Protein AF-0000000087423785 (afdb_homodimer)

InterPro domains:
  IPR005614 NrfD-like [PF03916] (61-352)
  IPR052049 Membrane-bound electron transfer protein [PTHR34856] (65-393)
  IPR054823 Sulfate reduction electron transfer complex DsrMKJOP subunit DsrP-like [NF045798] (25-405)

Sequence (840 aa):
MSAKQIEKPSHWIGYPKFLWRSLVLATDGSLAFYAWMTFLTAVTLVGLNAWSHQVASGMAVTGMSDHVSWGLYIANFTFMVGLAAGAVMMVIPAYVYDDDKMHDVVIIGELLAIASIVMCLAFVVADLGRPDRFWHMMPGLGRFNWPISMLTWDVIVLNGYLLINLHICGYLLYKKFLGEKPDKRWYIPFVFLSIVWAISIHTVTAFLYQGLGGRPFWNSAILAPRFIVSAFVTGPAFIILTLQVVRRFTDFKIGDGPIRTLTGILRVTILANLFLFGAEIFTEFYTGGSHTAVAYYMFFGLHGHDALVPWTWSALALNVTAALMLLHPYSKTKLWFLDVACVLTFIGVWIEKGMGLIVPGFIPSTLHEIVEYSPSLVEWKVTAGIWALGLLVYTVALKIAIPVFTGKVTIKDGTLEKVDMSAKQIEKPSHWIGYPKFLWRSLVLATDGSLAFYAWMTFLTAVTLVGLNAWSHQVASGMAVTGMSDHVSWGLYIANFTFMVGLAAGAVMMVIPAYVYDDDKMHDVVIIGELLAIASIVMCLAFVVADLGRPDRFWHMMPGLGRFNWPISMLTWDVIVLNGYLLINLHICGYLLYKKFLGEKPDKRWYIPFVFLSIVWAISIHTVTAFLYQGLGGRPFWNSAILAPRFIVSAFVTGPAFIILTLQVVRRFTDFKIGDGPIRTLTGILRVTILANLFLFGAEIFTEFYTGGSHTAVAYYMFFGLHGHDALVPWTWSALALNVTAALMLLHPYSKTKLWFLDVACVLTFIGVWIEKGMGLIVPGFIPSTLHEIVEYSPSLVEWKVTAGIWALGLLVYTVALKIAIPVFTGKVTIKDGTLEKVD

Secondary structure (DSSP, 8-state):
----------HHHHHHHHHHHHHHHTT---HHHHHHHHHHHHHHHHHHHHHHHHHHH-GGGSS--SS----HHHHHHHHHHHHHHTTHHHHIIIIIS--HHHHTTHHHHHHHHHHHHHHHHHHHHHHSS-GGGGGGGSTTTS---TTT-HHHHHHHHHHHHHHHHHHHHHHHHHHHHHTPPPPHHHHHHHHHHHHHHHHHHHHHHHHHHHT-TT-GGG--TTHHHHHHHHHHHHHHHHHHHHHHHHHHHS-----HHHHHHHHHHHHHHHHHHHHHHHHHHHHHHHS--TTHHHHHHHHH-BTTB-TTHHHHHHHHHHHHHHHHHHHSTHHHH-HHHHHHHHHHHHHHHHHHHIIIIIGGGTSS-TT---------HHHHHHHHHHHHHHHHHHHHHHHHHHHHHHTSEEEETTEEEE--/----------HHHHHHHHHHHHHHHTT---HHHHHHHHHHHHHHHHHHHHHHHHHHH-GGGSS--SS----HHHHHHHHHHHHHHTTHHHHIIIIIS--HHHHTTHHHHHHHHHHHHHHHHHHHHHHSS-GGGGGGGSTTTS---TTT-HHHHHHHHHHHHHHHHHHHHHHHHHHHHHTPPPPHHHHHHHHHHHHHHHHHHHHHHHHHHHT-TT-GGG--TTHHHHHHHHHHHHHHHHHHHHHHHHHHHS-----HHHHHHHHHHHHHHHHHHHHHHHHHHHHHHHS--TTHHHHHHHHH-BTTB-TTHHHHHHHHHHHHHHHHHHHSTHHHH-HHHHHHHHHHHHHHHHHHHIIIIIGGGTSS-TT---------HHHHHHHHHHHHHHHHHHHHHHHHHHHHHHTSEEEETTEEEE--

Organism: Persicimonas caeni (NCBI:txid2292766)

pLDDT: mean 81.98, std 15.39, range [24.77, 98.12]

Structure (mmCIF, N/CA/C/O backbone):
data_AF-0000000087423785-model_v1
#
loop_
_entity.id
_entity.type
_entity.pdbx_description
1 polymer 'Polysulfide reductase'
#
loop_
_atom_site.group_PDB
_atom_site.id
_atom_site.type_symbol
_atom_site.label_atom_id
_atom_site.label_alt_id
_atom_site.label_comp_id
_atom_site.label_asym_id
_atom_site.label_entity_id
_atom_site.label_seq_id
_atom_site.pdbx_PDB_ins_code
_atom_site.Cartn_x
_atom_site.Cartn_y
_atom_site.Cartn_z
_atom_site.occupancy
_atom_site.B_iso_or_equiv
_atom_site.auth_seq_id
_atom_site.auth_comp_id
_atom_site.auth_asym_id
_atom_site.auth_atom_id
_atom_site.pdbx_PDB_model_num
ATOM 1 N N . MET A 1 1 ? -38.781 -44.25 25.938 1 26.09 1 MET A N 1
ATOM 2 C CA . MET A 1 1 ? -38.031 -44.562 24.734 1 26.09 1 MET A CA 1
ATOM 3 C C . MET A 1 1 ? -36.688 -43.781 24.734 1 26.09 1 MET A C 1
ATOM 5 O O . MET A 1 1 ? -36.688 -42.562 24.844 1 26.09 1 MET A O 1
ATOM 9 N N . SER A 1 2 ? -35.562 -44.469 25.125 1 29.38 2 SER A N 1
ATOM 10 C CA . SER A 1 2 ? -34.219 -44 25.453 1 29.38 2 SER A CA 1
ATOM 11 C C . SER A 1 2 ? -33.562 -43.344 24.25 1 29.38 2 SER A C 1
ATOM 13 O O . SER A 1 2 ? -33.75 -43.75 23.109 1 29.38 2 SER A O 1
ATOM 15 N N . ALA A 1 3 ? -33.312 -42 24.266 1 31.89 3 ALA A N 1
ATOM 16 C CA . ALA A 1 3 ? -32.5 -41.219 23.328 1 31.89 3 ALA A CA 1
ATOM 17 C C . ALA A 1 3 ? -31.234 -42 22.922 1 31.89 3 ALA A C 1
ATOM 19 O O . ALA A 1 3 ? -30.359 -42.281 23.75 1 31.89 3 ALA A O 1
ATOM 20 N N . LYS A 1 4 ? -31.344 -43.031 22.125 1 31.98 4 LYS A N 1
ATOM 21 C CA . LYS A 1 4 ? -30.203 -43.781 21.594 1 31.98 4 LYS A CA 1
ATOM 22 C C . LYS A 1 4 ? -29.031 -42.844 21.297 1 31.98 4 LYS A C 1
ATOM 24 O O . LYS A 1 4 ? -29.172 -41.875 20.562 1 31.98 4 LYS A O 1
ATOM 29 N N . GLN A 1 5 ? -28.125 -42.719 22.219 1 32.72 5 GLN A N 1
ATOM 30 C CA . GLN A 1 5 ? -26.812 -42.094 22.078 1 32.72 5 GLN A CA 1
ATOM 31 C C . GLN A 1 5 ? -26.188 -42.375 20.719 1 32.72 5 GLN A C 1
ATOM 33 O O . GLN A 1 5 ? -25.906 -43.531 20.406 1 32.72 5 GLN A O 1
ATOM 38 N N . ILE A 1 6 ? -26.734 -41.844 19.609 1 37.5 6 ILE A N 1
ATOM 39 C CA . ILE A 1 6 ? -26.031 -41.875 18.328 1 37.5 6 ILE A CA 1
ATOM 40 C C . ILE A 1 6 ? -24.531 -41.844 18.578 1 37.5 6 ILE A C 1
ATOM 42 O O . ILE A 1 6 ? -24.016 -40.875 19.141 1 37.5 6 ILE A O 1
ATOM 46 N N . GLU A 1 7 ? -23.922 -42.938 18.875 1 38 7 GLU A N 1
ATOM 47 C CA . GLU A 1 7 ? -22.469 -43.031 19.031 1 38 7 GLU A CA 1
ATOM 48 C C . GLU A 1 7 ? -21.75 -42.25 17.953 1 38 7 GLU A C 1
ATOM 50 O O . GLU A 1 7 ? -21.984 -42.438 16.766 1 38 7 GLU A O 1
ATOM 55 N N . LYS A 1 8 ? -21.438 -41 18.188 1 47.31 8 LYS A N 1
ATOM 56 C CA . LYS A 1 8 ? -20.562 -40.188 17.375 1 47.31 8 LYS A CA 1
ATOM 57 C C . LYS A 1 8 ? -19.375 -41 16.859 1 47.31 8 LYS A C 1
ATOM 59 O O . LYS A 1 8 ? -18.609 -41.562 17.656 1 47.31 8 LYS A O 1
ATOM 64 N N . PRO A 1 9 ? -19.438 -41.625 15.711 1 47.72 9 PRO A N 1
ATOM 65 C CA . PRO A 1 9 ? -18.266 -42.344 15.227 1 47.72 9 PRO A CA 1
ATOM 66 C C . PRO A 1 9 ? -16.953 -41.625 15.523 1 47.72 9 PRO A C 1
ATOM 68 O O . PRO A 1 9 ? -16.938 -40.406 15.602 1 47.72 9 PRO A O 1
ATOM 71 N N . SER A 1 10 ? -15.836 -42.312 15.961 1 50.56 10 SER A N 1
ATOM 72 C CA . SER A 1 10 ? -14.523 -41.781 16.312 1 50.56 10 SER A CA 1
ATOM 73 C C . SER A 1 10 ? -13.883 -41.062 15.117 1 50.56 10 SER A C 1
ATOM 75 O O . SER A 1 10 ? -14.086 -41.469 13.969 1 50.56 10 SER A O 1
ATOM 77 N N . HIS A 1 11 ? -13.5 -39.75 15.211 1 58.34 11 HIS A N 1
ATOM 78 C CA . HIS A 1 11 ? -12.844 -38.906 14.234 1 58.34 11 HIS A CA 1
ATOM 79 C C . HIS A 1 11 ? -11.82 -39.688 13.414 1 58.34 11 HIS A C 1
ATOM 81 O O . HIS A 1 11 ? -11.586 -39.344 12.25 1 58.34 11 HIS A O 1
ATOM 87 N N . TRP A 1 12 ? -11.289 -40.75 14 1 53.84 12 TRP A N 1
ATOM 88 C CA . TRP A 1 12 ? -10.25 -41.5 13.328 1 53.84 12 TRP A CA 1
ATOM 89 C C . TRP A 1 12 ? -10.828 -42.344 12.188 1 53.84 12 TRP A C 1
ATOM 91 O O . TRP A 1 12 ? -10.164 -42.562 11.18 1 53.84 12 TRP A O 1
ATOM 101 N N . ILE A 1 13 ? -11.922 -42.75 12.352 1 52.28 13 ILE A N 1
ATOM 102 C CA . ILE A 1 13 ? -12.539 -43.531 11.305 1 52.28 13 ILE A CA 1
ATOM 103 C C . ILE A 1 13 ? -13.289 -42.625 10.328 1 52.28 13 ILE A C 1
ATOM 105 O O . ILE A 1 13 ? -13.336 -42.906 9.125 1 52.28 13 ILE A O 1
ATOM 109 N N . GLY A 1 14 ? -13.625 -41.562 10.758 1 57.69 14 GLY A N 1
ATOM 110 C CA . GLY A 1 14 ? -14.477 -40.656 9.984 1 57.69 14 GLY A CA 1
ATOM 111 C C . GLY A 1 14 ? -13.711 -39.875 8.945 1 57.69 14 GLY A C 1
ATOM 112 O O . GLY A 1 14 ? -14.188 -39.688 7.82 1 57.69 14 GLY A O 1
ATOM 113 N N . TYR A 1 15 ? -12.578 -39.625 9.227 1 64.75 15 TYR A N 1
ATOM 114 C CA . TYR A 1 15 ? -11.82 -38.75 8.336 1 64.75 15 TYR A CA 1
ATOM 115 C C . TYR A 1 15 ? -11.367 -39.5 7.09 1 64.75 15 TYR A C 1
ATOM 117 O O . TYR A 1 15 ? -11.523 -39 5.973 1 64.75 15 TYR A O 1
ATOM 125 N N . PRO A 1 16 ? -10.766 -40.719 7.324 1 64.81 16 PRO A N 1
ATOM 126 C CA . PRO A 1 16 ? -10.398 -41.469 6.105 1 64.81 16 PRO A CA 1
ATOM 127 C C . PRO A 1 16 ? -11.602 -41.75 5.207 1 64.81 16 PRO A C 1
ATOM 129 O O . PRO A 1 16 ? -11.477 -41.719 3.979 1 64.81 16 PRO A O 1
ATOM 132 N N . LYS A 1 17 ? -12.656 -42.094 5.77 1 61.88 17 LYS A N 1
ATOM 133 C CA . LYS A 1 17 ? -13.859 -42.312 4.973 1 61.88 17 LYS A CA 1
ATOM 134 C C . LYS A 1 17 ? -14.273 -41.031 4.234 1 61.88 17 LYS A C 1
ATOM 136 O O . LYS A 1 17 ? -14.703 -41.094 3.078 1 61.88 17 LYS A O 1
ATOM 141 N N . PHE A 1 18 ? -14.133 -40.062 4.891 1 66.81 18 PHE A N 1
ATOM 142 C CA . PHE A 1 18 ? -14.414 -38.75 4.277 1 66.81 18 PHE A CA 1
ATOM 143 C C . PHE A 1 18 ? -13.492 -38.531 3.088 1 66.81 18 PHE A C 1
ATOM 145 O O . PHE A 1 18 ? -13.953 -38.125 2.016 1 66.81 18 PHE A O 1
ATOM 152 N N . LEU A 1 19 ? -12.266 -38.781 3.244 1 67.44 19 LEU A N 1
ATOM 153 C CA . LEU A 1 19 ? -11.297 -38.562 2.176 1 67.44 19 LEU A CA 1
ATOM 154 C C . LEU A 1 19 ? -11.602 -39.469 0.976 1 67.44 19 LEU A C 1
ATOM 156 O O . LEU A 1 19 ? -11.531 -39 -0.17 1 67.44 19 LEU A O 1
ATOM 160 N N . TRP A 1 20 ? -11.891 -40.688 1.317 1 65.25 20 TRP A N 1
ATOM 161 C CA . TRP A 1 20 ? -12.188 -41.625 0.251 1 65.25 20 TRP A CA 1
ATOM 162 C C . TRP A 1 20 ? -13.43 -41.219 -0.524 1 65.25 20 TRP A C 1
ATOM 164 O O . TRP A 1 20 ? -13.445 -41.25 -1.757 1 65.25 20 TRP A O 1
ATOM 174 N N . ARG A 1 21 ? -14.398 -40.906 0.08 1 62.72 21 ARG A N 1
ATOM 175 C CA . ARG A 1 21 ? -15.648 -40.5 -0.565 1 62.72 21 ARG A CA 1
ATOM 176 C C . ARG A 1 21 ? -15.469 -39.219 -1.359 1 62.72 21 ARG A C 1
ATOM 178 O O . ARG A 1 21 ? -16.094 -39.031 -2.41 1 62.72 21 ARG A O 1
ATOM 185 N N . SER A 1 22 ? -14.719 -38.438 -0.798 1 65.69 22 SER A N 1
ATOM 186 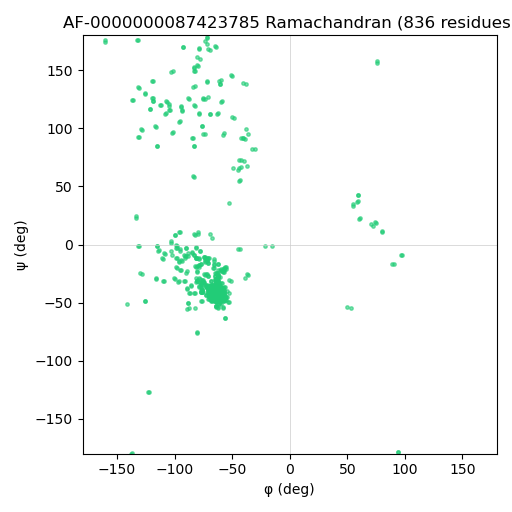C CA . SER A 1 22 ? -14.414 -37.219 -1.501 1 65.69 22 SER A CA 1
ATOM 187 C C . SER A 1 22 ? -13.711 -37.469 -2.826 1 65.69 22 SER A C 1
ATOM 189 O O . SER A 1 22 ? -13.977 -36.812 -3.826 1 65.69 22 SER A O 1
ATOM 191 N N . LEU A 1 23 ? -12.898 -38.438 -2.793 1 67.44 23 LEU A N 1
ATOM 192 C CA . LEU A 1 23 ? -12.18 -38.812 -4.004 1 67.44 23 LEU A CA 1
ATOM 193 C C . LEU A 1 23 ? -13.125 -39.406 -5.047 1 67.44 23 LEU A C 1
ATOM 195 O O . LEU A 1 23 ? -12.977 -39.125 -6.242 1 67.44 23 LEU A O 1
ATOM 199 N N . VAL A 1 24 ? -14.094 -40.125 -4.551 1 65.75 24 VAL A N 1
ATOM 200 C CA . VAL A 1 24 ? -15.078 -40.719 -5.453 1 65.75 24 VAL A CA 1
ATOM 201 C C . VAL A 1 24 ? -15.945 -39.594 -6.062 1 65.75 24 VAL A C 1
ATOM 203 O O . VAL A 1 24 ? -16.266 -39.656 -7.254 1 65.75 24 VAL A O 1
ATOM 206 N N . LEU A 1 25 ? -16.312 -38.719 -5.305 1 66.12 25 LEU A N 1
ATOM 207 C CA . LEU A 1 25 ? -17.109 -37.594 -5.773 1 66.12 25 LEU A CA 1
ATOM 208 C C . LEU A 1 25 ? -16.359 -36.781 -6.832 1 66.12 25 LEU A C 1
ATOM 210 O O . LEU A 1 25 ? -16.969 -36.219 -7.738 1 66.12 25 LEU A O 1
ATOM 214 N N . ALA A 1 26 ? -15.125 -36.844 -6.715 1 69.19 26 ALA A N 1
ATOM 215 C CA . ALA A 1 26 ? -14.281 -36.062 -7.617 1 69.19 26 ALA A CA 1
ATOM 216 C C . ALA A 1 26 ? -14.266 -36.688 -9.016 1 69.19 26 ALA A C 1
ATOM 218 O O . ALA A 1 26 ? -13.898 -36.031 -9.984 1 69.19 26 ALA A O 1
ATOM 219 N N . THR A 1 27 ? -14.766 -37.906 -9.125 1 70.62 27 THR A N 1
ATOM 220 C CA . THR A 1 27 ? -14.664 -38.562 -10.422 1 70.62 27 THR A CA 1
ATOM 221 C C . THR A 1 27 ? -16 -38.531 -11.164 1 70.62 27 THR A C 1
ATOM 223 O O . THR A 1 27 ? -16.062 -38.844 -12.344 1 70.62 27 THR A O 1
ATOM 226 N N . ASP A 1 28 ? -17.047 -38.031 -10.469 1 71.25 28 ASP A N 1
ATOM 227 C CA . ASP A 1 28 ? -18.344 -37.969 -11.148 1 71.25 28 ASP A CA 1
ATOM 228 C C . ASP A 1 28 ? -18.562 -36.625 -11.797 1 71.25 28 ASP A C 1
ATOM 230 O O . ASP A 1 28 ? -18.375 -35.562 -11.164 1 71.25 28 ASP A O 1
ATOM 234 N N . GLY A 1 29 ? -18.641 -36.656 -13.18 1 72 29 GLY A N 1
ATOM 235 C CA . GLY A 1 29 ? -18.828 -35.344 -13.781 1 72 29 GLY A CA 1
ATOM 236 C C . GLY A 1 29 ? -19.375 -35.438 -15.195 1 72 29 GLY A C 1
ATOM 237 O O . GLY A 1 29 ? -19.703 -36.5 -15.688 1 72 29 GLY A O 1
ATOM 238 N N . SER A 1 30 ? -19.672 -34.344 -15.758 1 81.69 30 SER A N 1
ATOM 239 C CA . SER A 1 30 ? -20.156 -34.188 -17.125 1 81.69 30 SER A CA 1
ATOM 240 C C . SER A 1 30 ? -19.047 -34.469 -18.141 1 81.69 30 SER A C 1
ATOM 242 O O . SER A 1 30 ? -17.906 -34.719 -17.766 1 81.69 30 SER A O 1
ATOM 244 N N . LEU A 1 31 ? -19.406 -34.594 -19.344 1 83.19 31 LEU A N 1
ATOM 245 C CA . LEU A 1 31 ? -18.453 -34.812 -20.422 1 83.19 31 LEU A CA 1
ATOM 246 C C . LEU A 1 31 ? -17.406 -33.688 -20.453 1 83.19 31 LEU A C 1
ATOM 248 O O . LEU A 1 31 ? -16.234 -33.938 -20.734 1 83.19 31 LEU A O 1
ATOM 252 N N . ALA A 1 32 ? -17.859 -32.562 -20.172 1 85.06 32 ALA A N 1
ATOM 253 C CA . ALA A 1 32 ? -16.953 -31.406 -20.141 1 85.06 32 ALA A CA 1
ATOM 254 C C . ALA A 1 32 ? -15.93 -31.547 -19.016 1 85.06 32 ALA A C 1
ATOM 256 O O . ALA A 1 32 ? -14.758 -31.188 -19.188 1 85.06 32 ALA A O 1
ATOM 257 N N . PHE A 1 33 ? -16.391 -32.062 -17.953 1 88.12 33 PHE A N 1
ATOM 258 C CA . PHE A 1 33 ? -15.5 -32.312 -16.828 1 88.12 33 PHE A CA 1
ATOM 259 C C . PHE A 1 33 ? -14.445 -33.344 -17.156 1 88.12 33 PHE A C 1
ATOM 261 O O . PHE A 1 33 ? -13.258 -33.156 -16.906 1 88.12 33 PHE A O 1
ATOM 268 N N . TYR A 1 34 ? -14.844 -34.406 -17.781 1 89.38 34 TYR A N 1
ATOM 269 C CA . TYR A 1 34 ? -13.914 -35.469 -18.156 1 89.38 34 TYR A CA 1
ATOM 270 C C . TYR A 1 34 ? -12.922 -35 -19.203 1 89.38 34 TYR A C 1
ATOM 272 O O . TYR A 1 34 ? -11.742 -35.344 -19.156 1 89.38 34 TYR A O 1
ATOM 280 N N . ALA A 1 35 ? -13.438 -34.219 -20.109 1 92.06 35 ALA A N 1
ATOM 281 C CA . ALA A 1 35 ? -12.547 -33.656 -21.125 1 92.06 35 ALA A CA 1
ATOM 282 C C . ALA A 1 35 ? -11.5 -32.75 -20.5 1 92.06 35 ALA A C 1
ATOM 284 O O . ALA A 1 35 ? -10.32 -32.812 -20.875 1 92.06 35 ALA A O 1
ATOM 285 N N . TRP A 1 36 ? -11.938 -31.953 -19.578 1 93.5 36 TRP A N 1
ATOM 286 C CA . TRP A 1 36 ? -11.047 -31.031 -18.875 1 93.5 36 TRP A CA 1
ATOM 287 C C . TRP A 1 36 ? -10.008 -31.781 -18.062 1 93.5 36 TRP A C 1
ATOM 289 O O . TRP A 1 36 ? -8.812 -31.516 -18.156 1 93.5 36 TRP A O 1
ATOM 299 N N . MET A 1 37 ? -10.43 -32.812 -17.391 1 93.12 37 MET A N 1
ATOM 300 C CA . MET A 1 37 ? -9.531 -33.594 -16.547 1 93.12 37 MET A CA 1
ATOM 301 C C . MET A 1 37 ? -8.539 -34.375 -17.391 1 93.12 37 MET A C 1
ATOM 303 O O . MET A 1 37 ? -7.371 -34.5 -17.031 1 93.12 37 MET A O 1
ATOM 307 N N . THR A 1 38 ? -9.055 -34.906 -18.469 1 94 38 THR A N 1
ATOM 308 C CA . THR A 1 38 ? -8.18 -35.656 -19.375 1 94 38 THR A CA 1
ATOM 309 C C . THR A 1 38 ? -7.129 -34.75 -20 1 94 38 THR A C 1
ATOM 311 O O . THR A 1 38 ? -5.957 -35.125 -20.094 1 94 38 THR A O 1
ATOM 314 N N . PHE A 1 39 ? -7.598 -33.656 -20.391 1 96.44 39 PHE A N 1
ATOM 315 C CA . PHE A 1 39 ? -6.688 -32.688 -20.984 1 96.44 39 PHE A CA 1
ATOM 316 C C . PHE A 1 39 ? -5.602 -32.281 -19.984 1 96.44 39 PHE A C 1
ATOM 318 O O . PHE A 1 39 ? -4.41 -32.312 -20.312 1 96.44 39 PHE A O 1
ATOM 325 N N . LEU A 1 40 ? -5.988 -31.922 -18.781 1 97.12 40 LEU A N 1
ATOM 326 C CA . LEU A 1 40 ? -5.031 -31.516 -17.75 1 97.12 40 LEU A CA 1
ATOM 327 C C . LEU A 1 40 ? -4.086 -32.656 -17.406 1 97.12 40 LEU A C 1
ATOM 329 O O . LEU A 1 40 ? -2.891 -32.438 -17.203 1 97.12 40 LEU A O 1
ATOM 333 N N . THR A 1 41 ? -4.621 -33.844 -17.375 1 96.44 41 THR A N 1
ATOM 334 C CA . THR A 1 41 ? -3.789 -35 -17.078 1 96.44 41 THR A CA 1
ATOM 335 C C . THR A 1 41 ? -2.77 -35.219 -18.188 1 96.44 41 THR A C 1
ATOM 337 O O . THR A 1 41 ? -1.605 -35.531 -17.922 1 96.44 41 THR A O 1
ATOM 340 N N . ALA A 1 42 ? -3.23 -35.094 -19.375 1 97.19 42 ALA A N 1
ATOM 341 C CA . ALA A 1 42 ? -2.334 -35.281 -20.516 1 97.19 42 ALA A CA 1
ATOM 342 C C . ALA A 1 42 ? -1.195 -34.25 -20.484 1 97.19 42 ALA A C 1
ATOM 344 O O . ALA A 1 42 ? -0.033 -34.625 -20.688 1 97.19 42 ALA A O 1
ATOM 345 N N . VAL A 1 43 ? -1.52 -33.062 -20.219 1 97.94 43 VAL A N 1
ATOM 346 C CA . VAL A 1 43 ? -0.512 -32 -20.172 1 97.94 43 VAL A CA 1
ATOM 347 C C . VAL A 1 43 ? 0.438 -32.25 -19 1 97.94 43 VAL A C 1
ATOM 349 O O . VAL A 1 43 ? 1.646 -32 -19.125 1 97.94 43 VAL A O 1
ATOM 352 N N . THR A 1 44 ? -0.131 -32.656 -17.938 1 97.75 44 THR A N 1
ATOM 353 C CA . THR A 1 44 ? 0.693 -32.969 -16.766 1 97.75 44 THR A CA 1
ATOM 354 C C . THR A 1 44 ? 1.678 -34.094 -17.094 1 97.75 44 THR A C 1
ATOM 356 O O . THR A 1 44 ? 2.85 -34.031 -16.719 1 97.75 44 THR A O 1
ATOM 359 N N . LEU A 1 45 ? 1.251 -35.062 -17.781 1 97.19 45 LEU A N 1
ATOM 360 C CA . LEU A 1 45 ? 2.1 -36.219 -18.125 1 97.19 45 LEU A CA 1
ATOM 361 C C . LEU A 1 45 ? 3.189 -35.781 -19.109 1 97.19 45 LEU A C 1
ATOM 363 O O . LEU A 1 45 ? 4.32 -36.281 -19.031 1 97.19 45 LEU A O 1
ATOM 367 N N . VAL A 1 46 ? 2.822 -34.969 -20.031 1 96.94 46 VAL A N 1
ATOM 368 C CA . VAL A 1 46 ? 3.824 -34.438 -20.953 1 96.94 46 VAL A CA 1
ATOM 369 C C . VAL A 1 46 ? 4.891 -33.656 -20.156 1 96.94 46 VAL A C 1
ATOM 371 O O . VAL A 1 46 ? 6.086 -33.812 -20.438 1 96.94 46 VAL A O 1
ATOM 374 N N . GLY A 1 47 ? 4.457 -32.875 -19.234 1 97.12 47 GLY A N 1
ATOM 375 C CA . GLY A 1 47 ? 5.398 -32.156 -18.391 1 97.12 47 GLY A CA 1
ATOM 376 C C . GLY A 1 47 ? 6.27 -33.062 -17.562 1 97.12 47 GLY A C 1
ATOM 377 O O . GLY A 1 47 ? 7.473 -32.844 -17.422 1 97.12 47 GLY A O 1
ATOM 378 N N . LEU A 1 48 ? 5.695 -34.125 -17.031 1 95.62 48 LEU A N 1
ATOM 379 C CA . LEU A 1 48 ? 6.441 -35.094 -16.25 1 95.62 48 LEU A CA 1
ATOM 380 C C . LEU A 1 48 ? 7.48 -35.812 -17.094 1 95.62 48 LEU A C 1
ATOM 382 O O . LEU A 1 48 ? 8.578 -36.125 -16.625 1 95.62 48 LEU A O 1
ATOM 386 N N . ASN A 1 49 ? 7.098 -36.094 -18.266 1 95.38 49 ASN A N 1
ATOM 387 C CA . ASN A 1 49 ? 8.039 -36.719 -19.188 1 95.38 49 ASN A CA 1
ATOM 388 C C . ASN A 1 49 ? 9.219 -35.812 -19.484 1 95.38 49 ASN A C 1
ATOM 390 O O . ASN A 1 49 ? 10.367 -36.25 -19.531 1 95.38 49 ASN A O 1
ATOM 394 N N . ALA A 1 50 ? 8.922 -34.625 -19.75 1 95.25 50 ALA A N 1
ATOM 395 C CA . ALA A 1 50 ? 9.977 -33.656 -20.016 1 95.25 50 ALA A CA 1
ATOM 396 C C . ALA A 1 50 ? 10.891 -33.469 -18.797 1 95.25 50 ALA A C 1
ATOM 398 O O . ALA A 1 50 ? 12.102 -33.344 -18.938 1 95.25 50 ALA A O 1
ATOM 399 N N . TRP A 1 51 ? 10.281 -33.469 -17.703 1 94.25 51 TRP A N 1
ATOM 400 C CA . TRP A 1 51 ? 11.062 -33.344 -16.469 1 94.25 51 TRP A CA 1
ATOM 401 C C . TRP A 1 51 ? 11.953 -34.562 -16.266 1 94.25 51 TRP A C 1
ATOM 403 O O . TRP A 1 51 ? 13.102 -34.406 -15.828 1 94.25 51 TRP A O 1
ATOM 413 N N . SER A 1 52 ? 11.492 -35.688 -16.547 1 92.19 52 SER A N 1
ATOM 414 C CA . SER A 1 52 ? 12.289 -36.875 -16.422 1 92.19 52 SER A CA 1
ATOM 415 C C . SER A 1 52 ? 13.5 -36.844 -17.344 1 92.19 52 SER A C 1
ATOM 417 O O . SER A 1 52 ? 14.586 -37.312 -16.984 1 92.19 52 SER A O 1
ATOM 419 N N . HIS A 1 53 ? 13.227 -36.375 -18.5 1 91.31 53 HIS A N 1
ATOM 420 C CA . HIS A 1 53 ? 14.336 -36.188 -19.438 1 91.31 53 HIS A CA 1
ATOM 421 C C . HIS A 1 53 ? 15.359 -35.219 -18.891 1 91.31 53 HIS A C 1
ATOM 423 O O . HIS A 1 53 ? 16.562 -35.406 -19.062 1 91.31 53 HIS A O 1
ATOM 429 N N . GLN A 1 54 ? 14.891 -34.188 -18.312 1 92.06 54 GLN A N 1
ATOM 430 C CA . GLN A 1 54 ? 15.766 -33.188 -17.703 1 92.06 54 GLN A CA 1
ATOM 431 C C . GLN A 1 54 ? 16.609 -33.812 -16.594 1 92.06 54 GLN A C 1
ATOM 433 O O . GLN A 1 54 ? 17.797 -33.531 -16.469 1 92.06 54 GLN A O 1
ATOM 438 N N . VAL A 1 55 ? 16.016 -34.625 -15.805 1 88.81 55 VAL A N 1
ATOM 439 C CA . VAL A 1 55 ? 16.719 -35.281 -14.688 1 88.81 55 VAL A CA 1
ATOM 440 C C . VAL A 1 55 ? 17.781 -36.219 -15.219 1 88.81 55 VAL A C 1
ATOM 442 O O . VAL A 1 55 ? 18.875 -36.312 -14.664 1 88.81 55 VAL A O 1
ATOM 445 N N . ALA A 1 56 ? 17.516 -36.844 -16.266 1 86.69 56 ALA A N 1
ATOM 446 C CA . ALA A 1 56 ? 18.422 -37.844 -16.844 1 86.69 56 ALA A CA 1
ATOM 447 C C . ALA A 1 56 ? 19.578 -37.156 -17.578 1 86.69 56 ALA A C 1
ATOM 449 O O . ALA A 1 56 ? 20.719 -37.594 -17.484 1 86.69 56 ALA A O 1
ATOM 450 N N . SER A 1 57 ? 19.281 -36.125 -18.281 1 86.69 57 SER A N 1
ATOM 451 C CA . SER A 1 57 ? 20.281 -35.5 -19.125 1 86.69 57 SER A CA 1
ATOM 452 C C . SER A 1 57 ? 20.969 -34.344 -18.406 1 86.69 57 SER A C 1
ATOM 454 O O . SER A 1 57 ? 22.016 -33.844 -18.844 1 86.69 57 SER A O 1
ATOM 456 N N . GLY A 1 58 ? 20.359 -33.938 -17.281 1 82.19 58 GLY A N 1
ATOM 457 C CA . GLY A 1 58 ? 20.938 -32.781 -16.578 1 82.19 58 GLY A CA 1
ATOM 458 C C . GLY A 1 58 ? 20.297 -31.469 -16.969 1 82.19 58 GLY A C 1
ATOM 459 O O . GLY A 1 58 ? 19.484 -31.406 -17.891 1 82.19 58 GLY A O 1
ATOM 460 N N . MET A 1 59 ? 20.781 -30.406 -16.406 1 84.69 59 MET A N 1
ATOM 461 C CA . MET A 1 59 ? 20.203 -29.078 -16.609 1 84.69 59 MET A CA 1
ATOM 462 C C . MET A 1 59 ? 20.688 -28.484 -17.922 1 84.69 59 MET A C 1
ATOM 464 O O . MET A 1 59 ? 20.234 -27.406 -18.312 1 84.69 59 MET A O 1
ATOM 468 N N . ALA A 1 60 ? 21.5 -29.156 -18.562 1 82.94 60 ALA A N 1
ATOM 469 C CA . ALA A 1 60 ? 22.031 -28.672 -19.828 1 82.94 60 ALA A CA 1
ATOM 470 C C . ALA A 1 60 ? 20.922 -28.578 -20.891 1 82.94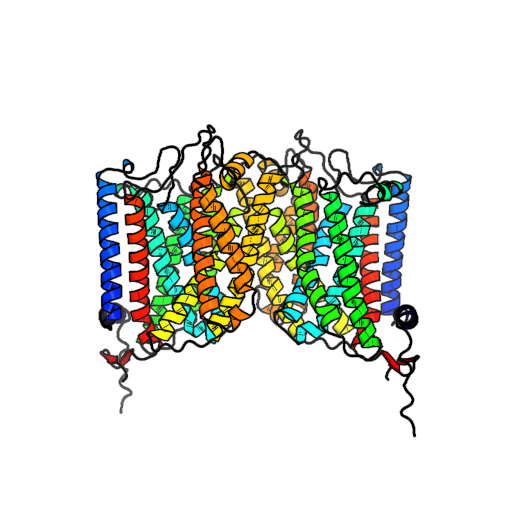 60 ALA A C 1
ATOM 472 O O . ALA A 1 60 ? 21.062 -27.844 -21.859 1 82.94 60 ALA A O 1
ATOM 473 N N . VAL A 1 61 ? 19.828 -29.234 -20.656 1 85.19 61 VAL A N 1
ATOM 474 C CA . VAL A 1 61 ? 18.719 -29.219 -21.625 1 85.19 61 VAL A CA 1
ATOM 475 C C . VAL A 1 61 ? 17.875 -27.969 -21.438 1 85.19 61 VAL A C 1
ATOM 477 O O . VAL A 1 61 ? 17.016 -27.672 -22.266 1 85.19 61 VAL A O 1
ATOM 480 N N . THR A 1 62 ? 18.125 -27.25 -20.422 1 85.94 62 THR A N 1
ATOM 481 C CA . THR A 1 62 ? 17.406 -26 -20.188 1 85.94 62 THR A CA 1
ATOM 482 C C . THR A 1 62 ? 18.172 -24.828 -20.797 1 85.94 62 THR A C 1
ATOM 484 O O . THR A 1 62 ? 19.266 -25 -21.328 1 85.94 62 THR A O 1
ATOM 487 N N . GLY A 1 63 ? 17.516 -23.688 -20.828 1 83.69 63 GLY A N 1
ATOM 488 C CA . GLY A 1 63 ? 18.156 -22.469 -21.297 1 83.69 63 GLY A CA 1
ATOM 489 C C . GLY A 1 63 ? 19 -21.797 -20.234 1 83.69 63 GLY A C 1
ATOM 490 O O . GLY A 1 63 ? 19.516 -20.703 -20.469 1 83.69 63 GLY A O 1
ATOM 491 N N . MET A 1 64 ? 19.188 -22.438 -19.141 1 83.31 64 MET A N 1
ATOM 492 C CA . MET A 1 64 ? 19.953 -21.859 -18.047 1 83.31 64 MET A CA 1
ATOM 493 C C . MET A 1 64 ? 21.453 -22.062 -18.25 1 83.31 64 MET A C 1
ATOM 495 O O . MET A 1 64 ? 21.859 -22.953 -18.984 1 83.31 64 MET A O 1
ATOM 499 N N . SER A 1 65 ? 22.156 -21.141 -17.688 1 77.44 65 SER A N 1
ATOM 500 C CA . SER A 1 65 ? 23.625 -21.188 -17.734 1 77.44 65 SER A CA 1
ATOM 501 C C . SER A 1 65 ? 24.234 -20.828 -16.375 1 77.44 65 SER A C 1
ATOM 503 O O . SER A 1 65 ? 23.5 -20.609 -15.406 1 77.44 65 SER A O 1
ATOM 505 N N . ASP A 1 66 ? 25.484 -20.828 -16.344 1 73.88 66 ASP A N 1
ATOM 506 C CA . ASP A 1 66 ? 26.188 -20.438 -15.117 1 73.88 66 ASP A CA 1
ATOM 507 C C . ASP A 1 66 ? 25.938 -18.969 -14.789 1 73.88 66 ASP A C 1
ATOM 509 O O . ASP A 1 66 ? 25.953 -18.578 -13.617 1 73.88 66 ASP A O 1
ATOM 513 N N . HIS A 1 67 ? 25.625 -18.297 -15.82 1 73.94 67 HIS A N 1
ATOM 514 C CA . HIS A 1 67 ? 25.391 -16.875 -15.617 1 73.94 67 HIS A CA 1
ATOM 515 C C . HIS A 1 67 ? 23.953 -16.609 -15.195 1 73.94 67 HIS A C 1
ATOM 517 O O . HIS A 1 67 ? 23.688 -15.695 -14.406 1 73.94 67 HIS A O 1
ATOM 523 N N . VAL A 1 68 ? 23.125 -17.422 -15.773 1 77.25 68 VAL A N 1
ATOM 524 C CA . VAL A 1 68 ? 21.719 -17.328 -15.438 1 77.25 68 VAL A CA 1
ATOM 525 C C . VAL A 1 68 ? 21.25 -18.625 -14.773 1 77.25 68 VAL A C 1
ATOM 527 O O . VAL A 1 68 ? 20.906 -19.594 -15.453 1 77.25 68 VAL A O 1
ATOM 530 N N . SER A 1 69 ? 21.141 -18.594 -13.523 1 79.81 69 SER A N 1
ATOM 531 C CA . SER A 1 69 ? 20.906 -19.812 -12.758 1 79.81 69 SER A CA 1
ATOM 532 C C . SER A 1 69 ? 19.406 -20.016 -12.508 1 79.81 69 SER A C 1
ATOM 534 O O . SER A 1 69 ? 18.984 -21.125 -12.188 1 79.81 69 SER A O 1
ATOM 536 N N . TRP A 1 70 ? 18.688 -18.938 -12.594 1 84.94 70 TRP A N 1
ATOM 537 C CA . TRP A 1 70 ? 17.234 -19.031 -12.422 1 84.94 70 TRP A CA 1
ATOM 538 C C . TRP A 1 70 ? 16.5 -18.562 -13.68 1 84.94 70 TRP A C 1
ATOM 540 O O . TRP A 1 70 ? 16.719 -17.453 -14.141 1 84.94 70 TRP A O 1
ATOM 550 N N . GLY A 1 71 ? 15.656 -19.453 -14.133 1 88.12 71 GLY A N 1
ATOM 551 C CA . GLY A 1 71 ? 14.938 -19.156 -15.359 1 88.12 71 GLY A CA 1
ATOM 552 C C . GLY A 1 71 ? 13.438 -19.188 -15.195 1 88.12 71 GLY A C 1
ATOM 553 O O . GLY A 1 71 ? 12.891 -18.562 -14.281 1 88.12 71 GLY A O 1
ATOM 554 N N . LEU A 1 72 ? 12.859 -19.969 -16.062 1 90.69 72 LEU A N 1
ATOM 555 C CA . LEU A 1 72 ? 11.406 -20 -16.156 1 90.69 72 LEU A CA 1
ATOM 556 C C . LEU A 1 72 ? 10.797 -20.641 -14.914 1 90.69 72 LEU A C 1
ATOM 558 O O . LEU A 1 72 ? 9.734 -20.234 -14.453 1 90.69 72 LEU A O 1
ATOM 562 N N . TYR A 1 73 ? 11.469 -21.625 -14.383 1 92.5 73 TYR A N 1
ATOM 563 C CA . TYR A 1 73 ? 10.945 -22.328 -13.219 1 92.5 73 TYR A CA 1
ATOM 564 C C . TYR A 1 73 ? 10.812 -21.391 -12.023 1 92.5 73 TYR A C 1
ATOM 566 O O . TYR A 1 73 ? 9.734 -21.266 -11.438 1 92.5 73 TYR A O 1
ATOM 574 N N . ILE A 1 74 ? 11.789 -20.656 -11.727 1 90.69 74 ILE A N 1
ATOM 575 C CA . ILE A 1 74 ? 11.789 -19.766 -10.57 1 90.69 74 ILE A CA 1
ATOM 576 C C . ILE A 1 74 ? 10.922 -18.547 -10.859 1 90.69 74 ILE A C 1
ATOM 578 O O . ILE A 1 74 ? 10.297 -17.984 -9.953 1 90.69 74 ILE A O 1
ATOM 582 N N . ALA A 1 75 ? 10.906 -18.219 -12.086 1 92.44 75 ALA A N 1
ATOM 583 C CA . ALA A 1 75 ? 9.984 -17.141 -12.469 1 92.44 75 ALA A CA 1
ATOM 584 C C . ALA A 1 75 ? 8.547 -17.516 -12.117 1 92.44 75 ALA A C 1
ATOM 586 O O . ALA A 1 75 ? 7.812 -16.719 -11.539 1 92.44 75 ALA A O 1
ATOM 587 N N . ASN A 1 76 ? 8.148 -18.688 -12.453 1 95.38 76 ASN A N 1
ATOM 588 C CA . ASN A 1 76 ? 6.797 -19.141 -12.148 1 95.38 76 ASN A CA 1
ATOM 589 C C . ASN A 1 76 ? 6.609 -19.359 -10.648 1 95.38 76 ASN A C 1
ATOM 591 O O . ASN A 1 76 ? 5.531 -19.094 -10.109 1 95.38 76 ASN A O 1
ATOM 595 N N . PHE A 1 77 ? 7.668 -19.875 -10.062 1 93.94 77 PHE A N 1
ATOM 596 C CA . PHE A 1 77 ? 7.625 -20 -8.609 1 93.94 77 PHE A CA 1
ATOM 597 C C . PHE A 1 77 ? 7.277 -18.672 -7.961 1 93.94 77 PHE A C 1
ATOM 599 O O . PHE A 1 77 ? 6.375 -18.594 -7.121 1 93.94 77 PHE A O 1
ATOM 606 N N . THR A 1 78 ? 7.973 -17.688 -8.375 1 92.94 78 THR A N 1
ATOM 607 C CA . THR A 1 78 ? 7.793 -16.359 -7.82 1 92.94 78 THR A CA 1
ATOM 608 C C . THR A 1 78 ? 6.371 -15.859 -8.062 1 92.94 78 THR A C 1
ATOM 610 O O . THR A 1 78 ? 5.758 -15.266 -7.176 1 92.94 78 THR A O 1
ATOM 613 N N . PHE A 1 79 ? 5.891 -16.094 -9.219 1 95.25 79 PHE A N 1
ATOM 614 C CA . PHE A 1 79 ? 4.527 -15.688 -9.547 1 95.25 79 PHE A CA 1
ATOM 615 C C . PHE A 1 79 ? 3.518 -16.469 -8.719 1 95.25 79 PHE A C 1
ATOM 617 O O . PHE A 1 79 ? 2.555 -15.906 -8.203 1 95.25 79 PHE A O 1
ATOM 624 N N . MET A 1 80 ? 3.719 -17.688 -8.57 1 94.94 80 MET A N 1
ATOM 625 C CA . MET A 1 80 ? 2.768 -18.578 -7.906 1 94.94 80 MET A CA 1
ATOM 626 C C . MET A 1 80 ? 2.709 -18.281 -6.41 1 94.94 80 MET A C 1
ATOM 628 O O . MET A 1 80 ? 1.655 -18.422 -5.789 1 94.94 80 MET A O 1
ATOM 632 N N . VAL A 1 81 ? 3.793 -17.969 -5.863 1 92.62 81 VAL A N 1
ATOM 633 C CA . VAL A 1 81 ? 3.791 -17.531 -4.469 1 92.62 81 VAL A CA 1
ATOM 634 C C . VAL A 1 81 ? 2.793 -16.406 -4.273 1 92.62 81 VAL A C 1
ATOM 636 O O . VAL A 1 81 ? 2.066 -16.359 -3.279 1 92.62 81 VAL A O 1
ATOM 639 N N . GLY A 1 82 ? 2.795 -15.547 -5.207 1 91.69 82 GLY A N 1
ATOM 640 C CA . GLY A 1 82 ? 1.833 -14.453 -5.18 1 91.69 82 GLY A CA 1
ATOM 641 C C . GLY A 1 82 ? 0.394 -14.922 -5.285 1 91.69 82 GLY A C 1
ATOM 642 O O . GLY A 1 82 ? -0.476 -14.445 -4.555 1 91.69 82 GLY A O 1
ATOM 643 N N . LEU A 1 83 ? 0.205 -15.773 -6.141 1 93.62 83 LEU A N 1
ATOM 644 C CA . LEU A 1 83 ? -1.144 -16.297 -6.316 1 93.62 83 LEU A CA 1
ATOM 645 C C . LEU A 1 83 ? -1.62 -17 -5.051 1 93.62 83 LEU A C 1
ATOM 647 O O . LEU A 1 83 ? -2.795 -16.906 -4.688 1 93.62 83 LEU A O 1
ATOM 651 N N . ALA A 1 84 ? -0.733 -17.688 -4.438 1 93.81 84 ALA A N 1
ATOM 652 C CA . ALA A 1 84 ? -1.061 -18.406 -3.201 1 93.81 84 ALA A CA 1
ATOM 653 C C . ALA A 1 84 ? -1.536 -17.438 -2.125 1 93.81 84 ALA A C 1
ATOM 655 O O . ALA A 1 84 ? -2.459 -17.734 -1.366 1 93.81 84 ALA A O 1
ATOM 656 N N . ALA A 1 85 ? -0.93 -16.344 -2.115 1 87.25 85 ALA A N 1
ATOM 657 C CA . ALA A 1 85 ? -1.264 -15.359 -1.093 1 87.25 85 ALA A CA 1
ATOM 658 C C . ALA A 1 85 ? -2.518 -14.578 -1.475 1 87.25 85 ALA A C 1
ATOM 660 O O . ALA A 1 85 ? -3.082 -13.859 -0.649 1 87.25 85 ALA A O 1
ATOM 661 N N . GLY A 1 86 ? -2.959 -14.695 -2.67 1 84.38 86 GLY A N 1
ATOM 662 C CA . GLY A 1 86 ? -4.145 -14 -3.145 1 84.38 86 GLY A CA 1
ATOM 663 C C . GLY A 1 86 ? -5.391 -14.336 -2.346 1 84.38 86 GLY A C 1
ATOM 664 O O . GLY A 1 86 ? -6.328 -13.539 -2.277 1 84.38 86 GLY A O 1
ATOM 665 N N . ALA A 1 87 ? -5.379 -15.469 -1.691 1 85.81 87 ALA A N 1
ATOM 666 C CA . ALA A 1 87 ? -6.508 -15.906 -0.874 1 85.81 87 ALA A CA 1
ATOM 667 C C . ALA A 1 87 ? -6.762 -14.938 0.275 1 85.81 87 ALA A C 1
ATOM 669 O O . ALA A 1 87 ? -7.898 -14.797 0.736 1 85.81 87 ALA A O 1
ATOM 670 N N . VAL A 1 88 ? -5.762 -14.289 0.64 1 86.06 88 VAL A N 1
ATOM 671 C CA . VAL A 1 88 ? -5.871 -13.391 1.782 1 86.06 88 VAL A CA 1
ATOM 672 C C . VAL A 1 88 ? -6.832 -12.25 1.45 1 86.06 88 VAL A C 1
ATOM 674 O O . VAL A 1 88 ? -7.523 -11.734 2.332 1 86.06 88 VAL A O 1
ATOM 677 N N . MET A 1 89 ? -6.926 -11.953 0.231 1 88.19 89 MET A N 1
ATOM 678 C CA . MET A 1 89 ? -7.797 -10.859 -0.193 1 88.19 89 MET A CA 1
ATOM 679 C C . MET A 1 89 ? -9.266 -11.25 -0.062 1 88.19 89 MET A C 1
ATOM 681 O O . MET A 1 89 ? -10.148 -10.383 -0.086 1 88.19 89 MET A O 1
ATOM 685 N N . MET A 1 90 ? -9.5 -12.523 0.113 1 89.94 90 MET A N 1
ATOM 686 C CA . MET A 1 90 ? -10.852 -12.984 0.407 1 89.94 90 MET A CA 1
ATOM 687 C C . MET A 1 90 ? -11.047 -13.172 1.907 1 89.94 90 MET A C 1
ATOM 689 O O . MET A 1 90 ? -12.148 -12.961 2.428 1 89.94 90 MET A O 1
ATOM 693 N N . VAL A 1 91 ? -10.07 -13.516 2.51 1 88 91 VAL A N 1
ATOM 694 C CA . VAL A 1 91 ? -10.125 -13.875 3.924 1 88 91 VAL A CA 1
ATOM 695 C C . VAL A 1 91 ? -10.352 -12.625 4.77 1 88 91 VAL A C 1
ATOM 697 O O . VAL A 1 91 ? -11.141 -12.641 5.715 1 88 91 VAL A O 1
ATOM 700 N N . ILE A 1 92 ? -9.711 -11.562 4.418 1 82.56 92 ILE A N 1
ATOM 701 C CA . ILE A 1 92 ? -9.773 -10.336 5.207 1 82.56 92 ILE A CA 1
ATOM 702 C C . ILE A 1 92 ? -11.203 -9.797 5.215 1 82.56 92 ILE A C 1
ATOM 704 O O . ILE A 1 92 ? -11.805 -9.633 6.277 1 82.56 92 ILE A O 1
ATOM 708 N N . PRO A 1 93 ? -11.789 -9.617 4.117 1 82 93 PRO A N 1
ATOM 709 C CA . PRO A 1 93 ? -13.172 -9.133 4.156 1 82 93 PRO A CA 1
ATOM 710 C C . PRO A 1 93 ? -14.125 -10.133 4.816 1 82 93 PRO A C 1
ATOM 712 O O . PRO A 1 93 ? -15.086 -9.734 5.477 1 82 93 PRO A O 1
ATOM 715 N N . ALA A 1 94 ? -13.875 -11.367 4.664 1 86.38 94 ALA A N 1
ATOM 716 C CA . ALA A 1 94 ? -14.766 -12.391 5.203 1 86.38 94 ALA A CA 1
ATOM 717 C C . ALA A 1 94 ? -14.688 -12.43 6.727 1 86.38 94 ALA A C 1
ATOM 719 O O . ALA A 1 94 ? -15.719 -12.461 7.406 1 86.38 94 ALA A O 1
ATOM 720 N N . TYR A 1 95 ? -13.523 -12.367 7.215 1 81.81 95 TYR A N 1
ATOM 721 C CA . TYR A 1 95 ? -13.359 -12.695 8.633 1 81.81 95 TYR A CA 1
ATOM 722 C C . TYR A 1 95 ? -13.039 -11.445 9.438 1 81.81 95 TYR A C 1
ATOM 724 O O . TYR A 1 95 ? -13.359 -11.367 10.625 1 81.81 95 TYR A O 1
ATOM 732 N N . VAL A 1 96 ? -12.352 -10.5 8.828 1 74.12 96 VAL A N 1
ATOM 733 C CA . VAL A 1 96 ? -11.977 -9.297 9.555 1 74.12 96 VAL A CA 1
ATOM 734 C C . VAL A 1 96 ? -13.094 -8.258 9.453 1 74.12 96 VAL A C 1
ATOM 736 O O . VAL A 1 96 ? -13.469 -7.641 10.453 1 74.12 96 VAL A O 1
ATOM 739 N N . TYR A 1 97 ? -13.68 -8.094 8.32 1 72.62 97 TYR A N 1
ATOM 740 C CA . TYR A 1 97 ? -14.734 -7.102 8.125 1 72.62 97 TYR A CA 1
ATOM 741 C C . TYR A 1 97 ? -16.109 -7.75 8.227 1 72.62 97 TYR A C 1
ATOM 743 O O . TYR A 1 97 ? -17.141 -7.07 8.102 1 72.62 97 TYR A O 1
ATOM 751 N N . ASP A 1 98 ? -16.172 -9.062 8.398 1 79.81 98 ASP A N 1
ATOM 752 C CA . ASP A 1 98 ? -17.375 -9.836 8.633 1 79.81 98 ASP A CA 1
ATOM 753 C C . ASP A 1 98 ? -18.375 -9.672 7.484 1 79.81 98 ASP A C 1
ATOM 755 O O . ASP A 1 98 ? -19.547 -9.367 7.707 1 79.81 98 ASP A O 1
ATOM 759 N N . ASP A 1 99 ? -17.844 -9.711 6.344 1 81.94 99 ASP A N 1
ATOM 760 C CA . ASP A 1 99 ? -18.688 -9.695 5.156 1 81.94 99 ASP A CA 1
ATOM 761 C C . ASP A 1 99 ? -19.297 -11.078 4.887 1 81.94 99 ASP A C 1
ATOM 763 O O . ASP A 1 99 ? -18.594 -11.977 4.422 1 81.94 99 ASP A O 1
ATOM 767 N N . ASP A 1 100 ? -20.516 -11.234 5.02 1 85.5 100 ASP A N 1
ATOM 768 C CA . ASP A 1 100 ? -21.219 -12.523 4.922 1 85.5 100 ASP A CA 1
ATOM 769 C C . ASP A 1 100 ? -21.125 -13.078 3.502 1 85.5 100 ASP A C 1
ATOM 771 O O . ASP A 1 100 ? -20.984 -14.289 3.314 1 85.5 100 ASP A O 1
ATOM 775 N N . LYS A 1 101 ? -21.25 -12.203 2.596 1 86.81 101 LYS A N 1
ATOM 776 C CA . LYS A 1 101 ? -21.203 -12.648 1.208 1 86.81 101 LYS A CA 1
ATOM 777 C C . LYS A 1 101 ? -19.844 -13.234 0.866 1 86.81 101 LYS A C 1
ATOM 779 O O . LYS A 1 101 ? -19.734 -14.18 0.086 1 86.81 101 LYS A O 1
ATOM 784 N N . MET A 1 102 ? -18.859 -12.695 1.459 1 89 102 MET A N 1
ATOM 785 C CA . MET A 1 102 ? -17.5 -13.18 1.216 1 89 102 MET A CA 1
ATOM 786 C C . MET A 1 102 ? -17.234 -14.477 1.981 1 89 102 MET A C 1
ATOM 788 O O . MET A 1 102 ? -16.469 -15.328 1.526 1 89 102 MET A O 1
ATOM 792 N N . HIS A 1 103 ? -17.859 -14.625 3.045 1 86.81 103 HIS A N 1
ATOM 793 C CA . HIS A 1 103 ? -17.672 -15.812 3.871 1 86.81 103 HIS A CA 1
ATOM 794 C C . HIS A 1 103 ? -18.109 -17.078 3.127 1 86.81 103 HIS A C 1
ATOM 796 O O . HIS A 1 103 ? -17.5 -18.141 3.289 1 86.81 103 HIS A O 1
ATOM 802 N N . ASP A 1 104 ? -19.047 -16.891 2.354 1 83.75 104 ASP A N 1
ATOM 803 C CA . ASP A 1 104 ? -19.609 -18.047 1.646 1 83.75 104 ASP A CA 1
ATOM 804 C C . ASP A 1 104 ? -18.656 -18.547 0.559 1 83.75 104 ASP A C 1
ATOM 806 O O . ASP A 1 104 ? -18.688 -19.719 0.179 1 83.75 104 ASP A O 1
ATOM 810 N N . VAL A 1 105 ? -17.844 -17.656 0.107 1 90 105 VAL A N 1
ATOM 811 C CA . VAL A 1 105 ? -17.078 -18.031 -1.075 1 90 105 VAL A CA 1
ATOM 812 C C . VAL A 1 105 ? -15.594 -18.094 -0.73 1 90 105 VAL A C 1
ATOM 814 O O . VAL A 1 105 ? -14.766 -18.453 -1.571 1 90 105 VAL A O 1
ATOM 817 N N . VAL A 1 106 ? -15.211 -17.797 0.468 1 90.75 106 VAL A N 1
ATOM 818 C CA . VAL A 1 106 ? -13.812 -17.672 0.887 1 90.75 106 VAL A CA 1
ATOM 819 C C . VAL A 1 106 ? -13.102 -19.016 0.704 1 90.75 106 VAL A C 1
ATOM 821 O O . VAL A 1 106 ? -11.898 -19.047 0.427 1 90.75 106 VAL A O 1
ATOM 824 N N . ILE A 1 107 ? -13.812 -20.125 0.772 1 90.44 107 ILE A N 1
ATOM 825 C CA . ILE A 1 107 ? -13.242 -21.469 0.646 1 90.44 107 ILE A CA 1
ATOM 826 C C . ILE A 1 107 ? -12.602 -21.625 -0.733 1 90.44 107 ILE A C 1
ATOM 828 O O . ILE A 1 107 ? -11.594 -22.312 -0.881 1 90.44 107 ILE A O 1
ATOM 832 N N . ILE A 1 108 ? -13.133 -21 -1.733 1 92.75 108 ILE A N 1
ATOM 833 C CA . ILE A 1 108 ? -12.633 -21.078 -3.102 1 92.75 108 ILE A CA 1
ATOM 834 C C . ILE A 1 108 ? -11.227 -20.5 -3.168 1 92.75 108 ILE A C 1
ATOM 836 O O . ILE A 1 108 ? -10.352 -21.031 -3.859 1 92.75 108 ILE A O 1
ATOM 840 N N . GLY A 1 109 ? -11.023 -19.406 -2.451 1 93.44 109 GLY A N 1
ATOM 841 C CA . GLY A 1 109 ? -9.703 -18.797 -2.373 1 93.44 109 GLY A CA 1
ATOM 842 C C . GLY A 1 109 ? -8.703 -19.625 -1.596 1 93.44 109 GLY A C 1
ATOM 843 O O . GLY A 1 109 ? -7.543 -19.734 -1.984 1 93.44 109 GLY A O 1
ATOM 844 N N . GLU A 1 110 ? -9.164 -20.234 -0.556 1 92.94 110 GLU A N 1
ATOM 845 C CA . GLU A 1 110 ? -8.289 -21.047 0.271 1 92.94 110 GLU A CA 1
ATOM 846 C C . GLU A 1 110 ? -7.828 -22.297 -0.483 1 92.94 110 GLU A C 1
ATOM 848 O O . GLU A 1 110 ? -6.684 -22.734 -0.338 1 92.94 110 GLU A O 1
ATOM 853 N N . LEU A 1 111 ? -8.727 -22.844 -1.211 1 95.12 111 LEU A N 1
ATOM 854 C CA . LEU A 1 111 ? -8.367 -24 -2.023 1 95.12 111 LEU A CA 1
ATOM 855 C C . LEU A 1 111 ? -7.367 -23.625 -3.109 1 95.12 111 LEU A C 1
ATOM 857 O O . LEU A 1 111 ? -6.488 -24.406 -3.461 1 95.12 111 LEU A O 1
ATOM 861 N N . LEU A 1 112 ? -7.531 -22.406 -3.65 1 96.12 112 LEU A N 1
ATOM 862 C CA . LEU A 1 112 ? -6.57 -21.906 -4.621 1 96.12 112 LEU A CA 1
ATOM 863 C C . LEU A 1 112 ? -5.18 -21.797 -4.004 1 96.12 112 LEU A C 1
ATOM 865 O O . LEU A 1 112 ? -4.176 -22.062 -4.668 1 96.12 112 LEU A O 1
ATOM 869 N N . ALA A 1 113 ? -5.16 -21.344 -2.766 1 96.12 113 ALA A N 1
ATOM 870 C CA . ALA A 1 113 ? -3.885 -21.234 -2.062 1 96.12 113 ALA A CA 1
ATOM 871 C C . ALA A 1 113 ? -3.178 -22.594 -2.012 1 96.12 113 ALA A C 1
ATOM 873 O O . ALA A 1 113 ? -1.973 -22.672 -2.262 1 96.12 113 ALA A O 1
ATOM 874 N N . ILE A 1 114 ? -3.9 -23.625 -1.765 1 95.81 114 ILE A N 1
ATOM 875 C CA . ILE A 1 114 ? -3.342 -24.969 -1.683 1 95.81 114 ILE A CA 1
ATOM 876 C C . ILE A 1 114 ? -2.768 -25.375 -3.039 1 95.81 114 ILE A C 1
ATOM 878 O O . ILE A 1 114 ? -1.614 -25.797 -3.131 1 95.81 114 ILE A O 1
ATOM 882 N N . ALA A 1 115 ? -3.58 -25.25 -4.02 1 97.25 115 ALA A N 1
ATOM 883 C CA . ALA A 1 115 ? -3.146 -25.609 -5.363 1 97.25 115 ALA A CA 1
ATOM 884 C C . ALA A 1 115 ? -1.91 -24.812 -5.773 1 97.25 115 ALA A C 1
ATOM 886 O O . ALA A 1 115 ? -0.993 -25.359 -6.395 1 97.25 115 ALA A O 1
ATOM 887 N N . SER A 1 116 ? -1.894 -23.531 -5.461 1 97.25 116 SER A N 1
ATOM 888 C CA . SER A 1 116 ? -0.781 -22.656 -5.816 1 97.25 116 SER A CA 1
ATOM 889 C C . SER A 1 116 ? 0.5 -23.078 -5.102 1 97.25 116 SER A C 1
ATOM 891 O O . SER A 1 116 ? 1.581 -23.062 -5.695 1 97.25 116 SER A O 1
ATOM 893 N N . ILE A 1 117 ? 0.371 -23.469 -3.865 1 96.25 117 ILE A N 1
ATOM 894 C CA . ILE A 1 117 ? 1.558 -23.859 -3.115 1 96.25 117 ILE A CA 1
ATOM 895 C C . ILE A 1 117 ? 2.105 -25.172 -3.67 1 96.25 117 ILE A C 1
ATOM 897 O O . ILE A 1 117 ? 3.32 -25.375 -3.734 1 96.25 117 ILE A O 1
ATOM 901 N N . VAL A 1 118 ? 1.243 -26.047 -4.031 1 95.75 118 VAL A N 1
ATOM 902 C CA . VAL A 1 118 ? 1.674 -27.297 -4.66 1 95.75 118 VAL A CA 1
ATOM 903 C C . VAL A 1 118 ? 2.486 -26.984 -5.914 1 95.75 118 VAL A C 1
ATOM 905 O O . VAL A 1 118 ? 3.531 -27.594 -6.152 1 95.75 118 VAL A O 1
ATOM 908 N N . MET A 1 119 ? 2.016 -26.062 -6.668 1 97.12 119 MET A N 1
ATOM 909 C CA . MET A 1 119 ? 2.746 -25.672 -7.867 1 97.12 119 MET A CA 1
ATOM 910 C C . MET A 1 119 ? 4.082 -25.016 -7.504 1 97.12 119 MET A C 1
ATOM 912 O O . MET A 1 119 ? 5.09 -25.266 -8.172 1 97.12 119 MET A O 1
ATOM 916 N N . CYS A 1 120 ? 4.055 -24.188 -6.457 1 95.31 120 CYS A N 1
ATOM 917 C CA . CYS A 1 120 ? 5.297 -23.562 -5.992 1 95.31 120 CYS A CA 1
ATOM 918 C C . CYS A 1 120 ? 6.344 -24.625 -5.676 1 95.31 120 CYS A C 1
ATOM 920 O O . CYS A 1 120 ? 7.48 -24.547 -6.141 1 95.31 120 CYS A O 1
ATOM 922 N N . LEU A 1 121 ? 5.938 -25.609 -4.961 1 92.75 121 LEU A N 1
ATOM 923 C CA . LEU A 1 121 ? 6.852 -26.672 -4.555 1 92.75 121 LEU A CA 1
ATOM 924 C C . LEU A 1 121 ? 7.324 -27.469 -5.762 1 92.75 121 LEU A C 1
ATOM 926 O O . LEU A 1 121 ? 8.5 -27.844 -5.848 1 92.75 121 LEU A O 1
ATOM 930 N N . ALA A 1 122 ? 6.449 -27.703 -6.656 1 94.88 122 ALA A N 1
ATOM 931 C CA . ALA A 1 122 ? 6.805 -28.438 -7.867 1 94.88 122 ALA A CA 1
ATOM 932 C C . ALA A 1 122 ? 7.836 -27.672 -8.688 1 94.88 122 ALA A C 1
ATOM 934 O O . ALA A 1 122 ? 8.766 -28.266 -9.234 1 94.88 122 ALA A O 1
ATOM 935 N N . PHE A 1 123 ? 7.691 -26.391 -8.805 1 94.62 123 PHE A N 1
ATOM 936 C CA . PHE A 1 123 ? 8.633 -25.578 -9.562 1 94.62 123 PHE A CA 1
ATOM 937 C C . PHE A 1 123 ? 10 -25.578 -8.906 1 94.62 123 PHE A C 1
ATOM 939 O O . PHE A 1 123 ? 11.031 -25.594 -9.594 1 94.62 123 PHE A O 1
ATOM 946 N N . VAL A 1 124 ? 10.016 -25.5 -7.602 1 89.31 124 VAL A N 1
ATOM 947 C CA . VAL A 1 124 ? 11.281 -25.516 -6.879 1 89.31 124 VAL A CA 1
ATOM 948 C C . VAL A 1 124 ? 11.992 -26.859 -7.113 1 89.31 124 VAL A C 1
ATOM 950 O O . VAL A 1 124 ? 13.195 -26.891 -7.355 1 89.31 124 VAL A O 1
ATOM 953 N N . VAL A 1 125 ? 11.281 -27.906 -7.07 1 88.62 125 VAL A N 1
ATOM 954 C CA . VAL A 1 125 ? 11.844 -29.234 -7.293 1 88.62 125 VAL A CA 1
ATOM 955 C C . VAL A 1 125 ? 12.383 -29.328 -8.719 1 88.62 125 VAL A C 1
ATOM 957 O O . VAL A 1 125 ? 13.453 -29.891 -8.953 1 88.62 125 VAL A O 1
ATOM 960 N N . ALA A 1 126 ? 11.625 -28.812 -9.648 1 91.06 126 ALA A N 1
ATOM 961 C CA . ALA A 1 126 ? 12.031 -28.859 -11.055 1 91.06 126 ALA A CA 1
ATOM 962 C C . ALA A 1 126 ? 13.328 -28.094 -11.266 1 91.06 126 ALA A C 1
ATOM 964 O O . ALA A 1 126 ? 14.133 -28.438 -12.141 1 91.06 126 ALA A O 1
ATOM 965 N N . ASP A 1 127 ? 13.5 -27.109 -10.484 1 88.75 127 ASP A N 1
ATOM 966 C CA . ASP A 1 127 ? 14.672 -26.25 -10.648 1 88.75 127 ASP A CA 1
ATOM 967 C C . ASP A 1 127 ? 15.906 -26.891 -10.016 1 88.75 127 ASP A C 1
ATOM 969 O O . ASP A 1 127 ? 17.031 -26.578 -10.391 1 88.75 127 ASP A O 1
ATOM 973 N N . LEU A 1 128 ? 15.922 -27.719 -8.953 1 79.88 128 LEU A N 1
ATOM 974 C CA . LEU A 1 128 ? 17.031 -28.328 -8.242 1 79.88 128 LEU A CA 1
ATOM 975 C C . LEU A 1 128 ? 17.75 -29.359 -9.109 1 79.88 128 LEU A C 1
ATOM 977 O O . LEU A 1 128 ? 18.922 -29.656 -8.906 1 79.88 128 LEU A O 1
ATOM 981 N N . GLY A 1 129 ? 17.547 -29.625 -10.328 1 68.5 129 GLY A N 1
ATOM 982 C CA . GLY A 1 129 ? 18.188 -30.547 -11.258 1 68.5 129 GLY A CA 1
ATOM 983 C C . GLY A 1 129 ? 18.25 -31.969 -10.734 1 68.5 129 GLY A C 1
ATOM 984 O O . GLY A 1 129 ? 17.938 -32.906 -11.461 1 68.5 129 GLY A O 1
ATOM 985 N N . ARG A 1 130 ? 18.891 -32 -9.43 1 64.38 130 ARG A N 1
ATOM 986 C CA . ARG A 1 130 ? 19.031 -33.344 -8.852 1 64.38 130 ARG A CA 1
ATOM 987 C C . ARG A 1 130 ? 18.203 -33.469 -7.578 1 64.38 130 ARG A C 1
ATOM 989 O O . ARG A 1 130 ? 18.688 -33.219 -6.48 1 64.38 130 ARG A O 1
ATOM 996 N N . PRO A 1 131 ? 16.969 -33.781 -7.883 1 63.09 131 PRO A N 1
ATOM 997 C CA . PRO A 1 131 ? 16.062 -33.844 -6.738 1 63.09 131 PRO A CA 1
ATOM 998 C C . PRO A 1 131 ? 16.484 -34.906 -5.711 1 63.09 131 PRO A C 1
ATOM 1000 O O . PRO A 1 131 ? 16.047 -34.844 -4.559 1 63.09 131 PRO A O 1
ATOM 1003 N N . ASP A 1 132 ? 17.266 -35.875 -6.18 1 56.72 132 ASP A N 1
ATOM 1004 C CA . ASP A 1 132 ? 17.75 -36.906 -5.25 1 56.72 132 ASP A CA 1
ATOM 1005 C C . ASP A 1 132 ? 18.516 -36.25 -4.094 1 56.72 132 ASP A C 1
ATOM 1007 O O . ASP A 1 132 ? 18.609 -36.844 -3.008 1 56.72 132 ASP A O 1
ATOM 1011 N N . ARG A 1 133 ? 19 -35.031 -4.348 1 50.22 133 ARG A N 1
ATOM 1012 C CA . ARG A 1 133 ? 19.766 -34.375 -3.297 1 50.22 133 ARG A CA 1
ATOM 1013 C C . ARG A 1 133 ? 18.906 -33.375 -2.521 1 50.22 133 ARG A C 1
ATOM 1015 O O . ARG A 1 133 ? 19.391 -32.688 -1.64 1 50.22 133 ARG A O 1
ATOM 1022 N N . PHE A 1 134 ? 17.688 -33.281 -2.92 1 54.56 134 PHE A N 1
ATOM 1023 C CA . PHE A 1 134 ? 16.766 -32.312 -2.336 1 54.56 134 PHE A CA 1
ATOM 1024 C C . PHE A 1 134 ? 16.594 -32.562 -0.844 1 54.56 134 PHE A C 1
ATOM 1026 O O . PHE A 1 134 ? 16.453 -31.641 -0.059 1 54.56 134 PHE A O 1
ATOM 1033 N N . TRP A 1 135 ? 16.516 -33.844 -0.52 1 49.78 135 TRP A N 1
ATOM 1034 C CA . TRP A 1 135 ? 16.328 -34.188 0.883 1 49.78 135 TRP A CA 1
ATOM 1035 C C . TRP A 1 135 ? 17.406 -33.562 1.758 1 49.78 135 TRP A C 1
ATOM 1037 O O . TRP A 1 135 ? 17.188 -33.312 2.949 1 49.78 135 TRP A O 1
ATOM 1047 N N . HIS A 1 136 ? 18.469 -33.188 1.153 1 46.66 136 HIS A N 1
ATOM 1048 C CA . HIS A 1 136 ? 19.531 -32.625 1.945 1 46.66 136 HIS A CA 1
ATOM 1049 C C . HIS A 1 136 ? 19.25 -31.141 2.256 1 46.66 136 HIS A C 1
ATOM 1051 O O . HIS A 1 136 ? 19.781 -30.594 3.215 1 46.66 136 HIS A O 1
ATOM 1057 N N . MET A 1 137 ? 18.391 -30.578 1.508 1 45.72 137 MET A N 1
ATOM 1058 C CA . MET A 1 137 ? 18.109 -29.172 1.71 1 45.72 137 MET A CA 1
ATOM 1059 C C . MET A 1 137 ? 16.953 -28.969 2.691 1 45.72 137 MET A C 1
ATOM 1061 O O . MET A 1 137 ? 16.688 -27.859 3.145 1 45.72 137 MET A O 1
ATOM 1065 N N . MET A 1 138 ? 16.219 -30 3.045 1 47.59 138 MET A N 1
ATOM 1066 C CA . MET A 1 138 ? 15.109 -29.906 3.994 1 47.59 138 MET A CA 1
ATOM 1067 C C . MET A 1 138 ? 15.625 -29.672 5.41 1 47.59 138 MET A C 1
ATOM 1069 O O . MET A 1 138 ? 16.609 -30.297 5.824 1 47.59 138 MET A O 1
ATOM 1073 N N . PRO A 1 139 ? 15.164 -28.625 6.164 1 48.34 139 PRO A N 1
ATOM 1074 C CA . PRO A 1 139 ? 15.609 -28.156 7.48 1 48.34 139 PRO A CA 1
ATOM 1075 C C . PRO A 1 139 ? 15.633 -29.266 8.523 1 48.34 139 PRO A C 1
ATOM 1077 O O . PRO A 1 139 ? 16.266 -29.125 9.57 1 48.34 139 PRO A O 1
ATOM 1080 N N . GLY A 1 140 ? 15.969 -30.641 8.336 1 43.06 140 GLY A N 1
ATOM 1081 C CA . GLY A 1 140 ? 16.188 -31.797 9.203 1 43.06 140 GLY A CA 1
ATOM 1082 C C . GLY A 1 140 ? 17.328 -32.688 8.719 1 43.06 140 GLY A C 1
ATOM 1083 O O . GLY A 1 140 ? 18.062 -33.25 9.531 1 43.06 140 GLY A O 1
ATOM 1084 N N . LEU A 1 141 ? 17.344 -33.094 7.488 1 43.19 141 LEU A N 1
ATOM 1085 C CA . LEU A 1 141 ? 18.344 -34.094 7.109 1 43.19 141 LEU A CA 1
ATOM 1086 C C . LEU A 1 141 ? 19.625 -33.406 6.66 1 43.19 141 LEU A C 1
ATOM 1088 O O . LEU A 1 141 ? 20.719 -33.938 6.914 1 43.19 141 LEU A O 1
ATOM 1092 N N . GLY A 1 142 ? 19.609 -32.531 5.703 1 44.09 142 GLY A N 1
ATOM 1093 C CA . GLY A 1 142 ? 20.891 -32.031 5.238 1 44.09 142 GLY A CA 1
ATOM 1094 C C . GLY A 1 142 ? 21.5 -31 6.156 1 44.09 142 GLY A C 1
ATOM 1095 O O . GLY A 1 142 ? 20.891 -30.625 7.168 1 44.09 142 GLY A O 1
ATOM 1096 N N . ARG A 1 143 ? 22.891 -30.703 6.141 1 39.81 143 ARG A N 1
ATOM 1097 C CA . ARG A 1 143 ? 23.562 -29.656 6.91 1 39.81 143 ARG A CA 1
ATOM 1098 C C . ARG A 1 143 ? 22.781 -28.344 6.855 1 39.81 143 ARG A C 1
ATOM 1100 O O . ARG A 1 143 ? 22.812 -27.641 5.84 1 39.81 143 ARG A O 1
ATOM 1107 N N . PHE A 1 144 ? 21.734 -28.297 7.32 1 42.5 144 PHE A N 1
ATOM 1108 C CA . PHE A 1 144 ? 20.922 -27.094 7.461 1 42.5 144 PHE A CA 1
ATOM 1109 C C . PHE A 1 144 ? 21.75 -25.938 7.965 1 42.5 144 PHE A C 1
ATOM 1111 O O . PHE A 1 144 ? 22.234 -25.953 9.102 1 42.5 144 PHE A O 1
ATOM 1118 N N . ASN A 1 145 ? 22.719 -25.391 7.305 1 40.94 145 ASN A N 1
ATOM 1119 C CA . ASN A 1 145 ? 23.312 -24.156 7.781 1 40.94 145 ASN A CA 1
ATOM 1120 C C . ASN A 1 145 ? 22.25 -23.156 8.25 1 40.94 145 ASN A C 1
ATOM 1122 O O . ASN A 1 145 ? 21.828 -22.297 7.488 1 40.94 145 ASN A O 1
ATOM 1126 N N . TRP A 1 146 ? 21.406 -23.469 9.133 1 42.75 146 TRP A N 1
ATOM 1127 C CA . TRP A 1 146 ? 20.484 -22.688 9.953 1 42.75 146 TRP A CA 1
ATOM 1128 C C . TRP A 1 146 ? 21.203 -21.531 10.641 1 42.75 146 TRP A C 1
ATOM 1130 O O . TRP A 1 146 ? 22.359 -21.672 11.047 1 42.75 146 TRP A O 1
ATOM 1140 N N . PRO A 1 147 ? 20.281 -20.5 10.68 1 49 147 PRO A N 1
ATOM 1141 C CA . PRO A 1 147 ? 19.391 -19.359 10.406 1 49 147 PRO A CA 1
ATOM 1142 C C . PRO A 1 147 ? 19.859 -18.516 9.219 1 49 147 PRO A C 1
ATOM 1144 O O . PRO A 1 147 ? 19.156 -17.594 8.805 1 49 147 PRO A O 1
ATOM 1147 N N . ILE A 1 148 ? 20.891 -18.875 8.688 1 53.59 148 ILE A N 1
ATOM 1148 C CA . ILE A 1 148 ? 21.484 -17.828 7.852 1 53.59 148 ILE A CA 1
ATOM 1149 C C . ILE A 1 148 ? 21.047 -18.031 6.402 1 53.59 148 ILE A C 1
ATOM 1151 O O . ILE A 1 148 ? 20.984 -17.062 5.629 1 53.59 148 ILE A O 1
ATOM 1155 N N . SER A 1 149 ? 20.266 -19.172 6.102 1 66.62 149 SER A N 1
ATOM 1156 C CA . SER A 1 149 ? 19.969 -19.297 4.68 1 66.62 149 SER A CA 1
ATOM 1157 C C . SER A 1 149 ? 18.531 -18.891 4.375 1 66.62 149 SER A C 1
ATOM 1159 O O . SER A 1 149 ? 17.594 -19.438 4.945 1 66.62 149 SER A O 1
ATOM 1161 N N . MET A 1 150 ? 18.281 -17.906 3.66 1 74.19 150 MET A N 1
ATOM 1162 C CA . MET A 1 150 ? 16.969 -17.422 3.246 1 74.19 150 MET A CA 1
ATOM 1163 C C . MET A 1 150 ? 16.203 -18.516 2.518 1 74.19 150 MET A C 1
ATOM 1165 O O . MET A 1 150 ? 14.969 -18.547 2.561 1 74.19 150 MET A O 1
ATOM 1169 N N . LEU A 1 151 ? 16.875 -19.484 2.027 1 74.12 151 LEU A N 1
ATOM 1170 C CA . LEU A 1 151 ? 16.219 -20.594 1.343 1 74.12 151 LEU A CA 1
ATOM 1171 C C . LEU A 1 151 ? 15.469 -21.484 2.334 1 74.12 151 LEU A C 1
ATOM 1173 O O . LEU A 1 151 ? 14.367 -21.953 2.045 1 74.12 151 LEU A O 1
ATOM 1177 N N . THR A 1 152 ? 16.031 -21.641 3.41 1 77.38 152 THR A N 1
ATOM 1178 C CA . THR A 1 152 ? 15.406 -22.438 4.457 1 77.38 152 THR A CA 1
ATOM 1179 C C . THR A 1 152 ? 14.109 -21.781 4.93 1 77.38 152 THR A C 1
ATOM 1181 O O . THR A 1 152 ? 13.094 -22.453 5.102 1 77.38 152 THR A O 1
ATOM 1184 N N . TRP A 1 153 ? 14.148 -20.562 5.078 1 83.44 153 TRP A N 1
ATOM 1185 C CA . TRP A 1 153 ? 12.961 -19.828 5.5 1 83.44 153 TRP A CA 1
ATOM 1186 C C . TRP A 1 153 ? 11.859 -19.938 4.449 1 83.44 153 TRP A C 1
ATOM 1188 O O . TRP A 1 153 ? 10.672 -20.016 4.789 1 83.44 153 TRP A O 1
ATOM 1198 N N . ASP A 1 154 ? 12.258 -19.938 3.297 1 86.44 154 ASP A N 1
ATOM 1199 C CA . ASP A 1 154 ? 11.281 -20.031 2.221 1 86.44 154 ASP A CA 1
ATOM 1200 C C . ASP A 1 154 ? 10.555 -21.375 2.26 1 86.44 154 ASP A C 1
ATOM 1202 O O . ASP A 1 154 ? 9.336 -21.438 2.086 1 86.44 154 ASP A O 1
ATOM 1206 N N . VAL A 1 155 ? 11.305 -22.406 2.535 1 84.38 155 VAL A N 1
ATOM 1207 C CA . VAL A 1 155 ? 10.727 -23.734 2.623 1 84.38 155 VAL A CA 1
ATOM 1208 C C . VAL A 1 155 ? 9.766 -23.812 3.812 1 84.38 155 VAL A C 1
ATOM 1210 O O . VAL A 1 155 ? 8.672 -24.359 3.705 1 84.38 155 VAL A O 1
ATOM 1213 N N . ILE A 1 156 ? 10.117 -23.188 4.801 1 87.88 156 ILE A N 1
ATOM 1214 C CA . ILE A 1 156 ? 9.312 -23.219 6.02 1 87.88 156 ILE A CA 1
ATOM 1215 C C . ILE A 1 156 ? 8.008 -22.453 5.789 1 87.88 156 ILE A C 1
ATOM 1217 O O . ILE A 1 156 ? 6.926 -22.953 6.129 1 87.88 156 ILE A O 1
ATOM 1221 N N . VAL A 1 157 ? 8.141 -21.375 5.215 1 91.56 157 VAL A N 1
ATOM 1222 C CA . VAL A 1 157 ? 6.953 -20.547 5.082 1 91.56 157 VAL A CA 1
ATOM 1223 C C . VAL A 1 157 ? 6.008 -21.156 4.051 1 91.56 157 VAL A C 1
ATOM 1225 O O . VAL A 1 157 ? 4.785 -21.094 4.203 1 91.56 157 VAL A O 1
ATOM 1228 N N . LEU A 1 158 ? 6.535 -21.734 3.068 1 92.25 158 LEU A N 1
ATOM 1229 C CA . LEU A 1 158 ? 5.688 -22.359 2.055 1 92.25 158 LEU A CA 1
ATOM 1230 C C . LEU A 1 158 ? 4.965 -23.578 2.619 1 92.25 158 LEU A C 1
ATOM 1232 O O . LEU A 1 158 ? 3.744 -23.688 2.482 1 92.25 158 LEU A O 1
ATOM 1236 N N . ASN A 1 159 ? 5.684 -24.375 3.25 1 93.5 159 ASN A N 1
ATOM 1237 C CA . ASN A 1 159 ? 5.078 -25.578 3.82 1 93.5 159 ASN A CA 1
ATOM 1238 C C . ASN A 1 159 ? 4.145 -25.234 4.977 1 93.5 159 ASN A C 1
ATOM 1240 O O . ASN A 1 159 ? 3.117 -25.891 5.164 1 93.5 159 ASN A O 1
ATOM 1244 N N . GLY A 1 160 ? 4.57 -24.344 5.766 1 94.12 160 GLY A N 1
ATOM 1245 C CA . GLY A 1 160 ? 3.684 -23.891 6.82 1 94.12 160 GLY A CA 1
ATOM 1246 C C . GLY A 1 160 ? 2.352 -23.375 6.301 1 94.12 160 GLY A C 1
ATOM 1247 O O . GLY A 1 160 ? 1.297 -23.719 6.84 1 94.12 160 GLY A O 1
ATOM 1248 N N . TYR A 1 161 ? 2.422 -22.578 5.281 1 94.19 161 TYR A N 1
ATOM 1249 C CA . TYR A 1 161 ? 1.194 -22.047 4.699 1 94.19 161 TYR A CA 1
ATOM 1250 C C . TYR A 1 161 ? 0.334 -23.172 4.133 1 94.19 161 TYR A C 1
ATOM 1252 O O . TYR A 1 161 ? -0.895 -23.125 4.23 1 94.19 161 TYR A O 1
ATOM 1260 N N . LEU A 1 162 ? 0.931 -24.125 3.498 1 94.75 162 LEU A N 1
ATOM 1261 C CA . LEU A 1 162 ? 0.213 -25.281 2.98 1 94.75 162 LEU A CA 1
ATOM 1262 C C . LEU A 1 162 ? -0.523 -26 4.102 1 94.75 162 LEU A C 1
ATOM 1264 O O . LEU A 1 162 ? -1.709 -26.312 3.969 1 94.75 162 LEU A O 1
ATOM 1268 N N . LEU A 1 163 ? 0.167 -26.234 5.18 1 95.75 163 LEU A N 1
ATOM 1269 C CA . LEU A 1 163 ? -0.411 -26.969 6.301 1 95.75 163 LEU A CA 1
ATOM 1270 C C . LEU A 1 163 ? -1.565 -26.188 6.918 1 95.75 163 LEU A C 1
ATOM 1272 O O . LEU A 1 163 ? -2.592 -26.766 7.277 1 95.75 163 LEU A O 1
ATOM 1276 N N . ILE A 1 164 ? -1.358 -24.969 7.035 1 95.12 164 ILE A N 1
ATOM 1277 C CA . ILE A 1 164 ? -2.391 -24.125 7.621 1 95.12 164 ILE A CA 1
ATOM 1278 C C . ILE A 1 164 ? -3.645 -24.156 6.754 1 95.12 164 ILE A C 1
ATOM 1280 O O . ILE A 1 164 ? -4.754 -24.344 7.258 1 95.12 164 ILE A O 1
ATOM 1284 N N . ASN A 1 165 ? -3.482 -23.984 5.496 1 94.62 165 ASN A N 1
ATOM 1285 C CA . ASN A 1 165 ? -4.633 -23.984 4.594 1 94.62 165 ASN A CA 1
ATOM 1286 C C . ASN A 1 165 ? -5.289 -25.359 4.504 1 94.62 165 ASN A C 1
ATOM 1288 O O . ASN A 1 165 ? -6.512 -25.453 4.391 1 94.62 165 ASN A O 1
ATOM 1292 N N . LEU A 1 166 ? -4.516 -26.391 4.527 1 94.56 166 LEU A N 1
ATOM 1293 C CA . LEU A 1 166 ? -5.074 -27.734 4.543 1 94.56 166 LEU A CA 1
ATOM 1294 C C . LEU A 1 166 ? -5.914 -27.969 5.793 1 94.56 166 LEU A C 1
ATOM 1296 O O . LEU A 1 166 ? -6.98 -28.578 5.73 1 94.56 166 LEU A O 1
ATOM 1300 N N . HIS A 1 167 ? -5.418 -27.484 6.844 1 94.25 167 HIS A N 1
ATOM 1301 C CA . HIS A 1 167 ? -6.148 -27.625 8.102 1 94.25 167 HIS A CA 1
ATOM 1302 C C . HIS A 1 167 ? -7.469 -26.859 8.055 1 94.25 167 HIS A C 1
ATOM 1304 O O . HIS A 1 167 ? -8.516 -27.406 8.414 1 94.25 167 HIS A O 1
ATOM 1310 N N . ILE A 1 168 ? -7.395 -25.672 7.633 1 92.88 168 ILE A N 1
ATOM 1311 C CA . ILE A 1 168 ? -8.594 -24.844 7.609 1 92.88 168 ILE A CA 1
ATOM 1312 C C . ILE A 1 168 ? -9.633 -25.453 6.672 1 92.88 168 ILE A C 1
ATOM 1314 O O . ILE A 1 168 ? -10.766 -25.703 7.074 1 92.88 168 ILE A O 1
ATOM 1318 N N . CYS A 1 169 ? -9.258 -25.703 5.465 1 91.12 169 CYS A N 1
ATOM 1319 C CA . CYS A 1 169 ? -10.18 -26.25 4.477 1 91.12 169 CYS A CA 1
ATOM 1320 C C . CYS A 1 169 ? -10.641 -27.641 4.879 1 91.12 169 CYS A C 1
ATOM 1322 O O . CYS A 1 169 ? -11.82 -27.969 4.754 1 91.12 169 CYS A O 1
ATOM 1324 N N . GLY A 1 170 ? -9.734 -28.438 5.355 1 89.88 170 GLY A N 1
ATOM 1325 C CA . GLY A 1 170 ? -10.086 -29.797 5.781 1 89.88 170 GLY A CA 1
ATOM 1326 C C . GLY A 1 170 ? -11.062 -29.812 6.941 1 89.88 170 GLY A C 1
ATOM 1327 O O . GLY A 1 170 ? -12.023 -30.594 6.938 1 89.88 170 GLY A O 1
ATOM 1328 N N . TYR A 1 171 ? -10.828 -28.984 7.902 1 90.25 171 TYR A N 1
ATOM 1329 C CA . TYR A 1 171 ? -11.688 -28.922 9.078 1 90.25 171 TYR A CA 1
ATOM 1330 C C . TYR A 1 171 ? -13.086 -28.453 8.695 1 90.25 171 TYR A C 1
ATOM 1332 O O . TYR A 1 171 ? -14.086 -29.031 9.125 1 90.25 171 TYR A O 1
ATOM 1340 N N . LEU A 1 172 ? -13.133 -27.438 7.945 1 87.56 172 LEU A N 1
ATOM 1341 C CA . LEU A 1 172 ? -14.422 -26.891 7.559 1 87.56 172 LEU A CA 1
ATOM 1342 C C . LEU A 1 172 ? -15.211 -27.891 6.719 1 87.56 172 LEU A C 1
ATOM 1344 O O . LEU A 1 172 ? -16.422 -28.062 6.918 1 87.56 172 LEU A O 1
ATOM 1348 N N . LEU A 1 173 ? -14.555 -28.5 5.824 1 85.31 173 LEU A N 1
ATOM 1349 C CA . LEU A 1 173 ? -15.195 -29.5 4.973 1 85.31 173 LEU A CA 1
ATOM 1350 C C . LEU A 1 173 ? -15.648 -30.703 5.789 1 85.31 173 LEU A C 1
ATOM 1352 O O . LEU A 1 173 ? -16.734 -31.234 5.566 1 85.31 173 LEU A O 1
ATOM 1356 N N . TYR A 1 174 ? -14.852 -31.062 6.719 1 84.19 174 TYR A N 1
ATOM 1357 C CA . TYR A 1 174 ? -15.164 -32.219 7.559 1 84.19 174 TYR A CA 1
ATOM 1358 C C . TYR A 1 174 ? -16.391 -31.938 8.43 1 84.19 174 TYR A C 1
ATOM 1360 O O . TYR A 1 174 ? -17.281 -32.781 8.523 1 84.19 174 TYR A O 1
ATOM 1368 N N . LYS A 1 175 ? -16.406 -30.859 9.039 1 85.81 175 LYS A N 1
ATOM 1369 C CA . LYS A 1 175 ? -17.531 -30.516 9.898 1 85.81 175 LYS A CA 1
ATOM 1370 C C . LYS A 1 175 ? -18.812 -30.359 9.086 1 85.81 175 LYS A C 1
ATOM 1372 O O . LYS A 1 175 ? -19.891 -30.781 9.516 1 85.81 175 LYS A O 1
ATOM 1377 N N . LYS A 1 176 ? -18.672 -29.734 8 1 81.88 176 LYS A N 1
ATOM 1378 C CA . LYS A 1 176 ? -19.844 -29.594 7.137 1 81.88 176 LYS A CA 1
ATOM 1379 C C . LYS A 1 176 ? -20.328 -30.953 6.637 1 81.88 176 LYS A C 1
ATOM 1381 O O . LYS A 1 176 ? -21.531 -31.188 6.496 1 81.88 176 LYS A O 1
ATOM 1386 N N . PHE A 1 177 ? -19.375 -31.766 6.379 1 77.69 177 PHE A N 1
ATOM 1387 C CA . PHE A 1 177 ? -19.672 -33.125 5.938 1 77.69 177 PHE A CA 1
ATOM 1388 C C . PHE A 1 177 ? -20.438 -33.875 7.012 1 77.69 177 PHE A C 1
ATOM 1390 O O . PHE A 1 177 ? -21.359 -34.656 6.703 1 77.69 177 PHE A O 1
ATOM 1397 N N . LEU A 1 178 ? -20.141 -33.594 8.234 1 79.62 178 LEU A N 1
ATOM 1398 C CA . LEU A 1 178 ? -20.781 -34.25 9.359 1 79.62 178 LEU A CA 1
ATOM 1399 C C . LEU A 1 178 ? -22.094 -33.562 9.711 1 79.62 178 LEU A C 1
ATOM 1401 O O . LEU A 1 178 ? -22.891 -34.062 10.508 1 79.62 178 LEU A O 1
ATOM 1405 N N . GLY A 1 179 ? -22.328 -32.438 9.055 1 78.06 179 GLY A N 1
ATOM 1406 C CA . GLY A 1 179 ? -23.531 -31.672 9.352 1 78.06 179 GLY A CA 1
ATOM 1407 C C . GLY A 1 179 ? -23.438 -30.922 10.672 1 78.06 179 GLY A C 1
ATOM 1408 O O . GLY A 1 179 ? -24.469 -30.641 11.297 1 78.06 179 GLY A O 1
ATOM 1409 N N . GLU A 1 180 ? -22.281 -30.797 11.062 1 83.75 180 GLU A N 1
ATOM 1410 C CA . GLU A 1 180 ? -22.047 -30.078 12.312 1 83.75 180 GLU A CA 1
ATOM 1411 C C . GLU A 1 180 ? -21.578 -28.656 12.062 1 83.75 180 GLU A C 1
ATOM 1413 O O . GLU A 1 180 ? -20.984 -28.359 11.023 1 83.75 180 GLU A O 1
ATOM 1418 N N . LYS A 1 181 ? -21.938 -27.844 12.961 1 83.81 181 LYS A N 1
ATOM 1419 C CA . LYS A 1 181 ? -21.438 -26.469 12.891 1 83.81 181 LYS A CA 1
ATOM 1420 C C . LYS A 1 181 ? -19.984 -26.391 13.328 1 83.81 181 LYS A C 1
ATOM 1422 O O . LYS A 1 181 ? -19.609 -26.938 14.367 1 83.81 181 LYS A O 1
ATOM 1427 N N . PRO A 1 182 ? -19.234 -25.844 12.477 1 86.81 182 PRO A N 1
ATOM 1428 C CA . PRO A 1 182 ? -17.828 -25.734 12.867 1 86.81 182 PRO A CA 1
ATOM 1429 C C . PRO A 1 182 ? -17.625 -24.891 14.125 1 86.81 182 PRO A C 1
ATOM 1431 O O . PRO A 1 182 ? -18.344 -23.906 14.344 1 86.81 182 PRO A O 1
ATOM 1434 N N . ASP A 1 183 ? -16.703 -25.391 14.898 1 89.94 183 ASP A N 1
ATOM 1435 C CA . ASP A 1 183 ? -16.312 -24.641 16.094 1 89.94 183 ASP A CA 1
ATOM 1436 C C . ASP A 1 183 ? -15.312 -23.547 15.773 1 89.94 183 ASP A C 1
ATOM 1438 O O . ASP A 1 183 ? -14.203 -23.828 15.312 1 89.94 183 ASP A O 1
ATOM 1442 N N . LYS A 1 184 ? -15.695 -22.344 16.047 1 87.31 184 LYS A N 1
ATOM 1443 C CA . LYS A 1 184 ? -14.906 -21.156 15.719 1 87.31 184 LYS A CA 1
ATOM 1444 C C . LYS A 1 184 ? -13.516 -21.219 16.344 1 87.31 184 LYS A C 1
ATOM 1446 O O . LYS A 1 184 ? -12.562 -20.656 15.812 1 87.31 184 LYS A O 1
ATOM 1451 N N . ARG A 1 185 ? -13.367 -22 17.438 1 86.38 185 ARG A N 1
ATOM 1452 C CA . ARG A 1 185 ? -12.109 -22.047 18.172 1 86.38 185 ARG A CA 1
ATOM 1453 C C . ARG A 1 185 ? -11.055 -22.828 17.406 1 86.38 185 ARG A C 1
ATOM 1455 O O . ARG A 1 185 ? -9.852 -22.656 17.625 1 86.38 185 ARG A O 1
ATOM 1462 N N . TRP A 1 186 ? -11.492 -23.547 16.438 1 87.56 186 TRP A N 1
ATOM 1463 C CA . TRP A 1 186 ? -10.562 -24.438 15.766 1 87.56 186 TRP A CA 1
ATOM 1464 C C . TRP A 1 186 ? -10.227 -23.922 14.367 1 87.56 186 TRP A C 1
ATOM 1466 O O . TRP A 1 186 ? -9.344 -24.469 13.695 1 87.56 186 TRP A O 1
ATOM 1476 N N . TYR A 1 187 ? -10.875 -22.938 13.93 1 88.75 187 TYR A N 1
ATOM 1477 C CA . TYR A 1 187 ? -10.508 -22.5 12.586 1 88.75 187 TYR A CA 1
ATOM 1478 C C . TYR A 1 187 ? -10.227 -21 12.562 1 88.75 187 TYR A C 1
ATOM 1480 O O . TYR A 1 187 ? -9.406 -20.531 11.766 1 88.75 187 TYR A O 1
ATOM 1488 N N . ILE A 1 188 ? -10.789 -20.234 13.453 1 87.19 188 ILE A N 1
ATOM 1489 C CA . ILE A 1 188 ? -10.648 -18.781 13.406 1 87.19 188 ILE A CA 1
ATOM 1490 C C . ILE A 1 188 ? -9.203 -18.391 13.688 1 87.19 188 ILE A C 1
ATOM 1492 O O . ILE A 1 188 ? -8.609 -17.609 12.945 1 87.19 188 ILE A O 1
ATOM 1496 N N . PRO A 1 189 ? -8.547 -18.922 14.742 1 89.62 189 PRO A N 1
ATOM 1497 C CA . PRO A 1 189 ? -7.145 -18.562 14.969 1 89.62 189 PRO A CA 1
ATOM 1498 C C . PRO A 1 189 ? -6.242 -18.922 13.797 1 89.62 189 PRO A C 1
ATOM 1500 O O . PRO A 1 189 ? -5.277 -18.203 13.508 1 89.62 189 PRO A O 1
ATOM 1503 N N . PHE A 1 190 ? -6.562 -19.953 13.164 1 91.5 190 PHE A N 1
ATOM 1504 C CA . PHE A 1 190 ? -5.746 -20.406 12.039 1 91.5 190 PHE A CA 1
ATOM 1505 C C . PHE A 1 190 ? -5.98 -19.531 10.82 1 91.5 190 PHE A C 1
ATOM 1507 O O . PHE A 1 190 ? -5.074 -19.328 10.008 1 91.5 190 PHE A O 1
ATOM 1514 N N . VAL A 1 191 ? -7.184 -19.062 10.742 1 89.25 191 VAL A N 1
ATOM 1515 C CA . VAL A 1 191 ? -7.48 -18.125 9.664 1 89.25 191 VAL A CA 1
ATOM 1516 C C . VAL A 1 191 ? -6.645 -16.859 9.836 1 89.25 191 VAL A C 1
ATOM 1518 O O . VAL A 1 191 ? -6.035 -16.391 8.875 1 89.25 191 VAL A O 1
ATOM 1521 N N . PHE A 1 192 ? -6.504 -16.359 10.984 1 86 192 PHE A N 1
ATOM 1522 C CA . PHE A 1 192 ? -5.715 -15.156 11.25 1 86 192 PHE A CA 1
ATOM 1523 C C . PHE A 1 192 ? -4.227 -15.445 11.086 1 86 192 PHE A C 1
ATOM 1525 O O . PHE A 1 192 ? -3.477 -14.602 10.586 1 86 192 PHE A O 1
ATOM 1532 N N . LEU A 1 193 ? -3.852 -16.594 11.516 1 90.62 193 LEU A N 1
ATOM 1533 C CA . LEU A 1 193 ? -2.469 -17.016 11.305 1 90.62 193 LEU A CA 1
ATOM 1534 C C . LEU A 1 193 ? -2.143 -17.078 9.82 1 90.62 193 LEU A C 1
ATOM 1536 O O . LEU A 1 193 ? -1.03 -16.75 9.406 1 90.62 193 LEU A O 1
ATOM 1540 N N . SER A 1 194 ? -3.129 -17.531 9.078 1 91.31 194 SER A N 1
ATOM 1541 C CA . SER A 1 194 ? -2.924 -17.672 7.645 1 91.31 194 SER A CA 1
ATOM 1542 C C . SER A 1 194 ? -2.707 -16.312 6.98 1 91.31 194 SER A C 1
ATOM 1544 O O . SER A 1 194 ? -1.971 -16.203 5.996 1 91.31 194 SER A O 1
ATOM 1546 N N . ILE A 1 195 ? -3.279 -15.281 7.508 1 88.5 195 ILE A N 1
ATOM 1547 C CA . ILE A 1 195 ? -3.1 -13.938 6.973 1 88.5 195 ILE A CA 1
ATOM 1548 C C . ILE A 1 195 ? -1.647 -13.5 7.148 1 88.5 195 ILE A C 1
ATOM 1550 O O . ILE A 1 195 ? -1.008 -13.055 6.191 1 88.5 195 ILE A O 1
ATOM 1554 N N . VAL A 1 196 ? -1.1 -13.734 8.258 1 87.88 196 VAL A N 1
ATOM 1555 C CA . VAL A 1 196 ? 0.279 -13.359 8.562 1 87.88 196 VAL A CA 1
ATOM 1556 C C . VAL A 1 196 ? 1.236 -14.211 7.73 1 87.88 196 VAL A C 1
ATOM 1558 O O . VAL A 1 196 ? 2.23 -13.703 7.207 1 87.88 196 VAL A O 1
ATOM 1561 N N . TRP A 1 197 ? 0.881 -15.383 7.648 1 91.62 197 TRP A N 1
ATOM 1562 C CA . TRP A 1 197 ? 1.732 -16.312 6.914 1 91.62 197 TRP A CA 1
ATOM 1563 C C . TRP A 1 197 ? 1.732 -15.984 5.422 1 91.62 197 TRP A C 1
ATOM 1565 O O . TRP A 1 197 ? 2.744 -16.172 4.742 1 91.62 197 TRP A O 1
ATOM 1575 N N . ALA A 1 198 ? 0.556 -15.586 4.945 1 91.19 198 ALA A N 1
ATOM 1576 C CA . ALA A 1 198 ? 0.47 -15.195 3.539 1 91.19 198 ALA A CA 1
ATOM 1577 C C . ALA A 1 198 ? 1.404 -14.031 3.238 1 91.19 198 ALA A C 1
ATOM 1579 O O . ALA A 1 198 ? 2.088 -14.023 2.211 1 91.19 198 ALA A O 1
ATOM 1580 N N . ILE A 1 199 ? 1.475 -13.125 4.07 1 88.62 199 ILE A N 1
ATOM 1581 C CA . ILE A 1 199 ? 2.371 -11.984 3.916 1 88.62 199 ILE A CA 1
ATOM 1582 C C . ILE A 1 199 ? 3.822 -12.453 4.027 1 88.62 199 ILE A C 1
ATOM 1584 O O . ILE A 1 199 ? 4.688 -11.992 3.277 1 88.62 199 ILE A O 1
ATOM 1588 N N . SER A 1 200 ? 4.035 -13.391 4.887 1 89.75 200 SER A N 1
ATOM 1589 C CA . SER A 1 200 ? 5.387 -13.883 5.148 1 89.75 200 SER A CA 1
ATOM 1590 C C . SER A 1 200 ? 5.961 -14.594 3.928 1 89.75 200 SER A C 1
ATOM 1592 O O . SER A 1 200 ? 7.148 -14.469 3.629 1 89.75 200 SER A O 1
ATOM 1594 N N . ILE A 1 201 ? 5.141 -15.359 3.24 1 90.94 201 ILE A N 1
ATOM 1595 C CA . ILE A 1 201 ? 5.684 -16.109 2.113 1 90.94 201 ILE A CA 1
ATOM 1596 C C . ILE A 1 201 ? 6.176 -15.141 1.039 1 90.94 201 ILE A C 1
ATOM 1598 O O . ILE A 1 201 ? 7.219 -15.375 0.42 1 90.94 201 ILE A O 1
ATOM 1602 N N . HIS A 1 202 ? 5.496 -14.07 0.845 1 89.75 202 HIS A N 1
ATOM 1603 C CA . HIS A 1 202 ? 5.926 -13.07 -0.125 1 89.75 202 HIS A CA 1
ATOM 1604 C C . HIS A 1 202 ? 7.184 -12.352 0.347 1 89.75 202 HIS A C 1
ATOM 1606 O O . HIS A 1 202 ? 8.102 -12.117 -0.441 1 89.75 202 HIS A O 1
ATOM 1612 N N . THR A 1 203 ? 7.145 -12.055 1.565 1 88.75 203 THR A N 1
ATOM 1613 C CA . THR A 1 203 ? 8.25 -11.289 2.131 1 88.75 203 THR A CA 1
ATOM 1614 C C . THR A 1 203 ? 9.539 -12.102 2.109 1 88.75 203 THR A C 1
ATOM 1616 O O . THR A 1 203 ? 10.586 -11.602 1.7 1 88.75 203 THR A O 1
ATOM 1619 N N . VAL A 1 204 ? 9.43 -13.328 2.482 1 88.25 204 VAL A N 1
ATOM 1620 C CA . VAL A 1 204 ? 10.609 -14.188 2.549 1 88.25 204 VAL A CA 1
ATOM 1621 C C . VAL A 1 204 ? 11.148 -14.43 1.143 1 88.25 204 VAL A C 1
ATOM 1623 O O . VAL A 1 204 ? 12.367 -14.422 0.93 1 88.25 204 VAL A O 1
ATOM 1626 N N . THR A 1 205 ? 10.273 -14.633 0.269 1 87.69 205 THR A N 1
ATOM 1627 C CA . THR A 1 205 ? 10.719 -14.828 -1.106 1 87.69 205 THR A CA 1
ATOM 1628 C C . THR A 1 205 ? 11.391 -13.57 -1.639 1 87.69 205 THR A C 1
ATOM 1630 O O . THR A 1 205 ? 12.414 -13.648 -2.324 1 87.69 205 THR A O 1
ATOM 1633 N N . ALA A 1 206 ? 10.852 -12.477 -1.364 1 87.5 206 ALA A N 1
ATOM 1634 C CA . ALA A 1 206 ? 11.477 -11.219 -1.772 1 87.5 206 ALA A CA 1
ATOM 1635 C C . ALA A 1 206 ? 12.852 -11.055 -1.126 1 87.5 206 ALA A C 1
ATOM 1637 O O . ALA A 1 206 ? 13.805 -10.625 -1.78 1 87.5 206 ALA A O 1
ATOM 1638 N N . PHE A 1 207 ? 12.914 -11.414 0.087 1 84.69 207 PHE A N 1
ATOM 1639 C CA . PHE A 1 207 ? 14.164 -11.281 0.826 1 84.69 207 PHE A CA 1
ATOM 1640 C C . PHE A 1 207 ? 15.219 -12.25 0.3 1 84.69 207 PHE A C 1
ATOM 1642 O O . PHE A 1 207 ? 16.406 -11.953 0.342 1 84.69 207 PHE A O 1
ATOM 1649 N N . LEU A 1 208 ? 14.75 -13.344 -0.16 1 82.62 208 LEU A N 1
ATOM 1650 C CA . LEU A 1 208 ? 15.656 -14.297 -0.787 1 82.62 208 LEU A CA 1
ATOM 1651 C C . LEU A 1 208 ? 16.391 -13.656 -1.962 1 82.62 208 LEU A C 1
ATOM 1653 O O . LEU A 1 208 ? 17.609 -13.82 -2.104 1 82.62 208 LEU A O 1
ATOM 1657 N N . TYR A 1 209 ? 15.703 -12.961 -2.738 1 83.31 209 TYR A N 1
ATOM 1658 C CA . TYR A 1 209 ? 16.297 -12.297 -3.891 1 83.31 209 TYR A CA 1
ATOM 1659 C C . TYR A 1 209 ? 17.141 -11.102 -3.457 1 83.31 209 TYR A C 1
ATOM 1661 O O . TYR A 1 209 ? 18.266 -10.922 -3.936 1 83.31 209 TYR A O 1
ATOM 1669 N N . GLN A 1 210 ? 16.625 -10.375 -2.566 1 78.81 210 GLN A N 1
ATOM 1670 C CA . GLN A 1 210 ? 17.297 -9.172 -2.074 1 78.81 210 GLN A CA 1
ATOM 1671 C C . GLN A 1 210 ? 18.625 -9.523 -1.392 1 78.81 210 GLN A C 1
ATOM 1673 O O . GLN A 1 210 ? 19.562 -8.727 -1.41 1 78.81 210 GLN A O 1
ATOM 1678 N N . GLY A 1 211 ? 18.672 -10.641 -0.839 1 72.81 211 GLY A N 1
ATOM 1679 C CA . GLY A 1 211 ? 19.828 -11.055 -0.055 1 72.81 211 GLY A CA 1
ATOM 1680 C C . GLY A 1 211 ? 21 -11.5 -0.908 1 72.81 211 GLY A C 1
ATOM 1681 O O . GLY A 1 211 ? 22.109 -11.711 -0.397 1 72.81 211 GLY A O 1
ATOM 1682 N N . LEU A 1 212 ? 20.672 -11.523 -2.145 1 72.94 212 LEU A N 1
ATOM 1683 C CA . LEU A 1 212 ? 21.781 -11.867 -3.031 1 72.94 212 LEU A CA 1
ATOM 1684 C C . LEU A 1 212 ? 22.641 -10.648 -3.344 1 72.94 212 LEU A C 1
ATOM 1686 O O . LEU A 1 212 ? 22.328 -9.891 -4.266 1 72.94 212 LEU A O 1
ATOM 1690 N N . GLY A 1 213 ? 23.531 -10.344 -2.561 1 64.69 213 GLY A N 1
ATOM 1691 C CA . GLY A 1 213 ? 24.359 -9.148 -2.588 1 64.69 213 GLY A CA 1
ATOM 1692 C C . GLY A 1 213 ? 25.031 -8.93 -3.928 1 64.69 213 GLY A C 1
ATOM 1693 O O . GLY A 1 213 ? 25.312 -7.785 -4.305 1 64.69 213 GLY A O 1
ATOM 1694 N N . GLY A 1 214 ? 25.328 -10 -4.633 1 64.94 214 GLY A N 1
ATOM 1695 C CA . GLY A 1 214 ? 26.031 -9.852 -5.891 1 64.94 214 GLY A CA 1
ATOM 1696 C C . GLY A 1 214 ? 25.141 -9.438 -7.039 1 64.94 214 GLY A C 1
ATOM 1697 O O . GLY A 1 214 ? 25.594 -9.312 -8.18 1 64.94 214 GLY A O 1
ATOM 1698 N N . ARG A 1 215 ? 23.875 -9.078 -6.66 1 73.88 215 ARG A N 1
ATOM 1699 C CA . ARG A 1 215 ? 22.922 -8.703 -7.695 1 73.88 215 ARG A CA 1
ATOM 1700 C C . ARG A 1 215 ? 22.234 -7.383 -7.352 1 73.88 215 ARG A C 1
ATOM 1702 O O . ARG A 1 215 ? 21.172 -7.375 -6.73 1 73.88 215 ARG A O 1
ATOM 1709 N N . PRO A 1 216 ? 22.75 -6.348 -7.805 1 69.69 216 PRO A N 1
ATOM 1710 C CA . PRO A 1 216 ? 22.281 -5.023 -7.398 1 69.69 216 PRO A CA 1
ATOM 1711 C C . PRO A 1 216 ? 20.828 -4.766 -7.789 1 69.69 216 PRO A C 1
ATOM 1713 O O . PRO A 1 216 ? 20.125 -4.031 -7.102 1 69.69 216 PRO A O 1
ATOM 1716 N N . PHE A 1 217 ? 20.453 -5.402 -8.812 1 70.56 217 PHE A N 1
ATOM 1717 C CA . PHE A 1 217 ? 19.094 -5.211 -9.289 1 70.56 217 PHE A CA 1
ATOM 1718 C C . PHE A 1 217 ? 18.078 -5.637 -8.234 1 70.56 217 PHE A C 1
ATOM 1720 O O . PHE A 1 217 ? 17.031 -5.008 -8.086 1 70.56 217 PHE A O 1
ATOM 1727 N N . TRP A 1 218 ? 18.438 -6.637 -7.496 1 76 218 TRP A N 1
ATOM 1728 C CA . TRP A 1 218 ? 17.516 -7.191 -6.504 1 76 218 TRP A CA 1
ATOM 1729 C C . TRP A 1 218 ? 17.719 -6.527 -5.145 1 76 218 TRP A C 1
ATOM 1731 O O . TRP A 1 218 ? 16.922 -6.719 -4.227 1 76 218 TRP A O 1
ATOM 1741 N N . ASN A 1 219 ? 18.734 -5.75 -5.012 1 75.12 219 ASN A N 1
ATOM 1742 C CA . ASN A 1 219 ? 19.047 -5.141 -3.721 1 75.12 219 ASN A CA 1
ATOM 1743 C C . ASN A 1 219 ? 18.234 -3.861 -3.496 1 75.12 219 ASN A C 1
ATOM 1745 O O . ASN A 1 219 ? 18.812 -2.773 -3.406 1 75.12 219 ASN A O 1
ATOM 1749 N N . SER A 1 220 ? 17.031 -4 -3.523 1 77.12 220 SER A N 1
ATOM 1750 C CA . SER A 1 220 ? 16.125 -2.875 -3.348 1 77.12 220 SER A CA 1
ATOM 1751 C C . SER A 1 220 ? 15.031 -3.195 -2.326 1 77.12 220 SER A C 1
ATOM 1753 O O . SER A 1 220 ? 14.43 -4.27 -2.369 1 77.12 220 SER A O 1
ATOM 1755 N N . ALA A 1 221 ? 14.828 -2.25 -1.511 1 76.38 221 ALA A N 1
ATOM 1756 C CA . ALA A 1 221 ? 13.852 -2.432 -0.438 1 76.38 221 ALA A CA 1
ATOM 1757 C C . ALA A 1 221 ? 12.43 -2.453 -0.99 1 76.38 221 ALA A C 1
ATOM 1759 O O . ALA A 1 221 ? 11.5 -2.867 -0.298 1 76.38 221 ALA A O 1
ATOM 1760 N N . ILE A 1 222 ? 12.273 -2.104 -2.154 1 83.81 222 ILE A N 1
ATOM 1761 C CA . ILE A 1 222 ? 10.945 -1.983 -2.736 1 83.81 222 ILE A CA 1
ATOM 1762 C C . ILE A 1 222 ? 10.445 -3.359 -3.166 1 83.81 222 ILE A C 1
ATOM 1764 O O . ILE A 1 222 ? 9.258 -3.531 -3.465 1 83.81 222 ILE A O 1
ATOM 1768 N N . LEU A 1 223 ? 11.281 -4.344 -3.193 1 84.38 223 LEU A N 1
ATOM 1769 C CA . LEU A 1 223 ? 10.93 -5.652 -3.74 1 84.38 223 LEU A CA 1
ATOM 1770 C C . LEU A 1 223 ? 9.828 -6.309 -2.922 1 84.38 223 LEU A C 1
ATOM 1772 O O . LEU A 1 223 ? 8.852 -6.809 -3.482 1 84.38 223 LEU A O 1
ATOM 1776 N N . ALA A 1 224 ? 10.008 -6.25 -1.677 1 87 224 ALA A N 1
ATOM 1777 C CA . ALA A 1 224 ? 9.023 -6.91 -0.82 1 87 224 ALA A CA 1
ATOM 1778 C C . ALA A 1 224 ? 7.641 -6.293 -1 1 87 224 ALA A C 1
ATOM 1780 O O . ALA A 1 224 ? 6.668 -7.004 -1.269 1 87 224 ALA A O 1
ATOM 1781 N N . PRO A 1 225 ? 7.535 -5.012 -0.91 1 89.94 225 PRO A N 1
ATOM 1782 C CA . PRO A 1 225 ? 6.215 -4.418 -1.146 1 89.94 225 PRO A CA 1
ATOM 1783 C C . PRO A 1 225 ? 5.684 -4.703 -2.551 1 89.94 225 PRO A C 1
ATOM 1785 O O . PRO A 1 225 ? 4.477 -4.883 -2.732 1 89.94 225 PRO A O 1
ATOM 1788 N N . ARG A 1 226 ? 6.469 -4.699 -3.475 1 90.56 226 ARG A N 1
ATOM 1789 C CA . ARG A 1 226 ? 6.051 -4.992 -4.84 1 90.56 226 ARG A CA 1
ATOM 1790 C C . ARG A 1 226 ? 5.492 -6.406 -4.953 1 90.56 226 ARG A C 1
ATOM 1792 O O . ARG A 1 226 ? 4.535 -6.645 -5.688 1 90.56 226 ARG A O 1
ATOM 1799 N N . PHE A 1 227 ? 6.137 -7.312 -4.27 1 91.5 227 PHE A N 1
ATOM 1800 C CA . PHE A 1 227 ? 5.676 -8.695 -4.285 1 91.5 227 PHE A CA 1
ATOM 1801 C C . PHE A 1 227 ? 4.281 -8.812 -3.686 1 91.5 227 PHE A C 1
ATOM 1803 O O . PHE A 1 227 ? 3.41 -9.477 -4.246 1 91.5 227 PHE A O 1
ATOM 1810 N N . ILE A 1 228 ? 4.094 -8.141 -2.688 1 90.5 228 ILE A N 1
ATOM 1811 C CA . ILE A 1 228 ? 2.818 -8.219 -1.983 1 90.5 228 ILE A CA 1
ATOM 1812 C C . ILE A 1 228 ? 1.722 -7.566 -2.82 1 90.5 228 ILE A C 1
ATOM 1814 O O . ILE A 1 228 ? 0.65 -8.141 -3.016 1 90.5 228 ILE A O 1
ATOM 1818 N N . VAL A 1 229 ? 1.986 -6.414 -3.324 1 92.19 229 VAL A N 1
ATOM 1819 C CA . VAL A 1 229 ? 0.979 -5.672 -4.078 1 92.19 229 VAL A CA 1
ATOM 1820 C C . VAL A 1 229 ? 0.61 -6.441 -5.344 1 92.19 229 VAL A C 1
ATOM 1822 O O . VAL A 1 229 ? -0.566 -6.531 -5.703 1 92.19 229 VAL A O 1
ATOM 1825 N N . SER A 1 230 ? 1.543 -6.949 -6.016 1 93.44 230 SER A N 1
ATOM 1826 C CA . SER A 1 230 ? 1.254 -7.707 -7.227 1 93.44 230 SER A CA 1
ATOM 1827 C C . SER A 1 230 ? 0.436 -8.953 -6.918 1 93.44 230 SER A C 1
ATOM 1829 O O . SER A 1 230 ? -0.392 -9.383 -7.727 1 93.44 230 SER A O 1
ATOM 1831 N N . ALA A 1 231 ? 0.741 -9.508 -5.746 1 92.94 231 ALA A N 1
ATOM 1832 C CA . ALA A 1 231 ? -0.065 -10.641 -5.305 1 92.94 231 ALA A CA 1
ATOM 1833 C C . ALA A 1 231 ? -1.53 -10.242 -5.145 1 92.94 231 ALA A C 1
ATOM 1835 O O . ALA A 1 231 ? -2.43 -11.023 -5.48 1 92.94 231 ALA A O 1
ATOM 1836 N N . PHE A 1 232 ? -1.726 -9.07 -4.664 1 93 232 PHE A N 1
ATOM 1837 C CA . PHE A 1 232 ? -3.078 -8.57 -4.441 1 93 232 PHE A CA 1
ATOM 1838 C C . PHE A 1 232 ? -3.746 -8.203 -5.758 1 93 232 PHE A C 1
ATOM 1840 O O . PHE A 1 232 ? -4.961 -7.992 -5.809 1 93 232 PHE A O 1
ATOM 1847 N N . VAL A 1 233 ? -3.004 -8.172 -6.797 1 94.94 233 VAL A N 1
ATOM 1848 C CA . VAL A 1 233 ? -3.564 -7.945 -8.125 1 94.94 233 VAL A CA 1
ATOM 1849 C C . VAL A 1 233 ? -3.969 -9.281 -8.75 1 94.94 233 VAL A C 1
ATOM 1851 O O . VAL A 1 233 ? -5.125 -9.469 -9.133 1 94.94 233 VAL A O 1
ATOM 1854 N N . THR A 1 234 ? -3.145 -10.195 -8.758 1 95.69 234 THR A N 1
ATOM 1855 C CA . THR A 1 234 ? -3.359 -11.438 -9.492 1 95.69 234 THR A CA 1
ATOM 1856 C C . THR A 1 234 ? -4.336 -12.344 -8.75 1 95.69 234 THR A C 1
ATOM 1858 O O . THR A 1 234 ? -5.133 -13.055 -9.375 1 95.69 234 THR A O 1
ATOM 1861 N N . GLY A 1 235 ? -4.262 -12.305 -7.465 1 94.62 235 GLY A N 1
ATOM 1862 C CA . GLY A 1 235 ? -5.176 -13.125 -6.688 1 94.62 235 GLY A CA 1
ATOM 1863 C C . GLY A 1 235 ? -6.637 -12.852 -7.004 1 94.62 235 GLY A C 1
ATOM 1864 O O . GLY A 1 235 ? -7.336 -13.719 -7.527 1 94.62 235 GLY A O 1
ATOM 1865 N N . PRO A 1 236 ? -7.039 -11.656 -6.73 1 95.31 236 PRO A N 1
ATOM 1866 C CA . PRO A 1 236 ? -8.43 -11.312 -7.031 1 95.31 236 PRO A CA 1
ATOM 1867 C C . PRO A 1 236 ? -8.789 -11.516 -8.5 1 95.31 236 PRO A C 1
ATOM 1869 O O . PRO A 1 236 ? -9.898 -11.961 -8.812 1 95.31 236 PRO A O 1
ATOM 1872 N N . ALA A 1 237 ? -7.879 -11.18 -9.383 1 96.94 237 ALA A N 1
ATOM 1873 C CA . ALA A 1 237 ? -8.148 -11.375 -10.805 1 96.94 237 ALA A CA 1
ATOM 1874 C C . ALA A 1 237 ? -8.477 -12.828 -11.109 1 96.94 237 ALA A C 1
ATOM 1876 O O . ALA A 1 237 ? -9.461 -13.125 -11.789 1 96.94 237 ALA A O 1
ATOM 1877 N N . PHE A 1 238 ? -7.719 -13.719 -10.594 1 97.19 238 PHE A N 1
ATOM 1878 C CA . PHE A 1 238 ? -7.926 -15.141 -10.836 1 97.19 238 PHE A CA 1
ATOM 1879 C C . PHE A 1 238 ? -9.203 -15.633 -10.156 1 97.19 238 PHE A C 1
ATOM 1881 O O . PHE A 1 238 ? -9.945 -16.422 -10.727 1 97.19 238 PHE A O 1
ATOM 1888 N N . ILE A 1 239 ? -9.477 -15.195 -9 1 96.12 239 ILE A N 1
ATOM 1889 C CA . ILE A 1 239 ? -10.633 -15.664 -8.242 1 96.12 239 ILE A CA 1
ATOM 1890 C C . ILE A 1 239 ? -11.922 -15.164 -8.891 1 96.12 239 ILE A C 1
ATOM 1892 O O . ILE A 1 239 ? -12.922 -15.875 -8.93 1 96.12 239 ILE A O 1
ATOM 1896 N N . ILE A 1 240 ? -11.883 -13.93 -9.344 1 96.19 240 ILE A N 1
ATOM 1897 C CA . ILE A 1 240 ? -13.047 -13.406 -10.047 1 96.19 240 ILE A CA 1
ATOM 1898 C C . ILE A 1 240 ? -13.406 -14.328 -11.211 1 96.19 240 ILE A C 1
ATOM 1900 O O . ILE A 1 240 ? -14.57 -14.695 -11.383 1 96.19 240 ILE A O 1
ATOM 1904 N N . LEU A 1 241 ? -12.438 -14.734 -11.953 1 96.44 241 LEU A N 1
ATOM 1905 C CA . LEU A 1 241 ? -12.656 -15.641 -13.078 1 96.44 241 LEU A CA 1
ATOM 1906 C C . LEU A 1 241 ? -13.148 -17 -12.594 1 96.44 241 LEU A C 1
ATOM 1908 O O . LEU A 1 241 ? -14.07 -17.578 -13.18 1 96.44 241 LEU A O 1
ATOM 1912 N N . THR A 1 242 ? -12.609 -17.469 -11.555 1 95.62 242 THR A N 1
ATOM 1913 C CA . THR A 1 242 ? -12.984 -18.766 -11 1 95.62 242 THR A CA 1
ATOM 1914 C C . THR A 1 242 ? -14.43 -18.734 -10.5 1 95.62 242 THR A C 1
ATOM 1916 O O . THR A 1 242 ? -15.18 -19.688 -10.727 1 95.62 242 THR A O 1
ATOM 1919 N N . LEU A 1 243 ? -14.789 -17.672 -9.805 1 95.06 243 LEU A N 1
ATOM 1920 C CA . LEU A 1 243 ? -16.156 -17.562 -9.305 1 95.06 243 LEU A CA 1
ATOM 1921 C C . LEU A 1 243 ? -17.156 -17.625 -10.445 1 95.06 243 LEU A C 1
ATOM 1923 O O . LEU A 1 243 ? -18.219 -18.234 -10.312 1 95.06 243 LEU A O 1
ATOM 1927 N N . GLN A 1 244 ? -16.781 -17.031 -11.516 1 94.5 244 GLN A N 1
ATOM 1928 C CA . GLN A 1 244 ? -17.688 -17.047 -12.664 1 94.5 244 GLN A CA 1
ATOM 1929 C C . GLN A 1 244 ? -17.781 -18.438 -13.281 1 94.5 244 GLN A C 1
ATOM 1931 O O . GLN A 1 244 ? -18.859 -18.844 -13.727 1 94.5 244 GLN A O 1
ATOM 1936 N N . VAL A 1 245 ? -16.703 -19.141 -13.312 1 93.25 245 VAL A N 1
ATOM 1937 C CA . VAL A 1 245 ? -16.703 -20.5 -13.828 1 93.25 245 VAL A CA 1
ATOM 1938 C C . VAL A 1 245 ? -17.531 -21.406 -12.914 1 93.25 245 VAL A C 1
ATOM 1940 O O . VAL A 1 245 ? -18.328 -22.219 -13.391 1 93.25 245 VAL A O 1
ATOM 1943 N N . VAL A 1 246 ? -17.375 -21.266 -11.648 1 91.94 246 VAL A N 1
ATOM 1944 C CA . VAL A 1 246 ? -18.109 -22.047 -10.672 1 91.94 246 VAL A CA 1
ATOM 1945 C C . VAL A 1 246 ? -19.594 -21.734 -10.773 1 91.94 246 VAL A C 1
ATOM 1947 O O . VAL A 1 246 ? -20.438 -22.641 -10.734 1 91.94 246 VAL A O 1
ATOM 1950 N N . ARG A 1 247 ? -19.891 -20.453 -10.922 1 89.69 247 ARG A N 1
ATOM 1951 C CA . ARG A 1 247 ? -21.281 -20.031 -11.078 1 89.69 247 ARG A CA 1
ATOM 1952 C C . ARG A 1 247 ? -21.906 -20.672 -12.312 1 89.69 247 ARG A C 1
ATOM 1954 O O . ARG A 1 247 ? -23.094 -21.016 -12.305 1 89.69 247 ARG A O 1
ATOM 1961 N N . ARG A 1 248 ? -21.172 -20.812 -13.289 1 88.5 248 ARG A N 1
ATOM 1962 C CA . ARG A 1 248 ? -21.688 -21.281 -14.57 1 88.5 248 ARG A CA 1
ATOM 1963 C C . ARG A 1 248 ? -21.828 -22.797 -14.578 1 88.5 248 ARG A C 1
ATOM 1965 O O . ARG A 1 248 ? -22.75 -23.344 -15.18 1 88.5 248 ARG A O 1
ATOM 1972 N N . PHE A 1 249 ? -20.953 -23.516 -13.852 1 87.5 249 PHE A N 1
ATOM 1973 C CA . PHE A 1 249 ? -20.875 -24.969 -14.055 1 87.5 249 PHE A CA 1
ATOM 1974 C C . PHE A 1 249 ? -21.344 -25.719 -12.812 1 87.5 249 PHE A C 1
ATOM 1976 O O . PHE A 1 249 ? -21.438 -26.938 -12.828 1 87.5 249 PHE A O 1
ATOM 1983 N N . THR A 1 250 ? -21.625 -24.938 -11.766 1 85.31 250 THR A N 1
ATOM 1984 C CA . THR A 1 250 ? -22.094 -25.594 -10.547 1 85.31 250 THR A CA 1
ATOM 1985 C C . THR A 1 250 ? -23.328 -24.891 -10 1 85.31 250 THR A C 1
ATOM 1987 O O . THR A 1 250 ? -23.766 -23.859 -10.531 1 85.31 250 THR A O 1
ATOM 1990 N N . ASP A 1 251 ? -23.891 -25.453 -8.945 1 80.88 251 ASP A N 1
ATOM 1991 C CA . ASP A 1 251 ? -25.094 -24.906 -8.312 1 80.88 251 ASP A CA 1
ATOM 1992 C C . ASP A 1 251 ? -24.719 -24.016 -7.117 1 80.88 251 ASP A C 1
ATOM 1994 O O . ASP A 1 251 ? -25.578 -23.672 -6.305 1 80.88 251 ASP A O 1
ATOM 1998 N N . PHE A 1 252 ? -23.453 -23.766 -7.062 1 85.12 252 PHE A N 1
ATOM 1999 C CA . PHE A 1 252 ? -23 -22.891 -5.984 1 85.12 252 PHE A CA 1
ATOM 2000 C C . PHE A 1 252 ? -23.484 -21.469 -6.199 1 85.12 252 PHE A C 1
ATOM 2002 O O . PHE A 1 252 ? -23.109 -20.812 -7.184 1 85.12 252 PHE A O 1
ATOM 2009 N N . LYS A 1 253 ? -24.359 -20.984 -5.379 1 83.69 253 LYS A N 1
ATOM 2010 C CA . LYS A 1 253 ? -24.938 -19.656 -5.531 1 83.69 253 LYS A CA 1
ATOM 2011 C C . LYS A 1 253 ? -23.953 -18.578 -5.09 1 83.69 253 LYS A C 1
ATOM 2013 O O . LYS A 1 253 ? -23.719 -18.391 -3.893 1 83.69 253 LYS A O 1
ATOM 2018 N N . ILE A 1 254 ? -23.391 -18.016 -6.066 1 87.88 254 ILE A N 1
ATOM 2019 C CA . ILE A 1 254 ? -22.469 -16.922 -5.812 1 87.88 254 ILE A CA 1
ATOM 2020 C C . ILE A 1 254 ? -23.109 -15.594 -6.238 1 87.88 254 ILE A C 1
ATOM 2022 O O . ILE A 1 254 ? -23.422 -15.398 -7.414 1 87.88 254 ILE A O 1
ATOM 2026 N N . GLY A 1 255 ? -23.391 -14.75 -5.301 1 84.31 255 GLY A N 1
ATOM 2027 C CA . GLY A 1 255 ? -23.938 -13.445 -5.617 1 84.31 255 GLY A CA 1
ATOM 2028 C C . GLY A 1 255 ? -22.922 -12.508 -6.254 1 84.31 255 GLY A C 1
ATOM 2029 O O . GLY A 1 255 ? -21.766 -12.891 -6.457 1 84.31 255 GLY A O 1
ATOM 2030 N N . ASP A 1 256 ? -23.359 -11.32 -6.609 1 89.5 256 ASP A N 1
ATOM 2031 C CA . ASP A 1 256 ? -22.484 -10.344 -7.254 1 89.5 256 ASP A CA 1
ATOM 2032 C C . ASP A 1 256 ? -21.594 -9.648 -6.23 1 89.5 256 ASP A C 1
ATOM 2034 O O . ASP A 1 256 ? -20.609 -8.992 -6.594 1 89.5 256 ASP A O 1
ATOM 2038 N N . GLY A 1 257 ? -21.906 -9.844 -5.027 1 89.44 257 GLY A N 1
ATOM 2039 C CA . GLY A 1 257 ? -21.203 -9.164 -3.949 1 89.44 257 GLY A CA 1
ATOM 2040 C C . GLY A 1 257 ? -19.719 -9.438 -3.938 1 89.44 257 GLY A C 1
ATOM 2041 O O . GLY A 1 257 ? -18.906 -8.516 -3.992 1 89.44 257 GLY A O 1
ATOM 2042 N N . PRO A 1 258 ? -19.406 -10.742 -3.922 1 92.38 258 PRO A N 1
ATOM 2043 C CA . PRO A 1 258 ? -17.969 -11.086 -3.891 1 92.38 258 PRO A CA 1
ATOM 2044 C C . PRO A 1 258 ? -17.219 -10.555 -5.105 1 92.38 258 PRO A C 1
ATOM 2046 O O . PRO A 1 258 ? -16.094 -10.07 -4.969 1 92.38 258 PRO A O 1
ATOM 2049 N N . ILE A 1 259 ? -17.812 -10.586 -6.25 1 94 259 ILE A N 1
ATOM 2050 C CA . ILE A 1 259 ? -17.156 -10.117 -7.469 1 94 259 ILE A CA 1
ATOM 2051 C C . ILE A 1 259 ? -16.969 -8.602 -7.395 1 94 259 ILE A C 1
ATOM 2053 O O . ILE A 1 259 ? -15.906 -8.094 -7.773 1 94 259 ILE A O 1
ATOM 2057 N N . ARG A 1 260 ? -17.906 -7.938 -6.887 1 90.31 260 ARG A N 1
ATOM 2058 C CA . ARG A 1 260 ? -17.812 -6.488 -6.742 1 90.31 260 ARG A CA 1
ATOM 2059 C C . ARG A 1 260 ? -16.719 -6.105 -5.766 1 90.31 260 ARG A C 1
ATOM 2061 O O . ARG A 1 260 ? -15.938 -5.18 -6.027 1 90.31 260 ARG A O 1
ATOM 2068 N N . THR A 1 261 ? -16.688 -6.805 -4.727 1 88.75 261 THR A N 1
ATOM 2069 C CA . THR A 1 261 ? -15.68 -6.535 -3.709 1 88.75 261 THR A CA 1
ATOM 2070 C C . THR A 1 261 ? -14.281 -6.789 -4.258 1 88.75 261 THR A C 1
ATOM 2072 O O . THR A 1 261 ? -13.375 -5.965 -4.082 1 88.75 261 THR A O 1
ATOM 2075 N N . LEU A 1 262 ? -14.117 -7.863 -4.902 1 93.69 262 LEU A N 1
ATOM 2076 C CA . LEU A 1 262 ? -12.812 -8.219 -5.457 1 93.69 262 LEU A CA 1
ATOM 2077 C C . LEU A 1 262 ? -12.414 -7.258 -6.57 1 93.69 262 LEU A C 1
ATOM 2079 O O . LEU A 1 262 ? -11.227 -6.949 -6.734 1 93.69 262 LEU A O 1
ATOM 2083 N N . THR A 1 263 ? -13.398 -6.84 -7.32 1 93.88 263 THR A N 1
ATOM 2084 C CA . THR A 1 263 ? -13.125 -5.855 -8.367 1 93.88 263 THR A CA 1
ATOM 2085 C C . THR A 1 263 ? -12.633 -4.547 -7.758 1 93.88 263 THR A C 1
ATOM 2087 O O . THR A 1 263 ? -11.703 -3.922 -8.281 1 93.88 263 THR A O 1
ATOM 2090 N N . GLY A 1 264 ? -13.25 -4.168 -6.699 1 88.38 264 GLY A N 1
ATOM 2091 C CA . GLY A 1 264 ? -12.797 -2.982 -5.992 1 88.38 264 GLY A CA 1
ATOM 2092 C C . GLY A 1 264 ? -11.359 -3.094 -5.508 1 88.38 264 GLY A C 1
ATOM 2093 O O . GLY A 1 264 ? -10.578 -2.152 -5.652 1 88.38 264 GLY A O 1
ATOM 2094 N N . ILE A 1 265 ? -11 -4.195 -5.004 1 89.38 265 ILE A N 1
ATOM 2095 C CA . ILE A 1 265 ? -9.641 -4.457 -4.539 1 89.38 265 ILE A CA 1
ATOM 2096 C C . ILE A 1 265 ? -8.68 -4.41 -5.719 1 89.38 265 ILE A C 1
ATOM 2098 O O . ILE A 1 265 ? -7.609 -3.795 -5.633 1 89.38 265 ILE A O 1
ATOM 2102 N N . LEU A 1 266 ? -9.102 -4.988 -6.781 1 93.62 266 LEU A N 1
ATOM 2103 C CA . LEU A 1 266 ? -8.273 -5.062 -7.98 1 93.62 266 LEU A CA 1
ATOM 2104 C C . LEU A 1 266 ? -7.996 -3.672 -8.539 1 93.62 266 LEU A C 1
ATOM 2106 O O . LEU A 1 266 ? -6.891 -3.396 -9.008 1 93.62 266 LEU A O 1
ATOM 2110 N N . ARG A 1 267 ? -8.906 -2.811 -8.469 1 90.88 267 ARG A N 1
ATOM 2111 C CA . ARG A 1 267 ? -8.758 -1.447 -8.969 1 90.88 267 ARG A CA 1
ATOM 2112 C C . ARG A 1 267 ? -7.676 -0.698 -8.195 1 90.88 267 ARG A C 1
ATOM 2114 O O . ARG A 1 267 ? -6.805 -0.067 -8.797 1 90.88 267 ARG A O 1
ATOM 2121 N N . VAL A 1 268 ? -7.691 -0.858 -6.98 1 86.81 268 VAL A N 1
ATOM 2122 C CA . VAL A 1 268 ? -6.758 -0.123 -6.137 1 86.81 268 VAL A CA 1
ATOM 2123 C C . VAL A 1 268 ? -5.367 -0.75 -6.238 1 86.81 268 VAL A C 1
ATOM 2125 O O . VAL A 1 268 ? -4.363 -0.04 -6.332 1 86.81 268 VAL A O 1
ATOM 2128 N N . THR A 1 269 ? -5.352 -1.994 -6.289 1 92.94 269 THR A N 1
ATOM 2129 C CA . THR A 1 269 ? -4.062 -2.678 -6.215 1 92.94 269 THR A CA 1
ATOM 2130 C C . THR A 1 269 ? -3.322 -2.584 -7.547 1 92.94 269 THR A C 1
ATOM 2132 O O . THR A 1 269 ? -2.092 -2.523 -7.574 1 92.94 269 THR A O 1
ATOM 2135 N N . ILE A 1 270 ? -4.082 -2.582 -8.641 1 94.88 270 ILE A N 1
ATOM 2136 C CA . ILE A 1 270 ? -3.395 -2.469 -9.922 1 94.88 270 ILE A CA 1
ATOM 2137 C C . ILE A 1 270 ? -2.746 -1.092 -10.039 1 94.88 270 ILE A C 1
ATOM 2139 O O . ILE A 1 270 ? -1.663 -0.957 -10.617 1 94.88 270 ILE A O 1
ATOM 2143 N N . LEU A 1 271 ? -3.346 -0.087 -9.508 1 91.19 271 LEU A N 1
ATOM 2144 C CA . LEU A 1 271 ? -2.77 1.254 -9.5 1 91.19 271 LEU A CA 1
ATOM 2145 C C . LEU A 1 271 ? -1.554 1.321 -8.586 1 91.19 271 LEU A C 1
ATOM 2147 O O . LEU A 1 271 ? -0.548 1.948 -8.93 1 91.19 271 LEU A O 1
ATOM 2151 N N . ALA A 1 272 ? -1.72 0.724 -7.469 1 91 272 ALA A N 1
ATOM 2152 C CA . ALA A 1 272 ? -0.587 0.662 -6.551 1 91 272 ALA A CA 1
ATOM 2153 C C . ALA A 1 272 ? 0.603 -0.048 -7.191 1 91 272 ALA A C 1
ATOM 2155 O O . ALA A 1 272 ? 1.749 0.373 -7.02 1 91 272 ALA A O 1
ATOM 2156 N N . ASN A 1 273 ? 0.304 -1.098 -7.902 1 94.25 273 ASN A N 1
ATOM 2157 C CA . ASN A 1 273 ? 1.359 -1.838 -8.586 1 94.25 273 ASN A CA 1
ATOM 2158 C C . ASN A 1 273 ? 2.064 -0.975 -9.625 1 94.25 273 ASN A C 1
ATOM 2160 O O . ASN A 1 273 ? 3.293 -0.991 -9.727 1 94.25 273 ASN A O 1
ATOM 2164 N N . LEU A 1 274 ? 1.321 -0.29 -10.391 1 92.12 274 LEU A N 1
ATOM 2165 C CA . LEU A 1 274 ? 1.893 0.592 -11.406 1 92.12 274 LEU A CA 1
ATOM 2166 C C . LEU A 1 274 ? 2.693 1.717 -10.758 1 92.12 274 LEU A C 1
ATOM 2168 O O . LEU A 1 274 ? 3.73 2.129 -11.281 1 92.12 274 LEU A O 1
ATOM 2172 N N . PHE A 1 275 ? 2.229 2.182 -9.672 1 90.75 275 PHE A N 1
ATOM 2173 C CA . PHE A 1 275 ? 2.932 3.229 -8.938 1 90.75 275 PHE A CA 1
ATOM 2174 C C . PHE A 1 275 ? 4.285 2.729 -8.445 1 90.75 275 PHE A C 1
ATOM 2176 O O . PHE A 1 275 ? 5.293 3.422 -8.578 1 90.75 275 PHE A O 1
ATOM 2183 N N . LEU A 1 276 ? 4.293 1.591 -7.844 1 90.62 276 LEU A N 1
ATOM 2184 C CA . LEU A 1 276 ? 5.543 1.022 -7.344 1 90.62 276 LEU A CA 1
ATOM 2185 C C . LEU A 1 276 ? 6.52 0.773 -8.484 1 90.62 276 LEU A C 1
ATOM 2187 O O . LEU A 1 276 ? 7.727 0.99 -8.336 1 90.62 276 LEU A O 1
ATOM 2191 N N . PHE A 1 277 ? 5.945 0.333 -9.562 1 88.25 277 PHE A N 1
ATOM 2192 C CA . PHE A 1 277 ? 6.773 0.137 -10.75 1 88.25 277 PHE A CA 1
ATOM 2193 C C . PHE A 1 277 ? 7.371 1.459 -11.219 1 88.25 277 PHE A C 1
ATOM 2195 O O . PHE A 1 277 ? 8.547 1.521 -11.586 1 88.25 277 PHE A O 1
ATOM 2202 N N . GLY A 1 278 ? 6.613 2.492 -11.227 1 86 278 GLY A N 1
ATOM 2203 C CA . GLY A 1 278 ? 7.094 3.816 -11.586 1 86 278 GLY A CA 1
ATOM 2204 C C . GLY A 1 278 ? 8.18 4.332 -10.664 1 86 278 GLY A C 1
ATOM 2205 O O . GLY A 1 278 ? 9.148 4.941 -11.109 1 86 278 GLY A O 1
ATOM 2206 N N . ALA A 1 279 ? 8.008 4.074 -9.398 1 83.19 279 ALA A N 1
ATOM 2207 C CA . ALA A 1 279 ? 9.008 4.484 -8.414 1 83.19 279 ALA A CA 1
ATOM 2208 C C . ALA A 1 279 ? 10.344 3.783 -8.672 1 83.19 279 ALA A C 1
ATOM 2210 O O . ALA A 1 279 ? 11.406 4.391 -8.523 1 83.19 279 ALA A O 1
ATOM 2211 N N . GLU A 1 280 ? 10.25 2.596 -8.992 1 82.44 280 GLU A N 1
ATOM 2212 C CA . GLU A 1 280 ? 11.469 1.849 -9.305 1 82.44 280 GLU A CA 1
ATOM 2213 C C . GLU A 1 280 ? 12.156 2.406 -10.547 1 82.44 280 GLU A C 1
ATOM 2215 O O . GLU A 1 280 ? 13.383 2.553 -10.57 1 82.44 280 GLU A O 1
ATOM 2220 N N . ILE A 1 281 ? 11.367 2.701 -11.539 1 79.06 281 ILE A N 1
ATOM 2221 C CA . ILE A 1 281 ? 11.906 3.232 -12.789 1 79.06 281 ILE A CA 1
ATOM 2222 C C . ILE A 1 281 ? 12.578 4.578 -12.531 1 79.06 281 ILE A C 1
ATOM 2224 O O . ILE A 1 281 ? 13.648 4.863 -13.078 1 79.06 281 ILE A O 1
ATOM 2228 N N . PHE A 1 282 ? 12.016 5.352 -11.734 1 77.44 282 PHE A N 1
ATOM 2229 C CA . PHE A 1 282 ? 12.57 6.664 -11.414 1 77.44 282 PHE A CA 1
ATOM 2230 C C . PHE A 1 282 ? 13.922 6.527 -10.727 1 77.44 282 PHE A C 1
ATOM 2232 O O . PHE A 1 282 ? 14.875 7.246 -11.055 1 77.44 282 PHE A O 1
ATOM 2239 N N . THR A 1 283 ? 13.977 5.684 -9.836 1 74.12 283 THR A N 1
ATOM 2240 C CA . THR A 1 283 ? 15.219 5.492 -9.094 1 74.12 283 THR A CA 1
ATOM 2241 C C . THR A 1 283 ? 16.328 4.996 -10.016 1 74.12 283 THR A C 1
ATOM 2243 O O . THR A 1 283 ? 17.484 5.434 -9.906 1 74.12 283 THR A O 1
ATOM 2246 N N . GLU A 1 284 ? 15.977 4.219 -10.867 1 71.56 284 GLU A N 1
ATOM 2247 C CA . GLU A 1 284 ? 16.984 3.619 -11.742 1 71.56 284 GLU A CA 1
ATOM 2248 C C . GLU A 1 284 ? 17.453 4.605 -12.805 1 71.56 284 GLU A C 1
ATOM 2250 O O . GLU A 1 284 ? 18.641 4.668 -13.125 1 71.56 284 GLU A O 1
ATOM 2255 N N . PHE A 1 285 ? 16.547 5.344 -13.32 1 70.88 285 PHE A N 1
ATOM 2256 C CA . PHE A 1 285 ? 16.906 6.191 -14.453 1 70.88 285 PHE A CA 1
ATOM 2257 C C . PHE A 1 285 ? 17.359 7.566 -13.984 1 70.88 285 PHE A C 1
ATOM 2259 O O . PHE A 1 285 ? 18.188 8.211 -14.633 1 70.88 285 PHE A O 1
ATOM 2266 N N . TYR A 1 286 ? 16.891 8.062 -12.969 1 67.31 286 TYR A N 1
ATOM 2267 C CA . TYR A 1 286 ? 17.234 9.422 -12.555 1 67.31 286 TYR A CA 1
ATOM 2268 C C . TYR A 1 286 ? 18.469 9.43 -11.672 1 67.31 286 TYR A C 1
ATOM 2270 O O . TYR A 1 286 ? 19.297 10.344 -11.766 1 67.31 286 TYR A O 1
ATOM 2278 N N . THR A 1 287 ? 18.656 8.508 -10.828 1 63.16 287 THR A N 1
ATOM 2279 C CA . THR A 1 287 ? 19.766 8.578 -9.883 1 63.16 287 THR A CA 1
ATOM 2280 C C . THR A 1 287 ? 21.031 7.957 -10.469 1 63.16 287 THR A C 1
ATOM 2282 O O . THR A 1 287 ? 22.141 8.273 -10.039 1 63.16 287 THR A O 1
ATOM 2285 N N . GLY A 1 288 ? 20.906 7.324 -11.641 1 56.69 288 GLY A N 1
ATOM 2286 C CA . GLY A 1 288 ? 22.062 6.816 -12.359 1 56.69 288 GLY A CA 1
ATOM 2287 C C . GLY A 1 288 ? 22.844 5.785 -11.562 1 56.69 288 GLY A C 1
ATOM 2288 O O . GLY A 1 288 ? 24.062 5.66 -11.734 1 56.69 288 GLY A O 1
ATOM 2289 N N . GLY A 1 289 ? 22.312 5.16 -10.648 1 54.5 289 GLY A N 1
ATOM 2290 C CA . GLY A 1 289 ? 23.125 4.273 -9.844 1 54.5 289 GLY A CA 1
ATOM 2291 C C . GLY A 1 289 ? 23.547 3.014 -10.586 1 54.5 289 GLY A C 1
ATOM 2292 O O . GLY A 1 289 ? 23.391 2.928 -11.805 1 54.5 289 GLY A O 1
ATOM 2293 N N . SER A 1 290 ? 24.422 2.199 -10.008 1 53.59 290 SER A N 1
ATOM 2294 C CA . SER A 1 290 ? 24.969 0.946 -10.508 1 53.59 290 SER A CA 1
ATOM 2295 C C . SER A 1 290 ? 23.891 0.077 -11.133 1 53.59 290 SER A C 1
ATOM 2297 O O . SER A 1 290 ? 24.188 -0.803 -11.945 1 53.59 290 SER A O 1
ATOM 2299 N N . HIS A 1 291 ? 22.625 0.603 -11.023 1 61.53 291 HIS A N 1
ATOM 2300 C CA . HIS A 1 291 ? 21.5 -0.213 -11.461 1 61.53 291 HIS A CA 1
ATOM 2301 C C . HIS A 1 291 ? 20.969 0.246 -12.82 1 61.53 291 HIS A C 1
ATOM 2303 O O . HIS A 1 291 ? 20.078 -0.374 -13.391 1 61.53 291 HIS A O 1
ATOM 2309 N N . THR A 1 292 ? 21.641 1.184 -13.289 1 63.88 292 THR A N 1
ATOM 2310 C CA . THR A 1 292 ? 21.109 1.818 -14.492 1 63.88 292 THR A CA 1
ATOM 2311 C C . THR A 1 292 ? 21.312 0.92 -15.711 1 63.88 292 THR A C 1
ATOM 2313 O O . THR A 1 292 ? 20.484 0.897 -16.625 1 63.88 292 THR A O 1
ATOM 2316 N N . ALA A 1 293 ? 22.297 0.079 -15.617 1 66.62 293 ALA A N 1
ATOM 2317 C CA . ALA A 1 293 ? 22.594 -0.769 -16.766 1 66.62 293 ALA A CA 1
ATOM 2318 C C . ALA A 1 293 ? 21.5 -1.812 -16.969 1 66.62 293 ALA A C 1
ATOM 2320 O O . ALA A 1 293 ? 21.094 -2.08 -18.109 1 66.62 293 ALA A O 1
ATOM 2321 N N . VAL A 1 294 ? 21.031 -2.303 -15.898 1 68.19 294 VAL A N 1
ATOM 2322 C CA . VAL A 1 294 ? 19.984 -3.328 -15.977 1 68.19 294 VAL A CA 1
ATOM 2323 C C . VAL A 1 294 ? 18.688 -2.711 -16.484 1 68.19 294 VAL A C 1
ATOM 2325 O O . VAL A 1 294 ? 18.016 -3.295 -17.328 1 68.19 294 VAL A O 1
ATOM 2328 N N . ALA A 1 295 ? 18.484 -1.546 -16.016 1 71.69 295 ALA A N 1
ATOM 2329 C CA . ALA A 1 295 ? 17.266 -0.872 -16.453 1 71.69 295 ALA A CA 1
ATOM 2330 C C . ALA A 1 295 ? 17.328 -0.534 -17.938 1 71.69 295 ALA A C 1
ATOM 2332 O O . ALA A 1 295 ? 16.344 -0.704 -18.656 1 71.69 295 ALA A O 1
ATOM 2333 N N . TYR A 1 296 ? 18.406 -0.154 -18.359 1 73.75 296 TYR A N 1
ATOM 2334 C CA . TYR A 1 296 ? 18.578 0.168 -19.781 1 73.75 296 TYR A CA 1
ATOM 2335 C C . TYR A 1 296 ? 18.438 -1.081 -20.641 1 73.75 296 TYR A C 1
ATOM 2337 O O . TYR A 1 296 ? 17.844 -1.041 -21.719 1 73.75 296 TYR A O 1
ATOM 2345 N N . TYR A 1 297 ? 18.984 -2.1 -20.156 1 74.19 297 TYR A N 1
ATOM 2346 C CA . TYR A 1 297 ? 18.891 -3.367 -20.875 1 74.19 297 TYR A CA 1
ATOM 2347 C C . TYR A 1 297 ? 17.438 -3.818 -20.984 1 74.19 297 TYR A C 1
ATOM 2349 O O . TYR A 1 297 ? 17.016 -4.293 -22.047 1 74.19 297 TYR A O 1
ATOM 2357 N N . MET A 1 298 ? 16.75 -3.596 -19.984 1 76.12 298 MET A N 1
ATOM 2358 C CA . MET A 1 298 ? 15.359 -4.059 -19.953 1 76.12 298 MET A CA 1
ATOM 2359 C C . MET A 1 298 ? 14.484 -3.227 -20.875 1 76.12 298 MET A C 1
ATOM 2361 O O . MET A 1 298 ? 13.656 -3.771 -21.609 1 76.12 298 MET A O 1
ATOM 2365 N N . PHE A 1 299 ? 14.734 -1.967 -20.969 1 76.44 299 PHE A N 1
ATOM 2366 C CA . PHE A 1 299 ? 13.805 -1.099 -21.672 1 76.44 299 PHE A CA 1
ATOM 2367 C C . PHE A 1 299 ? 14.312 -0.812 -23.094 1 76.44 299 PHE A C 1
ATOM 2369 O O . PHE A 1 299 ? 13.516 -0.617 -24.016 1 76.44 299 PHE A O 1
ATOM 2376 N N . PHE A 1 300 ? 15.641 -0.834 -23.219 1 78.25 300 PHE A N 1
ATOM 2377 C CA . PHE A 1 300 ? 16.156 -0.357 -24.5 1 78.25 300 PHE A CA 1
ATOM 2378 C C . PHE A 1 300 ? 17.188 -1.334 -25.062 1 78.25 300 PHE A C 1
ATOM 2380 O O . PHE A 1 300 ? 17.609 -1.194 -26.219 1 78.25 300 PHE A O 1
ATOM 2387 N N . GLY A 1 301 ? 17.453 -2.33 -24.391 1 75.62 301 GLY A N 1
ATOM 2388 C CA . GLY A 1 301 ? 18.5 -3.236 -24.812 1 75.62 301 GLY A CA 1
ATOM 2389 C C . GLY A 1 301 ? 19.891 -2.691 -24.562 1 75.62 301 GLY A C 1
ATOM 2390 O O . GLY A 1 301 ? 20.062 -1.494 -24.328 1 75.62 301 GLY A O 1
ATOM 2391 N N . LEU A 1 302 ? 20.844 -3.559 -24.484 1 73.44 302 LEU A N 1
ATOM 2392 C CA . LEU A 1 302 ? 22.234 -3.164 -24.234 1 73.44 302 LEU A CA 1
ATOM 2393 C C . LEU A 1 302 ? 23.188 -3.938 -25.141 1 73.44 302 LEU A C 1
ATOM 2395 O O . LEU A 1 302 ? 23.141 -5.168 -25.172 1 73.44 302 LEU A O 1
ATOM 2399 N N . HIS A 1 303 ? 23.969 -3.148 -25.875 1 74 303 HIS A N 1
ATOM 2400 C CA . HIS A 1 303 ? 25.031 -3.699 -26.719 1 74 303 HIS A CA 1
ATOM 2401 C C . HIS A 1 303 ? 24.469 -4.746 -27.672 1 74 303 HIS A C 1
ATOM 2403 O O . HIS A 1 303 ? 25.047 -5.836 -27.812 1 74 303 HIS A O 1
ATOM 2409 N N . GLY A 1 304 ? 23.281 -4.559 -28.125 1 70.44 304 GLY A N 1
ATOM 2410 C CA . GLY A 1 304 ? 22.734 -5.438 -29.141 1 70.44 304 GLY A CA 1
ATOM 2411 C C . GLY A 1 304 ? 21.859 -6.535 -28.562 1 70.44 304 GLY A C 1
ATOM 2412 O O . GLY A 1 304 ? 21.266 -7.32 -29.297 1 70.44 304 GLY A O 1
ATOM 2413 N N . HIS A 1 305 ? 21.859 -6.66 -27.344 1 75.25 305 HIS A N 1
ATOM 2414 C CA . HIS A 1 305 ? 21.016 -7.66 -26.688 1 75.25 305 HIS A CA 1
ATOM 2415 C C . HIS A 1 305 ? 19.688 -7.062 -26.25 1 75.25 305 HIS A C 1
ATOM 2417 O O . HIS A 1 305 ? 19.656 -6.113 -25.469 1 75.25 305 HIS A O 1
ATOM 2423 N N . ASP A 1 306 ? 18.609 -7.574 -26.797 1 77.56 306 ASP A N 1
ATOM 2424 C CA . ASP A 1 306 ? 17.312 -6.949 -26.547 1 77.56 306 ASP A CA 1
ATOM 2425 C C . ASP A 1 306 ? 16.25 -7.996 -26.188 1 77.56 306 ASP A C 1
ATOM 2427 O O . ASP A 1 306 ? 15.055 -7.77 -26.391 1 77.56 306 ASP A O 1
ATOM 2431 N N . ALA A 1 307 ? 16.594 -9.062 -25.719 1 77.44 307 ALA A N 1
ATOM 2432 C CA . ALA A 1 307 ? 15.68 -10.18 -25.484 1 77.44 307 ALA A CA 1
ATOM 2433 C C . ALA A 1 307 ? 14.602 -9.805 -24.469 1 77.44 307 ALA A C 1
ATOM 2435 O O . ALA A 1 307 ? 13.469 -10.281 -24.562 1 77.44 307 ALA A O 1
ATOM 2436 N N . LEU A 1 308 ? 14.898 -8.859 -23.641 1 81.56 308 LEU A N 1
ATOM 2437 C CA . LEU A 1 308 ? 13.969 -8.555 -22.547 1 81.56 308 LEU A CA 1
ATOM 2438 C C . LEU A 1 308 ? 13.094 -7.355 -22.906 1 81.56 308 LEU A C 1
ATOM 2440 O O . LEU A 1 308 ? 12.078 -7.109 -22.25 1 81.56 308 LEU A O 1
ATOM 2444 N N . VAL A 1 309 ? 13.383 -6.637 -23.922 1 84.31 309 VAL A N 1
ATOM 2445 C CA . VAL A 1 309 ? 12.703 -5.395 -24.266 1 84.31 309 VAL A CA 1
ATOM 2446 C C . VAL A 1 309 ? 11.234 -5.68 -24.578 1 84.31 309 VAL A C 1
ATOM 2448 O O . VAL A 1 309 ? 10.336 -5.059 -24 1 84.31 309 VAL A O 1
ATOM 2451 N N . PRO A 1 310 ? 11 -6.672 -25.422 1 86 310 PRO A N 1
ATOM 2452 C CA . PRO A 1 310 ? 9.586 -6.93 -25.719 1 86 310 PRO A CA 1
ATOM 2453 C C . PRO A 1 310 ? 8.805 -7.391 -24.484 1 86 310 PRO A C 1
ATOM 2455 O O . PRO A 1 310 ? 7.625 -7.062 -24.344 1 86 310 PRO A O 1
ATOM 2458 N N . TRP A 1 311 ? 9.32 -8.094 -23.688 1 87.75 311 TRP A N 1
ATOM 2459 C CA . TRP A 1 311 ? 8.656 -8.57 -22.469 1 87.75 311 TRP A CA 1
ATOM 2460 C C . TRP A 1 311 ? 8.305 -7.406 -21.547 1 87.75 311 TRP A C 1
ATOM 2462 O O . TRP A 1 311 ? 7.195 -7.336 -21.031 1 87.75 311 TRP A O 1
ATOM 2472 N N . THR A 1 312 ? 9.219 -6.516 -21.422 1 87.56 312 THR A N 1
ATOM 2473 C CA . THR A 1 312 ? 9.031 -5.391 -20.516 1 87.56 312 THR A CA 1
ATOM 2474 C C . THR A 1 312 ? 7.918 -4.473 -21 1 87.56 312 THR A C 1
ATOM 2476 O O . THR A 1 312 ? 7.012 -4.121 -20.25 1 87.56 312 THR A O 1
ATOM 2479 N N . TRP A 1 313 ? 7.988 -4.211 -22.203 1 90.56 313 TRP A N 1
ATOM 2480 C CA . TRP A 1 313 ? 6.996 -3.293 -22.75 1 90.56 313 TRP A CA 1
ATOM 2481 C C . TRP A 1 313 ? 5.629 -3.961 -22.844 1 90.56 313 TRP A C 1
ATOM 2483 O O . TRP A 1 313 ? 4.598 -3.305 -22.656 1 90.56 313 TRP A O 1
ATOM 2493 N N . SER A 1 314 ? 5.629 -5.188 -23.141 1 92.69 314 SER A N 1
ATOM 2494 C CA . SER A 1 314 ? 4.355 -5.902 -23.172 1 92.69 314 SER A CA 1
ATOM 2495 C C . SER A 1 314 ? 3.725 -5.957 -21.781 1 92.69 314 SER A C 1
ATOM 2497 O O . SER A 1 314 ? 2.514 -5.773 -21.641 1 92.69 314 SER A O 1
ATOM 2499 N N . ALA A 1 315 ? 4.527 -6.227 -20.844 1 93.12 315 ALA A N 1
ATOM 2500 C CA . ALA A 1 315 ? 4.008 -6.258 -19.469 1 93.12 315 ALA A CA 1
ATOM 2501 C C . ALA A 1 315 ? 3.424 -4.906 -19.078 1 93.12 315 ALA A C 1
ATOM 2503 O O . ALA A 1 315 ? 2.334 -4.84 -18.5 1 93.12 315 ALA A O 1
ATOM 2504 N N . LEU A 1 316 ? 4.145 -3.883 -19.406 1 92.81 316 LEU A N 1
ATOM 2505 C CA . LEU A 1 316 ? 3.689 -2.535 -19.078 1 92.81 316 LEU A CA 1
ATOM 2506 C C . LEU A 1 316 ? 2.396 -2.205 -19.812 1 92.81 316 LEU A C 1
ATOM 2508 O O . LEU A 1 316 ? 1.455 -1.674 -19.219 1 92.81 316 LEU A O 1
ATOM 2512 N N . ALA A 1 317 ? 2.381 -2.531 -21.031 1 95.19 317 ALA A N 1
ATOM 2513 C CA . ALA A 1 317 ? 1.196 -2.262 -21.844 1 95.19 317 ALA A CA 1
ATOM 2514 C C . ALA A 1 317 ? -0.016 -3.023 -21.312 1 95.19 317 ALA A C 1
ATOM 2516 O O . ALA A 1 317 ? -1.118 -2.475 -21.25 1 95.19 317 ALA A O 1
ATOM 2517 N N . LEU A 1 318 ? 0.187 -4.238 -21 1 96.94 318 LEU A N 1
ATOM 2518 C CA . LEU A 1 318 ? -0.904 -5.066 -20.484 1 96.94 318 LEU A CA 1
ATOM 2519 C C . LEU A 1 318 ? -1.418 -4.527 -19.156 1 96.94 318 LEU A C 1
ATOM 2521 O O . LEU A 1 318 ? -2.629 -4.398 -18.953 1 96.94 318 LEU A O 1
ATOM 2525 N N . ASN A 1 319 ? -0.527 -4.176 -18.312 1 96.19 319 ASN A N 1
ATOM 2526 C CA . ASN A 1 319 ? -0.926 -3.689 -16.984 1 96.19 319 ASN A CA 1
ATOM 2527 C C . ASN A 1 319 ? -1.581 -2.314 -17.078 1 96.19 319 ASN A C 1
ATOM 2529 O O . ASN A 1 319 ? -2.561 -2.043 -16.375 1 96.19 319 ASN A O 1
ATOM 2533 N N . VAL A 1 320 ? -1.079 -1.473 -17.891 1 96.12 320 VAL A N 1
ATOM 2534 C CA . VAL A 1 320 ? -1.653 -0.141 -18.062 1 96.12 320 VAL A CA 1
ATOM 2535 C C . VAL A 1 320 ? -3.037 -0.251 -18.703 1 96.12 320 VAL A C 1
ATOM 2537 O O . VAL A 1 320 ? -3.984 0.406 -18.266 1 96.12 320 VAL A O 1
ATOM 2540 N N . THR A 1 321 ? -3.121 -1.037 -19.719 1 97.25 321 THR A N 1
ATOM 2541 C CA . THR A 1 321 ? -4.41 -1.24 -20.375 1 97.25 321 THR A CA 1
ATOM 2542 C C . THR A 1 321 ? -5.43 -1.815 -19.391 1 97.25 321 THR A C 1
ATOM 2544 O O . THR A 1 321 ? -6.578 -1.369 -19.344 1 97.25 321 THR A O 1
ATOM 2547 N N . ALA A 1 322 ? -5.012 -2.791 -18.656 1 97.31 322 ALA A N 1
ATOM 2548 C CA . ALA A 1 322 ? -5.898 -3.387 -17.656 1 97.31 322 ALA A CA 1
ATOM 2549 C C . ALA A 1 322 ? -6.344 -2.352 -16.625 1 97.31 322 ALA A C 1
ATOM 2551 O O . ALA A 1 322 ? -7.512 -2.322 -16.234 1 97.31 322 ALA A O 1
ATOM 2552 N N . ALA A 1 323 ? -5.434 -1.546 -16.203 1 95.44 323 ALA A N 1
ATOM 2553 C CA . ALA A 1 323 ? -5.754 -0.502 -15.227 1 95.44 323 ALA A CA 1
ATOM 2554 C C . ALA A 1 323 ? -6.805 0.457 -15.781 1 95.44 323 ALA A C 1
ATOM 2556 O O . ALA A 1 323 ? -7.766 0.803 -15.094 1 95.44 323 ALA A O 1
ATOM 2557 N N . LEU A 1 324 ? -6.648 0.862 -17 1 94.56 324 LEU A N 1
ATOM 2558 C CA . LEU A 1 324 ? -7.605 1.761 -17.641 1 94.56 324 LEU A CA 1
ATOM 2559 C C . LEU A 1 324 ? -8.969 1.097 -17.766 1 94.56 324 LEU A C 1
ATOM 2561 O O . LEU A 1 324 ? -10 1.741 -17.562 1 94.56 324 LEU A O 1
ATOM 2565 N N . MET A 1 325 ? -8.938 -0.129 -18.094 1 95.44 325 MET A N 1
ATOM 2566 C CA . MET A 1 325 ? -10.195 -0.865 -18.219 1 95.44 325 MET A CA 1
ATOM 2567 C C . MET A 1 325 ? -10.883 -0.992 -16.875 1 95.44 325 MET A C 1
ATOM 2569 O O . MET A 1 325 ? -12.102 -0.857 -16.781 1 95.44 325 MET A O 1
ATOM 2573 N N . LEU A 1 326 ? -10.164 -1.228 -15.875 1 94.31 326 LEU A N 1
ATOM 2574 C CA . LEU A 1 326 ? -10.734 -1.419 -14.547 1 94.31 326 LEU A CA 1
ATOM 2575 C C . LEU A 1 326 ? -11.266 -0.104 -13.984 1 94.31 326 LEU A C 1
ATOM 2577 O O . LEU A 1 326 ? -12.188 -0.101 -13.164 1 94.31 326 LEU A O 1
ATOM 2581 N N . LEU A 1 327 ? -10.664 0.993 -14.461 1 87.62 327 LEU A N 1
ATOM 2582 C CA . LEU A 1 327 ? -11.125 2.301 -14.008 1 87.62 327 LEU A CA 1
ATOM 2583 C C . LEU A 1 327 ? -12.359 2.736 -14.789 1 87.62 327 LEU A C 1
ATOM 2585 O O . LEU A 1 327 ? -13.109 3.611 -14.352 1 87.62 327 LEU A O 1
ATOM 2589 N N . HIS A 1 328 ? -12.539 2.123 -15.906 1 88.38 328 HIS A N 1
ATOM 2590 C CA . HIS A 1 328 ? -13.711 2.422 -16.719 1 88.38 328 HIS A CA 1
ATOM 2591 C C . HIS A 1 328 ? -14.977 1.862 -16.094 1 88.38 328 HIS A C 1
ATOM 2593 O O . HIS A 1 328 ? -14.969 0.762 -15.531 1 88.38 328 HIS A O 1
ATOM 2599 N N . PRO A 1 329 ? -16.094 2.551 -16.125 1 85.31 329 PRO A N 1
ATOM 2600 C CA . PRO A 1 329 ? -17.344 2.133 -15.477 1 85.31 329 PRO A CA 1
ATOM 2601 C C . PRO A 1 329 ? -17.891 0.826 -16.047 1 85.31 329 PRO A C 1
ATOM 2603 O O . PRO A 1 329 ? -18.672 0.139 -15.383 1 85.31 329 PRO A O 1
ATOM 2606 N N . TYR A 1 330 ? -17.438 0.437 -17.156 1 89 330 TYR A N 1
ATOM 2607 C CA . TYR A 1 330 ? -17.875 -0.823 -17.75 1 89 330 TYR A CA 1
ATOM 2608 C C . TYR A 1 330 ? -17.406 -2.008 -16.906 1 89 330 TYR A C 1
ATOM 2610 O O . TYR A 1 330 ? -17.984 -3.098 -16.984 1 89 330 TYR A O 1
ATOM 2618 N N . SER A 1 331 ? -16.438 -1.857 -16.094 1 90.69 331 SER A N 1
ATOM 2619 C CA . SER A 1 331 ? -15.906 -2.949 -15.289 1 90.69 331 SER A CA 1
ATOM 2620 C C . SER A 1 331 ? -16.875 -3.332 -14.172 1 90.69 331 SER A C 1
ATOM 2622 O O . SER A 1 331 ? -16.797 -4.434 -13.625 1 90.69 331 SER A O 1
ATOM 2624 N N . LYS A 1 332 ? -17.859 -2.443 -14 1 85.56 332 LYS A N 1
ATOM 2625 C CA . LYS A 1 332 ? -18.844 -2.715 -12.953 1 85.56 332 LYS A CA 1
ATOM 2626 C C . LYS A 1 332 ? -20.109 -3.336 -13.539 1 85.56 332 LYS A C 1
ATOM 2628 O O . LYS A 1 332 ? -20.875 -3.977 -12.82 1 85.56 332 LYS A O 1
ATOM 2633 N N . THR A 1 333 ? -20.312 -3.178 -14.828 1 88 333 THR A N 1
ATOM 2634 C CA . THR A 1 333 ? -21.609 -3.539 -15.375 1 88 333 THR A CA 1
ATOM 2635 C C . THR A 1 333 ? -21.484 -4.691 -16.375 1 88 333 THR A C 1
ATOM 2637 O O . THR A 1 333 ? -22.406 -5.5 -16.516 1 88 333 THR A O 1
ATOM 2640 N N . LYS A 1 334 ? -20.312 -4.75 -17.016 1 93.75 334 LYS A N 1
ATOM 2641 C CA . LYS A 1 334 ? -20.141 -5.766 -18.047 1 93.75 334 LYS A CA 1
ATOM 2642 C C . LYS A 1 334 ? -19.109 -6.809 -17.625 1 93.75 334 LYS A C 1
ATOM 2644 O O . LYS A 1 334 ? -17.906 -6.527 -17.594 1 93.75 334 LYS A O 1
ATOM 2649 N N . LEU A 1 335 ? -19.594 -8.055 -17.562 1 93.5 335 LEU A N 1
ATOM 2650 C CA . LEU A 1 335 ? -18.734 -9.125 -17.062 1 93.5 335 LEU A CA 1
ATOM 2651 C C . LEU A 1 335 ? -17.625 -9.438 -18.062 1 93.5 335 LEU A C 1
ATOM 2653 O O . LEU A 1 335 ? -16.5 -9.758 -17.656 1 93.5 335 LEU A O 1
ATOM 2657 N N . TRP A 1 336 ? -17.938 -9.398 -19.297 1 94.44 336 TRP A N 1
ATOM 2658 C CA . TRP A 1 336 ? -16.906 -9.719 -20.281 1 94.44 336 TRP A CA 1
ATOM 2659 C C . TRP A 1 336 ? -15.766 -8.711 -20.234 1 94.44 336 TRP A C 1
ATOM 2661 O O . TRP A 1 336 ? -14.609 -9.062 -20.453 1 94.44 336 TRP A O 1
ATOM 2671 N N . PHE A 1 337 ? -16.125 -7.441 -20.031 1 96.44 337 PHE A N 1
ATOM 2672 C CA . PHE A 1 337 ? -15.133 -6.375 -19.922 1 96.44 337 PHE A CA 1
ATOM 2673 C C . PHE A 1 337 ? -14.25 -6.594 -18.688 1 96.44 337 PHE A C 1
ATOM 2675 O O . PHE A 1 337 ? -13.023 -6.438 -18.766 1 96.44 337 PHE A O 1
ATOM 2682 N N . LEU A 1 338 ? -14.867 -7.031 -17.672 1 96.81 338 LEU A N 1
ATOM 2683 C CA . LEU A 1 338 ? -14.141 -7.336 -16.438 1 96.81 338 LEU A CA 1
ATOM 2684 C C . LEU A 1 338 ? -13.234 -8.555 -16.641 1 96.81 338 LEU A C 1
ATOM 2686 O O . LEU A 1 338 ? -12.094 -8.562 -16.172 1 96.81 338 LEU A O 1
ATOM 2690 N N . ASP A 1 339 ? -13.695 -9.547 -17.359 1 97.81 339 ASP A N 1
ATOM 2691 C CA . ASP A 1 339 ? -12.93 -10.766 -17.578 1 97.81 339 ASP A CA 1
ATOM 2692 C C . ASP A 1 339 ? -11.672 -10.484 -18.406 1 97.81 339 ASP A C 1
ATOM 2694 O O . ASP A 1 339 ? -10.594 -11.008 -18.109 1 97.81 339 ASP A O 1
ATOM 2698 N N . VAL A 1 340 ? -11.828 -9.672 -19.359 1 98 340 VAL A N 1
ATOM 2699 C CA . VAL A 1 340 ? -10.672 -9.32 -20.188 1 98 340 VAL A CA 1
ATOM 2700 C C . VAL A 1 340 ? -9.641 -8.578 -19.344 1 98 340 VAL A C 1
ATOM 2702 O O . VAL A 1 340 ? -8.438 -8.852 -19.438 1 98 340 VAL A O 1
ATOM 2705 N N . ALA A 1 341 ? -10.086 -7.668 -18.516 1 98 341 ALA A N 1
ATOM 2706 C CA . ALA A 1 341 ? -9.18 -6.93 -17.641 1 98 341 ALA A CA 1
ATOM 2707 C C . ALA A 1 341 ? -8.445 -7.867 -16.688 1 98 341 ALA A C 1
ATOM 2709 O O . ALA A 1 341 ? -7.25 -7.699 -16.438 1 98 341 ALA A O 1
ATOM 2710 N N . CYS A 1 342 ? -9.164 -8.82 -16.188 1 98.06 342 CYS A N 1
ATOM 2711 C CA . CYS A 1 342 ? -8.57 -9.773 -15.266 1 98.06 342 CYS A CA 1
ATOM 2712 C C . CYS A 1 342 ? -7.496 -10.602 -15.961 1 98.06 342 CYS A C 1
ATOM 2714 O O . CYS A 1 342 ? -6.422 -10.828 -15.398 1 98.06 342 CYS A O 1
ATOM 2716 N N . VAL A 1 343 ? -7.754 -10.992 -17.156 1 98 343 VAL A N 1
ATOM 2717 C CA . VAL A 1 343 ? -6.801 -11.805 -17.906 1 98 343 VAL A CA 1
ATOM 2718 C C . VAL A 1 343 ? -5.566 -10.969 -18.234 1 98 343 VAL A C 1
ATOM 2720 O O . VAL A 1 343 ? -4.438 -11.445 -18.109 1 98 343 VAL A O 1
ATOM 2723 N N . LEU A 1 344 ? -5.789 -9.758 -18.625 1 97.81 344 LEU A N 1
ATOM 2724 C CA . LEU A 1 344 ? -4.676 -8.883 -18.969 1 97.81 344 LEU A CA 1
ATOM 2725 C C . LEU A 1 344 ? -3.783 -8.633 -17.75 1 97.81 344 LEU A C 1
ATOM 2727 O O . LEU A 1 344 ? -2.557 -8.664 -17.859 1 97.81 344 LEU A O 1
ATOM 2731 N N . THR A 1 345 ? -4.438 -8.375 -16.656 1 96.25 345 THR A N 1
ATOM 2732 C CA . THR A 1 345 ? -3.658 -8.117 -15.453 1 96.25 345 THR A CA 1
ATOM 2733 C C . THR A 1 345 ? -2.879 -9.359 -15.039 1 96.25 345 THR A C 1
ATOM 2735 O O . THR A 1 345 ? -1.729 -9.266 -14.602 1 96.25 345 THR A O 1
ATOM 2738 N N . PHE A 1 346 ? -3.512 -10.492 -15.164 1 96.25 346 PHE A N 1
ATOM 2739 C CA . PHE A 1 346 ? -2.891 -11.75 -14.773 1 96.25 346 PHE A CA 1
ATOM 2740 C C . PHE A 1 346 ? -1.652 -12.023 -15.617 1 96.25 346 PHE A C 1
ATOM 2742 O O . PHE A 1 346 ? -0.582 -12.32 -15.086 1 96.25 346 PHE A O 1
ATOM 2749 N N . ILE A 1 347 ? -1.742 -11.852 -16.906 1 96.31 347 ILE A N 1
ATOM 2750 C CA . ILE A 1 347 ? -0.64 -12.094 -17.828 1 96.31 347 ILE A CA 1
ATOM 2751 C C . ILE A 1 347 ? 0.426 -11.016 -17.656 1 96.31 347 ILE A C 1
ATOM 2753 O O . ILE A 1 347 ? 1.624 -11.305 -17.672 1 96.31 347 ILE A O 1
ATOM 2757 N N . GLY A 1 348 ? -0.016 -9.812 -17.516 1 96.25 348 GLY A N 1
ATOM 2758 C CA . GLY A 1 348 ? 0.92 -8.711 -17.328 1 96.25 348 GLY A CA 1
ATOM 2759 C C . GLY A 1 348 ? 1.81 -8.891 -16.109 1 96.25 348 GLY A C 1
ATOM 2760 O O . GLY A 1 348 ? 3.027 -8.719 -16.203 1 96.25 348 GLY A O 1
ATOM 2761 N N . VAL A 1 349 ? 1.187 -9.242 -15.016 1 95.69 349 VAL A N 1
ATOM 2762 C CA . VAL A 1 349 ? 1.949 -9.406 -13.781 1 95.69 349 VAL A CA 1
ATOM 2763 C C . VAL A 1 349 ? 2.826 -10.648 -13.875 1 95.69 349 VAL A C 1
ATOM 2765 O O . VAL A 1 349 ? 3.943 -10.672 -13.359 1 95.69 349 VAL A O 1
ATOM 2768 N N . TRP A 1 350 ? 2.32 -11.656 -14.516 1 95.62 350 TRP A N 1
ATOM 2769 C CA . TRP A 1 350 ? 3.111 -12.859 -14.734 1 95.62 350 TRP A CA 1
ATOM 2770 C C . TRP A 1 350 ? 4.395 -12.547 -15.492 1 95.62 350 TRP A C 1
ATOM 2772 O O . TRP A 1 350 ? 5.477 -13.008 -15.125 1 95.62 350 TRP A O 1
ATOM 2782 N N . ILE A 1 351 ? 4.352 -11.734 -16.516 1 93.81 351 ILE A N 1
ATOM 2783 C CA . ILE A 1 351 ? 5.52 -11.344 -17.297 1 93.81 351 ILE A CA 1
ATOM 2784 C C . ILE A 1 351 ? 6.434 -10.461 -16.453 1 93.81 351 ILE A C 1
ATOM 2786 O O . ILE A 1 351 ? 7.656 -10.633 -16.469 1 93.81 351 ILE A O 1
ATOM 2790 N N . GLU A 1 352 ? 5.832 -9.609 -15.773 1 91.25 352 GLU A N 1
ATOM 2791 C CA . GLU A 1 352 ? 6.59 -8.664 -14.953 1 91.25 352 GLU A CA 1
ATOM 2792 C C . GLU A 1 352 ? 7.426 -9.391 -13.906 1 91.25 352 GLU A C 1
ATOM 2794 O O . GLU A 1 352 ? 8.586 -9.039 -13.672 1 91.25 352 GLU A O 1
ATOM 2799 N N . LYS A 1 353 ? 6.926 -10.359 -13.328 1 88.69 353 LYS A N 1
ATOM 2800 C CA . LYS A 1 353 ? 7.641 -11.078 -12.281 1 88.69 353 LYS A CA 1
ATOM 2801 C C . LYS A 1 353 ? 8.672 -12.039 -12.875 1 88.69 353 LYS A C 1
ATOM 2803 O O . LYS A 1 353 ? 9.742 -12.242 -12.297 1 88.69 353 LYS A O 1
ATOM 2808 N N . GLY A 1 354 ? 8.344 -12.578 -13.898 1 86.56 354 GLY A N 1
ATOM 2809 C CA . GLY A 1 354 ? 9.227 -13.57 -14.492 1 86.56 354 GLY A CA 1
ATOM 2810 C C . GLY A 1 354 ? 10.367 -12.961 -15.289 1 86.56 354 GLY A C 1
ATOM 2811 O O . GLY A 1 354 ? 11.469 -12.773 -14.773 1 86.56 354 GLY A O 1
ATOM 2812 N N . MET A 1 355 ? 10 -12.508 -16.422 1 77.94 355 MET A N 1
ATOM 2813 C CA . MET A 1 355 ? 11 -11.984 -17.344 1 77.94 355 MET A CA 1
ATOM 2814 C C . MET A 1 355 ? 11.422 -10.578 -16.938 1 77.94 355 MET A C 1
ATOM 2816 O O . MET A 1 355 ? 12.508 -10.125 -17.297 1 77.94 355 MET A O 1
ATOM 2820 N N . GLY A 1 356 ? 10.609 -10.031 -16.141 1 78.12 356 GLY A N 1
ATOM 2821 C CA . GLY A 1 356 ? 10.914 -8.656 -15.781 1 78.12 356 GLY A CA 1
ATOM 2822 C C . GLY A 1 356 ? 11.664 -8.531 -14.469 1 78.12 356 GLY A C 1
ATOM 2823 O O . GLY A 1 356 ? 12.25 -7.488 -14.18 1 78.12 356 GLY A O 1
ATOM 2824 N N . LEU A 1 357 ? 11.641 -9.555 -13.789 1 81.69 357 LEU A N 1
ATOM 2825 C CA . LEU A 1 357 ? 12.258 -9.43 -12.477 1 81.69 357 LEU A CA 1
ATOM 2826 C C . LEU A 1 357 ? 13.328 -10.508 -12.273 1 81.69 357 LEU A C 1
ATOM 2828 O O . LEU A 1 357 ? 14.469 -10.195 -11.938 1 81.69 357 LEU A O 1
ATOM 2832 N N . ILE A 1 358 ? 13.086 -11.68 -12.531 1 79.81 358 ILE A N 1
ATOM 2833 C CA . ILE A 1 358 ? 13.984 -12.781 -12.195 1 79.81 358 ILE A CA 1
ATOM 2834 C C . ILE A 1 358 ? 15.141 -12.828 -13.188 1 79.81 358 ILE A C 1
ATOM 2836 O O . ILE A 1 358 ? 16.312 -12.891 -12.789 1 79.81 358 ILE A O 1
ATOM 2840 N N . VAL A 1 359 ? 14.859 -12.625 -14.406 1 74 359 VAL A N 1
ATOM 2841 C CA . VAL A 1 359 ? 15.875 -12.805 -15.445 1 74 359 VAL A CA 1
ATOM 2842 C C . VAL A 1 359 ? 16.828 -11.617 -15.438 1 74 359 VAL A C 1
ATOM 2844 O O . VAL A 1 359 ? 18.047 -11.789 -15.492 1 74 359 VAL A O 1
ATOM 2847 N N . PRO A 1 360 ? 16.266 -10.469 -15.211 1 74 360 PRO A N 1
ATOM 2848 C CA . PRO A 1 360 ? 17.172 -9.312 -15.219 1 74 360 PRO A CA 1
ATOM 2849 C C . PRO A 1 360 ? 18.109 -9.281 -14.008 1 74 360 PRO A C 1
ATOM 2851 O O . PRO A 1 360 ? 19.109 -8.57 -14.016 1 74 360 PRO A O 1
ATOM 2854 N N . GLY A 1 361 ? 17.781 -10.008 -13.109 1 74.25 361 GLY A N 1
ATOM 2855 C CA . GLY A 1 361 ? 18.672 -10.047 -11.961 1 74.25 361 GLY A CA 1
ATOM 2856 C C . GLY A 1 361 ? 20.031 -10.648 -12.273 1 74.25 361 GLY A C 1
ATOM 2857 O O . GLY A 1 361 ? 21 -10.453 -11.523 1 74.25 361 GLY A O 1
ATOM 2858 N N . PHE A 1 362 ? 20.109 -11.273 -13.43 1 70.12 362 PHE A N 1
ATOM 2859 C CA . PHE A 1 362 ? 21.344 -11.961 -13.773 1 70.12 362 PHE A CA 1
ATOM 2860 C C . PHE A 1 362 ? 22.062 -11.242 -14.906 1 70.12 362 PHE A C 1
ATOM 2862 O O . PHE A 1 362 ? 23.25 -11.5 -15.156 1 70.12 362 PHE A O 1
ATOM 2869 N N . ILE A 1 363 ? 21.344 -10.305 -15.531 1 68.5 363 ILE A N 1
ATOM 2870 C CA . ILE A 1 363 ? 21.906 -9.695 -16.734 1 68.5 363 ILE A CA 1
ATOM 2871 C C . ILE A 1 363 ? 22.016 -8.18 -16.531 1 68.5 363 ILE A C 1
ATOM 2873 O O . ILE A 1 363 ? 21 -7.496 -16.344 1 68.5 363 ILE A O 1
ATOM 2877 N N . PRO A 1 364 ? 23.141 -7.59 -16.531 1 63.78 364 PRO A N 1
ATOM 2878 C CA . PRO A 1 364 ? 24.484 -8.133 -16.781 1 63.78 364 PRO A CA 1
ATOM 2879 C C . PRO A 1 364 ? 25.062 -8.836 -15.562 1 63.78 364 PRO A C 1
ATOM 2881 O O . PRO A 1 364 ? 24.609 -8.617 -14.438 1 63.78 364 PRO A O 1
ATOM 2884 N N . SER A 1 365 ? 25.922 -9.727 -15.914 1 63.12 365 SER A N 1
ATOM 2885 C CA . SER A 1 365 ? 26.562 -10.461 -14.836 1 63.12 365 SER A CA 1
ATOM 2886 C C . SER A 1 365 ? 27.422 -9.539 -13.977 1 63.12 365 SER A C 1
ATOM 2888 O O . SER A 1 365 ? 27.594 -8.359 -14.297 1 63.12 365 SER A O 1
ATOM 2890 N N . THR A 1 366 ? 27.875 -10.023 -12.922 1 62.25 366 THR A N 1
ATOM 2891 C CA . THR A 1 366 ? 28.75 -9.273 -12.039 1 62.25 366 THR A CA 1
ATOM 2892 C C . THR A 1 366 ? 30.016 -8.844 -12.773 1 62.25 366 THR A C 1
ATOM 2894 O O . THR A 1 366 ? 30.656 -7.848 -12.406 1 62.25 366 THR A O 1
ATOM 2897 N N . LEU A 1 367 ? 30.25 -9.594 -13.844 1 59.16 367 LEU A N 1
ATOM 2898 C CA . LEU A 1 367 ? 31.406 -9.273 -14.664 1 59.16 367 LEU A CA 1
ATOM 2899 C C . LEU A 1 367 ? 31.016 -8.469 -15.891 1 59.16 367 LEU A C 1
ATOM 2901 O O . LEU A 1 367 ? 31.797 -8.328 -16.828 1 59.16 367 LEU A O 1
ATOM 2905 N N . HIS A 1 368 ? 29.656 -8.047 -15.883 1 64.75 368 HIS A N 1
ATOM 2906 C CA . HIS A 1 368 ? 29.125 -7.16 -16.906 1 64.75 368 HIS A CA 1
ATOM 2907 C C . HIS A 1 368 ? 28.969 -7.887 -18.25 1 64.75 368 HIS A C 1
ATOM 2909 O O . HIS A 1 368 ? 29.031 -7.266 -19.312 1 64.75 368 HIS A O 1
ATOM 2915 N N . GLU A 1 369 ? 29.016 -9.25 -18.141 1 68.94 369 GLU A N 1
ATOM 2916 C CA . GLU A 1 369 ? 28.734 -10.031 -19.359 1 68.94 369 GLU A CA 1
ATOM 2917 C C . GLU A 1 369 ? 27.234 -10.188 -19.578 1 68.94 369 GLU A C 1
ATOM 2919 O O . GLU A 1 369 ? 26.469 -10.336 -18.625 1 68.94 369 GLU A O 1
ATOM 2924 N N . ILE A 1 370 ? 26.922 -9.992 -20.812 1 70.12 370 ILE A N 1
ATOM 2925 C CA . ILE A 1 370 ? 25.5 -10.094 -21.156 1 70.12 370 ILE A CA 1
ATOM 2926 C C . ILE A 1 370 ? 25.234 -11.438 -21.828 1 70.12 370 ILE A C 1
ATOM 2928 O O . ILE A 1 370 ? 25.703 -11.695 -22.938 1 70.12 370 ILE A O 1
ATOM 2932 N N . VAL A 1 371 ? 24.797 -12.414 -21.062 1 71 371 VAL A N 1
ATOM 2933 C CA . VAL A 1 371 ? 24.328 -13.688 -21.594 1 71 371 VAL A CA 1
ATOM 2934 C C . VAL A 1 371 ? 22.812 -13.742 -21.531 1 71 371 VAL A C 1
ATOM 2936 O O . VAL A 1 371 ? 22.219 -13.594 -20.453 1 71 371 VAL A O 1
ATOM 2939 N N . GLU A 1 372 ? 22.297 -13.906 -22.688 1 79.06 372 GLU A N 1
ATOM 2940 C CA . GLU A 1 372 ? 20.844 -13.875 -22.766 1 79.06 372 GLU A CA 1
ATOM 2941 C C . GLU A 1 372 ? 20.25 -15.227 -22.406 1 79.06 372 GLU A C 1
ATOM 2943 O O . GLU A 1 372 ? 20.875 -16.266 -22.594 1 79.06 372 GLU A O 1
ATOM 2948 N N . TYR A 1 373 ? 19.078 -15.258 -21.844 1 80.94 373 TYR A N 1
ATOM 2949 C CA . TYR A 1 373 ? 18.312 -16.438 -21.469 1 80.94 373 TYR A CA 1
ATOM 2950 C C . TYR A 1 373 ? 16.984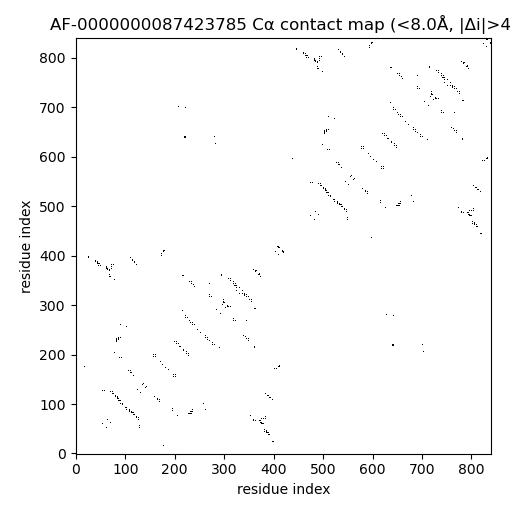 -16.484 -22.203 1 80.94 373 TYR A C 1
ATOM 2952 O O . TYR A 1 373 ? 16.266 -15.477 -22.266 1 80.94 373 TYR A O 1
ATOM 2960 N N . SER A 1 374 ? 16.797 -17.594 -22.906 1 82.19 374 SER A N 1
ATOM 2961 C CA . SER A 1 374 ? 15.484 -17.938 -23.438 1 82.19 374 SER A CA 1
ATOM 2962 C C . SER A 1 374 ? 15.055 -19.328 -23.016 1 82.19 374 SER A C 1
ATOM 2964 O O . SER A 1 374 ? 15.844 -20.281 -23.109 1 82.19 374 SER A O 1
ATOM 2966 N N . PRO A 1 375 ? 13.875 -19.453 -22.5 1 88.56 375 PRO A N 1
ATOM 2967 C CA . PRO A 1 375 ? 13.445 -20.766 -22.031 1 88.56 375 PRO A CA 1
ATOM 2968 C C . PRO A 1 375 ? 13.422 -21.812 -23.141 1 88.56 375 PRO A C 1
ATOM 2970 O O . PRO A 1 375 ? 12.992 -21.531 -24.266 1 88.56 375 PRO A O 1
ATOM 2973 N N . SER A 1 376 ? 13.867 -22.953 -22.844 1 91.94 376 SER A N 1
ATOM 2974 C CA . SER A 1 376 ? 13.867 -24.062 -23.781 1 91.94 376 SER A CA 1
ATOM 2975 C C . SER A 1 376 ? 12.484 -24.703 -23.875 1 91.94 376 SER A C 1
ATOM 2977 O O . SER A 1 376 ? 11.594 -24.391 -23.094 1 91.94 376 SER A O 1
ATOM 2979 N N . LEU A 1 377 ? 12.375 -25.531 -24.828 1 92.94 377 LEU A N 1
ATOM 2980 C CA . LEU A 1 377 ? 11.117 -26.25 -25 1 92.94 377 LEU A CA 1
ATOM 2981 C C . LEU A 1 377 ? 10.859 -27.172 -23.812 1 92.94 377 LEU A C 1
ATOM 2983 O O . LEU A 1 377 ? 9.703 -27.359 -23.406 1 92.94 377 LEU A O 1
ATOM 2987 N N . VAL A 1 378 ? 11.891 -27.734 -23.297 1 93.38 378 VAL A N 1
ATOM 2988 C CA . VAL A 1 378 ? 11.758 -28.594 -22.125 1 93.38 378 VAL A CA 1
ATOM 2989 C C . VAL A 1 378 ? 11.219 -27.781 -20.938 1 93.38 378 VAL A C 1
ATOM 2991 O O . VAL A 1 378 ? 10.32 -28.234 -20.234 1 93.38 378 VAL A O 1
ATOM 2994 N N . GLU A 1 379 ? 11.727 -26.625 -20.781 1 94.25 379 GLU A N 1
ATOM 2995 C CA . GLU A 1 379 ? 11.266 -25.75 -19.703 1 94.25 379 GLU A CA 1
ATOM 2996 C C . GLU A 1 379 ? 9.789 -25.406 -19.859 1 94.25 379 GLU A C 1
ATOM 2998 O O . GLU A 1 379 ? 9.031 -25.375 -18.891 1 94.25 379 GLU A O 1
ATOM 3003 N N . TRP A 1 380 ? 9.438 -25.156 -21.062 1 95.75 380 TRP A N 1
ATOM 3004 C CA . TRP A 1 380 ? 8.039 -24.812 -21.328 1 95.75 380 TRP A CA 1
ATOM 3005 C C . TRP A 1 380 ? 7.129 -26 -21.047 1 95.75 380 TRP A C 1
ATOM 3007 O O . TRP A 1 380 ? 6.039 -25.844 -20.484 1 95.75 380 TRP A O 1
ATOM 3017 N N . LYS A 1 381 ? 7.555 -27.156 -21.453 1 96.62 381 LYS A N 1
ATOM 3018 C CA . LYS A 1 381 ? 6.758 -28.359 -21.219 1 96.62 381 LYS A CA 1
ATOM 3019 C C . LYS A 1 381 ? 6.605 -28.641 -19.734 1 96.62 381 LYS A C 1
ATOM 3021 O O . LYS A 1 381 ? 5.512 -28.953 -19.266 1 96.62 381 LYS A O 1
ATOM 3026 N N . VAL A 1 382 ? 7.652 -28.531 -19.062 1 96.06 382 VAL A N 1
ATOM 3027 C CA . VAL A 1 382 ? 7.617 -28.766 -17.625 1 96.06 382 VAL A CA 1
ATOM 3028 C C . VAL A 1 382 ? 6.715 -27.734 -16.953 1 96.06 382 VAL A C 1
ATOM 3030 O O . VAL A 1 382 ? 5.906 -28.078 -16.078 1 96.06 382 VAL A O 1
ATOM 3033 N N . THR A 1 383 ? 6.871 -26.5 -17.344 1 97.06 383 THR A N 1
ATOM 3034 C CA . THR A 1 383 ? 6.066 -25.422 -16.781 1 97.06 383 THR A CA 1
ATOM 3035 C C . THR A 1 383 ? 4.582 -25.641 -17.047 1 97.06 383 THR A C 1
ATOM 3037 O O . THR A 1 383 ? 3.756 -25.547 -16.141 1 97.06 383 THR A O 1
ATOM 3040 N N . ALA A 1 384 ? 4.305 -25.969 -18.25 1 97.81 384 ALA A N 1
ATOM 3041 C CA . ALA A 1 384 ? 2.918 -26.266 -18.594 1 97.81 384 ALA A CA 1
ATOM 3042 C C . ALA A 1 384 ? 2.383 -27.438 -17.781 1 97.81 384 ALA A C 1
ATOM 3044 O O . ALA A 1 384 ? 1.218 -27.438 -17.375 1 97.81 384 ALA A O 1
ATOM 3045 N N . GLY A 1 385 ? 3.191 -28.406 -17.641 1 98.12 385 GLY A N 1
ATOM 3046 C CA . GLY A 1 385 ? 2.801 -29.562 -16.844 1 98.12 385 GLY A CA 1
ATOM 3047 C C . GLY A 1 385 ? 2.49 -29.219 -15.398 1 98.12 385 GLY A C 1
ATOM 3048 O O . GLY A 1 385 ? 1.516 -29.703 -14.828 1 98.12 385 GLY A O 1
ATOM 3049 N N . ILE A 1 386 ? 3.293 -28.375 -14.828 1 97.88 386 ILE A N 1
ATOM 3050 C CA . ILE A 1 386 ? 3.1 -27.984 -13.43 1 97.88 386 ILE A CA 1
ATOM 3051 C C . ILE A 1 386 ? 1.845 -27.125 -13.305 1 97.88 386 ILE A C 1
ATOM 3053 O O . ILE A 1 386 ? 1.076 -27.281 -12.352 1 97.88 386 ILE A O 1
ATOM 3057 N N . TRP A 1 387 ? 1.637 -26.203 -14.203 1 98.06 387 TRP A N 1
ATOM 3058 C CA . TRP A 1 387 ? 0.401 -25.422 -14.211 1 98.06 387 TRP A CA 1
ATOM 3059 C C . TRP A 1 387 ? -0.816 -26.344 -14.305 1 98.06 387 TRP A C 1
ATOM 3061 O O . TRP A 1 387 ? -1.804 -26.141 -13.594 1 98.06 387 TRP A O 1
ATOM 3071 N N . ALA A 1 388 ? -0.719 -27.344 -15.188 1 98.06 388 ALA A N 1
ATOM 3072 C CA . ALA A 1 388 ? -1.809 -28.312 -15.344 1 98.06 388 ALA A CA 1
ATOM 3073 C C . ALA A 1 388 ? -2.035 -29.094 -14.055 1 98.06 388 ALA A C 1
ATOM 3075 O O . ALA A 1 388 ? -3.178 -29.359 -13.68 1 98.06 388 ALA A O 1
ATOM 3076 N N . LEU A 1 389 ? -1.01 -29.484 -13.477 1 97.38 389 LEU A N 1
ATOM 3077 C CA . LEU A 1 389 ? -1.108 -30.172 -12.203 1 97.38 389 LEU A CA 1
ATOM 3078 C C . LEU A 1 389 ? -1.84 -29.328 -11.172 1 97.38 389 LEU A C 1
ATOM 3080 O O . LEU A 1 389 ? -2.707 -29.828 -10.445 1 97.38 389 LEU A O 1
ATOM 3084 N N . GLY A 1 390 ? -1.426 -28.062 -11.07 1 97.5 390 GLY A N 1
ATOM 3085 C CA . GLY A 1 390 ? -2.092 -27.172 -10.141 1 97.5 390 GLY A CA 1
ATOM 3086 C C . GLY A 1 390 ? -3.576 -27.016 -10.414 1 97.5 390 GLY A C 1
ATOM 3087 O O . GLY A 1 390 ? -4.387 -27.031 -9.484 1 97.5 390 GLY A O 1
ATOM 3088 N N . LEU A 1 391 ? -3.896 -26.891 -11.633 1 97.06 391 LEU A N 1
ATOM 3089 C CA . LEU A 1 391 ? -5.301 -26.75 -12.008 1 97.06 391 LEU A CA 1
ATOM 3090 C C . LEU A 1 391 ? -6.059 -28.047 -11.734 1 97.06 391 LEU A C 1
ATOM 3092 O O . LEU A 1 391 ? -7.242 -28.016 -11.391 1 97.06 391 LEU A O 1
ATOM 3096 N N . LEU A 1 392 ? -5.383 -29.188 -11.914 1 95.88 392 LEU A N 1
ATOM 3097 C CA . LEU A 1 392 ? -5.984 -30.469 -11.57 1 95.88 392 LEU A CA 1
ATOM 3098 C C . LEU A 1 392 ? -6.32 -30.531 -10.086 1 95.88 392 LEU A C 1
ATOM 3100 O O . LEU A 1 392 ? -7.438 -30.906 -9.711 1 95.88 392 LEU A O 1
ATOM 3104 N N . VAL A 1 393 ? -5.363 -30.172 -9.32 1 95.44 393 VAL A N 1
ATOM 3105 C CA . VAL A 1 393 ? -5.551 -30.188 -7.871 1 95.44 393 VAL A CA 1
ATOM 3106 C C . VAL A 1 393 ? -6.684 -29.234 -7.492 1 95.44 393 VAL A C 1
ATOM 3108 O O . VAL A 1 393 ? -7.543 -29.578 -6.676 1 95.44 393 VAL A O 1
ATOM 3111 N N . TYR A 1 394 ? -6.703 -28.078 -8.086 1 96.06 394 TYR A N 1
ATOM 3112 C CA . TYR A 1 394 ? -7.715 -27.078 -7.793 1 96.06 394 TYR A CA 1
ATOM 3113 C C . TYR A 1 394 ? -9.102 -27.547 -8.219 1 96.06 394 TYR A C 1
ATOM 3115 O O . TYR A 1 394 ? -10.07 -27.391 -7.473 1 96.06 394 TYR A O 1
ATOM 3123 N N . THR A 1 395 ? -9.164 -28.172 -9.344 1 94.19 395 THR A N 1
ATOM 3124 C CA . THR A 1 395 ? -10.438 -28.656 -9.852 1 94.19 395 THR A CA 1
ATOM 3125 C C . THR A 1 395 ? -10.992 -29.75 -8.953 1 94.19 395 THR A C 1
ATOM 3127 O O . THR A 1 395 ? -12.18 -29.75 -8.625 1 94.19 395 THR A O 1
ATOM 3130 N N . VAL A 1 396 ? -10.156 -30.656 -8.594 1 91.44 396 VAL A N 1
ATOM 3131 C CA . VAL A 1 396 ? -10.578 -31.75 -7.727 1 91.44 396 VAL A CA 1
ATOM 3132 C C . VAL A 1 396 ? -11.016 -31.203 -6.371 1 91.44 396 VAL A C 1
ATOM 3134 O O . VAL A 1 396 ? -12.031 -31.625 -5.816 1 91.44 396 VAL A O 1
ATOM 3137 N N . ALA A 1 397 ? -10.281 -30.297 -5.887 1 92.75 397 ALA A N 1
ATOM 3138 C CA . ALA A 1 397 ? -10.625 -29.688 -4.598 1 92.75 397 ALA A CA 1
ATOM 3139 C C . ALA A 1 397 ? -11.984 -29 -4.656 1 92.75 397 ALA A C 1
ATOM 3141 O O . ALA A 1 397 ? -12.789 -29.125 -3.736 1 92.75 397 ALA A O 1
ATOM 3142 N N . LEU A 1 398 ? -12.195 -28.297 -5.707 1 91.94 398 LEU A N 1
ATOM 3143 C CA . LEU A 1 398 ? -13.477 -27.609 -5.867 1 91.94 398 LEU A CA 1
ATOM 3144 C C . LEU A 1 398 ? -14.617 -28.609 -6.008 1 91.94 398 LEU A C 1
ATOM 3146 O O . LEU A 1 398 ? -15.703 -28.391 -5.469 1 91.94 398 LEU A O 1
ATOM 3150 N N . LYS A 1 399 ? -14.344 -29.609 -6.707 1 88.38 399 LYS A N 1
ATOM 3151 C CA . LYS A 1 399 ? -15.359 -30.625 -6.938 1 88.38 399 LYS A CA 1
ATOM 3152 C C . LYS A 1 399 ? -15.758 -31.312 -5.633 1 88.38 399 LYS A C 1
ATOM 3154 O O . LYS A 1 399 ? -16.906 -31.734 -5.469 1 88.38 399 LYS A O 1
ATOM 3159 N N . ILE A 1 400 ? -14.891 -31.375 -4.777 1 86.06 400 ILE A N 1
ATOM 3160 C CA . ILE A 1 400 ? -15.156 -31.984 -3.477 1 86.06 400 ILE A CA 1
ATOM 3161 C C . ILE A 1 400 ? -15.836 -30.969 -2.562 1 86.06 400 ILE A C 1
ATOM 3163 O O . ILE A 1 400 ? -16.812 -31.297 -1.875 1 86.06 400 ILE A O 1
ATOM 3167 N N . ALA A 1 401 ? -15.406 -29.797 -2.576 1 88.5 401 ALA A N 1
ATOM 3168 C CA . ALA A 1 401 ? -15.836 -28.781 -1.614 1 88.5 401 ALA A CA 1
ATOM 3169 C C . ALA A 1 401 ? -17.234 -28.266 -1.952 1 88.5 401 ALA A C 1
ATOM 3171 O O . ALA A 1 401 ? -18.062 -28.047 -1.059 1 88.5 401 ALA A O 1
ATOM 3172 N N . ILE A 1 402 ? -17.516 -28.062 -3.141 1 87.31 402 ILE A N 1
ATOM 3173 C CA . ILE A 1 402 ? -18.734 -27.375 -3.559 1 87.31 402 ILE A CA 1
ATOM 3174 C C . ILE A 1 402 ? -19.953 -28.203 -3.178 1 87.31 402 ILE A C 1
ATOM 3176 O O . ILE A 1 402 ? -20.891 -27.688 -2.561 1 87.31 402 ILE A O 1
ATOM 3180 N N . PRO A 1 403 ? -20.016 -29.469 -3.443 1 83.56 403 PRO A N 1
ATOM 3181 C CA . PRO A 1 403 ? -21.188 -30.25 -3.035 1 83.56 403 PRO A CA 1
ATOM 3182 C C . PRO A 1 403 ? -21.359 -30.312 -1.519 1 83.56 403 PRO A C 1
ATOM 3184 O O . PRO A 1 403 ? -22.484 -30.391 -1.021 1 83.56 403 PRO A O 1
ATOM 3187 N N . VAL A 1 404 ? -20.328 -30.281 -0.861 1 80.75 404 VAL A N 1
ATOM 3188 C CA . VAL A 1 404 ? -20.375 -30.328 0.596 1 80.75 404 VAL A CA 1
ATOM 3189 C C . VAL A 1 404 ? -20.953 -29.016 1.132 1 80.75 404 VAL A C 1
ATOM 3191 O O . VAL A 1 404 ? -21.781 -29.031 2.037 1 80.75 404 VAL A O 1
ATOM 3194 N N . PHE A 1 405 ? -20.594 -27.953 0.546 1 80.31 405 PHE A N 1
ATOM 3195 C CA . PHE A 1 405 ? -21 -26.641 1.033 1 80.31 405 PHE A CA 1
ATOM 3196 C C . PHE A 1 405 ? -22.422 -26.328 0.571 1 80.31 405 PHE A C 1
ATOM 3198 O O . PHE A 1 405 ? -23.125 -25.531 1.206 1 80.31 405 PHE A O 1
ATOM 3205 N N . THR A 1 406 ? -22.828 -26.938 -0.46 1 79.38 406 THR A N 1
ATOM 3206 C CA . THR A 1 406 ? -24.188 -26.719 -0.941 1 79.38 406 THR A CA 1
ATOM 3207 C C . THR A 1 406 ? -25.156 -27.719 -0.297 1 79.38 406 THR A C 1
ATOM 3209 O O . THR A 1 406 ? -26.375 -27.594 -0.463 1 79.38 406 THR A O 1
ATOM 3212 N N . GLY A 1 407 ? -24.688 -28.594 0.465 1 72.69 407 GLY A N 1
ATOM 3213 C CA . GLY A 1 407 ? -25.531 -29.547 1.173 1 72.69 407 GLY A CA 1
ATOM 3214 C C . GLY A 1 407 ? -25.984 -30.703 0.31 1 72.69 407 GLY A C 1
ATOM 3215 O O . GLY A 1 407 ? -26.891 -31.453 0.677 1 72.69 407 GLY A O 1
ATOM 3216 N N . LYS A 1 408 ? -25.453 -30.828 -0.744 1 71.75 408 LYS A N 1
ATOM 3217 C CA . LYS A 1 408 ? -25.859 -31.906 -1.625 1 71.75 408 LYS A CA 1
ATOM 3218 C C . LYS A 1 408 ? -25.281 -33.25 -1.168 1 71.75 408 LYS A C 1
ATOM 3220 O O . LYS A 1 408 ? -25.781 -34.312 -1.534 1 71.75 408 LYS A O 1
ATOM 3225 N N . VAL A 1 409 ? -24.297 -33.031 -0.338 1 67.12 409 VAL A N 1
ATOM 3226 C CA . VAL A 1 409 ? -23.688 -34.281 0.172 1 67.12 409 VAL A CA 1
ATOM 3227 C C . VAL A 1 409 ? -23.609 -34.219 1.696 1 67.12 409 VAL A C 1
ATOM 3229 O O . VAL A 1 409 ? -23.172 -33.219 2.266 1 67.12 409 VAL A O 1
ATOM 3232 N N . THR A 1 410 ? -24.5 -34.812 2.402 1 64.31 410 THR A N 1
ATOM 3233 C CA . THR A 1 410 ? -24.406 -34.938 3.854 1 64.31 410 THR A CA 1
ATOM 3234 C C . THR A 1 410 ? -24.375 -36.406 4.273 1 64.31 410 THR A C 1
ATOM 3236 O O . THR A 1 410 ? -24.766 -37.281 3.514 1 64.31 410 THR A O 1
ATOM 3239 N N . ILE A 1 411 ? -23.547 -36.625 5.246 1 57.56 411 ILE A N 1
ATOM 3240 C CA . ILE A 1 411 ? -23.516 -38 5.781 1 57.56 411 ILE A CA 1
ATOM 3241 C C . ILE A 1 411 ? -24.609 -38.156 6.832 1 57.56 411 ILE A C 1
ATOM 3243 O O . ILE A 1 411 ? -24.609 -37.438 7.844 1 57.56 411 ILE A O 1
ATOM 3247 N N . LYS A 1 412 ? -25.781 -38.594 6.445 1 53.84 412 LYS A N 1
ATOM 3248 C CA . LYS A 1 412 ? -26.734 -39.094 7.438 1 53.84 412 LYS A CA 1
ATOM 3249 C C . LYS A 1 412 ? -26.531 -40.562 7.715 1 53.84 412 LYS A C 1
ATOM 3251 O O . LYS A 1 412 ? -26.578 -41.406 6.797 1 53.84 412 LYS A O 1
ATOM 3256 N N . ASP A 1 413 ? -26.328 -40.969 9 1 48.97 413 ASP A N 1
ATOM 3257 C CA . ASP A 1 413 ? -26.203 -42.312 9.539 1 48.97 413 ASP A CA 1
ATOM 3258 C C . ASP A 1 413 ? -25.031 -43.062 8.898 1 48.97 413 ASP A C 1
ATOM 3260 O O . ASP A 1 413 ? -25.156 -44.219 8.57 1 48.97 413 ASP A O 1
ATOM 3264 N N . GLY A 1 414 ? -23.875 -42.375 8.594 1 49.25 414 GLY A N 1
ATOM 3265 C CA . GLY A 1 414 ? -22.672 -43.031 8.078 1 49.25 414 GLY A CA 1
ATOM 3266 C C . GLY A 1 414 ? -22.656 -43.125 6.562 1 49.25 414 GLY A C 1
ATOM 3267 O O . GLY A 1 414 ? -21.703 -43.656 5.984 1 49.25 414 GLY A O 1
ATOM 3268 N N . THR A 1 415 ? -23.719 -42.969 5.836 1 49.12 415 THR A N 1
ATOM 3269 C CA . THR A 1 415 ? -23.828 -43.094 4.387 1 49.12 415 THR A CA 1
ATOM 3270 C C . THR A 1 415 ? -23.969 -41.719 3.73 1 49.12 415 THR A C 1
ATOM 3272 O O . THR A 1 415 ? -24.688 -40.844 4.23 1 49.12 415 THR A O 1
ATOM 3275 N N . LEU A 1 416 ? -23 -41.438 2.791 1 53.19 416 LEU A N 1
ATOM 3276 C CA . LEU A 1 416 ? -23.078 -40.219 1.986 1 53.19 416 LEU A CA 1
ATOM 3277 C C . LEU A 1 416 ? -24.391 -40.156 1.22 1 53.19 416 LEU A C 1
ATOM 3279 O O . LEU A 1 416 ? -24.734 -41.062 0.473 1 53.19 416 LEU A O 1
ATOM 3283 N N . GLU A 1 417 ? -25.391 -39.5 1.707 1 53 417 GLU A N 1
ATOM 3284 C CA . GLU A 1 417 ? -26.641 -39.406 0.956 1 53 417 GLU A CA 1
ATOM 3285 C C . GLU A 1 417 ? -26.719 -38.125 0.169 1 53 417 GLU A C 1
ATOM 3287 O O . GLU A 1 417 ? -26.422 -37.031 0.705 1 53 417 GLU A O 1
ATOM 3292 N N . LYS A 1 418 ? -26.531 -38.281 -1.176 1 51.16 418 LYS A N 1
ATOM 3293 C CA . LYS A 1 418 ? -26.906 -37.156 -2.039 1 51.16 418 LYS A CA 1
ATOM 3294 C C . LYS A 1 418 ? -28.312 -36.656 -1.724 1 51.16 418 LYS A C 1
ATOM 3296 O O . LYS A 1 418 ? -29.25 -37.438 -1.625 1 51.16 418 LYS A O 1
ATOM 3301 N N . VAL A 1 419 ? -28.484 -35.469 -1.13 1 43.97 419 VAL A N 1
ATOM 3302 C CA . VAL A 1 419 ? -29.828 -34.969 -0.899 1 43.97 419 VAL A CA 1
ATOM 3303 C C . VAL A 1 419 ? -30.438 -34.469 -2.217 1 43.97 419 VAL A C 1
ATOM 3305 O O . VAL A 1 419 ? -29.828 -33.656 -2.928 1 43.97 419 VAL A O 1
ATOM 3308 N N . ASP A 1 420 ? -31.234 -35.312 -2.938 1 40.41 420 ASP A N 1
ATOM 3309 C CA . ASP A 1 420 ? -32.031 -34.875 -4.098 1 40.41 420 ASP A CA 1
ATOM 3310 C C . ASP A 1 420 ? -32.688 -33.531 -3.848 1 40.41 420 ASP A C 1
ATOM 3312 O O . ASP A 1 420 ? -33.188 -33.281 -2.746 1 40.41 420 ASP A O 1
ATOM 3316 N N . MET B 1 1 ? -49.125 40.312 -10.953 1 24.77 1 MET B N 1
ATOM 3317 C CA . MET B 1 1 ? -47.969 40.656 -10.102 1 24.77 1 MET B CA 1
ATOM 3318 C C . MET B 1 1 ? -46.688 39.969 -10.578 1 24.77 1 MET B C 1
ATOM 3320 O O . MET B 1 1 ? -46.656 38.75 -10.695 1 24.77 1 MET B O 1
ATOM 3324 N N . SER B 1 2 ? -45.812 40.625 -11.344 1 27.64 2 SER B N 1
ATOM 3325 C CA . SER B 1 2 ? -44.656 40.219 -12.117 1 27.64 2 SER B CA 1
ATOM 3326 C C . SER B 1 2 ? -43.562 39.625 -11.219 1 27.64 2 SER B C 1
ATOM 3328 O O . SER B 1 2 ? -43.344 40.094 -10.094 1 27.64 2 SER B O 1
ATOM 3330 N N . ALA B 1 3 ? -43.281 38.344 -11.352 1 34.12 3 ALA B N 1
ATOM 3331 C CA . ALA B 1 3 ? -42.156 37.656 -10.711 1 34.12 3 ALA B CA 1
ATOM 3332 C C . ALA B 1 3 ? -40.906 38.5 -10.781 1 34.12 3 ALA B C 1
ATOM 3334 O O . ALA B 1 3 ? -40.312 38.688 -11.852 1 34.12 3 ALA B O 1
ATOM 3335 N N . LYS B 1 4 ? -40.844 39.531 -10.016 1 34.34 4 LYS B N 1
ATOM 3336 C CA . LYS B 1 4 ? -39.656 40.375 -9.898 1 34.34 4 LYS B CA 1
ATOM 3337 C C . LYS B 1 4 ? -38.406 39.531 -9.945 1 34.34 4 LYS B C 1
ATOM 3339 O O . LYS B 1 4 ? -38.25 38.562 -9.172 1 34.34 4 LYS B O 1
ATOM 3344 N N . GLN B 1 5 ? -37.719 39.406 -11.039 1 32.97 5 GLN B N 1
ATOM 3345 C CA . GLN B 1 5 ? -36.406 38.812 -11.352 1 32.97 5 GLN B CA 1
ATOM 3346 C C . GLN B 1 5 ? -35.375 39.219 -10.305 1 32.97 5 GLN B C 1
ATOM 3348 O O . GLN B 1 5 ? -35.062 40.375 -10.141 1 32.97 5 GLN B O 1
ATOM 3353 N N . ILE B 1 6 ? -35.438 38.688 -9.125 1 36.78 6 ILE B N 1
ATOM 3354 C CA . ILE B 1 6 ? -34.344 38.812 -8.164 1 36.78 6 ILE B CA 1
ATOM 3355 C C . ILE B 1 6 ? -33 38.844 -8.906 1 36.78 6 ILE B C 1
ATOM 3357 O O . ILE B 1 6 ? -32.656 37.906 -9.617 1 36.78 6 ILE B O 1
ATOM 3361 N N . GLU B 1 7 ? -32.625 39.969 -9.398 1 38.09 7 GLU B N 1
ATOM 3362 C CA . GLU B 1 7 ? -31.328 40.188 -10.055 1 38.09 7 GLU B CA 1
ATOM 3363 C C . GLU B 1 7 ? -30.203 39.469 -9.312 1 38.09 7 GLU B C 1
ATOM 3365 O O . GLU B 1 7 ? -30.016 39.688 -8.109 1 38.09 7 GLU B O 1
ATOM 3370 N N . LYS B 1 8 ? -29.891 38.281 -9.672 1 48.88 8 LYS B N 1
ATOM 3371 C CA . LYS B 1 8 ? -28.719 37.531 -9.211 1 48.88 8 LYS B CA 1
ATOM 3372 C C . LYS B 1 8 ? -27.484 38.438 -9.125 1 48.88 8 LYS B C 1
ATOM 3374 O O . LYS B 1 8 ? -27.078 39.062 -10.117 1 48.88 8 LYS B O 1
ATOM 3379 N N . PRO B 1 9 ? -27.188 39.062 -8.008 1 47.75 9 PRO B N 1
ATOM 3380 C CA . PRO B 1 9 ? -25.984 39.906 -7.949 1 47.75 9 PRO B CA 1
ATOM 3381 C C . PRO B 1 9 ? -24.797 39.281 -8.68 1 47.75 9 PRO B C 1
ATOM 3383 O O . PRO B 1 9 ? -24.703 38.062 -8.773 1 47.75 9 PRO B O 1
ATOM 3386 N N . SER B 1 10 ? -23.938 40 -9.461 1 50.97 10 SER B N 1
ATOM 3387 C CA . SER B 1 10 ? -22.781 39.594 -10.234 1 50.97 10 SER B CA 1
ATOM 3388 C C . SER B 1 10 ? -21.719 38.938 -9.336 1 50.97 10 SER B C 1
ATOM 3390 O O . SER B 1 10 ? -21.562 39.344 -8.18 1 50.97 10 SER B O 1
ATOM 3392 N N . HIS B 1 11 ? -21.266 37.688 -9.578 1 58.88 11 HIS B N 1
ATOM 3393 C CA . HIS B 1 11 ? -20.25 36.906 -8.891 1 58.88 11 HIS B CA 1
ATOM 3394 C C . HIS B 1 11 ? -19.094 37.781 -8.445 1 58.88 11 HIS B C 1
ATOM 3396 O O . HIS B 1 11 ? -18.453 37.5 -7.426 1 58.88 11 HIS B O 1
ATOM 3402 N N . TRP B 1 12 ? -18.906 38.875 -9.125 1 54.19 12 TRP B N 1
ATOM 3403 C CA . TRP B 1 12 ? -17.781 39.75 -8.82 1 54.19 12 TRP B CA 1
ATOM 3404 C C . TRP B 1 12 ? -18.031 40.531 -7.539 1 54.19 12 TRP B C 1
ATOM 3406 O O . TRP B 1 12 ? -17.094 40.875 -6.801 1 54.19 12 TRP B O 1
ATOM 3416 N N . ILE B 1 13 ? -19.156 40.812 -7.332 1 52.19 13 ILE B N 1
ATOM 3417 C CA . ILE B 1 13 ? -19.469 41.562 -6.125 1 52.19 13 ILE B CA 1
ATOM 3418 C C . ILE B 1 13 ? -19.766 40.625 -4.977 1 52.19 13 ILE B C 1
ATOM 3420 O O . ILE B 1 13 ? -19.438 40.875 -3.824 1 52.19 13 ILE B O 1
ATOM 3424 N N . GLY B 1 14 ? -20.156 39.5 -5.285 1 56.94 14 GLY B N 1
ATOM 3425 C CA . GLY B 1 14 ? -20.609 38.531 -4.297 1 56.94 14 GLY B CA 1
ATOM 3426 C C . GLY B 1 14 ? -19.469 37.844 -3.58 1 56.94 14 GLY B C 1
ATOM 3427 O O . GLY B 1 14 ? -19.531 37.625 -2.365 1 56.94 14 GLY B O 1
ATOM 3428 N N . TYR B 1 15 ? -18.484 37.688 -4.234 1 64.44 15 TYR B N 1
ATOM 3429 C CA . TYR B 1 15 ? -17.406 36.906 -3.66 1 64.44 15 TYR B CA 1
ATOM 3430 C C . TYR B 1 15 ? -16.641 37.719 -2.613 1 64.44 15 TYR B C 1
ATOM 3432 O O . TYR B 1 15 ? -16.375 37.219 -1.518 1 64.44 15 TYR B O 1
ATOM 3440 N N . PRO B 1 16 ? -16.266 39 -3.004 1 63.84 16 PRO B N 1
ATOM 3441 C CA . PRO B 1 16 ? -15.602 39.781 -1.961 1 63.84 16 PRO B CA 1
ATOM 3442 C C . PRO B 1 16 ? -16.469 39.969 -0.714 1 63.84 16 PRO B C 1
ATOM 3444 O O . PRO B 1 16 ? -15.945 39.938 0.406 1 63.84 16 PRO B O 1
ATOM 3447 N N . LYS B 1 17 ? -17.672 40.188 -0.902 1 61.31 17 LYS B N 1
ATOM 3448 C CA . LYS B 1 17 ? -18.578 40.281 0.246 1 61.31 17 LYS B CA 1
ATOM 3449 C C . LYS B 1 17 ? -18.594 39 1.062 1 61.31 17 LYS B C 1
ATOM 3451 O O . LYS B 1 17 ? -18.625 39.031 2.293 1 61.31 17 LYS B O 1
ATOM 3456 N N . PHE B 1 18 ? -18.578 38.031 0.389 1 66.25 18 PHE B N 1
ATOM 3457 C CA . PHE B 1 18 ? -18.516 36.719 1.035 1 66.25 18 PHE B CA 1
ATOM 3458 C C . PHE B 1 18 ? -17.234 36.594 1.855 1 66.25 18 PHE B C 1
ATOM 3460 O O . PHE B 1 18 ? -17.281 36.156 3.014 1 66.25 18 PHE B O 1
ATOM 3467 N N . LEU B 1 19 ? -16.172 36.969 1.304 1 66.81 19 LEU B N 1
ATOM 3468 C CA . LEU B 1 19 ? -14.883 36.875 1.993 1 66.81 19 LEU B CA 1
ATOM 3469 C C . LEU B 1 19 ? -14.867 37.75 3.238 1 66.81 19 LEU B C 1
ATOM 3471 O O . LEU B 1 19 ? -14.383 37.344 4.293 1 66.81 19 LEU B O 1
ATOM 3475 N N . TRP B 1 20 ? -15.367 38.938 3.029 1 64.62 20 TRP B N 1
ATOM 3476 C CA . TRP B 1 20 ? -15.383 39.875 4.148 1 64.62 20 TRP B CA 1
ATOM 3477 C C . TRP B 1 20 ? -16.266 39.344 5.281 1 64.62 20 TRP B C 1
ATOM 3479 O O . TRP B 1 20 ? -15.875 39.406 6.453 1 64.62 20 TRP B O 1
ATOM 3489 N N . ARG B 1 21 ? -17.328 38.906 5.016 1 62.22 21 ARG B N 1
ATOM 3490 C CA . ARG B 1 21 ? -18.25 38.406 6.027 1 62.22 21 ARG B CA 1
ATOM 3491 C C . ARG B 1 21 ? -17.703 37.156 6.703 1 62.22 21 ARG B C 1
ATOM 3493 O O . ARG B 1 21 ? -17.922 36.938 7.895 1 62.22 21 ARG B O 1
ATOM 3500 N N . SER B 1 22 ? -17.094 36.469 5.922 1 65.06 22 SER B N 1
ATOM 3501 C CA . SER B 1 22 ? -16.453 35.281 6.461 1 65.06 22 SER B CA 1
ATOM 3502 C C . SER B 1 22 ? -15.383 35.625 7.488 1 65.06 22 SER B C 1
ATOM 3504 O O . SER B 1 22 ? -15.242 34.969 8.508 1 65.06 22 SER B O 1
ATOM 3506 N N . LEU B 1 23 ? -14.734 36.656 7.199 1 67.12 23 LEU B N 1
ATOM 3507 C CA . LEU B 1 23 ? -13.695 37.125 8.117 1 67.12 23 LEU B CA 1
ATOM 3508 C C . LEU B 1 23 ? -14.305 37.625 9.422 1 67.12 23 LEU B C 1
ATOM 3510 O O . LEU B 1 23 ? -13.742 37.406 10.492 1 67.12 23 LEU B O 1
ATOM 3514 N N . VAL B 1 24 ? -15.453 38.25 9.281 1 65 24 VAL B N 1
ATOM 3515 C CA . VAL B 1 24 ? -16.141 38.75 10.469 1 65 24 VAL B CA 1
ATOM 3516 C C . VAL B 1 24 ? -16.641 37.562 11.312 1 65 24 VAL B C 1
ATOM 3518 O O . VAL B 1 24 ? -16.547 37.594 12.539 1 65 24 VAL B O 1
ATOM 3521 N N . LEU B 1 25 ? -17.125 36.625 10.703 1 66.06 25 LEU B N 1
ATOM 3522 C CA . LEU B 1 25 ? -17.609 35.438 11.391 1 66.06 25 LEU B CA 1
ATOM 3523 C C . LEU B 1 25 ? -16.484 34.75 12.125 1 66.06 25 LEU B C 1
ATOM 3525 O O . LEU B 1 25 ? -16.703 34.125 13.18 1 66.06 25 LEU B O 1
ATOM 3529 N N . ALA B 1 26 ? -15.375 34.938 11.594 1 68.94 26 ALA B N 1
ATOM 3530 C CA . ALA B 1 26 ? -14.211 34.25 12.156 1 68.94 26 ALA B CA 1
ATOM 3531 C C . ALA B 1 26 ? -13.789 34.906 13.477 1 68.94 26 ALA B C 1
ATOM 3533 O O . ALA B 1 26 ? -13.055 34.281 14.258 1 68.94 26 ALA B O 1
ATOM 3534 N N . THR B 1 27 ? -14.336 36.031 13.773 1 70.38 27 THR B N 1
ATOM 3535 C CA . THR B 1 27 ? -13.883 36.75 14.969 1 70.38 27 THR B CA 1
ATOM 3536 C C . THR B 1 27 ? -14.883 36.562 16.109 1 70.38 27 THR B C 1
ATOM 3538 O O . THR B 1 27 ? -14.586 36.906 17.25 1 70.38 27 THR B O 1
ATOM 3541 N N . ASP B 1 28 ? -16.047 35.969 15.781 1 71.19 28 ASP B N 1
ATOM 3542 C CA . ASP B 1 28 ? -17.031 35.812 16.844 1 71.19 28 ASP B CA 1
ATOM 3543 C C . ASP B 1 28 ? -16.891 34.438 17.516 1 71.19 28 ASP B C 1
ATOM 3545 O O . ASP B 1 28 ? -16.828 33.406 16.828 1 71.19 28 ASP B O 1
ATOM 3549 N N . GLY B 1 29 ? -16.516 34.5 18.844 1 71.81 29 GLY B N 1
ATOM 3550 C CA . GLY B 1 29 ? -16.391 33.188 19.469 1 71.81 29 GLY B CA 1
ATOM 3551 C C . GLY B 1 29 ? -16.438 33.219 20.984 1 71.81 29 GLY B C 1
ATOM 3552 O O . GLY B 1 29 ? -16.672 34.281 21.562 1 71.81 29 GLY B O 1
ATOM 3553 N N . SER B 1 30 ? -16.422 32.156 21.578 1 81.56 30 SER B N 1
ATOM 3554 C CA . SER B 1 30 ? -16.391 31.953 23.031 1 81.56 30 SER B CA 1
ATOM 3555 C C . SER B 1 30 ? -15.055 32.375 23.625 1 81.56 30 SER B C 1
ATOM 3557 O O . SER B 1 30 ? -14.125 32.719 22.891 1 81.56 30 SER B O 1
ATOM 3559 N N . LEU B 1 31 ? -15 32.469 24.875 1 83.06 31 LEU B N 1
ATOM 3560 C CA . LEU B 1 31 ? -13.758 32.781 25.578 1 83.06 31 LEU B CA 1
ATOM 3561 C C . LEU B 1 31 ? -12.672 31.766 25.25 1 83.06 31 LEU B C 1
ATOM 3563 O O . LEU B 1 31 ? -11.5 32.125 25.125 1 83.06 31 LEU B O 1
ATOM 3567 N N . ALA B 1 32 ? -13.086 30.594 25.109 1 85.06 32 ALA B N 1
ATOM 3568 C CA . ALA B 1 32 ? -12.141 29.531 24.766 1 85.06 32 ALA B CA 1
ATOM 3569 C C . ALA B 1 32 ? -11.57 29.75 23.359 1 85.06 32 ALA B C 1
ATOM 3571 O O . ALA B 1 32 ? -10.383 29.5 23.125 1 85.06 32 ALA B O 1
ATOM 3572 N N . PHE B 1 33 ? -12.406 30.219 22.516 1 88 33 PHE B N 1
ATOM 3573 C CA . PHE B 1 33 ? -11.961 30.516 21.156 1 88 33 PHE B CA 1
ATOM 3574 C C . PHE B 1 33 ? -10.961 31.656 21.156 1 88 33 PHE B C 1
ATOM 3576 O O . PHE B 1 33 ? -9.906 31.562 20.5 1 88 33 PHE B O 1
ATOM 3583 N N . TYR B 1 34 ? -11.211 32.688 21.891 1 89.25 34 TYR B N 1
ATOM 3584 C CA . TYR B 1 34 ? -10.312 33.844 21.938 1 89.25 34 TYR B CA 1
ATOM 3585 C C . TYR B 1 34 ? -8.992 33.469 22.594 1 89.25 34 TYR B C 1
ATOM 3587 O O . TYR B 1 34 ? -7.93 33.938 22.172 1 89.25 34 TYR B O 1
ATOM 3595 N N . ALA B 1 35 ? -9.109 32.656 23.609 1 91.94 35 ALA B N 1
ATOM 3596 C CA . ALA B 1 35 ? -7.879 32.219 24.266 1 91.94 35 ALA B CA 1
ATOM 3597 C C . ALA B 1 35 ? -7.02 31.391 23.312 1 91.94 35 ALA B C 1
ATOM 3599 O O . ALA B 1 35 ? -5.797 31.547 23.281 1 91.94 35 ALA B O 1
ATOM 3600 N N . TRP B 1 36 ? -7.66 30.531 22.562 1 93.44 36 TRP B N 1
ATOM 3601 C CA . TRP B 1 36 ? -6.977 29.688 21.594 1 93.44 36 TRP B CA 1
ATOM 3602 C C . TRP B 1 36 ? -6.344 30.531 20.484 1 93.44 36 TRP B C 1
ATOM 3604 O O . TRP B 1 36 ? -5.16 30.359 20.172 1 93.44 36 TRP B O 1
ATOM 3614 N N . MET B 1 37 ? -7.051 31.5 20.016 1 92.94 37 MET B N 1
ATOM 3615 C CA . MET B 1 37 ? -6.562 32.344 18.922 1 92.94 37 MET B CA 1
ATOM 3616 C C . MET B 1 37 ? -5.422 33.25 19.406 1 92.94 37 MET B C 1
ATOM 3618 O O . MET B 1 37 ? -4.457 33.469 18.688 1 92.94 37 MET B O 1
ATOM 3622 N N . THR B 1 38 ? -5.594 33.75 20.609 1 93.75 38 THR B N 1
ATOM 3623 C CA . THR B 1 38 ? -4.547 34.594 21.172 1 93.75 38 THR B CA 1
ATOM 3624 C C . THR B 1 38 ? -3.27 33.781 21.406 1 93.75 38 THR B C 1
ATOM 3626 O O . THR B 1 38 ? -2.17 34.25 21.109 1 93.75 38 THR B O 1
ATOM 3629 N N . PHE B 1 39 ? -3.471 32.656 21.906 1 96.38 39 PHE B N 1
ATOM 3630 C CA . PHE B 1 39 ? -2.33 31.766 22.156 1 96.38 39 PHE B CA 1
ATOM 3631 C C . PHE B 1 39 ? -1.602 31.469 20.844 1 96.38 39 PHE B C 1
ATOM 3633 O O . PHE B 1 39 ? -0.381 31.609 20.766 1 96.38 39 PHE B O 1
ATOM 3640 N N . LEU B 1 40 ? -2.342 31.047 19.828 1 97.12 40 LEU B N 1
ATOM 3641 C CA . LEU B 1 40 ? -1.742 30.703 18.547 1 97.12 40 LEU B CA 1
ATOM 3642 C C . LEU B 1 40 ? -1.075 31.922 17.922 1 97.12 40 LEU B C 1
ATOM 3644 O O . LEU B 1 40 ? -0.004 31.812 17.312 1 97.12 40 LEU B O 1
ATOM 3648 N N . THR B 1 41 ? -1.693 33.062 18.094 1 96.31 41 THR B N 1
ATOM 3649 C CA . THR B 1 41 ? -1.117 34.281 17.547 1 96.31 41 THR B CA 1
ATOM 3650 C C . THR B 1 41 ? 0.189 34.625 18.266 1 96.31 41 THR B C 1
ATOM 3652 O O . THR B 1 41 ? 1.163 35.031 17.625 1 96.31 41 THR B O 1
ATOM 3655 N N . ALA B 1 42 ? 0.166 34.469 19.531 1 97.06 42 ALA B N 1
ATOM 3656 C CA . ALA B 1 42 ? 1.369 34.75 20.312 1 97.06 42 ALA B CA 1
ATOM 3657 C C . ALA B 1 42 ? 2.521 33.844 19.891 1 97.06 42 ALA B C 1
ATOM 3659 O O . ALA B 1 42 ? 3.648 34.312 19.703 1 97.06 42 ALA B O 1
ATOM 3660 N N . VAL B 1 43 ? 2.238 32.594 19.719 1 97.88 43 VAL B N 1
ATOM 3661 C CA . VAL B 1 43 ? 3.266 31.641 19.328 1 97.88 43 VAL B CA 1
ATOM 3662 C C . VAL B 1 43 ? 3.744 31.953 17.906 1 97.88 43 VAL B C 1
ATOM 3664 O O . VAL B 1 43 ? 4.938 31.844 17.609 1 97.88 43 VAL B O 1
ATOM 3667 N N . THR B 1 44 ? 2.816 32.312 17.094 1 97.75 44 THR B N 1
ATOM 3668 C CA . THR B 1 44 ? 3.174 32.688 15.734 1 97.75 44 THR B CA 1
ATOM 3669 C C . THR B 1 44 ? 4.102 33.906 15.727 1 97.75 44 THR B C 1
ATOM 3671 O O . THR B 1 44 ? 5.082 33.938 14.977 1 97.75 44 THR B O 1
ATOM 3674 N N . LEU B 1 45 ? 3.84 34.844 16.531 1 97.12 45 LEU B N 1
ATOM 3675 C CA . LEU B 1 45 ? 4.648 36.031 16.594 1 97.12 45 LEU B CA 1
ATOM 3676 C C . LEU B 1 45 ? 6.035 35.75 17.156 1 97.12 45 LEU B C 1
ATOM 3678 O O . LEU B 1 45 ? 7.027 36.344 16.719 1 97.12 45 LEU B O 1
ATOM 3682 N N . VAL B 1 46 ? 6.082 34.906 18.125 1 96.88 46 VAL B N 1
ATOM 3683 C CA . VAL B 1 46 ? 7.375 34.469 18.641 1 96.88 46 VAL B CA 1
ATOM 3684 C C . VAL B 1 46 ? 8.188 33.812 17.547 1 96.88 46 VAL B C 1
ATOM 3686 O O . VAL B 1 46 ? 9.391 34.031 17.406 1 96.88 46 VAL B O 1
ATOM 3689 N N . GLY B 1 47 ? 7.539 32.969 16.797 1 97.12 47 GLY B N 1
ATOM 3690 C CA . GLY B 1 47 ? 8.211 32.312 15.68 1 97.12 47 GLY B CA 1
ATOM 3691 C C . GLY B 1 47 ? 8.664 33.281 14.617 1 97.12 47 GLY B C 1
ATOM 3692 O O . GLY B 1 47 ? 9.766 33.156 14.078 1 97.12 47 GLY B O 1
ATOM 3693 N N . LEU B 1 48 ? 7.852 34.281 14.336 1 95.56 48 LEU B N 1
ATOM 3694 C CA . LEU B 1 48 ? 8.195 35.281 13.352 1 95.56 48 LEU B CA 1
ATOM 3695 C C . LEU B 1 48 ? 9.391 36.125 13.812 1 95.56 48 LEU B C 1
ATOM 3697 O O . LEU B 1 48 ? 10.234 36.5 13.008 1 95.56 48 LEU B O 1
ATOM 3701 N N . ASN B 1 49 ? 9.398 36.406 15.047 1 95.19 49 ASN B N 1
ATOM 3702 C CA . ASN B 1 49 ? 10.531 37.125 15.617 1 95.19 49 ASN B CA 1
ATOM 3703 C C . ASN B 1 49 ? 11.82 36.312 15.5 1 95.19 49 ASN B C 1
ATOM 3705 O O . ASN B 1 49 ? 12.875 36.875 15.156 1 95.19 49 ASN B O 1
ATOM 3709 N N . ALA B 1 50 ? 11.734 35.094 15.812 1 95.12 50 ALA B N 1
ATOM 3710 C CA . ALA B 1 50 ? 12.906 34.25 15.703 1 95.12 50 ALA B CA 1
ATOM 3711 C C . ALA B 1 50 ? 13.375 34.125 14.25 1 95.12 50 ALA B C 1
ATOM 3713 O O . ALA B 1 50 ? 14.578 34.125 13.984 1 95.12 50 ALA B O 1
ATOM 3714 N N . TRP B 1 51 ? 12.438 34.062 13.422 1 94.19 51 TRP B N 1
ATOM 3715 C CA . TRP B 1 51 ? 12.781 33.969 12.008 1 94.19 51 TRP B CA 1
ATOM 3716 C C . TRP B 1 51 ? 13.438 35.25 11.531 1 94.19 51 TRP B C 1
ATOM 3718 O O . TRP B 1 51 ? 14.383 35.219 10.734 1 94.19 51 TRP B O 1
ATOM 3728 N N . SER B 1 52 ? 12.992 36.344 11.977 1 92.06 52 SER B N 1
ATOM 3729 C CA . SER B 1 52 ? 13.594 37.625 11.609 1 92.06 52 SER B CA 1
ATOM 3730 C C . SER B 1 52 ? 15.039 37.688 12.086 1 92.06 52 SER B C 1
ATOM 3732 O O . SER B 1 52 ? 15.898 38.25 11.391 1 92.06 52 SER B O 1
ATOM 3734 N N . HIS B 1 53 ? 15.211 37.219 13.234 1 91.06 53 HIS B N 1
ATOM 3735 C CA . HIS B 1 53 ? 16.578 37.156 13.742 1 91.06 53 HIS B CA 1
ATOM 3736 C C . HIS B 1 53 ? 17.453 36.25 12.875 1 91.06 53 HIS B C 1
ATOM 3738 O O . HIS B 1 53 ? 18.625 36.562 12.641 1 91.06 53 HIS B O 1
ATOM 3744 N N . GLN B 1 54 ? 16.891 35.188 12.477 1 91.94 54 GLN B N 1
ATOM 3745 C CA . GLN B 1 54 ? 17.609 34.281 11.594 1 91.94 54 GLN B CA 1
ATOM 3746 C C . GLN B 1 54 ? 17.969 34.938 10.273 1 91.94 54 GLN B C 1
ATOM 3748 O O . GLN B 1 54 ? 19.062 34.75 9.75 1 91.94 54 GLN B O 1
ATOM 3753 N N . VAL B 1 55 ? 17.094 35.719 9.742 1 88.5 55 VAL B N 1
ATOM 3754 C CA . VAL B 1 55 ? 17.312 36.375 8.469 1 88.5 55 VAL B CA 1
ATOM 3755 C C . VAL B 1 55 ? 18.406 37.438 8.633 1 88.5 55 VAL B C 1
ATOM 3757 O O . VAL B 1 55 ? 19.234 37.625 7.746 1 88.5 55 VAL B O 1
ATOM 3760 N N . ALA B 1 56 ? 18.438 38.062 9.727 1 86.25 56 ALA B N 1
ATOM 3761 C CA . ALA B 1 56 ? 19.406 39.125 9.977 1 86.25 56 ALA B CA 1
ATOM 3762 C C . ALA B 1 56 ? 20.781 38.562 10.266 1 86.25 56 ALA B C 1
ATOM 3764 O O . ALA B 1 56 ? 21.797 39.125 9.812 1 86.25 56 ALA B O 1
ATOM 3765 N N . SER B 1 57 ? 20.828 37.531 11 1 86.19 57 SER B N 1
ATOM 3766 C CA . SER B 1 57 ? 22.109 37 11.461 1 86.19 57 SER B CA 1
ATOM 3767 C C . SER B 1 57 ? 22.625 35.906 10.523 1 86.19 57 SER B C 1
ATOM 3769 O O . SER B 1 57 ? 23.797 35.531 10.578 1 86.19 57 SER B O 1
ATOM 3771 N N . GLY B 1 58 ? 21.719 35.438 9.68 1 81.62 58 GLY B N 1
ATOM 3772 C CA . GLY B 1 58 ? 22.125 34.344 8.812 1 81.62 58 GLY B CA 1
ATOM 3773 C C . GLY B 1 58 ? 21.781 32.969 9.375 1 81.62 58 GLY B C 1
ATOM 3774 O O . GLY B 1 58 ? 21.344 32.844 10.516 1 81.62 58 GLY B O 1
ATOM 3775 N N . MET B 1 59 ? 22.156 31.938 8.656 1 84.31 59 MET B N 1
ATOM 3776 C CA . MET B 1 59 ? 21.797 30.562 9.031 1 84.31 59 MET B CA 1
ATOM 3777 C C . MET B 1 59 ? 22.734 30.031 10.102 1 84.31 59 MET B C 1
ATOM 3779 O O . MET B 1 59 ? 22.547 28.922 10.602 1 84.31 59 MET B O 1
ATOM 3783 N N . ALA B 1 60 ? 23.641 30.797 10.438 1 82.5 60 ALA B N 1
ATOM 3784 C CA . ALA B 1 60 ? 24.609 30.391 11.453 1 82.5 60 ALA B CA 1
ATOM 3785 C C . ALA B 1 60 ? 23.938 30.219 12.812 1 82.5 60 ALA B C 1
ATOM 3787 O O . ALA B 1 60 ? 24.453 29.5 13.68 1 82.5 60 ALA B O 1
ATOM 3788 N N . VAL B 1 61 ? 22.766 30.75 12.977 1 84.75 61 VAL B N 1
ATOM 3789 C CA . VAL B 1 61 ? 22.047 30.656 14.25 1 84.75 61 VAL B CA 1
ATOM 3790 C C . VAL B 1 61 ? 21.312 29.328 14.344 1 84.75 61 VAL B C 1
ATOM 3792 O O . VAL B 1 61 ? 20.812 28.969 15.406 1 84.75 61 VAL B O 1
ATOM 3795 N N . THR B 1 62 ? 21.281 28.609 13.297 1 85.44 62 THR B N 1
ATOM 3796 C CA . THR B 1 62 ? 20.641 27.297 13.289 1 85.44 62 THR B CA 1
ATOM 3797 C C . THR B 1 62 ? 21.656 26.203 13.594 1 85.44 62 THR B C 1
ATOM 3799 O O . THR B 1 62 ? 22.859 26.484 13.742 1 85.44 62 THR B O 1
ATOM 3802 N N . GLY B 1 63 ? 21.172 25.016 13.82 1 83.19 63 GLY B N 1
ATOM 3803 C CA . GLY B 1 63 ? 22.047 23.875 14.039 1 83.19 63 GLY B CA 1
ATOM 3804 C C . GLY B 1 63 ? 22.547 23.25 12.742 1 83.19 63 GLY B C 1
ATOM 3805 O O . GLY B 1 63 ? 23.203 22.219 12.766 1 83.19 63 GLY B O 1
ATOM 3806 N N . MET B 1 64 ? 22.297 23.891 11.664 1 82.81 64 MET B N 1
ATOM 3807 C CA . MET B 1 64 ? 22.703 23.359 10.367 1 82.81 64 MET B CA 1
ATOM 3808 C C . MET B 1 64 ? 24.156 23.688 10.062 1 82.81 64 MET B C 1
ATOM 3810 O O . MET B 1 64 ? 24.719 24.625 10.641 1 82.81 64 MET B O 1
ATOM 3814 N N . SER B 1 65 ? 24.719 22.844 9.281 1 76.88 65 SER B N 1
ATOM 3815 C CA . SER B 1 65 ? 26.094 23.016 8.844 1 76.88 65 SER B CA 1
ATOM 3816 C C . SER B 1 65 ? 26.25 22.688 7.363 1 76.88 65 SER B C 1
ATOM 3818 O O . SER B 1 65 ? 25.281 22.391 6.68 1 76.88 65 SER B O 1
ATOM 3820 N N . ASP B 1 66 ? 27.422 22.812 6.906 1 73 66 ASP B N 1
ATOM 3821 C CA . ASP B 1 66 ? 27.719 22.453 5.52 1 73 66 ASP B CA 1
ATOM 3822 C C . ASP B 1 66 ? 27.5 20.969 5.27 1 73 66 ASP B C 1
ATOM 3824 O O . ASP B 1 66 ? 27.172 20.562 4.152 1 73 66 ASP B O 1
ATOM 3828 N N . HIS B 1 67 ? 27.609 20.281 6.336 1 73.44 67 HIS B N 1
ATOM 3829 C CA . HIS B 1 67 ? 27.438 18.844 6.207 1 73.44 67 HIS B CA 1
ATOM 3830 C C . HIS B 1 67 ? 25.969 18.453 6.289 1 73.44 67 HIS B C 1
ATOM 3832 O O . HIS B 1 67 ? 25.531 17.5 5.625 1 73.44 67 HIS B O 1
ATOM 3838 N N . VAL B 1 68 ? 25.328 19.203 7.105 1 76.88 68 VAL B N 1
ATOM 3839 C CA . VAL B 1 68 ? 23.891 18.984 7.266 1 76.88 68 VAL B CA 1
ATOM 3840 C C . VAL B 1 68 ? 23.125 20.219 6.805 1 76.88 68 VAL B C 1
ATOM 3842 O O . VAL B 1 68 ? 22.922 21.156 7.582 1 76.88 68 VAL B O 1
ATOM 3845 N N . SER B 1 69 ? 22.594 20.156 5.668 1 79.5 69 SER B N 1
ATOM 3846 C CA . SER B 1 69 ? 22 21.328 5.043 1 79.5 69 SER B CA 1
ATOM 3847 C C . SER B 1 69 ? 20.5 21.391 5.309 1 79.5 69 SER B C 1
ATOM 3849 O O . SER B 1 69 ? 19.891 22.453 5.16 1 79.5 69 SER B O 1
ATOM 3851 N N . TRP B 1 70 ? 19.953 20.25 5.621 1 84.44 70 TRP B N 1
ATOM 3852 C CA . TRP B 1 70 ? 18.531 20.203 5.941 1 84.44 70 TRP B CA 1
ATOM 3853 C C . TRP B 1 70 ? 18.312 19.703 7.363 1 84.44 70 TRP B C 1
ATOM 3855 O O . TRP B 1 70 ? 18.766 18.609 7.719 1 84.44 70 TRP B O 1
ATOM 3865 N N . GLY B 1 71 ? 17.578 20.516 8.07 1 87.88 71 GLY B N 1
ATOM 3866 C CA . GLY B 1 71 ? 17.344 20.188 9.469 1 87.88 71 GLY B CA 1
ATOM 3867 C C . GLY B 1 71 ? 15.875 20.078 9.812 1 87.88 71 GLY B C 1
ATOM 3868 O O . GLY B 1 71 ? 15.117 19.391 9.125 1 87.88 71 GLY B O 1
ATOM 3869 N N . LEU B 1 72 ? 15.562 20.828 10.836 1 90.5 72 LEU B N 1
ATOM 3870 C CA . LEU B 1 72 ? 14.219 20.719 11.406 1 90.5 72 LEU B CA 1
ATOM 3871 C C . LEU B 1 72 ? 13.172 21.281 10.445 1 90.5 72 LEU B C 1
ATOM 3873 O O . LEU B 1 72 ? 12.062 20.766 10.367 1 90.5 72 LEU B O 1
ATOM 3877 N N . TYR B 1 73 ? 13.531 22.297 9.742 1 92.31 73 TYR B N 1
ATOM 3878 C CA . TYR B 1 73 ? 12.586 22.938 8.828 1 92.31 73 TYR B CA 1
ATOM 3879 C C . TYR B 1 73 ? 12.156 21.969 7.734 1 92.31 73 TYR B C 1
ATOM 3881 O O . TYR B 1 73 ? 10.953 21.75 7.539 1 92.31 73 TYR B O 1
ATOM 3889 N N . ILE B 1 74 ? 13.031 21.312 7.117 1 90.44 74 ILE B N 1
ATOM 3890 C CA . ILE B 1 74 ? 12.727 20.422 6.016 1 90.44 74 ILE B CA 1
ATOM 3891 C C . ILE B 1 74 ? 12.125 19.125 6.559 1 90.44 74 ILE B C 1
ATOM 3893 O O . ILE B 1 74 ? 11.289 18.484 5.906 1 90.44 74 ILE B O 1
ATOM 3897 N N . ALA B 1 75 ? 12.555 18.812 7.711 1 92.25 75 ALA B N 1
ATOM 3898 C CA . ALA B 1 75 ? 11.914 17.688 8.367 1 92.25 75 ALA B CA 1
ATOM 3899 C C . ALA B 1 75 ? 10.414 17.906 8.516 1 92.25 75 ALA B C 1
ATOM 3901 O O . ALA B 1 75 ? 9.609 17.031 8.203 1 92.25 75 ALA B O 1
ATOM 3902 N N . ASN B 1 76 ? 10.039 19.047 8.984 1 95.19 76 ASN B N 1
ATOM 3903 C CA . ASN B 1 76 ? 8.633 19.375 9.148 1 95.19 76 ASN B CA 1
ATOM 3904 C C . ASN B 1 76 ? 7.934 19.547 7.801 1 95.19 76 ASN B C 1
ATOM 3906 O O . ASN B 1 76 ? 6.77 19.172 7.648 1 95.19 76 ASN B O 1
ATOM 3910 N N . PHE B 1 77 ? 8.688 20.141 6.906 1 93.81 77 PHE B N 1
ATOM 3911 C CA . PHE B 1 77 ? 8.156 20.234 5.555 1 93.81 77 PHE B CA 1
ATOM 3912 C C . PHE B 1 77 ? 7.73 18.859 5.035 1 93.81 77 PHE B C 1
ATOM 3914 O O . PHE B 1 77 ? 6.617 18.703 4.539 1 93.81 77 PHE B O 1
ATOM 3921 N N . THR B 1 78 ? 8.617 17.969 5.184 1 92.81 78 THR B N 1
ATOM 3922 C CA . THR B 1 78 ? 8.391 16.609 4.703 1 92.81 78 THR B CA 1
ATOM 3923 C C . THR B 1 78 ? 7.18 15.984 5.395 1 92.81 78 THR B C 1
ATOM 3925 O O . THR B 1 78 ? 6.363 15.328 4.754 1 92.81 78 THR B O 1
ATOM 3928 N N . PHE B 1 79 ? 7.09 16.188 6.645 1 95.06 79 PHE B N 1
ATOM 3929 C CA . PHE B 1 79 ? 5.957 15.68 7.402 1 95.06 79 PHE B CA 1
ATOM 3930 C C . PHE B 1 79 ? 4.664 16.359 6.969 1 95.06 79 PHE B C 1
ATOM 3932 O O . PHE B 1 79 ? 3.637 15.695 6.793 1 95.06 79 PHE B O 1
ATOM 3939 N N . MET B 1 80 ? 4.691 17.578 6.789 1 94.81 80 MET B N 1
ATOM 3940 C CA . MET B 1 80 ? 3.496 18.359 6.488 1 94.81 80 MET B CA 1
ATOM 3941 C C . MET B 1 80 ? 2.971 18.031 5.094 1 94.81 80 MET B C 1
ATOM 3943 O O . MET B 1 80 ? 1.762 18.078 4.859 1 94.81 80 MET B O 1
ATOM 3947 N N . VAL B 1 81 ? 3.836 17.797 4.207 1 92.56 81 VAL B N 1
ATOM 3948 C CA . VAL B 1 81 ? 3.41 17.359 2.885 1 92.56 81 VAL B CA 1
ATOM 3949 C C . VAL B 1 81 ? 2.51 16.125 3.018 1 92.56 81 VAL B C 1
ATOM 3951 O O . VAL B 1 81 ? 1.502 16.016 2.316 1 92.56 81 VAL B O 1
ATOM 3954 N N . GLY B 1 82 ? 2.895 15.305 3.889 1 91.62 82 GLY B N 1
ATOM 3955 C CA . GLY B 1 82 ? 2.08 14.133 4.164 1 91.62 82 GLY B CA 1
ATOM 3956 C C . GLY B 1 82 ? 0.722 14.477 4.746 1 91.62 82 GLY B C 1
ATOM 3957 O O . GLY B 1 82 ? -0.295 13.906 4.34 1 91.62 82 GLY B O 1
ATOM 3958 N N . LEU B 1 83 ? 0.752 15.312 5.629 1 93.5 83 LEU B N 1
ATOM 3959 C CA . LEU B 1 83 ? -0.504 15.719 6.25 1 93.5 83 LEU B CA 1
ATOM 3960 C C . LEU B 1 83 ? -1.435 16.359 5.223 1 93.5 83 LEU B C 1
ATOM 3962 O O . LEU B 1 83 ? -2.648 16.156 5.27 1 93.5 83 LEU B O 1
ATOM 3966 N N . ALA B 1 84 ? -0.865 17.109 4.363 1 93.69 84 ALA B N 1
ATOM 3967 C CA . ALA B 1 84 ? -1.645 17.766 3.314 1 93.69 84 ALA B CA 1
ATOM 3968 C C . ALA B 1 84 ? -2.361 16.734 2.441 1 93.69 84 ALA B C 1
ATOM 3970 O O . ALA B 1 84 ? -3.506 16.953 2.035 1 93.69 84 ALA B O 1
ATOM 3971 N N . ALA B 1 85 ? -1.694 15.719 2.215 1 87 85 ALA B N 1
ATOM 3972 C CA . ALA B 1 85 ? -2.258 14.688 1.348 1 87 85 ALA B CA 1
ATOM 3973 C C . ALA B 1 85 ? -3.238 13.797 2.113 1 87 85 ALA B C 1
ATOM 3975 O O . ALA B 1 85 ? -3.98 13.016 1.511 1 87 85 ALA B O 1
ATOM 3976 N N . GLY B 1 86 ? -3.271 13.891 3.389 1 84.06 86 GLY B N 1
ATOM 3977 C CA . GLY B 1 86 ? -4.168 13.109 4.219 1 84.06 86 GLY B CA 1
ATOM 3978 C C . GLY B 1 86 ? -5.633 13.32 3.883 1 84.06 86 GLY B C 1
ATOM 3979 O O . GLY B 1 86 ? -6.461 12.438 4.121 1 84.06 86 GLY B O 1
ATOM 3980 N N . ALA B 1 87 ? -5.941 14.438 3.279 1 85.44 87 ALA B N 1
ATOM 3981 C CA . ALA B 1 87 ? -7.312 14.758 2.887 1 85.44 87 ALA B CA 1
ATOM 3982 C C . ALA B 1 87 ? -7.844 13.75 1.875 1 85.44 87 ALA B C 1
ATOM 3984 O O . ALA B 1 87 ? -9.047 13.5 1.814 1 85.44 87 ALA B O 1
ATOM 3985 N N . VAL B 1 88 ? -6.961 13.195 1.183 1 85.81 88 VAL B N 1
ATOM 3986 C CA . VAL B 1 88 ? -7.359 12.266 0.128 1 85.81 88 VAL B CA 1
ATOM 3987 C C . VAL B 1 88 ? -8.047 11.047 0.743 1 85.81 88 VAL B C 1
ATOM 3989 O O . VAL B 1 88 ? -8.938 10.453 0.132 1 85.81 88 VAL B O 1
ATOM 3992 N N . MET B 1 89 ? -7.703 10.766 1.925 1 87.94 89 MET B N 1
ATOM 3993 C CA . MET B 1 89 ? -8.273 9.602 2.596 1 87.94 89 MET B CA 1
ATOM 3994 C C . MET B 1 89 ? -9.734 9.852 2.963 1 87.94 89 MET B C 1
ATOM 3996 O O . MET B 1 89 ? -10.469 8.914 3.26 1 87.94 89 MET B O 1
ATOM 4000 N N . MET B 1 90 ? -10.133 11.094 2.906 1 90 90 MET B N 1
ATOM 4001 C CA . MET B 1 90 ? -11.547 11.414 3.084 1 90 90 MET B CA 1
ATOM 4002 C C . MET B 1 90 ? -12.25 11.562 1.736 1 90 90 MET B C 1
ATOM 4004 O O . MET B 1 90 ? -13.43 11.234 1.604 1 90 90 MET B O 1
ATOM 4008 N N . VAL B 1 91 ? -11.562 11.984 0.847 1 87.94 91 VAL B N 1
ATOM 4009 C CA . VAL B 1 91 ? -12.117 12.312 -0.46 1 87.94 91 VAL B CA 1
ATOM 4010 C C . VAL B 1 91 ? -12.492 11.031 -1.2 1 87.94 91 VAL B C 1
ATOM 4012 O O . VAL B 1 91 ? -13.547 10.961 -1.832 1 87.94 91 VAL B O 1
ATOM 4015 N N . ILE B 1 92 ? -11.68 10.031 -1.097 1 82.44 92 IL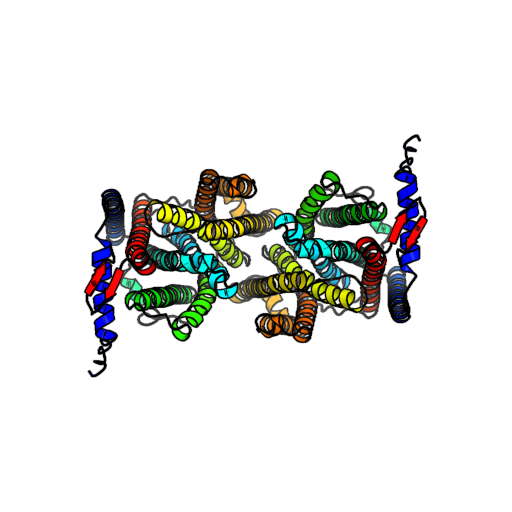E B N 1
ATOM 4016 C CA . ILE B 1 92 ? -11.891 8.797 -1.838 1 82.44 92 ILE B CA 1
ATOM 4017 C C . ILE B 1 92 ? -13.188 8.125 -1.376 1 82.44 92 ILE B C 1
ATOM 4019 O O . ILE B 1 92 ? -14.086 7.887 -2.18 1 82.44 92 ILE B O 1
ATOM 4023 N N . PRO B 1 93 ? -13.352 7.914 -0.146 1 82 93 PRO B N 1
ATOM 4024 C CA . PRO B 1 93 ? -14.617 7.312 0.274 1 82 93 PRO B CA 1
ATOM 4025 C C . PRO B 1 93 ? -15.82 8.203 -0.022 1 82 93 PRO B C 1
ATOM 4027 O O . PRO B 1 93 ? -16.906 7.703 -0.333 1 82 93 PRO B O 1
ATOM 4030 N N . ALA B 1 94 ? -15.648 9.461 0.048 1 86.38 94 ALA B N 1
ATOM 4031 C CA . ALA B 1 94 ? -16.766 10.383 -0.152 1 86.38 94 ALA B CA 1
ATOM 4032 C C . ALA B 1 94 ? -17.203 10.406 -1.613 1 86.38 94 ALA B C 1
ATOM 4034 O O . ALA B 1 94 ? -18.391 10.336 -1.911 1 86.38 94 ALA B O 1
ATOM 4035 N N . TYR B 1 95 ? -16.25 10.438 -2.465 1 81.75 95 TYR B N 1
ATOM 4036 C CA . TYR B 1 95 ? -16.609 10.742 -3.846 1 81.75 95 TYR B CA 1
ATOM 4037 C C . TYR B 1 95 ? -16.453 9.516 -4.734 1 81.75 95 TYR B C 1
ATOM 4039 O O . TYR B 1 95 ? -17.141 9.391 -5.75 1 81.75 95 TYR B O 1
ATOM 4047 N N . VAL B 1 96 ? -15.516 8.656 -4.406 1 74.12 96 VAL B N 1
ATOM 4048 C CA . VAL B 1 96 ? -15.297 7.473 -5.23 1 74.12 96 VAL B CA 1
ATOM 4049 C C . VAL B 1 96 ? -16.219 6.348 -4.773 1 74.12 96 VAL B C 1
ATOM 4051 O O . VAL B 1 96 ? -16.844 5.676 -5.602 1 74.12 96 VAL B O 1
ATOM 4054 N N . TYR B 1 97 ? -16.391 6.148 -3.516 1 72.81 97 TYR B N 1
ATOM 4055 C CA . TYR B 1 97 ? -17.219 5.07 -2.994 1 72.81 97 TYR B CA 1
ATOM 4056 C C . TYR B 1 97 ? -18.609 5.59 -2.619 1 72.81 97 TYR B C 1
ATOM 4058 O O . TYR B 1 97 ? -19.453 4.824 -2.158 1 72.81 97 TYR B O 1
ATOM 4066 N N . ASP B 1 98 ? -18.828 6.887 -2.748 1 79.81 98 ASP B N 1
ATOM 4067 C CA . ASP B 1 98 ? -20.125 7.547 -2.559 1 79.81 98 ASP B CA 1
ATOM 4068 C C . ASP B 1 98 ? -20.656 7.312 -1.146 1 79.81 98 ASP B C 1
ATOM 4070 O O . ASP B 1 98 ? -21.797 6.898 -0.972 1 79.81 98 ASP B O 1
ATOM 4074 N N . ASP B 1 99 ? -19.781 7.418 -0.247 1 81.81 99 ASP B N 1
ATOM 4075 C CA . ASP B 1 99 ? -20.188 7.344 1.155 1 81.81 99 ASP B CA 1
ATOM 4076 C C . ASP B 1 99 ? -20.781 8.664 1.629 1 81.81 99 ASP B C 1
ATOM 4078 O O . ASP B 1 99 ? -20.062 9.641 1.851 1 81.81 99 ASP B O 1
ATOM 4082 N N . ASP B 1 100 ? -21.984 8.719 1.926 1 85.38 100 ASP B N 1
ATOM 4083 C CA . ASP B 1 100 ? -22.719 9.938 2.268 1 85.38 100 ASP B CA 1
ATOM 4084 C C . ASP B 1 100 ? -22.234 10.516 3.59 1 85.38 100 ASP B C 1
ATOM 4086 O O . ASP B 1 100 ? -22.156 11.742 3.742 1 85.38 100 ASP B O 1
ATOM 4090 N N . LYS B 1 101 ? -21.969 9.648 4.461 1 86.62 101 LYS B N 1
ATOM 4091 C CA . LYS B 1 101 ? -21.5 10.117 5.766 1 86.62 101 LYS B CA 1
ATOM 4092 C C . LYS B 1 101 ? -20.156 10.836 5.648 1 86.62 101 LYS B C 1
ATOM 4094 O O . LYS B 1 101 ? -19.906 11.805 6.371 1 86.62 101 LYS B O 1
ATOM 4099 N N . MET B 1 102 ? -19.391 10.383 4.746 1 88.75 102 MET B N 1
ATOM 4100 C CA . MET B 1 102 ? -18.078 10.992 4.535 1 88.75 102 MET B CA 1
ATOM 4101 C C . MET B 1 102 ? -18.203 12.289 3.746 1 88.75 102 MET B C 1
ATOM 4103 O O . MET B 1 102 ? -17.422 13.219 3.936 1 88.75 102 MET B O 1
ATOM 4107 N N . HIS B 1 103 ? -19.156 12.359 2.963 1 86.75 103 HIS B N 1
ATOM 4108 C CA . HIS B 1 103 ? -19.359 13.547 2.141 1 86.75 103 HIS B CA 1
ATOM 4109 C C . HIS B 1 103 ? -19.641 14.773 3 1 86.75 103 HIS B C 1
ATOM 4111 O O . HIS B 1 103 ? -19.219 15.883 2.66 1 86.75 103 HIS B O 1
ATOM 4117 N N . ASP B 1 104 ? -20.234 14.531 4.027 1 83.5 104 ASP B N 1
ATOM 4118 C CA . ASP B 1 104 ? -20.641 15.633 4.898 1 83.5 104 ASP B CA 1
ATOM 4119 C C . ASP B 1 104 ? -19.422 16.234 5.617 1 83.5 104 ASP B C 1
ATOM 4121 O O . ASP B 1 104 ? -19.453 17.406 6.008 1 83.5 104 ASP B O 1
ATOM 4125 N N . VAL B 1 105 ? -18.438 15.438 5.766 1 89.94 105 VAL B N 1
ATOM 4126 C CA . VAL B 1 105 ? -17.359 15.906 6.629 1 89.94 105 VAL B CA 1
ATOM 4127 C C . VAL B 1 105 ? -16.078 16.094 5.812 1 89.94 105 VAL B C 1
ATOM 4129 O O . VAL B 1 105 ? -15.062 16.547 6.332 1 89.94 105 VAL B O 1
ATOM 4132 N N . VAL B 1 106 ? -16.094 15.812 4.547 1 90.62 106 VAL B N 1
ATOM 4133 C CA . VAL B 1 106 ? -14.914 15.805 3.688 1 90.62 106 VAL B CA 1
ATOM 4134 C C . VAL B 1 106 ? -14.312 17.203 3.641 1 90.62 106 VAL B C 1
ATOM 4136 O O . VAL B 1 106 ? -13.094 17.359 3.5 1 90.62 106 VAL B O 1
ATOM 4139 N N . ILE B 1 107 ? -15.102 18.25 3.834 1 90.38 107 ILE B N 1
ATOM 4140 C CA . ILE B 1 107 ? -14.641 19.641 3.777 1 90.38 107 ILE B CA 1
ATOM 4141 C C . ILE B 1 107 ? -13.602 19.875 4.867 1 90.38 107 ILE B C 1
ATOM 4143 O O . ILE B 1 107 ? -12.664 20.672 4.68 1 90.38 107 ILE B O 1
ATOM 4147 N N . ILE B 1 108 ? -13.711 19.234 5.977 1 92.69 108 ILE B N 1
ATOM 4148 C CA . ILE B 1 108 ? -12.797 19.375 7.102 1 92.69 108 ILE B CA 1
ATOM 4149 C C . ILE B 1 108 ? -11.398 18.922 6.684 1 92.69 108 ILE B C 1
ATOM 4151 O O . ILE B 1 108 ? -10.398 19.547 7.059 1 92.69 108 ILE B O 1
ATOM 4155 N N . GLY B 1 109 ? -11.359 17.844 5.93 1 93.38 109 GLY B N 1
ATOM 4156 C CA . GLY B 1 109 ? -10.086 17.359 5.41 1 93.38 109 GLY B CA 1
ATOM 4157 C C . GLY B 1 109 ? -9.484 18.266 4.355 1 93.38 109 GLY B C 1
ATOM 4158 O O . GLY B 1 109 ? -8.273 18.484 4.336 1 93.38 109 GLY B O 1
ATOM 4159 N N . GLU B 1 110 ? -10.312 18.797 3.537 1 92.81 110 GLU B N 1
ATOM 4160 C CA . GLU B 1 110 ? -9.836 19.688 2.479 1 92.81 110 GLU B CA 1
ATOM 4161 C C . GLU B 1 110 ? -9.273 20.984 3.057 1 92.81 110 GLU B C 1
ATOM 4163 O O . GLU B 1 110 ? -8.281 21.516 2.543 1 92.81 110 GLU B O 1
ATOM 4168 N N . LEU B 1 111 ? -9.922 21.469 4.047 1 95.06 111 LEU B N 1
ATOM 4169 C CA . LEU B 1 111 ? -9.422 22.672 4.711 1 95.06 111 LEU B CA 1
ATOM 4170 C C . LEU B 1 111 ? -8.086 22.391 5.398 1 95.06 111 LEU B C 1
ATOM 4172 O O . LEU B 1 111 ? -7.215 23.266 5.449 1 95.06 111 LEU B O 1
ATOM 4176 N N . LEU B 1 112 ? -7.953 21.172 5.945 1 96.06 112 LEU B N 1
ATOM 4177 C CA . LEU B 1 112 ? -6.68 20.781 6.535 1 96.06 112 LEU B CA 1
ATOM 4178 C C . LEU B 1 112 ? -5.57 20.781 5.484 1 96.06 112 LEU B C 1
ATOM 4180 O O . LEU B 1 112 ? -4.43 21.156 5.785 1 96.06 112 LEU B O 1
ATOM 4184 N N . ALA B 1 113 ? -5.918 20.312 4.305 1 96.06 113 ALA B N 1
ATOM 4185 C CA . ALA B 1 113 ? -4.945 20.312 3.215 1 96.06 113 ALA B CA 1
ATOM 4186 C C . ALA B 1 113 ? -4.422 21.719 2.953 1 96.06 113 ALA B C 1
ATOM 4188 O O . ALA B 1 113 ? -3.217 21.922 2.785 1 96.06 113 ALA B O 1
ATOM 4189 N N . ILE B 1 114 ? -5.281 22.688 2.98 1 95.75 114 ILE B N 1
ATOM 4190 C CA . ILE B 1 114 ? -4.906 24.078 2.736 1 95.75 114 ILE B CA 1
ATOM 4191 C C . ILE B 1 114 ? -3.953 24.547 3.83 1 95.75 114 ILE B C 1
ATOM 4193 O O . ILE B 1 114 ? -2.881 25.078 3.537 1 95.75 114 ILE B O 1
ATOM 4197 N N . ALA B 1 115 ? -4.379 24.375 5.02 1 97.19 115 ALA B N 1
ATOM 4198 C CA . ALA B 1 115 ? -3.553 24.797 6.148 1 97.19 115 ALA B CA 1
ATOM 4199 C C . ALA B 1 115 ? -2.184 24.125 6.109 1 97.19 115 ALA B C 1
ATOM 4201 O O . ALA B 1 115 ? -1.166 24.75 6.402 1 97.19 115 ALA B O 1
ATOM 4202 N N . SER B 1 116 ? -2.156 22.844 5.785 1 97.19 116 SER B N 1
ATOM 4203 C CA . SER B 1 116 ? -0.914 22.078 5.738 1 97.19 116 SER B CA 1
ATOM 4204 C C . SER B 1 116 ? 0.013 22.609 4.645 1 97.19 116 SER B C 1
ATOM 4206 O O . SER B 1 116 ? 1.227 22.703 4.848 1 97.19 116 SER B O 1
ATOM 4208 N N . ILE B 1 117 ? -0.558 22.953 3.529 1 96.19 117 ILE B N 1
ATOM 4209 C CA . ILE B 1 117 ? 0.269 23.438 2.434 1 96.19 117 ILE B CA 1
ATOM 4210 C C . ILE B 1 117 ? 0.849 24.812 2.793 1 96.19 117 ILE B C 1
ATOM 4212 O O . ILE B 1 117 ? 1.993 25.109 2.451 1 96.19 117 ILE B O 1
ATOM 4216 N N . VAL B 1 118 ? 0.085 25.609 3.436 1 95.69 118 VAL B N 1
ATOM 4217 C CA . VAL B 1 118 ? 0.585 26.891 3.904 1 95.69 118 VAL B CA 1
ATOM 4218 C C . VAL B 1 118 ? 1.792 26.672 4.816 1 95.69 118 VAL B C 1
ATOM 4220 O O . VAL B 1 118 ? 2.795 27.391 4.703 1 95.69 118 VAL B O 1
ATOM 4223 N N . MET B 1 119 ? 1.681 25.734 5.664 1 97.12 119 MET B N 1
ATOM 4224 C CA . MET B 1 119 ? 2.801 25.422 6.551 1 97.12 119 MET B CA 1
ATOM 4225 C C . MET B 1 119 ? 3.992 24.891 5.754 1 97.12 119 MET B C 1
ATOM 4227 O O . MET B 1 119 ? 5.141 25.219 6.055 1 97.12 119 MET B O 1
ATOM 4231 N N . CYS B 1 120 ? 3.699 24.047 4.762 1 95.31 120 CYS B N 1
ATOM 4232 C CA . CYS B 1 120 ? 4.77 23.531 3.904 1 95.31 120 CYS B CA 1
ATOM 4233 C C . CYS B 1 120 ? 5.547 24.688 3.273 1 95.31 120 CYS B C 1
ATOM 4235 O O . CYS B 1 120 ? 6.777 24.719 3.338 1 95.31 120 CYS B O 1
ATOM 4237 N N . LEU B 1 121 ? 4.84 25.609 2.748 1 92.75 121 LEU B N 1
ATOM 4238 C CA . LEU B 1 121 ? 5.469 26.734 2.076 1 92.75 121 LEU B CA 1
ATOM 4239 C C . LEU B 1 121 ? 6.238 27.594 3.068 1 92.75 121 LEU B C 1
ATOM 4241 O O . LEU B 1 121 ? 7.336 28.062 2.766 1 92.75 121 LEU B O 1
ATOM 4245 N N . ALA B 1 122 ? 5.695 27.766 4.203 1 94.81 122 ALA B N 1
ATOM 4246 C CA . ALA B 1 122 ? 6.367 28.547 5.242 1 94.81 122 ALA B CA 1
ATOM 4247 C C . ALA B 1 122 ? 7.676 27.891 5.66 1 94.81 122 ALA B C 1
ATOM 4249 O O . ALA B 1 122 ? 8.68 28.578 5.879 1 94.81 122 ALA B O 1
ATOM 4250 N N . PHE B 1 123 ? 7.691 26.609 5.797 1 94.5 123 PHE B N 1
ATOM 4251 C CA . PHE B 1 123 ? 8.906 25.891 6.191 1 94.5 123 PHE B CA 1
ATOM 4252 C C . PHE B 1 123 ? 9.977 26 5.113 1 94.5 123 PHE B C 1
ATOM 4254 O O . PHE B 1 123 ? 11.164 26.125 5.418 1 94.5 123 PHE B O 1
ATOM 4261 N N . VAL B 1 124 ? 9.555 25.922 3.885 1 89.31 124 VAL B N 1
ATOM 4262 C CA . VAL B 1 124 ? 10.5 26.031 2.781 1 89.31 124 VAL B CA 1
ATOM 4263 C C . VAL B 1 124 ? 11.125 27.438 2.787 1 89.31 124 VAL B C 1
ATOM 4265 O O . VAL B 1 124 ? 12.336 27.578 2.607 1 89.31 124 VAL B O 1
ATOM 4268 N N . VAL B 1 125 ? 10.359 28.406 2.992 1 88.44 125 VAL B N 1
ATOM 4269 C CA . VAL B 1 125 ? 10.844 29.781 3.033 1 88.44 125 VAL B CA 1
ATOM 4270 C C . VAL B 1 125 ? 11.805 29.969 4.203 1 88.44 125 VAL B C 1
ATOM 4272 O O . VAL B 1 125 ? 12.836 30.625 4.07 1 88.44 125 VAL B O 1
ATOM 4275 N N . ALA B 1 126 ? 11.445 29.391 5.324 1 90.88 126 ALA B N 1
ATOM 4276 C CA . ALA B 1 126 ? 12.289 29.5 6.512 1 90.88 126 ALA B CA 1
ATOM 4277 C C . ALA B 1 126 ? 13.656 28.859 6.273 1 90.88 126 ALA B C 1
ATOM 4279 O O . ALA B 1 126 ? 14.664 29.297 6.832 1 90.88 126 ALA B O 1
ATOM 4280 N N . ASP B 1 127 ? 13.641 27.891 5.461 1 88.62 127 ASP B N 1
ATOM 4281 C CA . ASP B 1 127 ? 14.883 27.156 5.219 1 88.62 127 ASP B CA 1
ATOM 4282 C C . ASP B 1 127 ? 15.766 27.891 4.215 1 88.62 127 ASP B C 1
ATOM 4284 O O . ASP B 1 127 ? 16.984 27.688 4.188 1 88.62 127 ASP B O 1
ATOM 4288 N N . LEU B 1 128 ? 15.344 28.703 3.23 1 79.69 128 LEU B N 1
ATOM 4289 C CA . LEU B 1 128 ? 16.094 29.406 2.193 1 79.69 128 LEU B CA 1
ATOM 4290 C C . LEU B 1 128 ? 16.938 30.516 2.795 1 79.69 128 LEU B C 1
ATOM 4292 O O . LEU B 1 128 ? 17.953 30.922 2.211 1 79.69 128 LEU B O 1
ATOM 4296 N N . GLY B 1 129 ? 17.172 30.766 4.004 1 67.81 129 GLY B N 1
ATOM 4297 C CA . GLY B 1 129 ? 17.984 31.766 4.676 1 67.81 129 GLY B CA 1
ATOM 4298 C C . GLY B 1 129 ? 17.734 33.188 4.176 1 67.81 129 GLY B C 1
ATOM 4299 O O . GLY B 1 129 ? 17.609 34.125 4.973 1 67.81 129 GLY B O 1
ATOM 4300 N N . ARG B 1 130 ? 17.891 33.25 2.74 1 63.56 130 ARG B N 1
ATOM 4301 C CA . ARG B 1 130 ? 17.703 34.562 2.162 1 63.56 130 ARG B CA 1
ATOM 4302 C C . ARG B 1 130 ? 16.484 34.594 1.242 1 63.56 130 ARG B C 1
ATOM 4304 O O . ARG B 1 130 ? 16.609 34.375 0.04 1 63.56 130 ARG B O 1
ATOM 4311 N N . PRO B 1 131 ? 15.422 34.812 1.944 1 62.59 131 PRO B N 1
ATOM 4312 C CA . PRO B 1 131 ? 14.172 34.75 1.175 1 62.59 131 PRO B CA 1
ATOM 4313 C C . PRO B 1 131 ? 14.125 35.812 0.081 1 62.59 131 PRO B C 1
ATOM 4315 O O . PRO B 1 131 ? 13.336 35.719 -0.858 1 62.59 131 PRO B O 1
ATOM 4318 N N . ASP B 1 132 ? 14.93 36.875 0.262 1 56.09 132 ASP B N 1
ATOM 4319 C CA . ASP B 1 132 ? 14.969 37.938 -0.764 1 56.09 132 ASP B CA 1
ATOM 4320 C C . ASP B 1 132 ? 15.352 37.344 -2.121 1 56.09 132 ASP B C 1
ATOM 4322 O O . ASP B 1 132 ? 15.023 37.906 -3.164 1 56.09 132 ASP B O 1
ATOM 4326 N N . ARG B 1 133 ? 16 36.156 -2.062 1 49.62 133 ARG B N 1
ATOM 4327 C CA . ARG B 1 133 ? 16.422 35.531 -3.32 1 49.62 133 ARG B CA 1
ATOM 4328 C C . ARG B 1 133 ? 15.43 34.469 -3.766 1 49.62 133 ARG B C 1
ATOM 4330 O O . ARG B 1 133 ? 15.656 33.781 -4.77 1 49.62 133 ARG B O 1
ATOM 4337 N N . PHE B 1 134 ? 14.453 34.281 -2.996 1 54.28 134 PHE B N 1
ATOM 4338 C CA . PHE B 1 134 ? 13.477 33.219 -3.254 1 54.28 134 PHE B CA 1
ATOM 4339 C C . PHE B 1 134 ? 12.773 33.438 -4.586 1 54.28 134 PHE B C 1
ATOM 4341 O O . PHE B 1 134 ? 12.461 32.469 -5.297 1 54.28 134 PHE B O 1
ATOM 4348 N N . TRP B 1 135 ? 12.5 34.719 -4.844 1 49.78 135 TRP B N 1
ATOM 4349 C CA . TRP B 1 135 ? 11.805 35.031 -6.086 1 49.78 135 TRP B CA 1
ATOM 4350 C C . TRP B 1 135 ? 12.57 34.5 -7.289 1 49.78 135 TRP B C 1
ATOM 4352 O O . TRP B 1 135 ? 11.984 34.25 -8.352 1 49.78 135 TRP B O 1
ATOM 4362 N N . HIS B 1 136 ? 13.805 34.25 -7.086 1 46.22 136 HIS B N 1
ATOM 4363 C CA . HIS B 1 136 ? 14.594 33.75 -8.203 1 46.22 136 HIS B CA 1
ATOM 4364 C C . HIS B 1 136 ? 14.344 32.25 -8.43 1 46.22 136 HIS B C 1
ATOM 4366 O O . HIS B 1 136 ? 14.586 31.734 -9.531 1 46.22 136 HIS B O 1
ATOM 4372 N N . MET B 1 137 ? 13.859 31.641 -7.477 1 45.75 137 MET B N 1
ATOM 4373 C CA . MET B 1 137 ? 13.641 30.203 -7.605 1 45.75 137 MET B CA 1
ATOM 4374 C C . MET B 1 137 ? 12.25 29.906 -8.164 1 45.75 137 MET B C 1
ATOM 4376 O O . MET B 1 137 ? 11.953 28.766 -8.539 1 45.75 137 MET B O 1
ATOM 4380 N N . MET B 1 138 ? 11.43 30.938 -8.234 1 47.8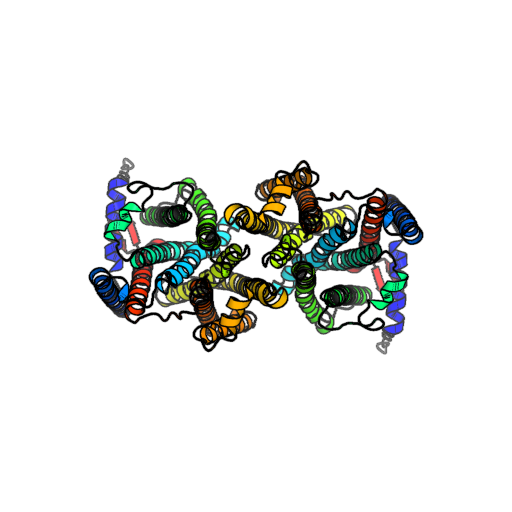1 138 MET B N 1
ATOM 4381 C CA . MET B 1 138 ? 10.094 30.734 -8.805 1 47.81 138 MET B CA 1
ATOM 4382 C C . MET B 1 138 ? 10.164 30.578 -10.32 1 47.81 138 MET B C 1
ATOM 4384 O O . MET B 1 138 ? 10.906 31.312 -10.984 1 47.81 138 MET B O 1
ATOM 4388 N N . PRO B 1 139 ? 9.664 29.547 -10.922 1 48.09 139 PRO B N 1
ATOM 4389 C CA . PRO B 1 139 ? 9.859 29.172 -12.32 1 48.09 139 PRO B CA 1
ATOM 4390 C C . PRO B 1 139 ? 9.859 30.375 -13.266 1 48.09 139 PRO B C 1
ATOM 4392 O O . PRO B 1 139 ? 10.531 30.344 -14.297 1 48.09 139 PRO B O 1
ATOM 4395 N N . GLY B 1 140 ? 9.195 31.484 -13.023 1 42.56 140 GLY B N 1
ATOM 4396 C CA . GLY B 1 140 ? 9.055 32.656 -13.883 1 42.56 140 GLY B CA 1
ATOM 4397 C C . GLY B 1 140 ? 10.234 33.594 -13.797 1 42.56 140 GLY B C 1
ATOM 4398 O O . GLY B 1 140 ? 10.625 34.219 -14.797 1 42.56 140 GLY B O 1
ATOM 4399 N N . LEU B 1 141 ? 10.594 34.031 -12.688 1 43.34 141 LEU B N 1
ATOM 4400 C CA . LEU B 1 141 ? 11.57 35.094 -12.648 1 43.34 141 LEU B CA 1
ATOM 4401 C C . LEU B 1 141 ? 12.992 34.562 -12.664 1 43.34 141 LEU B C 1
ATOM 4403 O O . LEU B 1 141 ? 13.898 35.188 -13.227 1 43.34 141 LEU B O 1
ATOM 4407 N N . GLY B 1 142 ? 13.344 33.719 -11.805 1 40.53 142 GLY B N 1
ATOM 4408 C CA . GLY B 1 142 ? 14.75 33.344 -11.812 1 40.53 142 GLY B CA 1
ATOM 4409 C C . GLY B 1 142 ? 15.086 32.312 -12.875 1 40.53 142 GLY B C 1
ATOM 4410 O O . GLY B 1 142 ? 14.203 31.844 -13.602 1 40.53 142 GLY B O 1
ATOM 4411 N N . ARG B 1 143 ? 16.391 32.125 -13.273 1 39.16 143 ARG B N 1
ATOM 4412 C CA . ARG B 1 143 ? 16.859 31.156 -14.242 1 39.16 143 ARG B CA 1
ATOM 4413 C C . ARG B 1 143 ? 16.297 29.766 -13.938 1 39.16 143 ARG B C 1
ATOM 4415 O O . ARG B 1 143 ? 16.734 29.109 -12.984 1 39.16 143 ARG B O 1
ATOM 4422 N N . PHE B 1 144 ? 15.133 29.562 -14.031 1 42.12 144 PHE B N 1
ATOM 4423 C CA . PHE B 1 144 ? 14.484 28.266 -13.914 1 42.12 144 PHE B CA 1
ATOM 4424 C C . PHE B 1 144 ? 15.273 27.188 -14.648 1 42.12 144 PHE B C 1
ATOM 4426 O O . PHE B 1 144 ? 15.391 27.219 -15.875 1 42.12 144 PHE B O 1
ATOM 4433 N N . ASN B 1 145 ? 16.391 26.797 -14.328 1 40.5 145 ASN B N 1
ATOM 4434 C CA . ASN B 1 145 ? 16.938 25.609 -14.984 1 40.5 145 ASN B CA 1
ATOM 4435 C C . ASN B 1 145 ? 15.906 24.5 -15.086 1 40.5 145 ASN B C 1
ATOM 4437 O O . ASN B 1 145 ? 15.875 23.594 -14.242 1 40.5 145 ASN B O 1
ATOM 4441 N N . TRP B 1 146 ? 14.766 24.703 -15.641 1 42.59 146 TRP B N 1
ATOM 4442 C CA . TRP B 1 146 ? 13.711 23.828 -16.125 1 42.59 146 TRP B CA 1
ATOM 4443 C C . TRP B 1 146 ? 14.273 22.75 -17.047 1 42.59 146 TRP B C 1
ATOM 4445 O O . TRP B 1 146 ? 15.188 23.016 -17.828 1 42.59 146 TRP B O 1
ATOM 4455 N N . PRO B 1 147 ? 13.492 21.609 -16.812 1 49.28 147 PRO B N 1
ATOM 4456 C CA . PRO B 1 147 ? 12.914 20.359 -16.297 1 49.28 147 PRO B CA 1
ATOM 4457 C C . PRO B 1 147 ? 13.859 19.609 -15.375 1 49.28 147 PRO B C 1
ATOM 4459 O O . PRO B 1 147 ? 13.469 18.594 -14.781 1 49.28 147 PRO B O 1
ATOM 4462 N N . ILE B 1 148 ? 14.961 20.094 -15.188 1 53.69 148 ILE B N 1
ATOM 4463 C CA . ILE B 1 148 ? 15.93 19.172 -14.625 1 53.69 148 ILE B CA 1
ATOM 4464 C C . ILE B 1 148 ? 15.984 19.328 -13.109 1 53.69 148 ILE B C 1
ATOM 4466 O O . ILE B 1 148 ? 16.297 18.375 -12.383 1 53.69 148 ILE B O 1
ATOM 4470 N N . SER B 1 149 ? 15.227 20.375 -12.531 1 66.38 149 SER B N 1
ATOM 4471 C CA . SER B 1 149 ? 15.406 20.484 -11.086 1 66.38 149 SER B CA 1
ATOM 4472 C C . SER B 1 149 ? 14.195 19.953 -10.336 1 66.38 149 SER B C 1
ATOM 4474 O O . SER B 1 149 ? 13.07 20.406 -10.555 1 66.38 149 SER B O 1
ATOM 4476 N N . MET B 1 150 ? 14.289 18.953 -9.602 1 74.25 150 MET B N 1
ATOM 4477 C CA . MET B 1 150 ? 13.242 18.359 -8.781 1 74.25 150 MET B CA 1
ATOM 4478 C C . MET B 1 150 ? 12.648 19.391 -7.82 1 74.25 150 MET B C 1
ATOM 4480 O O . MET B 1 150 ? 11.477 19.297 -7.457 1 74.25 150 MET B O 1
ATOM 4484 N N . LEU B 1 151 ? 13.359 20.422 -7.555 1 74.12 151 LEU B N 1
ATOM 4485 C CA . LEU B 1 151 ? 12.867 21.469 -6.676 1 74.12 151 LEU B CA 1
ATOM 4486 C C . LEU B 1 151 ? 11.758 22.266 -7.355 1 74.12 151 LEU B C 1
ATOM 4488 O O . LEU B 1 151 ? 10.773 22.641 -6.711 1 74.12 151 LEU B O 1
ATOM 4492 N N . THR B 1 152 ? 11.914 22.469 -8.562 1 77.19 152 THR B N 1
ATOM 4493 C CA . THR B 1 152 ? 10.898 23.188 -9.328 1 77.19 152 THR B CA 1
ATOM 4494 C C . THR B 1 152 ? 9.586 22.391 -9.352 1 77.19 152 THR B C 1
ATOM 4496 O O . THR B 1 152 ? 8.508 22.969 -9.172 1 77.19 152 THR B O 1
ATOM 4499 N N . TRP B 1 153 ? 9.695 21.188 -9.523 1 83.25 153 TRP B N 1
ATOM 4500 C CA . TRP B 1 153 ? 8.5 20.344 -9.539 1 83.25 153 TRP B CA 1
ATOM 4501 C C . TRP B 1 153 ? 7.805 20.359 -8.18 1 83.25 153 TRP B C 1
ATOM 4503 O O . TRP B 1 153 ? 6.574 20.328 -8.109 1 83.25 153 TRP B O 1
ATOM 4513 N N . ASP B 1 154 ? 8.562 20.422 -7.223 1 86.25 154 ASP B N 1
ATOM 4514 C CA . ASP B 1 154 ? 7.992 20.453 -5.883 1 86.25 154 ASP B CA 1
ATOM 4515 C C . ASP B 1 154 ? 7.172 21.719 -5.66 1 86.25 154 ASP B C 1
ATOM 4517 O O . ASP B 1 154 ? 6.082 21.672 -5.09 1 86.25 154 ASP B O 1
ATOM 4521 N N . VAL B 1 155 ? 7.688 22.812 -6.152 1 84.25 155 VAL B N 1
ATOM 4522 C CA . VAL B 1 155 ? 6.984 24.078 -6.023 1 84.25 155 VAL B CA 1
ATOM 4523 C C . VAL B 1 155 ? 5.688 24.047 -6.828 1 84.25 155 VAL B C 1
ATOM 4525 O O . VAL B 1 155 ? 4.645 24.5 -6.363 1 84.25 155 VAL B O 1
ATOM 4528 N N . ILE B 1 156 ? 5.738 23.438 -7.891 1 87.81 156 ILE B N 1
ATOM 4529 C CA . ILE B 1 156 ? 4.578 23.359 -8.773 1 87.81 156 ILE B CA 1
ATOM 4530 C C . ILE B 1 156 ? 3.5 22.484 -8.133 1 87.81 156 ILE B C 1
ATOM 4532 O O . ILE B 1 156 ? 2.328 22.875 -8.086 1 87.81 156 ILE B O 1
ATOM 4536 N N . VAL B 1 157 ? 3.922 21.438 -7.648 1 91.62 157 VAL B N 1
ATOM 4537 C CA . VAL B 1 157 ? 2.926 20.5 -7.137 1 91.62 157 VAL B CA 1
ATOM 4538 C C . VAL B 1 157 ? 2.326 21.047 -5.84 1 91.62 157 VAL B C 1
ATOM 4540 O O . VAL B 1 157 ? 1.135 20.859 -5.578 1 91.62 157 VAL B O 1
ATOM 4543 N N . LEU B 1 158 ? 3.096 21.688 -5.082 1 92.19 158 LEU B N 1
ATOM 4544 C CA . LEU B 1 158 ? 2.58 22.234 -3.838 1 92.19 158 LEU B CA 1
ATOM 4545 C C . LEU B 1 158 ? 1.597 23.375 -4.113 1 92.19 158 LEU B C 1
ATOM 4547 O O . LEU B 1 158 ? 0.486 23.375 -3.578 1 92.19 158 LEU B O 1
ATOM 4551 N N . ASN B 1 159 ? 1.986 24.234 -4.93 1 93.38 159 ASN B N 1
ATOM 4552 C CA . ASN B 1 159 ? 1.117 25.359 -5.254 1 93.38 159 ASN B CA 1
ATOM 4553 C C . ASN B 1 159 ? -0.113 24.922 -6.039 1 93.38 159 ASN B C 1
ATOM 4555 O O . ASN B 1 159 ? -1.199 25.469 -5.867 1 93.38 159 ASN B O 1
ATOM 4559 N N . GLY B 1 160 ? 0.115 24.047 -6.938 1 94.06 160 GLY B N 1
ATOM 4560 C CA . GLY B 1 160 ? -1.025 23.484 -7.645 1 94.06 160 GLY B CA 1
ATOM 4561 C C . GLY B 1 160 ? -2.055 22.859 -6.719 1 94.06 160 GLY B C 1
ATOM 4562 O O . GLY B 1 160 ? -3.256 23.094 -6.871 1 94.06 160 GLY B O 1
ATOM 4563 N N . TYR B 1 161 ? -1.57 22.094 -5.789 1 94.12 161 TYR B N 1
ATOM 4564 C CA . TYR B 1 161 ? -2.48 21.469 -4.836 1 94.12 161 TYR B CA 1
ATOM 4565 C C . TYR B 1 161 ? -3.207 22.516 -4.004 1 94.12 161 TYR B C 1
ATOM 4567 O O . TYR B 1 161 ? -4.391 22.359 -3.689 1 94.12 161 TYR B O 1
ATOM 4575 N N . LEU B 1 162 ? -2.529 23.531 -3.596 1 94.69 162 LEU B N 1
ATOM 4576 C CA . LEU B 1 162 ? -3.139 24.625 -2.852 1 94.69 162 LEU B CA 1
ATOM 4577 C C . LEU B 1 162 ? -4.27 25.266 -3.654 1 94.69 162 LEU B C 1
ATOM 4579 O O . LEU B 1 162 ? -5.367 25.469 -3.133 1 94.69 162 LEU B O 1
ATOM 4583 N N . LEU B 1 163 ? -3.994 25.547 -4.895 1 95.62 163 LEU B N 1
ATOM 4584 C CA . LEU B 1 163 ? -4.977 26.188 -5.754 1 95.62 163 LEU B CA 1
ATOM 4585 C C . LEU B 1 163 ? -6.195 25.297 -5.965 1 95.62 163 LEU B C 1
ATOM 4587 O O . LEU B 1 163 ? -7.332 25.781 -5.957 1 95.62 163 LEU B O 1
ATOM 4591 N N . ILE B 1 164 ? -5.93 24.109 -6.16 1 95 164 ILE B N 1
ATOM 4592 C CA . ILE B 1 164 ? -7.016 23.156 -6.379 1 95 164 ILE B CA 1
ATOM 4593 C C . ILE B 1 164 ? -7.91 23.094 -5.145 1 95 164 ILE B C 1
ATOM 4595 O O . ILE B 1 164 ? -9.133 23.172 -5.25 1 95 16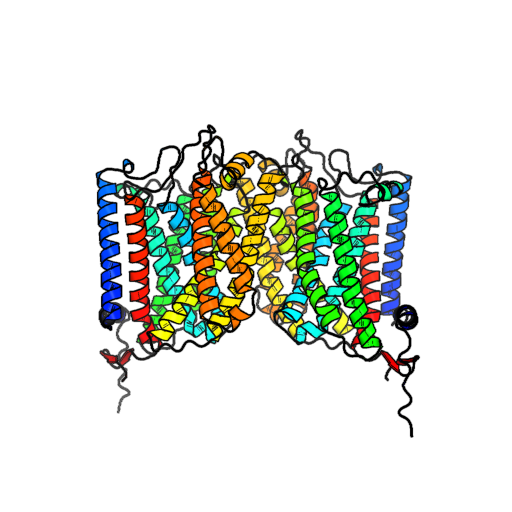4 ILE B O 1
ATOM 4599 N N . ASN B 1 165 ? -7.328 22.969 -4.012 1 94.5 165 ASN B N 1
ATOM 4600 C CA . ASN B 1 165 ? -8.102 22.875 -2.781 1 94.5 165 ASN B CA 1
ATOM 4601 C C . ASN B 1 165 ? -8.812 24.188 -2.453 1 94.5 165 ASN B C 1
ATOM 4603 O O . ASN B 1 165 ? -9.93 24.172 -1.938 1 94.5 165 ASN B O 1
ATOM 4607 N N . LEU B 1 166 ? -8.195 25.281 -2.723 1 94.44 166 LEU B N 1
ATOM 4608 C CA . LEU B 1 166 ? -8.844 26.578 -2.533 1 94.44 166 LEU B CA 1
ATOM 4609 C C . LEU B 1 166 ? -10.07 26.703 -3.432 1 94.44 166 LEU B C 1
ATOM 4611 O O . LEU B 1 166 ? -11.109 27.219 -3.008 1 94.44 166 LEU B O 1
ATOM 4615 N N . HIS B 1 167 ? -9.914 26.25 -4.594 1 94.12 167 HIS B N 1
ATOM 4616 C CA . HIS B 1 167 ? -11.023 26.297 -5.531 1 94.12 167 HIS B CA 1
ATOM 4617 C C . HIS B 1 167 ? -12.18 25.422 -5.055 1 94.12 167 HIS B C 1
ATOM 4619 O O . HIS B 1 167 ? -13.336 25.859 -5.031 1 94.12 167 HIS B O 1
ATOM 4625 N N . ILE B 1 168 ? -11.867 24.25 -4.699 1 92.69 168 ILE B N 1
ATOM 4626 C CA . ILE B 1 168 ? -12.906 23.312 -4.289 1 92.69 168 ILE B CA 1
ATOM 4627 C C . ILE B 1 168 ? -13.625 23.844 -3.051 1 92.69 168 ILE B C 1
ATOM 4629 O O . ILE B 1 168 ? -14.852 23.984 -3.049 1 92.69 168 ILE B O 1
ATOM 4633 N N . CYS B 1 169 ? -12.891 24.141 -2.041 1 91.06 169 CYS B N 1
ATOM 4634 C CA . CYS B 1 169 ? -13.477 24.625 -0.795 1 91.06 169 CYS B CA 1
ATOM 4635 C C . CYS B 1 169 ? -14.172 25.969 -1.001 1 91.06 169 CYS B C 1
ATOM 4637 O O . CYS B 1 169 ? -15.273 26.188 -0.487 1 91.06 169 CYS B O 1
ATOM 4639 N N . GLY B 1 170 ? -13.562 26.828 -1.735 1 89.81 170 GLY B N 1
ATOM 4640 C CA . GLY B 1 170 ? -14.156 28.141 -2.006 1 89.81 170 GLY B CA 1
ATOM 4641 C C . GLY B 1 170 ? -15.461 28.047 -2.775 1 89.81 170 GLY B C 1
ATOM 4642 O O . GLY B 1 170 ? -16.438 28.734 -2.439 1 89.81 170 GLY B O 1
ATOM 4643 N N . TYR B 1 171 ? -15.477 27.25 -3.773 1 90.19 171 TYR B N 1
ATOM 4644 C CA . TYR B 1 171 ? -16.672 27.078 -4.59 1 90.19 171 TYR B CA 1
ATOM 4645 C C . TYR B 1 171 ? -17.812 26.484 -3.775 1 90.19 171 TYR B C 1
ATOM 4647 O O . TYR B 1 171 ? -18.953 26.969 -3.838 1 90.19 171 TYR B O 1
ATOM 4655 N N . LEU B 1 172 ? -17.516 25.5 -3.053 1 87.5 172 LEU B N 1
ATOM 4656 C CA . LEU B 1 172 ? -18.547 24.828 -2.262 1 87.5 172 LEU B CA 1
ATOM 4657 C C . LEU B 1 172 ? -19.094 25.766 -1.194 1 87.5 172 LEU B C 1
ATOM 4659 O O . LEU B 1 172 ? -20.312 25.828 -0.976 1 87.5 172 LEU B O 1
ATOM 4663 N N . LEU B 1 173 ? -18.234 26.453 -0.564 1 85.31 173 LEU B N 1
ATOM 4664 C CA . LEU B 1 173 ? -18.641 27.406 0.466 1 85.31 173 LEU B CA 1
ATOM 4665 C C . LEU B 1 173 ? -19.453 28.547 -0.137 1 85.31 173 LEU B C 1
ATOM 4667 O O . LEU B 1 173 ? -20.453 28.984 0.446 1 85.31 173 LEU B O 1
ATOM 4671 N N . TYR B 1 174 ? -19.047 28.953 -1.277 1 84 174 TYR B N 1
ATOM 4672 C CA . TYR B 1 174 ? -19.719 30.062 -1.949 1 84 174 TYR B CA 1
ATOM 4673 C C . TYR B 1 174 ? -21.125 29.672 -2.367 1 84 174 TYR B C 1
ATOM 4675 O O . TYR B 1 174 ? -22.094 30.406 -2.148 1 84 174 TYR B O 1
ATOM 4683 N N . LYS B 1 175 ? -21.25 28.578 -2.959 1 85.69 175 LYS B N 1
ATOM 4684 C CA . LYS B 1 175 ? -22.562 28.109 -3.4 1 85.69 175 LYS B CA 1
ATOM 4685 C C . LYS B 1 175 ? -23.484 27.859 -2.213 1 85.69 175 LYS B C 1
ATOM 4687 O O . LYS B 1 175 ? -24.672 28.172 -2.258 1 85.69 175 LYS B O 1
ATOM 4692 N N . LYS B 1 176 ? -22.938 27.266 -1.233 1 81.81 176 LYS B N 1
ATOM 4693 C CA . LYS B 1 176 ? -23.734 27.047 -0.034 1 81.81 176 LYS B CA 1
ATOM 4694 C C . LYS B 1 176 ? -24.141 28.359 0.618 1 81.81 176 LYS B C 1
ATOM 4696 O O . LYS B 1 176 ? -25.25 28.484 1.149 1 81.81 176 LYS B O 1
ATOM 4701 N N . PHE B 1 177 ? -23.25 29.25 0.554 1 77.62 177 PHE B N 1
ATOM 4702 C CA . PHE B 1 177 ? -23.516 30.578 1.091 1 77.62 177 PHE B CA 1
ATOM 4703 C C . PHE B 1 177 ? -24.656 31.25 0.341 1 77.62 177 PHE B C 1
ATOM 4705 O O . PHE B 1 177 ? -25.469 31.938 0.944 1 77.62 177 PHE B O 1
ATOM 4712 N N . LEU B 1 178 ? -24.75 30.969 -0.916 1 79.38 178 LEU B N 1
ATOM 4713 C CA . LEU B 1 178 ? -25.797 31.547 -1.752 1 79.38 178 LEU B CA 1
ATOM 4714 C C . LEU B 1 178 ? -27.078 30.734 -1.656 1 79.38 178 LEU B C 1
ATOM 4716 O O . LEU B 1 178 ? -28.125 31.172 -2.139 1 79.38 178 LEU B O 1
ATOM 4720 N N . GLY B 1 179 ? -26.969 29.625 -0.98 1 78.06 179 GLY B N 1
ATOM 4721 C CA . GLY B 1 179 ? -28.125 28.75 -0.876 1 78.06 179 GLY B CA 1
ATOM 4722 C C . GLY B 1 179 ? -28.422 27.984 -2.156 1 78.06 179 GLY B C 1
ATOM 4723 O O . GLY B 1 179 ? -29.562 27.594 -2.412 1 78.06 179 GLY B O 1
ATOM 4724 N N . GLU B 1 180 ? -27.438 27.953 -2.904 1 83.56 180 GLU B N 1
ATOM 4725 C CA . GLU B 1 180 ? -27.578 27.25 -4.176 1 83.56 180 GLU B CA 1
ATOM 4726 C C . GLU B 1 180 ? -26.906 25.875 -4.117 1 83.56 180 GLU B C 1
ATOM 4728 O O . GLU B 1 180 ? -25.984 25.656 -3.332 1 83.56 180 GLU B O 1
ATOM 4733 N N . LYS B 1 181 ? -27.484 25.016 -4.852 1 83.81 181 LYS B N 1
ATOM 4734 C CA . LYS B 1 181 ? -26.859 23.688 -4.973 1 83.81 181 LYS B CA 1
ATOM 4735 C C . LYS B 1 181 ? -25.641 23.734 -5.871 1 83.81 181 LYS B C 1
ATOM 4737 O O . LYS B 1 181 ? -25.672 24.312 -6.965 1 83.81 181 LYS B O 1
ATOM 4742 N N . PRO B 1 182 ? -24.594 23.281 -5.324 1 86.75 182 PRO B N 1
ATOM 4743 C CA . PRO B 1 182 ? -23.391 23.281 -6.16 1 86.75 182 PRO B CA 1
ATOM 4744 C C . PRO B 1 182 ? -23.547 22.453 -7.426 1 86.75 182 PRO B C 1
ATOM 4746 O O . PRO B 1 182 ? -24.203 21.406 -7.402 1 86.75 182 PRO B O 1
ATOM 4749 N N . ASP B 1 183 ? -22.969 23.016 -8.453 1 89.75 183 ASP B N 1
ATOM 4750 C CA . ASP B 1 183 ? -22.953 22.297 -9.727 1 89.75 183 ASP B CA 1
ATOM 4751 C C . ASP B 1 183 ? -21.797 21.297 -9.766 1 89.75 183 ASP B C 1
ATOM 4753 O O . ASP B 1 183 ? -20.625 21.672 -9.695 1 89.75 183 ASP B O 1
ATOM 4757 N N . LYS B 1 184 ? -22.141 20.047 -9.93 1 87.31 184 LYS B N 1
ATOM 4758 C CA . LYS B 1 184 ? -21.188 18.953 -9.891 1 87.31 184 LYS B CA 1
ATOM 4759 C C . LYS B 1 184 ? -20.094 19.125 -10.938 1 87.31 184 LYS B C 1
ATOM 4761 O O . LYS B 1 184 ? -18.969 18.656 -10.766 1 87.31 184 LYS B O 1
ATOM 4766 N N . ARG B 1 185 ? -20.391 19.891 -12.008 1 86.56 185 ARG B N 1
ATOM 4767 C CA . ARG B 1 185 ? -19.453 20.047 -13.125 1 86.56 185 ARG B CA 1
ATOM 4768 C C . ARG B 1 185 ? -18.281 20.938 -12.727 1 86.56 185 ARG B C 1
ATOM 4770 O O . ARG B 1 185 ? -17.203 20.859 -13.336 1 86.56 185 ARG B O 1
ATOM 4777 N N . TRP B 1 186 ? -18.438 21.609 -11.656 1 87.25 186 TRP B N 1
ATOM 4778 C CA . TRP B 1 186 ? -17.422 22.609 -11.312 1 87.25 186 TRP B CA 1
ATOM 4779 C C . TRP B 1 186 ? -16.594 22.141 -10.109 1 87.25 186 TRP B C 1
ATOM 4781 O O . TRP B 1 186 ? -15.594 22.781 -9.758 1 87.25 186 TRP B O 1
ATOM 4791 N N . TYR B 1 187 ? -16.969 21.094 -9.508 1 88.5 187 TYR B N 1
ATOM 4792 C CA . TYR B 1 187 ? -16.141 20.719 -8.367 1 88.5 187 TYR B CA 1
ATOM 4793 C C . TYR B 1 187 ? -15.734 19.25 -8.453 1 88.5 187 TYR B C 1
ATOM 4795 O O . TYR B 1 187 ? -14.664 18.859 -7.984 1 88.5 187 TYR B O 1
ATOM 4803 N N . ILE B 1 188 ? -16.484 18.438 -9.133 1 87.12 188 ILE B N 1
ATOM 4804 C CA . ILE B 1 188 ? -16.219 17 -9.148 1 87.12 188 ILE B CA 1
ATOM 4805 C C . ILE B 1 188 ? -14.914 16.734 -9.906 1 87.12 188 ILE B C 1
ATOM 4807 O O . ILE B 1 188 ? -14.031 16.016 -9.414 1 87.12 188 ILE B O 1
ATOM 4811 N N . PRO B 1 189 ? -14.695 17.297 -11.109 1 89.56 189 PRO B N 1
ATOM 4812 C CA . PRO B 1 189 ? -13.43 17.062 -11.797 1 89.56 189 PRO B CA 1
ATOM 4813 C C . PRO B 1 189 ? -12.219 17.531 -10.984 1 89.56 189 PRO B C 1
ATOM 4815 O O . PRO B 1 189 ? -11.156 16.906 -11.047 1 89.56 189 PRO B O 1
ATOM 4818 N N . PHE B 1 190 ? -12.406 18.531 -10.266 1 91.25 190 PHE B N 1
ATOM 4819 C CA . PHE B 1 190 ? -11.305 19.078 -9.477 1 91.25 190 PHE B CA 1
ATOM 4820 C C . PHE B 1 190 ? -11.031 18.203 -8.258 1 91.25 190 PHE B C 1
ATOM 4822 O O . PHE B 1 190 ? -9.891 18.109 -7.797 1 91.25 190 PHE B O 1
ATOM 4829 N N . VAL B 1 191 ? -12.086 17.641 -7.789 1 89.06 191 VAL B N 1
ATOM 4830 C CA . VAL B 1 191 ? -11.914 16.688 -6.688 1 89.06 191 VAL B CA 1
ATOM 4831 C C . VAL B 1 191 ? -11.07 15.508 -7.145 1 89.06 191 VAL B C 1
ATOM 4833 O O . VAL B 1 191 ? -10.133 15.102 -6.453 1 89.06 191 VAL B O 1
ATOM 4836 N N . PHE B 1 192 ? -11.281 15.008 -8.281 1 85.88 192 PHE B N 1
ATOM 4837 C CA . PHE B 1 192 ? -10.516 13.883 -8.812 1 85.88 192 PHE B CA 1
ATOM 4838 C C . PHE B 1 192 ? -9.094 14.305 -9.148 1 85.88 192 PHE B C 1
ATOM 4840 O O . PHE B 1 192 ? -8.148 13.547 -8.945 1 85.88 192 PHE B O 1
ATOM 4847 N N . LEU B 1 193 ? -8.992 15.477 -9.664 1 90.56 193 LEU B N 1
ATOM 4848 C CA . LEU B 1 193 ? -7.664 16.016 -9.922 1 90.56 193 LEU B CA 1
ATOM 4849 C C . LEU B 1 193 ? -6.867 16.141 -8.625 1 90.56 193 LEU B C 1
ATOM 4851 O O . LEU B 1 193 ? -5.656 15.922 -8.617 1 90.56 193 LEU B O 1
ATOM 4855 N N . SER B 1 194 ? -7.586 16.516 -7.602 1 91.12 194 SER B N 1
ATOM 4856 C CA . SER B 1 194 ? -6.93 16.703 -6.309 1 91.12 194 SER B CA 1
ATOM 4857 C C . SER B 1 194 ? -6.379 15.383 -5.777 1 91.12 194 SER B C 1
ATOM 4859 O O . SER B 1 194 ? -5.352 15.359 -5.094 1 91.12 194 SER B O 1
ATOM 4861 N N . ILE B 1 195 ? -7 14.297 -6.102 1 88.44 195 ILE B N 1
ATOM 4862 C CA . ILE B 1 195 ? -6.527 12.977 -5.676 1 88.44 195 ILE B CA 1
ATOM 4863 C C . ILE B 1 195 ? -5.184 12.68 -6.336 1 88.44 195 ILE B C 1
ATOM 4865 O O . ILE B 1 195 ? -4.223 12.305 -5.656 1 88.44 195 ILE B O 1
ATOM 4869 N N . VAL B 1 196 ? -5.059 12.945 -7.559 1 87.88 196 VAL B N 1
ATOM 4870 C CA . VAL B 1 196 ? -3.832 12.703 -8.312 1 87.88 196 VAL B CA 1
ATOM 4871 C C . VAL B 1 196 ? -2.734 13.648 -7.832 1 87.88 196 VAL B C 1
ATOM 4873 O O . VAL B 1 196 ? -1.581 13.234 -7.672 1 87.88 196 VAL B O 1
ATOM 4876 N N . TRP B 1 197 ? -3.146 14.781 -7.617 1 91.62 197 TRP B N 1
ATOM 4877 C CA . TRP B 1 197 ? -2.186 15.797 -7.188 1 91.62 197 TRP B CA 1
ATOM 4878 C C . TRP B 1 197 ? -1.663 15.492 -5.789 1 91.62 197 TRP B C 1
ATOM 4880 O O . TRP B 1 197 ? -0.505 15.781 -5.477 1 91.62 197 TRP B O 1
ATOM 4890 N N . ALA B 1 198 ? -2.572 14.992 -4.949 1 91.06 198 ALA B N 1
ATOM 4891 C CA . ALA B 1 198 ? -2.152 14.617 -3.602 1 91.06 198 ALA B CA 1
ATOM 4892 C C . ALA B 1 198 ? -1.067 13.547 -3.643 1 91.06 198 ALA B C 1
ATOM 4894 O O . ALA B 1 198 ? -0.086 13.617 -2.898 1 91.06 198 ALA B O 1
ATOM 4895 N N . ILE B 1 199 ? -1.193 12.641 -4.465 1 88.5 199 ILE B N 1
ATOM 4896 C CA . ILE B 1 199 ? -0.193 11.594 -4.633 1 88.5 199 ILE B CA 1
ATOM 4897 C C . ILE B 1 199 ? 1.089 12.188 -5.207 1 88.5 199 ILE B C 1
ATOM 4899 O O . ILE B 1 199 ? 2.191 11.828 -4.797 1 88.5 199 ILE B O 1
ATOM 4903 N N . SER B 1 200 ? 0.915 13.125 -6.082 1 89.75 200 SER B N 1
ATOM 4904 C CA . SER B 1 200 ? 2.049 13.734 -6.77 1 89.75 200 SER B CA 1
ATOM 4905 C C . SER B 1 200 ? 2.928 14.516 -5.797 1 89.75 200 SER B C 1
ATOM 4907 O O . SER B 1 200 ? 4.156 14.5 -5.91 1 89.75 200 SER B O 1
ATOM 4909 N N . ILE B 1 201 ? 2.314 15.203 -4.863 1 90.88 201 ILE B N 1
ATOM 4910 C CA . ILE B 1 201 ? 3.129 16.016 -3.971 1 90.88 201 ILE B CA 1
ATOM 4911 C C . ILE B 1 201 ? 4.039 15.125 -3.135 1 90.88 201 ILE B C 1
ATOM 4913 O O . ILE B 1 201 ? 5.199 15.453 -2.891 1 90.88 201 ILE B O 1
ATOM 4917 N N . HIS B 1 202 ? 3.566 14 -2.744 1 89.56 202 HIS B N 1
ATOM 4918 C CA . HIS B 1 202 ? 4.383 13.055 -1.986 1 89.56 202 HIS B CA 1
ATOM 4919 C C . HIS B 1 202 ? 5.473 12.445 -2.861 1 89.56 202 HIS B C 1
ATOM 4921 O O . HIS B 1 202 ? 6.621 12.312 -2.428 1 89.56 202 HIS B O 1
ATOM 4927 N N . THR B 1 203 ? 5.062 12.125 -3.998 1 88.5 203 THR B N 1
ATOM 4928 C CA . THR B 1 203 ? 5.98 11.453 -4.91 1 88.5 203 THR B CA 1
ATOM 4929 C C . THR B 1 203 ? 7.125 12.383 -5.309 1 88.5 203 THR B C 1
ATOM 4931 O O . THR B 1 203 ? 8.289 11.992 -5.281 1 88.5 203 THR B O 1
ATOM 4934 N N . VAL B 1 204 ? 6.781 13.594 -5.609 1 88 204 VAL B N 1
ATOM 4935 C CA . VAL B 1 204 ? 7.785 14.555 -6.051 1 88 204 VAL B CA 1
ATOM 4936 C C . VAL B 1 204 ? 8.742 14.867 -4.902 1 88 204 VAL B C 1
ATOM 4938 O O . VAL B 1 204 ? 9.953 14.977 -5.105 1 88 204 VAL B O 1
ATOM 4941 N N . THR B 1 205 ? 8.195 15.008 -3.773 1 87.44 205 THR B N 1
ATOM 4942 C CA . THR B 1 205 ? 9.047 15.258 -2.621 1 87.44 205 THR B CA 1
ATOM 4943 C C . THR B 1 205 ? 9.977 14.078 -2.365 1 87.44 205 THR B C 1
ATOM 4945 O O . THR B 1 205 ? 11.156 14.258 -2.057 1 87.44 205 THR B O 1
ATOM 4948 N N . ALA B 1 206 ? 9.477 12.938 -2.469 1 87.31 206 ALA B N 1
ATOM 4949 C CA . ALA B 1 206 ? 10.32 11.75 -2.311 1 87.31 206 ALA B CA 1
ATOM 4950 C C . ALA B 1 206 ? 11.406 11.695 -3.381 1 87.31 206 ALA B C 1
ATOM 4952 O O . ALA B 1 206 ? 12.555 11.367 -3.088 1 87.31 206 ALA B O 1
ATOM 4953 N N . PHE B 1 207 ? 11.023 12.047 -4.539 1 84.5 207 PHE B N 1
ATOM 4954 C CA . PHE B 1 207 ? 11.961 12.016 -5.652 1 84.5 207 PHE B CA 1
ATOM 4955 C C . PHE B 1 207 ? 13.039 13.078 -5.488 1 84.5 207 PHE B C 1
ATOM 4957 O O . PHE B 1 207 ? 14.172 12.898 -5.93 1 84.5 207 PHE B O 1
ATOM 4964 N N . LEU B 1 208 ? 12.656 14.125 -4.887 1 82.19 208 LEU B N 1
ATOM 4965 C CA . LEU B 1 208 ? 13.633 15.172 -4.582 1 82.19 208 LEU B CA 1
ATOM 4966 C C . LEU B 1 208 ? 14.766 14.617 -3.725 1 82.19 208 LEU B C 1
ATOM 4968 O O . LEU B 1 208 ? 15.938 14.891 -3.992 1 82.19 208 LEU B O 1
ATOM 4972 N N . TYR B 1 209 ? 14.438 13.875 -2.77 1 82.81 209 TYR B N 1
ATOM 4973 C CA . TYR B 1 209 ? 15.438 13.281 -1.891 1 82.81 209 TYR B CA 1
ATOM 4974 C C . TYR B 1 209 ? 16.203 12.164 -2.6 1 82.81 209 TYR B C 1
ATOM 4976 O O . TYR B 1 209 ? 17.422 12.094 -2.52 1 82.81 209 TYR B O 1
ATOM 4984 N N . GLN B 1 210 ? 15.492 11.375 -3.289 1 78.44 210 GLN B N 1
ATOM 4985 C CA . GLN B 1 210 ? 16.062 10.242 -3.998 1 78.44 210 GLN B CA 1
ATOM 4986 C C . GLN B 1 210 ? 17.062 10.703 -5.066 1 78.44 210 GLN B C 1
ATOM 4988 O O . GLN B 1 210 ? 18.016 10 -5.371 1 78.44 210 GLN B O 1
ATOM 4993 N N . GLY B 1 211 ? 16.828 11.812 -5.59 1 72.62 211 GLY B N 1
ATOM 4994 C CA . GLY B 1 211 ? 17.609 12.32 -6.703 1 72.62 211 GLY B CA 1
ATOM 4995 C C . GLY B 1 211 ? 18.953 12.891 -6.277 1 72.62 211 GLY B C 1
ATOM 4996 O O . GLY B 1 211 ? 19.797 13.195 -7.121 1 72.62 211 GLY B O 1
ATOM 4997 N N . LEU B 1 212 ? 19.062 12.898 -4.992 1 72.75 212 LEU B N 1
ATOM 4998 C CA . LEU B 1 212 ? 20.359 13.367 -4.516 1 72.75 212 LEU B CA 1
ATOM 4999 C C . LEU B 1 212 ? 21.375 12.242 -4.527 1 72.75 212 LEU B C 1
ATOM 5001 O O . LEU B 1 212 ? 21.453 11.461 -3.574 1 72.75 212 LEU B O 1
ATOM 5005 N N . GLY B 1 213 ? 21.969 12.008 -5.57 1 64.56 213 GLY B N 1
ATOM 5006 C CA . GLY B 1 213 ? 22.875 10.906 -5.84 1 64.56 213 GLY B CA 1
ATOM 5007 C C . GLY B 1 213 ? 23.969 10.758 -4.801 1 64.56 213 GLY B C 1
ATOM 5008 O O . GLY B 1 213 ? 24.469 9.656 -4.559 1 64.56 213 GLY B O 1
ATOM 5009 N N . GLY B 1 214 ? 24.391 11.844 -4.215 1 64.44 214 GLY B N 1
ATOM 5010 C CA . GLY B 1 214 ? 25.484 11.773 -3.262 1 64.44 214 GLY B CA 1
ATOM 5011 C C . GLY B 1 214 ? 25.047 11.305 -1.886 1 64.44 214 GLY B C 1
ATOM 5012 O O . GLY B 1 214 ? 25.859 11.25 -0.96 1 64.44 214 GLY B O 1
ATOM 5013 N N . ARG B 1 215 ? 23.766 10.812 -1.844 1 73.44 215 ARG B N 1
ATOM 5014 C CA . ARG B 1 215 ? 23.25 10.367 -0.557 1 73.44 215 ARG B CA 1
ATOM 5015 C C . ARG B 1 215 ? 22.609 8.992 -0.671 1 73.44 215 ARG B C 1
ATOM 5017 O O . ARG B 1 215 ? 21.391 8.875 -0.9 1 73.44 215 ARG B O 1
ATOM 5024 N N . PRO B 1 216 ? 23.344 8.016 -0.434 1 69.25 216 PRO B N 1
ATOM 5025 C CA . PRO B 1 216 ? 22.875 6.645 -0.684 1 69.25 216 PRO B CA 1
ATOM 5026 C C . PRO B 1 216 ? 21.672 6.266 0.165 1 69.25 216 PRO B C 1
ATOM 5028 O O . PRO B 1 216 ? 20.828 5.461 -0.264 1 69.25 216 PRO B O 1
ATOM 5031 N N . PHE B 1 217 ? 21.594 6.879 1.26 1 70.31 217 PHE B N 1
ATOM 5032 C CA . PHE B 1 217 ? 20.484 6.574 2.16 1 70.31 217 PHE B CA 1
ATOM 5033 C C . PHE B 1 217 ? 19.156 6.887 1.5 1 70.31 217 PHE B C 1
ATOM 5035 O O . PHE B 1 217 ? 18.172 6.164 1.697 1 70.31 217 PHE B O 1
ATOM 5042 N N . TRP B 1 218 ? 19.141 7.898 0.716 1 75.75 218 TRP B N 1
ATOM 5043 C CA . TRP B 1 218 ? 17.906 8.352 0.091 1 75.75 218 TRP B CA 1
ATOM 5044 C C . TRP B 1 218 ? 17.703 7.684 -1.265 1 75.75 218 TRP B C 1
ATOM 5046 O O . TRP B 1 218 ? 16.625 7.777 -1.855 1 75.75 218 TRP B O 1
ATOM 5056 N N . ASN B 1 219 ? 18.688 7.008 -1.741 1 74.94 219 ASN B N 1
ATOM 5057 C CA . ASN B 1 219 ? 18.609 6.41 -3.068 1 74.94 219 ASN B CA 1
ATOM 5058 C C . ASN B 1 219 ? 17.891 5.059 -3.031 1 74.94 219 ASN B C 1
ATOM 5060 O O . ASN B 1 219 ? 18.5 4.023 -3.32 1 74.94 219 ASN B O 1
ATOM 5064 N N . SER B 1 220 ? 16.766 5.082 -2.598 1 77.06 220 SER B N 1
ATOM 5065 C CA . SER B 1 220 ? 15.945 3.875 -2.475 1 77.06 220 SER B CA 1
ATOM 5066 C C . SER B 1 220 ? 14.562 4.074 -3.076 1 77.06 220 SER B C 1
ATOM 5068 O O . SER B 1 220 ? 13.906 5.086 -2.814 1 77.06 220 SER B O 1
ATOM 5070 N N . ALA B 1 221 ? 14.195 3.111 -3.797 1 76.12 221 ALA B N 1
ATOM 5071 C CA . ALA B 1 221 ? 12.906 3.186 -4.484 1 76.12 221 ALA B CA 1
ATOM 5072 C C . ALA B 1 221 ? 11.75 3.086 -3.494 1 76.12 221 ALA B C 1
ATOM 5074 O O . ALA B 1 221 ? 10.609 3.4 -3.834 1 76.12 221 ALA B O 1
ATOM 5075 N N . ILE B 1 222 ? 12.023 2.746 -2.348 1 83.75 222 ILE B N 1
ATOM 5076 C CA . ILE B 1 222 ? 10.977 2.514 -1.36 1 83.75 222 ILE B CA 1
ATOM 5077 C C . ILE B 1 222 ? 10.523 3.846 -0.766 1 83.75 222 ILE B C 1
ATOM 5079 O O . ILE B 1 222 ? 9.492 3.914 -0.088 1 83.75 222 ILE B O 1
ATOM 5083 N N . LEU B 1 223 ? 11.219 4.898 -0.999 1 84.31 223 LEU B N 1
ATOM 5084 C CA . LEU B 1 223 ? 10.961 6.176 -0.347 1 84.31 223 LEU B CA 1
ATOM 5085 C C . LEU B 1 223 ? 9.586 6.719 -0.74 1 84.31 223 LEU B C 1
ATOM 5087 O O . LEU B 1 223 ? 8.812 7.133 0.121 1 84.31 223 LEU B O 1
ATOM 5091 N N . ALA B 1 224 ? 9.359 6.664 -1.979 1 86.75 224 ALA B N 1
ATOM 5092 C CA . ALA B 1 224 ? 8.094 7.219 -2.449 1 86.75 224 ALA B CA 1
ATOM 5093 C C . ALA B 1 224 ? 6.906 6.48 -1.834 1 86.75 224 ALA B C 1
ATOM 5095 O O . ALA B 1 224 ? 6.016 7.102 -1.25 1 86.75 224 ALA B O 1
ATOM 5096 N N . PRO B 1 225 ? 6.895 5.195 -1.899 1 89.81 225 PRO B N 1
ATOM 5097 C CA . PRO B 1 225 ? 5.789 4.48 -1.251 1 89.81 225 PRO B CA 1
ATOM 5098 C C . PRO B 1 225 ? 5.727 4.738 0.253 1 89.81 225 PRO B C 1
ATOM 5100 O O . PRO B 1 225 ? 4.633 4.809 0.824 1 89.81 225 PRO B O 1
ATOM 5103 N N . ARG B 1 226 ? 6.766 4.816 0.867 1 90.5 226 ARG B N 1
ATOM 5104 C CA . ARG B 1 226 ? 6.793 5.09 2.301 1 90.5 226 ARG B CA 1
ATOM 5105 C C . ARG B 1 226 ? 6.18 6.453 2.611 1 90.5 226 ARG B C 1
ATOM 5107 O O . ARG B 1 226 ? 5.496 6.613 3.625 1 90.5 226 ARG B O 1
ATOM 5114 N N . PHE B 1 227 ? 6.473 7.402 1.769 1 91.25 227 PHE B N 1
ATOM 5115 C CA . PHE B 1 227 ? 5.918 8.742 1.957 1 91.25 227 PHE B CA 1
ATOM 5116 C C . PHE B 1 227 ? 4.398 8.719 1.853 1 91.25 227 PHE B C 1
ATOM 5118 O O . PHE B 1 227 ? 3.703 9.312 2.678 1 91.25 227 PHE B O 1
ATOM 5125 N N . ILE B 1 228 ? 3.959 8.008 0.964 1 90.38 228 ILE B N 1
ATOM 5126 C CA . ILE B 1 228 ? 2.521 7.961 0.723 1 90.38 228 ILE B CA 1
ATOM 5127 C C . ILE B 1 228 ? 1.83 7.223 1.867 1 90.38 228 ILE B C 1
ATOM 5129 O O . ILE B 1 228 ? 0.833 7.703 2.412 1 90.38 228 ILE B O 1
ATOM 5133 N N . VAL B 1 229 ? 2.348 6.109 2.24 1 92.06 229 VAL B N 1
ATOM 5134 C CA . VAL B 1 229 ? 1.721 5.293 3.273 1 92.06 229 VAL B CA 1
ATOM 5135 C C . VAL B 1 229 ? 1.723 6.047 4.602 1 92.06 229 VAL B C 1
ATOM 5137 O O . VAL B 1 229 ? 0.73 6.031 5.336 1 92.06 229 VAL B O 1
ATOM 5140 N N . SER B 1 230 ? 2.775 6.648 4.93 1 93.38 230 SER B N 1
ATOM 5141 C CA . SER B 1 230 ? 2.836 7.398 6.184 1 93.38 230 SER B CA 1
ATOM 5142 C C . SER B 1 230 ? 1.848 8.555 6.184 1 93.38 230 SER B C 1
ATOM 5144 O O . SER B 1 230 ? 1.303 8.914 7.23 1 93.38 230 SER B O 1
ATOM 5146 N N . ALA B 1 231 ? 1.689 9.117 4.984 1 92.75 231 ALA B N 1
ATOM 5147 C CA . ALA B 1 231 ? 0.679 10.164 4.852 1 92.75 231 ALA B CA 1
ATOM 5148 C C . ALA B 1 231 ? -0.711 9.633 5.184 1 92.75 231 ALA B C 1
ATOM 5150 O O . ALA B 1 231 ? -1.518 10.328 5.805 1 92.75 231 ALA B O 1
ATOM 5151 N N . PHE B 1 232 ? -0.934 8.438 4.777 1 92.94 232 PHE B N 1
ATOM 5152 C CA . PHE B 1 232 ? -2.23 7.809 5.012 1 92.94 232 PHE B CA 1
ATOM 5153 C C . PHE B 1 232 ? -2.385 7.41 6.473 1 92.94 232 PHE B C 1
ATOM 5155 O O . PHE B 1 232 ? -3.486 7.086 6.922 1 92.94 232 PHE B O 1
ATOM 5162 N N . VAL B 1 233 ? -1.339 7.465 7.207 1 94.94 233 VAL B N 1
ATOM 5163 C CA . VAL B 1 233 ? -1.402 7.211 8.641 1 94.94 233 VAL B CA 1
ATOM 5164 C C . VAL B 1 233 ? -1.694 8.516 9.383 1 94.94 233 VAL B C 1
ATOM 5166 O O . VAL B 1 233 ? -2.668 8.602 10.141 1 94.94 233 VAL B O 1
ATOM 5169 N N . THR B 1 234 ? -1.005 9.5 9.125 1 95.56 234 THR B N 1
ATOM 5170 C CA . THR B 1 234 ? -1.076 10.727 9.906 1 95.56 234 THR B CA 1
ATOM 5171 C C . THR B 1 234 ? -2.322 11.531 9.547 1 95.56 234 THR B C 1
ATOM 5173 O O . THR B 1 234 ? -2.928 12.172 10.406 1 95.56 234 THR B O 1
ATOM 5176 N N . GLY B 1 235 ? -2.674 11.469 8.305 1 94.56 235 GLY B N 1
ATOM 5177 C CA . GLY B 1 235 ? -3.865 12.188 7.887 1 94.56 235 GLY B CA 1
ATOM 5178 C C . GLY B 1 235 ? -5.105 11.797 8.664 1 94.56 235 GLY B C 1
ATOM 5179 O O . GLY B 1 235 ? -5.668 12.609 9.398 1 94.56 235 GLY B O 1
ATOM 5180 N N . PRO B 1 236 ? -5.473 10.562 8.523 1 95.19 236 PRO B N 1
ATOM 5181 C CA . PRO B 1 236 ? -6.648 10.102 9.266 1 95.19 236 PRO B CA 1
ATOM 5182 C C . PRO B 1 236 ? -6.512 10.305 10.773 1 95.19 236 PRO B C 1
ATOM 5184 O O . PRO B 1 236 ? -7.492 10.641 11.445 1 95.19 236 PRO B O 1
ATOM 5187 N N . ALA B 1 237 ? -5.336 10.062 11.297 1 96.88 237 ALA B N 1
ATOM 5188 C CA . ALA B 1 237 ? -5.137 10.258 12.734 1 96.88 237 ALA B CA 1
ATOM 5189 C C . ALA B 1 237 ? -5.48 11.688 13.148 1 96.88 237 ALA B C 1
ATOM 5191 O O . ALA B 1 237 ? -6.207 11.898 14.117 1 96.88 237 ALA B O 1
ATOM 5192 N N . PHE B 1 238 ? -5.02 12.633 12.43 1 97.06 238 PHE B N 1
ATOM 5193 C CA . PHE B 1 238 ? -5.262 14.039 12.742 1 97.06 238 PHE B CA 1
ATOM 5194 C C . PHE B 1 238 ? -6.727 14.391 12.531 1 97.06 238 PHE B C 1
ATOM 5196 O O . PHE B 1 238 ? -7.312 15.133 13.328 1 97.06 238 PHE B O 1
ATOM 5203 N N . ILE B 1 239 ? -7.328 13.906 11.531 1 96 239 ILE B N 1
ATOM 5204 C CA . ILE B 1 239 ? -8.703 14.25 11.203 1 96 239 ILE B CA 1
ATOM 5205 C C . ILE B 1 239 ? -9.648 13.648 12.234 1 96 239 ILE B C 1
ATOM 5207 O O . ILE B 1 239 ? -10.648 14.266 12.609 1 96 239 ILE B O 1
ATOM 5211 N N . ILE B 1 240 ? -9.359 12.438 12.633 1 96.12 240 ILE B N 1
ATOM 5212 C CA . ILE B 1 240 ? -10.172 11.82 13.68 1 96.12 240 ILE B CA 1
ATOM 5213 C C . ILE B 1 240 ? -10.203 12.727 14.906 1 96.12 240 ILE B C 1
ATOM 5215 O O . ILE B 1 240 ? -11.273 12.992 15.461 1 96.12 240 ILE B O 1
ATOM 5219 N N . LEU B 1 241 ? -9.086 13.234 15.289 1 96.38 241 LEU B N 1
ATOM 5220 C CA . LEU B 1 241 ? -9 14.133 16.438 1 96.38 241 LEU B CA 1
ATOM 5221 C C . LEU B 1 241 ? -9.75 15.43 16.156 1 96.38 241 LEU B C 1
ATOM 5223 O O . LEU B 1 241 ? -10.477 15.93 17.031 1 96.38 241 LEU B O 1
ATOM 5227 N N . THR B 1 242 ? -9.625 15.922 15.008 1 95.56 242 THR B N 1
ATOM 5228 C CA . THR B 1 242 ? -10.289 17.172 14.633 1 95.56 242 THR B CA 1
ATOM 5229 C C . THR B 1 242 ? -11.805 17 14.641 1 95.56 242 THR B C 1
ATOM 5231 O O . THR B 1 242 ? -12.523 17.891 15.109 1 95.56 242 THR B O 1
ATOM 5234 N N . LEU B 1 243 ? -12.273 15.906 14.094 1 95.06 243 LEU B N 1
ATOM 5235 C CA . LEU B 1 243 ? -13.711 15.656 14.07 1 95.06 243 LEU B CA 1
ATOM 5236 C C . LEU B 1 243 ? -14.281 15.648 15.484 1 95.06 243 LEU B C 1
ATOM 5238 O O . LEU B 1 243 ? -15.375 16.156 15.719 1 95.06 243 LEU B O 1
ATOM 5242 N N . GLN B 1 244 ? -13.523 15.117 16.359 1 94.44 244 GLN B N 1
ATOM 5243 C CA . GLN B 1 244 ? -13.992 15.055 17.734 1 94.44 244 GLN B CA 1
ATOM 5244 C C . GLN B 1 244 ? -14 16.438 18.375 1 94.44 244 GLN B C 1
ATOM 5246 O O . GLN B 1 244 ? -14.898 16.766 19.156 1 94.44 244 GLN B O 1
ATOM 5251 N N . VAL B 1 245 ? -13.047 17.234 18.062 1 93.19 245 VAL B N 1
ATOM 5252 C CA . VAL B 1 245 ? -12.992 18.609 18.562 1 93.19 245 VAL B CA 1
ATOM 5253 C C . VAL B 1 245 ? -14.164 19.406 17.984 1 93.19 245 VAL B C 1
ATOM 5255 O O . VAL B 1 245 ? -14.828 20.156 18.703 1 93.19 245 VAL B O 1
ATOM 5258 N N . VAL B 1 246 ? -14.414 19.266 16.734 1 91.88 246 VAL B N 1
ATOM 5259 C CA . VAL B 1 246 ? -15.508 19.953 16.078 1 91.88 246 VAL B CA 1
ATOM 5260 C C . VAL B 1 246 ? -16.844 19.516 16.672 1 91.88 246 VAL B C 1
ATOM 5262 O O . VAL B 1 246 ? -17.719 20.344 16.922 1 91.88 246 VAL B O 1
ATOM 5265 N N . ARG B 1 247 ? -16.969 18.219 16.891 1 89.69 247 ARG B N 1
ATOM 5266 C CA . ARG B 1 247 ? -18.172 17.672 17.5 1 89.69 247 ARG B CA 1
ATOM 5267 C C . ARG B 1 247 ? -18.406 18.266 18.875 1 89.69 247 ARG B C 1
ATOM 5269 O O . ARG B 1 247 ? -19.547 18.516 19.281 1 89.69 247 ARG B O 1
ATOM 5276 N N . ARG B 1 248 ? -17.406 18.484 19.547 1 88.44 248 ARG B N 1
ATOM 5277 C CA . ARG B 1 248 ? -17.5 18.938 20.938 1 88.44 248 ARG B CA 1
ATOM 5278 C C . ARG B 1 248 ? -17.766 20.438 21.016 1 88.44 248 ARG B C 1
ATOM 5280 O O . ARG B 1 248 ? -18.484 20.906 21.891 1 88.44 248 ARG B O 1
ATOM 5287 N N . PHE B 1 249 ? -17.266 21.219 20.047 1 87.44 249 PHE B N 1
ATOM 5288 C CA . PHE B 1 249 ? -17.25 22.672 20.234 1 87.44 249 PHE B CA 1
ATOM 5289 C C . PHE B 1 249 ? -18.172 23.359 19.234 1 87.44 249 PHE B C 1
ATOM 5291 O O . PHE B 1 249 ? -18.375 24.562 19.281 1 87.44 249 PHE B O 1
ATOM 5298 N N . THR B 1 250 ? -18.703 22.531 18.328 1 85.25 250 THR B N 1
ATOM 5299 C CA . THR B 1 250 ? -19.609 23.125 17.344 1 85.25 250 THR B CA 1
ATOM 5300 C C . THR B 1 250 ? -20.891 22.312 17.234 1 85.25 250 THR B C 1
ATOM 5302 O O . THR B 1 250 ? -21.031 21.25 17.859 1 85.25 250 THR B O 1
ATOM 5305 N N . ASP B 1 251 ? -21.828 22.797 16.438 1 80.75 251 ASP B N 1
ATOM 5306 C CA . ASP B 1 251 ? -23.109 22.125 16.219 1 80.75 251 ASP B CA 1
ATOM 5307 C C . ASP B 1 251 ? -23.078 21.266 14.961 1 80.75 251 ASP B C 1
ATOM 5309 O O . ASP B 1 251 ? -24.125 20.812 14.477 1 80.75 251 ASP B O 1
ATOM 5313 N N . PHE B 1 252 ? -21.891 21.125 14.484 1 85 252 PHE B N 1
ATOM 5314 C CA . PHE B 1 252 ? -21.734 20.297 13.297 1 85 252 PHE B CA 1
ATOM 5315 C C . PHE B 1 252 ? -21.984 18.828 13.641 1 85 252 PHE B C 1
ATOM 5317 O O . PHE B 1 252 ? -21.25 18.234 14.445 1 85 252 PHE B O 1
ATOM 5324 N N . LYS B 1 253 ? -23.031 18.25 13.148 1 83.62 253 LYS B N 1
ATOM 5325 C CA . LYS B 1 253 ? -23.406 16.875 13.469 1 83.62 253 LYS B CA 1
ATOM 5326 C C . LYS B 1 253 ? -22.516 15.883 12.711 1 83.62 253 LYS B C 1
ATOM 5328 O O . LYS B 1 253 ? -22.688 15.703 11.5 1 83.62 253 LYS B O 1
ATOM 5333 N N . ILE B 1 254 ? -21.625 15.391 13.438 1 87.94 254 ILE B N 1
ATOM 5334 C CA . ILE B 1 254 ? -20.734 14.375 12.875 1 87.94 254 ILE B CA 1
ATOM 5335 C C . ILE B 1 254 ? -21.062 13.008 13.477 1 87.94 254 ILE B C 1
ATOM 5337 O O . ILE B 1 254 ? -20.953 12.812 14.688 1 87.94 254 ILE B O 1
ATOM 5341 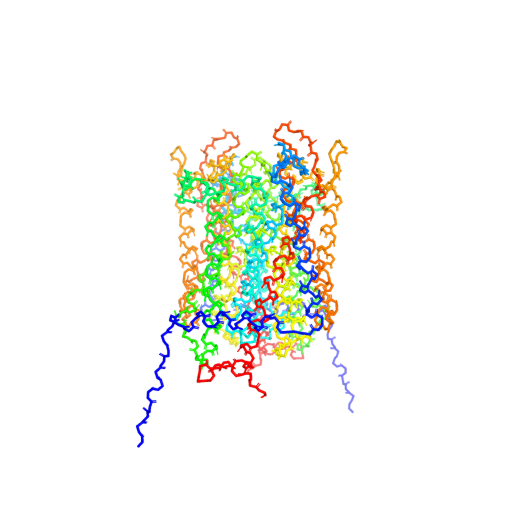N N . GLY B 1 255 ? -21.562 12.133 12.68 1 84.38 255 GLY B N 1
ATOM 5342 C CA . GLY B 1 255 ? -21.859 10.789 13.141 1 84.38 255 GLY B CA 1
ATOM 5343 C C . GLY B 1 255 ? -20.609 9.961 13.383 1 84.38 255 GLY B C 1
ATOM 5344 O O . GLY B 1 255 ? -19.484 10.453 13.211 1 84.38 255 GLY B O 1
ATOM 5345 N N . ASP B 1 256 ? -20.781 8.742 13.836 1 89.56 256 ASP B N 1
ATOM 5346 C CA . ASP B 1 256 ? -19.672 7.852 14.133 1 89.56 256 ASP B CA 1
ATOM 5347 C C . ASP B 1 256 ? -19.109 7.227 12.859 1 89.56 256 ASP B C 1
ATOM 5349 O O . ASP B 1 256 ? -18 6.664 12.867 1 89.56 256 ASP B O 1
ATOM 5353 N N . GLY B 1 257 ? -19.828 7.375 11.844 1 89.38 257 GLY B N 1
ATOM 5354 C CA . GLY B 1 257 ? -19.469 6.75 10.578 1 89.38 257 GLY B CA 1
ATOM 5355 C C . GLY B 1 257 ? -18.094 7.16 10.078 1 89.38 257 GLY B C 1
ATOM 5356 O O . GLY B 1 257 ? -17.234 6.309 9.852 1 89.38 257 GLY B O 1
ATOM 5357 N N . PRO B 1 258 ? -17.938 8.477 9.977 1 92.31 258 PRO B N 1
ATOM 5358 C CA . PRO B 1 258 ? -16.641 8.945 9.477 1 92.31 258 PRO B CA 1
ATOM 5359 C C . PRO B 1 258 ? -15.477 8.516 10.359 1 92.31 258 PRO B C 1
ATOM 5361 O O . PRO B 1 258 ? -14.414 8.125 9.852 1 92.31 258 PRO B O 1
ATOM 5364 N N . ILE B 1 259 ? -15.648 8.508 11.641 1 94 259 ILE B N 1
ATOM 5365 C CA . ILE B 1 259 ? -14.594 8.117 12.57 1 94 259 ILE B CA 1
ATOM 5366 C C . ILE B 1 259 ? -14.289 6.629 12.414 1 94 259 ILE B C 1
ATOM 5368 O O . ILE B 1 259 ? -13.125 6.227 12.406 1 94 259 ILE B O 1
ATOM 5372 N N . ARG B 1 260 ? -15.281 5.879 12.242 1 90.44 260 ARG B N 1
ATOM 5373 C CA . ARG B 1 260 ? -15.109 4.441 12.047 1 90.44 260 ARG B CA 1
ATOM 5374 C C . ARG B 1 260 ? -14.359 4.145 10.758 1 90.44 260 ARG B C 1
ATOM 5376 O O . ARG B 1 260 ? -13.461 3.299 10.727 1 90.44 260 ARG B O 1
ATOM 5383 N N . THR B 1 261 ? -14.75 4.816 9.773 1 88.75 261 THR B N 1
ATOM 5384 C CA . THR B 1 261 ? -14.117 4.625 8.477 1 88.75 261 THR B CA 1
ATOM 5385 C C . THR B 1 261 ? -12.641 5.02 8.531 1 88.75 261 THR B C 1
ATOM 5387 O O . THR B 1 261 ? -11.781 4.281 8.055 1 88.75 261 THR B O 1
ATOM 5390 N N . LEU B 1 262 ? -12.375 6.113 9.102 1 93.62 262 LEU B N 1
ATOM 5391 C CA . LEU B 1 262 ? -11.008 6.602 9.195 1 93.62 262 LEU B CA 1
ATOM 5392 C C . LEU B 1 262 ? -10.172 5.699 10.094 1 93.62 262 LEU B C 1
ATOM 5394 O O . LEU B 1 262 ? -8.977 5.5 9.852 1 93.62 262 LEU B O 1
ATOM 5398 N N . THR B 1 263 ? -10.805 5.203 11.125 1 93.81 263 THR B N 1
ATOM 5399 C CA . THR B 1 263 ? -10.109 4.27 12 1 93.81 263 THR B CA 1
ATOM 5400 C C . THR B 1 263 ? -9.727 3.002 11.242 1 93.81 263 THR B C 1
ATOM 5402 O O . THR B 1 263 ? -8.625 2.473 11.422 1 93.81 263 THR B O 1
ATOM 5405 N N . GLY B 1 264 ? -10.633 2.547 10.461 1 88.38 264 GLY B N 1
ATOM 5406 C CA . GLY B 1 264 ? -10.328 1.397 9.617 1 88.38 264 GLY B CA 1
ATOM 5407 C C . GLY B 1 264 ? -9.156 1.631 8.688 1 88.38 264 GLY B C 1
ATOM 5408 O O . GLY B 1 264 ? -8.281 0.771 8.555 1 88.38 264 GLY B O 1
ATOM 5409 N N . ILE B 1 265 ? -9.086 2.752 8.102 1 89.19 265 ILE B N 1
ATOM 5410 C CA . ILE B 1 265 ? -7.992 3.129 7.219 1 89.19 265 ILE B CA 1
ATOM 5411 C C . ILE B 1 265 ? -6.688 3.191 8.008 1 89.19 265 ILE B C 1
ATOM 5413 O O . ILE B 1 265 ? -5.66 2.676 7.562 1 89.19 265 ILE B O 1
ATOM 5417 N N . LEU B 1 266 ? -6.785 3.75 9.164 1 93.62 266 LEU B N 1
ATOM 5418 C CA . LEU B 1 266 ? -5.617 3.922 10.016 1 93.62 266 LEU B CA 1
ATOM 5419 C C . LEU B 1 266 ? -5.043 2.572 10.438 1 93.62 266 LEU B C 1
ATOM 5421 O O . LEU B 1 266 ? -3.824 2.406 10.508 1 93.62 266 LEU B O 1
ATOM 5425 N N . ARG B 1 267 ? -5.848 1.626 10.656 1 90.94 267 ARG B N 1
ATOM 5426 C CA . ARG B 1 267 ? -5.414 0.292 11.055 1 90.94 267 ARG B CA 1
ATOM 5427 C C . ARG B 1 267 ? -4.586 -0.367 9.953 1 90.94 267 ARG B C 1
ATOM 5429 O O . ARG B 1 267 ? -3.506 -0.903 10.219 1 90.94 267 ARG B O 1
ATOM 5436 N N . VAL B 1 268 ? -5.02 -0.231 8.82 1 86.69 268 VAL B N 1
ATOM 5437 C CA . VAL B 1 268 ? -4.352 -0.889 7.703 1 86.69 268 VAL B CA 1
ATOM 5438 C C . VAL B 1 268 ? -3.07 -0.136 7.352 1 86.69 268 VAL B C 1
ATOM 5440 O O . VAL B 1 268 ? -2.035 -0.751 7.09 1 86.69 268 VAL B O 1
ATOM 5443 N N . THR B 1 269 ? -3.152 1.102 7.414 1 92.88 269 THR B N 1
ATOM 5444 C CA . THR B 1 269 ? -2.033 1.899 6.926 1 92.88 269 THR B CA 1
ATOM 5445 C C . THR B 1 269 ? -0.887 1.895 7.934 1 92.88 269 THR B C 1
ATOM 5447 O O . THR B 1 269 ? 0.284 1.948 7.551 1 92.88 269 THR B O 1
ATOM 5450 N N . ILE B 1 270 ? -1.233 1.843 9.219 1 94.88 270 ILE B N 1
ATOM 5451 C CA . ILE B 1 270 ? -0.153 1.814 10.203 1 94.88 270 ILE B CA 1
ATOM 5452 C C . ILE B 1 270 ? 0.621 0.504 10.078 1 94.88 270 ILE B C 1
ATOM 5454 O O . ILE B 1 270 ? 1.84 0.477 10.266 1 94.88 270 ILE B O 1
ATOM 5458 N N . LEU B 1 271 ? -0.029 -0.562 9.758 1 91.31 271 LEU B N 1
ATOM 5459 C CA . LEU B 1 271 ? 0.632 -1.844 9.539 1 91.31 271 LEU B CA 1
ATOM 5460 C C . LEU B 1 271 ? 1.477 -1.816 8.273 1 91.31 271 LEU B C 1
ATOM 5462 O O . LEU B 1 271 ? 2.592 -2.342 8.25 1 91.31 271 LEU B O 1
ATOM 5466 N N . ALA B 1 272 ? 0.895 -1.26 7.281 1 91 272 ALA B N 1
ATOM 5467 C CA . ALA B 1 272 ? 1.648 -1.109 6.039 1 91 272 ALA B CA 1
ATOM 5468 C C . ALA B 1 272 ? 2.912 -0.284 6.262 1 91 272 ALA B C 1
ATOM 5470 O O . ALA B 1 272 ? 3.971 -0.6 5.711 1 91 272 ALA B O 1
ATOM 5471 N N . ASN B 1 273 ? 2.771 0.751 7.043 1 94.19 273 ASN B N 1
ATOM 5472 C CA . ASN B 1 273 ? 3.92 1.597 7.352 1 94.19 273 ASN B CA 1
ATOM 5473 C C . ASN B 1 273 ? 5.008 0.819 8.086 1 94.19 273 ASN B C 1
ATOM 5475 O O . ASN B 1 273 ? 6.191 0.949 7.77 1 94.19 273 ASN B O 1
ATOM 5479 N N . LEU B 1 274 ? 4.629 0.08 9.047 1 92.12 274 LEU B N 1
ATOM 5480 C CA . LEU B 1 274 ? 5.578 -0.729 9.797 1 92.12 274 LEU B CA 1
ATOM 5481 C C . LEU B 1 274 ? 6.219 -1.786 8.906 1 92.12 274 LEU B C 1
ATOM 5483 O O . LEU B 1 274 ? 7.406 -2.094 9.047 1 92.12 274 LEU B O 1
ATOM 5487 N N . PHE B 1 275 ? 5.469 -2.309 8.023 1 90.75 275 PHE B N 1
ATOM 5488 C CA . PHE B 1 275 ? 5.984 -3.301 7.094 1 90.75 275 PHE B CA 1
ATOM 5489 C C . PHE B 1 275 ? 7.043 -2.691 6.184 1 90.75 275 PHE B C 1
ATOM 5491 O O . PHE B 1 275 ? 8.102 -3.287 5.965 1 90.75 275 PHE B O 1
ATOM 5498 N N . LEU B 1 276 ? 6.754 -1.57 5.629 1 90.56 276 LEU B N 1
ATOM 5499 C CA . LEU B 1 276 ? 7.707 -0.9 4.754 1 90.56 276 LEU B CA 1
ATOM 5500 C C . LEU B 1 276 ? 8.984 -0.544 5.508 1 90.56 276 LEU B C 1
ATOM 5502 O O . LEU B 1 276 ? 10.086 -0.651 4.965 1 90.56 276 LEU B O 1
ATOM 5506 N N . PHE B 1 277 ? 8.758 -0.128 6.715 1 88.19 277 PHE B N 1
ATOM 5507 C CA . PHE B 1 277 ? 9.914 0.162 7.559 1 88.19 277 PHE B CA 1
ATOM 5508 C C . PHE B 1 277 ? 10.75 -1.092 7.781 1 88.19 277 PHE B C 1
ATOM 5510 O O . PHE B 1 277 ? 11.977 -1.04 7.742 1 88.19 277 PHE B O 1
ATOM 5517 N N . GLY B 1 278 ? 10.133 -2.199 8.031 1 86 278 GLY B N 1
ATOM 5518 C CA . GLY B 1 278 ? 10.828 -3.469 8.188 1 86 278 GLY B CA 1
ATOM 5519 C C . GLY B 1 278 ? 11.578 -3.898 6.945 1 86 278 GLY B C 1
ATOM 5520 O O . GLY B 1 278 ? 12.695 -4.41 7.039 1 86 278 GLY B O 1
ATOM 5521 N N . ALA B 1 279 ? 10.977 -3.684 5.82 1 83.38 279 ALA B N 1
ATOM 5522 C CA . ALA B 1 279 ? 11.625 -4.016 4.555 1 83.38 279 ALA B CA 1
ATOM 5523 C C . ALA B 1 279 ? 12.891 -3.193 4.355 1 83.38 279 ALA B C 1
ATOM 5525 O O . ALA B 1 279 ? 13.898 -3.701 3.85 1 83.38 279 ALA B O 1
ATOM 5526 N N . GLU B 1 280 ? 12.812 -2.006 4.711 1 82.25 280 GLU B N 1
ATOM 5527 C CA . GLU B 1 280 ? 13.984 -1.144 4.609 1 82.25 280 GLU B CA 1
ATOM 5528 C C . GLU B 1 280 ? 15.102 -1.615 5.539 1 82.25 280 GLU B C 1
ATOM 5530 O O . GLU B 1 280 ? 16.266 -1.648 5.148 1 82.25 280 GLU B O 1
ATOM 5535 N N . ILE B 1 281 ? 14.719 -1.966 6.73 1 78.81 281 ILE B N 1
ATOM 5536 C CA . ILE B 1 281 ? 15.688 -2.424 7.719 1 78.81 281 ILE B CA 1
ATOM 5537 C C . ILE B 1 281 ? 16.344 -3.711 7.234 1 78.81 281 ILE B C 1
ATOM 5539 O O . ILE B 1 281 ? 17.562 -3.889 7.387 1 78.81 281 ILE B O 1
ATOM 5543 N N . PHE B 1 282 ? 15.617 -4.543 6.664 1 77.44 282 PHE B N 1
ATOM 5544 C CA . PHE B 1 282 ? 16.156 -5.805 6.164 1 77.44 282 PHE B CA 1
ATOM 5545 C C . PHE B 1 282 ? 17.172 -5.559 5.062 1 77.44 282 PHE B C 1
ATOM 5547 O O . PHE B 1 282 ? 18.234 -6.184 5.047 1 77.44 282 PHE B O 1
ATOM 5554 N N . THR B 1 283 ? 16.859 -4.734 4.215 1 74.25 283 THR B N 1
ATOM 5555 C CA . THR B 1 283 ? 17.75 -4.445 3.102 1 74.25 283 THR B CA 1
ATOM 5556 C C . THR B 1 283 ? 19.062 -3.84 3.605 1 74.25 283 THR B C 1
ATOM 5558 O O . THR B 1 283 ? 20.141 -4.18 3.113 1 74.25 283 THR B O 1
ATOM 5561 N N . GLU B 1 284 ? 18.953 -3.074 4.551 1 71.31 284 GLU B N 1
ATOM 5562 C CA . GLU B 1 284 ? 20.141 -2.375 5.039 1 71.31 284 GLU B CA 1
ATOM 5563 C C . GLU B 1 284 ? 21.016 -3.299 5.875 1 71.31 284 GLU B C 1
ATOM 5565 O O . GLU B 1 284 ? 22.25 -3.246 5.781 1 71.31 284 GLU B O 1
ATOM 5570 N N . PHE B 1 285 ? 20.406 -4.113 6.645 1 70.75 285 PHE B N 1
ATOM 5571 C CA . PHE B 1 285 ? 21.203 -4.906 7.582 1 70.75 285 PHE B CA 1
ATOM 5572 C C . PHE B 1 285 ? 21.594 -6.242 6.965 1 70.75 285 PHE B C 1
ATOM 5574 O O . PHE B 1 285 ? 22.641 -6.797 7.297 1 70.75 285 PHE B O 1
ATOM 5581 N N . TYR B 1 286 ? 20.859 -6.797 6.145 1 67.5 286 TYR B N 1
ATOM 5582 C CA . TYR B 1 286 ? 21.156 -8.125 5.621 1 67.5 286 TYR B CA 1
ATOM 5583 C C . TYR B 1 286 ? 22.031 -8.039 4.375 1 67.5 286 TYR B C 1
ATOM 5585 O O . TYR B 1 286 ? 22.922 -8.867 4.172 1 67.5 286 TYR B O 1
ATOM 5593 N N . THR B 1 287 ? 21.844 -7.117 3.539 1 63 287 THR B N 1
ATOM 5594 C CA . THR B 1 287 ? 22.578 -7.098 2.275 1 63 287 THR B CA 1
ATOM 5595 C C . THR B 1 287 ? 23.906 -6.359 2.43 1 63 287 THR B C 1
ATOM 5597 O O . THR B 1 287 ? 24.844 -6.586 1.66 1 63 287 THR B O 1
ATOM 5600 N N . GLY B 1 288 ? 24.109 -5.691 3.582 1 57.06 288 GLY B N 1
ATOM 5601 C CA . GLY B 1 288 ? 25.391 -5.07 3.898 1 57.06 288 GLY B CA 1
ATOM 5602 C C . GLY B 1 288 ? 25.781 -3.998 2.904 1 57.06 288 GLY B C 1
ATOM 5603 O O . GLY B 1 288 ? 26.984 -3.758 2.693 1 57.06 288 GLY B O 1
ATOM 5604 N N . GLY B 1 289 ? 24.922 -3.422 2.209 1 54.81 289 GLY B N 1
ATOM 5605 C CA . GLY B 1 289 ? 25.375 -2.484 1.193 1 54.81 289 GLY B CA 1
ATOM 5606 C C . GLY B 1 289 ? 25.875 -1.176 1.771 1 54.81 289 GLY B C 1
ATOM 5607 O O . GLY B 1 289 ? 26.125 -1.078 2.975 1 54.81 289 GLY B O 1
ATOM 5608 N N . SER B 1 290 ? 26.406 -0.276 0.951 1 53.75 290 SER B N 1
ATOM 5609 C CA . SER B 1 290 ? 26.969 1.04 1.257 1 53.75 290 SER B CA 1
ATOM 5610 C C . SER B 1 290 ? 26.062 1.805 2.225 1 53.75 290 SER B C 1
ATOM 5612 O O . SER B 1 290 ? 26.516 2.729 2.902 1 53.75 290 SER B O 1
ATOM 5614 N N . HIS B 1 291 ? 24.891 1.143 2.537 1 61.72 291 HIS B N 1
ATOM 5615 C CA . HIS B 1 291 ? 23.906 1.845 3.34 1 61.72 291 HIS B CA 1
ATOM 5616 C C . HIS B 1 291 ? 23.922 1.361 4.785 1 61.72 291 HIS B C 1
ATOM 5618 O O . HIS B 1 291 ? 23.203 1.903 5.633 1 61.72 291 HIS B O 1
ATOM 5624 N N . THR B 1 292 ? 24.781 0.496 4.992 1 63.78 292 THR B N 1
ATOM 5625 C CA . THR B 1 292 ? 24.766 -0.167 6.289 1 63.78 292 THR B CA 1
ATOM 5626 C C . THR B 1 292 ? 25.281 0.765 7.383 1 63.78 292 THR B C 1
ATOM 5628 O O . THR B 1 292 ? 24.797 0.731 8.516 1 63.78 292 THR B O 1
ATOM 5631 N N . ALA B 1 293 ? 26.094 1.691 6.977 1 66.25 293 ALA B N 1
ATOM 5632 C CA . ALA B 1 293 ? 26.672 2.582 7.977 1 66.25 293 ALA B CA 1
ATOM 5633 C C . ALA B 1 293 ? 25.625 3.525 8.547 1 66.25 293 ALA B C 1
ATOM 5635 O O . ALA B 1 293 ? 25.594 3.777 9.758 1 66.25 293 ALA B O 1
ATOM 5636 N N . VAL B 1 294 ? 24.766 3.943 7.699 1 67.75 294 VAL B N 1
ATOM 5637 C CA . VAL B 1 294 ? 23.734 4.875 8.141 1 67.75 294 VAL B CA 1
ATOM 5638 C C . VAL B 1 294 ? 22.734 4.148 9.039 1 67.75 294 VAL B C 1
ATOM 5640 O O . VAL B 1 294 ? 22.328 4.684 10.078 1 67.75 294 VAL B O 1
ATOM 5643 N N . ALA B 1 295 ? 22.5 2.963 8.648 1 71 295 ALA B N 1
ATOM 5644 C CA . ALA B 1 295 ? 21.562 2.189 9.461 1 71 295 ALA B CA 1
ATOM 5645 C C . ALA B 1 295 ? 22.141 1.887 10.836 1 71 295 ALA B C 1
ATOM 5647 O O . ALA B 1 295 ? 21.438 1.981 11.852 1 71 295 ALA B O 1
ATOM 5648 N N . TYR B 1 296 ? 23.328 1.614 10.867 1 73.25 296 TYR B N 1
ATOM 5649 C CA . TYR B 1 296 ? 23.984 1.335 12.141 1 73.25 296 TYR B CA 1
ATOM 5650 C C . TYR B 1 296 ? 24.047 2.584 13.016 1 73.25 296 TYR B C 1
ATOM 5652 O O . TYR B 1 296 ? 23.828 2.508 14.227 1 73.25 296 TYR B O 1
ATOM 5660 N N . TYR B 1 297 ? 24.281 3.645 12.398 1 73.88 297 TYR B N 1
ATOM 5661 C CA . TYR B 1 297 ? 24.312 4.91 13.117 1 73.88 297 TYR B CA 1
ATOM 5662 C C . TYR B 1 297 ? 22.953 5.23 13.711 1 73.88 297 TYR B C 1
ATOM 5664 O O . TYR B 1 297 ? 22.859 5.684 14.859 1 73.88 297 TYR B O 1
ATOM 5672 N N . MET B 1 298 ? 21.984 4.918 12.992 1 75.56 298 MET B N 1
ATOM 5673 C CA . MET B 1 298 ? 20.625 5.258 13.422 1 75.56 298 MET B CA 1
ATOM 5674 C C . MET B 1 298 ? 20.188 4.363 14.578 1 75.56 298 MET B C 1
ATOM 5676 O O . MET B 1 298 ? 19.609 4.844 15.547 1 75.56 298 MET B O 1
ATOM 5680 N N . PHE B 1 299 ? 20.578 3.141 14.562 1 75.69 299 PHE B N 1
ATOM 5681 C CA . PHE B 1 299 ? 20.016 2.205 15.531 1 75.69 299 PHE B CA 1
ATOM 5682 C C . PHE B 1 299 ? 20.984 1.981 16.688 1 75.69 299 PHE B C 1
ATOM 5684 O O . PHE B 1 299 ? 20.562 1.73 17.812 1 75.69 299 PHE B O 1
ATOM 5691 N N . PHE B 1 300 ? 22.281 2.121 16.359 1 77.5 300 PHE B N 1
ATOM 5692 C CA . PHE B 1 300 ? 23.234 1.707 17.391 1 77.5 300 PHE B CA 1
ATOM 5693 C C . PHE B 1 300 ? 24.297 2.777 17.609 1 77.5 300 PHE B C 1
ATOM 5695 O O . PHE B 1 300 ? 25.094 2.689 18.531 1 77.5 300 PHE B O 1
ATOM 5702 N N . GLY B 1 301 ? 24.219 3.785 16.891 1 74.75 301 GLY B N 1
ATOM 5703 C CA . GLY B 1 301 ? 25.266 4.789 16.969 1 74.75 301 GLY B CA 1
ATOM 5704 C C . GLY B 1 301 ? 26.547 4.367 16.25 1 74.75 301 GLY B C 1
ATOM 5705 O O . GLY B 1 301 ? 26.734 3.188 15.953 1 74.75 301 GLY B O 1
ATOM 5706 N N . LEU B 1 302 ? 27.328 5.316 15.859 1 72.88 302 LEU B N 1
ATOM 5707 C CA . LEU B 1 302 ? 28.594 5.047 15.164 1 72.88 302 LEU B CA 1
ATOM 5708 C C . LEU B 1 302 ? 29.719 5.918 15.703 1 72.88 302 LEU B C 1
ATOM 5710 O O . LEU B 1 302 ? 29.578 7.145 15.773 1 72.88 302 LEU B O 1
ATOM 5714 N N . HIS B 1 303 ? 30.766 5.219 16.125 1 72.88 303 HIS B N 1
ATOM 5715 C CA . HIS B 1 303 ? 31.984 5.879 16.578 1 72.88 303 HIS B CA 1
ATOM 5716 C C . HIS B 1 303 ? 31.703 6.883 17.688 1 72.88 303 HIS B C 1
ATOM 5718 O O . HIS B 1 303 ? 32.188 8.016 17.641 1 72.88 303 HIS B O 1
ATOM 5724 N N . GLY B 1 304 ? 30.734 6.59 18.5 1 69.94 304 GLY B N 1
ATOM 5725 C CA . GLY B 1 304 ? 30.469 7.43 19.656 1 69.94 304 GLY B CA 1
ATOM 5726 C C . GLY B 1 304 ? 29.359 8.438 19.422 1 69.94 304 GLY B C 1
ATOM 5727 O O . GLY B 1 304 ? 28.984 9.18 20.328 1 69.94 304 GLY B O 1
ATOM 5728 N N . HIS B 1 305 ? 28.953 8.539 18.281 1 74.62 305 HIS B N 1
ATOM 5729 C CA . HIS B 1 305 ? 27.859 9.453 17.969 1 74.62 305 HIS B CA 1
ATOM 5730 C C . HIS B 1 305 ? 26.516 8.734 17.984 1 74.62 305 HIS B C 1
ATOM 5732 O O . HIS B 1 305 ? 26.312 7.773 17.25 1 74.62 305 HIS B O 1
ATOM 5738 N N . ASP B 1 306 ? 25.625 9.164 18.859 1 77.25 306 ASP B N 1
ATOM 5739 C CA . ASP B 1 306 ? 24.391 8.422 19.062 1 77.25 306 ASP B CA 1
ATOM 5740 C C . ASP B 1 306 ? 23.188 9.359 19.078 1 77.25 306 ASP B C 1
ATOM 5742 O O . ASP B 1 306 ? 22.141 9.031 19.656 1 77.25 306 ASP B O 1
ATOM 5746 N N . ALA B 1 307 ? 23.25 10.453 18.531 1 76.94 307 ALA B N 1
ATOM 5747 C CA . ALA B 1 307 ? 22.219 11.477 18.641 1 76.94 307 ALA B CA 1
ATOM 5748 C C . ALA B 1 307 ? 20.906 10.984 18.031 1 76.94 307 ALA B C 1
ATOM 5750 O O . ALA B 1 307 ? 19.828 11.367 18.5 1 76.94 307 ALA B O 1
ATOM 5751 N N . LEU B 1 308 ? 21 10.055 17.125 1 81.12 308 LEU B N 1
ATOM 5752 C CA . LEU B 1 308 ? 19.797 9.656 16.406 1 81.12 308 LEU B CA 1
ATOM 5753 C C . LEU B 1 308 ? 19.188 8.391 17.016 1 81.12 308 LEU B C 1
ATOM 5755 O O . LEU B 1 308 ? 18.047 8.039 16.719 1 81.12 308 LEU B O 1
ATOM 5759 N N . VAL B 1 309 ? 19.859 7.719 17.875 1 83.88 309 VAL B N 1
ATOM 5760 C CA . VAL B 1 309 ? 19.453 6.426 18.406 1 83.88 309 VAL B CA 1
ATOM 5761 C C . VAL B 1 309 ? 18.156 6.582 19.188 1 83.88 309 VAL B C 1
ATOM 5763 O O . VAL B 1 309 ? 17.172 5.875 18.938 1 83.88 309 VAL B O 1
ATOM 5766 N N . PRO B 1 310 ? 18.125 7.555 20.078 1 85.5 310 PRO B N 1
ATOM 5767 C CA . PRO B 1 310 ? 16.875 7.691 20.828 1 85.5 310 PRO B CA 1
ATOM 5768 C C . PRO B 1 310 ? 15.695 8.055 19.938 1 85.5 310 PRO B C 1
ATOM 5770 O O . PRO B 1 310 ? 14.57 7.625 20.188 1 85.5 310 PRO B O 1
ATOM 5773 N N . TRP B 1 311 ? 15.844 8.789 19.016 1 87.25 311 TRP B N 1
ATOM 5774 C CA . TRP B 1 311 ? 14.773 9.18 18.109 1 87.25 311 TRP B CA 1
ATOM 5775 C C . TRP B 1 311 ? 14.242 7.98 17.344 1 87.25 311 TRP B C 1
ATOM 5777 O O . TRP B 1 311 ? 13.031 7.797 17.219 1 87.25 311 TRP B O 1
ATOM 5787 N N . THR B 1 312 ? 15.125 7.172 16.891 1 87.06 312 THR B N 1
ATOM 5788 C CA . THR B 1 312 ? 14.75 6.023 16.078 1 87.06 312 THR B CA 1
ATOM 5789 C C . THR B 1 312 ? 13.953 5.012 16.906 1 87.06 312 THR B C 1
ATOM 5791 O O . THR B 1 312 ? 12.883 4.566 16.484 1 87.06 312 THR B O 1
ATOM 5794 N N . TRP B 1 313 ? 14.453 4.781 18 1 90.19 313 TRP B N 1
ATOM 5795 C CA . TRP B 1 313 ? 13.789 3.783 18.828 1 90.19 313 TRP B CA 1
ATOM 5796 C C . TRP B 1 313 ? 12.469 4.324 19.391 1 90.19 313 TRP B C 1
ATOM 5798 O O . TRP B 1 313 ? 11.508 3.574 19.547 1 90.19 313 TRP B O 1
ATOM 5808 N N . SER B 1 314 ? 12.461 5.547 19.688 1 92.44 314 SER B N 1
ATOM 5809 C CA . SER B 1 314 ? 11.211 6.141 20.156 1 92.44 314 SER B CA 1
ATOM 5810 C C . SER B 1 314 ? 10.148 6.117 19.062 1 92.44 314 SER B C 1
ATOM 5812 O O . SER B 1 314 ? 8.984 5.82 19.328 1 92.44 314 SER B O 1
ATOM 5814 N N . ALA B 1 315 ? 10.562 6.441 17.906 1 92.94 315 ALA B N 1
ATOM 5815 C CA . ALA B 1 315 ? 9.617 6.41 16.797 1 92.94 315 ALA B CA 1
ATOM 5816 C C . ALA B 1 315 ? 9.062 5.004 16.594 1 92.94 315 ALA B C 1
ATOM 5818 O O . ALA B 1 315 ? 7.852 4.828 16.406 1 92.94 315 ALA B O 1
ATOM 5819 N N . LEU B 1 316 ? 9.945 4.066 16.641 1 92.62 316 LEU B N 1
ATOM 5820 C CA . LEU B 1 316 ? 9.531 2.678 16.469 1 92.62 316 LEU B CA 1
ATOM 5821 C C . LEU B 1 316 ? 8.594 2.244 17.594 1 92.62 316 LEU B C 1
ATOM 5823 O O . LEU B 1 316 ? 7.562 1.615 17.344 1 92.62 316 LEU B O 1
ATOM 5827 N N . ALA B 1 317 ? 8.961 2.582 18.75 1 95.12 317 ALA B N 1
ATOM 5828 C CA . ALA B 1 317 ? 8.141 2.219 19.906 1 95.12 317 ALA B CA 1
ATOM 5829 C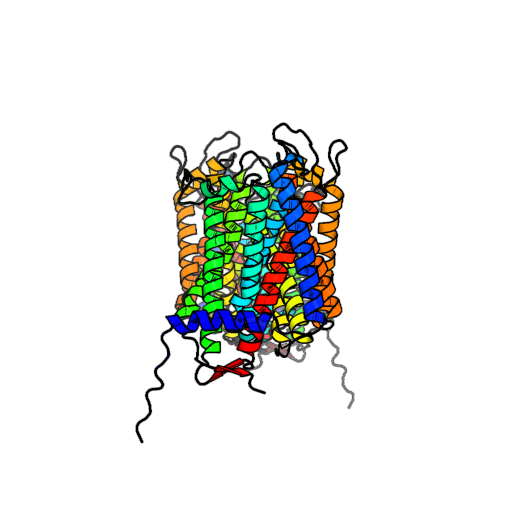 C . ALA B 1 317 ? 6.758 2.857 19.828 1 95.12 317 ALA B C 1
ATOM 5831 O O . ALA B 1 317 ? 5.75 2.209 20.109 1 95.12 317 ALA B O 1
ATOM 5832 N N . LEU B 1 318 ? 6.727 4.082 19.469 1 96.81 318 LEU B N 1
ATOM 5833 C CA . LEU B 1 318 ? 5.457 4.797 19.375 1 96.81 318 LEU B CA 1
ATOM 5834 C C . LEU B 1 318 ? 4.582 4.191 18.281 1 96.81 318 LEU B C 1
ATOM 5836 O O . LEU B 1 318 ? 3.393 3.947 18.484 1 96.81 318 LEU B O 1
ATOM 5840 N N . ASN B 1 319 ? 5.16 3.908 17.172 1 96.06 319 ASN B N 1
ATOM 5841 C CA . ASN B 1 319 ? 4.395 3.365 16.062 1 96.06 319 ASN B CA 1
ATOM 5842 C C . ASN B 1 319 ? 3.936 1.937 16.328 1 96.06 319 ASN B C 1
ATOM 5844 O O . ASN B 1 319 ? 2.809 1.564 16 1 96.06 319 ASN B O 1
ATOM 5848 N N . VAL B 1 320 ? 4.762 1.158 16.922 1 96.12 320 VAL B N 1
ATOM 5849 C CA . VAL B 1 320 ? 4.398 -0.216 17.25 1 96.12 320 VAL B CA 1
ATOM 5850 C C . VAL B 1 320 ? 3.303 -0.223 18.312 1 96.12 320 VAL B C 1
ATOM 5852 O O . VAL B 1 320 ? 2.33 -0.974 18.203 1 96.12 320 VAL B O 1
ATOM 5855 N N . THR B 1 321 ? 3.484 0.563 19.328 1 97.25 321 THR B N 1
ATOM 5856 C CA . THR B 1 321 ? 2.473 0.659 20.375 1 97.25 321 THR B CA 1
ATOM 5857 C C . THR B 1 321 ? 1.139 1.123 19.797 1 97.25 321 THR B C 1
ATOM 5859 O O . THR B 1 321 ? 0.087 0.573 20.125 1 97.25 321 THR B O 1
ATOM 5862 N N . ALA B 1 322 ? 1.199 2.123 18.969 1 97.25 322 ALA B N 1
ATOM 5863 C CA . ALA B 1 322 ? -0.018 2.621 18.344 1 97.25 322 ALA B CA 1
ATOM 5864 C C . ALA B 1 322 ? -0.684 1.531 17.5 1 97.25 322 ALA B C 1
ATOM 5866 O O . ALA B 1 322 ? -1.909 1.392 17.516 1 97.25 322 ALA B O 1
ATOM 5867 N N . ALA B 1 323 ? 0.097 0.806 16.766 1 95.38 323 ALA B N 1
ATOM 5868 C CA . ALA B 1 323 ? -0.433 -0.279 15.953 1 95.38 323 ALA B CA 1
ATOM 5869 C C . ALA B 1 323 ? -1.146 -1.32 16.812 1 95.38 323 ALA B C 1
ATOM 5871 O O . ALA B 1 323 ? -2.244 -1.767 16.469 1 95.38 323 ALA B O 1
ATOM 5872 N N . LEU B 1 324 ? -0.553 -1.691 17.906 1 94.5 324 LEU B N 1
ATOM 5873 C CA . LEU B 1 324 ? -1.155 -2.662 18.812 1 94.5 324 LEU B CA 1
ATOM 5874 C C . LEU B 1 324 ? -2.455 -2.123 19.406 1 94.5 324 LEU B C 1
ATOM 5876 O O . LEU B 1 324 ? -3.432 -2.861 19.547 1 94.5 324 LEU B O 1
ATOM 5880 N N . MET B 1 325 ? -2.43 -0.895 19.719 1 95.44 325 MET B N 1
ATOM 5881 C CA . MET B 1 325 ? -3.635 -0.274 20.266 1 95.44 325 MET B CA 1
ATOM 5882 C C . MET B 1 325 ? -4.746 -0.234 19.219 1 95.44 325 MET B C 1
ATOM 5884 O O . MET B 1 325 ? -5.91 -0.478 19.531 1 95.44 325 MET B O 1
ATOM 5888 N N . LEU B 1 326 ? -4.422 0.051 18.047 1 94.31 326 LEU B N 1
ATOM 5889 C CA . LEU B 1 326 ? -5.414 0.166 16.984 1 94.31 326 LEU B CA 1
ATOM 5890 C C . LEU B 1 326 ? -5.98 -1.202 16.609 1 94.31 326 LEU B C 1
ATOM 5892 O O . LEU B 1 326 ? -7.113 -1.303 16.141 1 94.31 326 LEU B O 1
ATOM 5896 N N . LEU B 1 327 ? -5.156 -2.229 16.844 1 87.62 327 LEU B N 1
ATOM 5897 C CA . LEU B 1 327 ? -5.621 -3.58 16.547 1 87.62 327 LEU B CA 1
ATOM 5898 C C . LEU B 1 327 ? -6.48 -4.109 17.703 1 87.62 327 LEU B C 1
ATOM 5900 O O . LEU B 1 327 ? -7.25 -5.055 17.516 1 87.62 327 LEU B O 1
ATOM 5904 N N . HIS B 1 328 ? -6.332 -3.498 18.812 1 88.5 328 HIS B N 1
ATOM 5905 C CA . HIS B 1 328 ? -7.129 -3.887 19.969 1 88.5 328 HIS B CA 1
ATOM 5906 C C . HIS B 1 328 ? -8.586 -3.457 19.812 1 88.5 328 HIS B C 1
ATOM 5908 O O . HIS B 1 328 ? -8.859 -2.369 19.297 1 88.5 328 HIS B O 1
ATOM 5914 N N . PRO B 1 329 ? -9.562 -4.25 20.203 1 85.38 329 PRO B N 1
ATOM 5915 C CA . PRO B 1 329 ? -10.984 -3.957 20.016 1 85.38 329 PRO B CA 1
ATOM 5916 C C . PRO B 1 329 ? -11.43 -2.697 20.75 1 85.38 329 PRO B C 1
ATOM 5918 O O . PRO B 1 329 ? -12.445 -2.094 20.391 1 85.38 329 PRO B O 1
ATOM 5921 N N . TYR B 1 330 ? -10.672 -2.254 21.656 1 89 330 TYR B N 1
ATOM 5922 C CA . TYR B 1 330 ? -11 -1.029 22.375 1 89 330 TYR B CA 1
ATOM 5923 C C . TYR B 1 330 ? -10.953 0.18 21.453 1 89 330 TYR B C 1
ATOM 5925 O O . TYR B 1 330 ? -11.57 1.211 21.734 1 89 330 TYR B O 1
ATOM 5933 N N . SER B 1 331 ? -10.289 0.105 20.359 1 90.56 331 SER B N 1
ATOM 5934 C CA . SER B 1 331 ? -10.164 1.227 19.438 1 90.56 331 SER B CA 1
ATOM 5935 C C . SER B 1 331 ? -11.477 1.502 18.703 1 90.56 331 SER B C 1
ATOM 5937 O O . SER B 1 331 ? -11.688 2.596 18.188 1 90.56 331 SER B O 1
ATOM 5939 N N . LYS B 1 332 ? -12.375 0.528 18.859 1 85.62 332 LYS B N 1
ATOM 5940 C CA . LYS B 1 332 ? -13.672 0.689 18.203 1 85.62 332 LYS B CA 1
ATOM 5941 C C . LYS B 1 332 ? -14.719 1.21 19.172 1 85.62 332 LYS B C 1
ATOM 5943 O O . LYS B 1 332 ? -15.734 1.771 18.766 1 85.62 332 LYS B O 1
ATOM 5948 N N . THR B 1 333 ? -14.477 1.055 20.453 1 88 333 THR B N 1
ATOM 5949 C CA . THR B 1 333 ? -15.547 1.312 21.406 1 88 333 THR B CA 1
ATOM 5950 C C . THR B 1 333 ? -15.203 2.488 22.312 1 88 333 THR B C 1
ATOM 5952 O O . THR B 1 333 ? -16.094 3.217 22.766 1 88 333 THR B O 1
ATOM 5955 N N . LYS B 1 334 ? -13.891 2.658 22.547 1 93.62 334 LYS B N 1
ATOM 5956 C CA . LYS B 1 334 ? -13.477 3.705 23.484 1 93.62 334 LYS B CA 1
ATOM 5957 C C . LYS B 1 334 ? -12.75 4.828 22.75 1 93.62 334 LYS B C 1
ATOM 5959 O O . LYS B 1 334 ? -11.602 4.66 22.328 1 93.62 334 LYS B O 1
ATOM 5964 N N . LEU B 1 335 ? -13.336 6.016 22.859 1 93.5 335 LEU B N 1
ATOM 5965 C CA . LEU B 1 335 ? -12.797 7.152 22.125 1 93.5 335 LEU B CA 1
ATOM 5966 C C . LEU B 1 335 ? -11.453 7.586 22.688 1 93.5 335 LEU B C 1
ATOM 5968 O O . LEU B 1 335 ? -10.562 8 21.953 1 93.5 335 LEU B O 1
ATOM 5972 N N . TRP B 1 336 ? -11.328 7.539 23.953 1 94.38 336 TRP B N 1
ATOM 5973 C CA . TRP B 1 336 ? -10.062 7.973 24.547 1 94.38 336 TRP B CA 1
ATOM 5974 C C . TRP B 1 336 ? -8.914 7.07 24.109 1 94.38 336 TRP B C 1
ATOM 5976 O O . TRP B 1 336 ? -7.785 7.531 23.938 1 94.38 336 TRP B O 1
ATOM 5986 N N . PHE B 1 337 ? -9.188 5.773 24.031 1 96.44 337 PHE B N 1
ATOM 5987 C CA . PHE B 1 337 ? -8.203 4.797 23.578 1 96.44 337 PHE B CA 1
ATOM 5988 C C . PHE B 1 337 ? -7.797 5.074 22.125 1 96.44 337 PHE B C 1
ATOM 5990 O O . PHE B 1 337 ? -6.613 5.031 21.797 1 96.44 337 PHE B O 1
ATOM 5997 N N . LEU B 1 338 ? -8.766 5.43 21.375 1 96.81 338 LEU B N 1
ATOM 5998 C CA . LEU B 1 338 ? -8.516 5.781 19.984 1 96.81 338 LEU B CA 1
ATOM 5999 C C . LEU B 1 338 ? -7.715 7.078 19.875 1 96.81 338 LEU B C 1
ATOM 6001 O O . LEU B 1 338 ? -6.793 7.184 19.062 1 96.81 338 LEU B O 1
ATOM 6005 N N . ASP B 1 339 ? -8 8.039 20.719 1 97.81 339 ASP B N 1
ATOM 6006 C CA . ASP B 1 339 ? -7.316 9.328 20.703 1 97.81 339 ASP B CA 1
ATOM 6007 C C . ASP B 1 339 ? -5.84 9.172 21.047 1 97.81 339 ASP B C 1
ATOM 6009 O O . ASP B 1 339 ? -4.977 9.789 20.422 1 97.81 339 ASP B O 1
ATOM 6013 N N . VAL B 1 340 ? -5.59 8.359 22 1 98 340 VAL B N 1
ATOM 6014 C CA . VAL B 1 340 ? -4.203 8.133 22.391 1 98 340 VAL B CA 1
ATOM 6015 C C . VAL B 1 340 ? -3.441 7.473 21.234 1 98 340 VAL B C 1
ATOM 6017 O O . VAL B 1 340 ? -2.309 7.852 20.938 1 98 340 VAL B O 1
ATOM 6020 N N . ALA B 1 341 ? -4.051 6.516 20.594 1 98 341 ALA B N 1
ATOM 6021 C CA . ALA B 1 341 ? -3.428 5.848 19.453 1 98 341 ALA B CA 1
ATOM 6022 C C . ALA B 1 341 ? -3.139 6.832 18.328 1 98 341 ALA B C 1
ATOM 6024 O O . ALA B 1 341 ? -2.084 6.766 17.703 1 98 341 ALA B O 1
ATOM 6025 N N . CYS B 1 342 ? -4.066 7.703 18.109 1 98 342 CYS B N 1
ATOM 6026 C CA . CYS B 1 342 ? -3.9 8.695 17.047 1 98 342 CYS B CA 1
ATOM 6027 C C . CYS B 1 342 ? -2.738 9.633 17.359 1 98 342 CYS B C 1
ATOM 6029 O O . CYS B 1 342 ? -1.935 9.945 16.484 1 98 342 CYS B O 1
ATOM 6031 N N . VAL B 1 343 ? -2.627 10.016 18.578 1 98 343 VAL B N 1
ATOM 6032 C CA . VAL B 1 343 ? -1.556 10.922 18.984 1 98 343 VAL B CA 1
ATOM 6033 C C . VAL B 1 343 ? -0.21 10.211 18.875 1 98 343 VAL B C 1
ATOM 6035 O O . VAL B 1 343 ? 0.768 10.781 18.391 1 98 343 VAL B O 1
ATOM 6038 N N . LEU B 1 344 ? -0.176 8.992 19.297 1 97.81 344 LEU B N 1
ATOM 6039 C CA . LEU B 1 344 ? 1.063 8.227 19.234 1 97.81 344 LEU B CA 1
ATOM 6040 C C . LEU B 1 344 ? 1.522 8.039 17.797 1 97.81 344 LEU B C 1
ATOM 6042 O O . LEU B 1 344 ? 2.709 8.18 17.5 1 97.81 344 LEU B O 1
ATOM 6046 N N . THR B 1 345 ? 0.569 7.695 16.984 1 96.19 345 THR B N 1
ATOM 6047 C CA . THR B 1 345 ? 0.925 7.492 15.578 1 96.19 345 THR B CA 1
ATOM 6048 C C . THR B 1 345 ? 1.405 8.797 14.945 1 96.19 345 THR B C 1
ATOM 6050 O O . THR B 1 345 ? 2.348 8.797 14.156 1 96.19 345 THR B O 1
ATOM 6053 N N . PHE B 1 346 ? 0.749 9.867 15.289 1 96.19 346 PHE B N 1
ATOM 6054 C CA . PHE B 1 346 ? 1.089 11.172 14.742 1 96.19 346 PHE B CA 1
ATOM 6055 C C . PHE B 1 346 ? 2.506 11.57 15.133 1 96.19 346 PHE B C 1
ATOM 6057 O O . PHE B 1 346 ? 3.307 11.961 14.281 1 96.19 346 PHE B O 1
ATOM 6064 N N . ILE B 1 347 ? 2.857 11.414 16.375 1 96.19 347 ILE B N 1
ATOM 6065 C CA . ILE B 1 347 ? 4.176 11.766 16.891 1 96.19 347 ILE B CA 1
ATOM 6066 C C . ILE B 1 347 ? 5.219 10.789 16.344 1 96.19 347 ILE B C 1
ATOM 6068 O O . ILE B 1 347 ? 6.324 11.195 15.977 1 96.19 347 ILE B O 1
ATOM 6072 N N . GLY B 1 348 ? 4.875 9.547 16.344 1 96.12 348 GLY B N 1
ATOM 6073 C CA . GLY B 1 348 ? 5.793 8.539 15.836 1 96.12 348 GLY B CA 1
ATOM 6074 C C . GLY B 1 348 ? 6.203 8.773 14.398 1 96.12 348 GLY B C 1
ATOM 6075 O O . GLY B 1 348 ? 7.391 8.719 14.07 1 96.12 348 GLY B O 1
ATOM 6076 N N . VAL B 1 349 ? 5.23 9.047 13.578 1 95.56 349 VAL B N 1
ATOM 6077 C CA . VAL B 1 349 ? 5.52 9.258 12.164 1 95.56 349 VAL B CA 1
ATOM 6078 C C . VAL B 1 349 ? 6.258 10.578 11.984 1 95.56 349 VAL B C 1
ATOM 6080 O O . VAL B 1 349 ? 7.133 10.695 11.117 1 95.56 349 VAL B O 1
ATOM 6083 N N . TRP B 1 350 ? 5.895 11.547 12.773 1 95.5 350 TRP B N 1
ATOM 6084 C CA . TRP B 1 350 ? 6.598 12.828 12.727 1 95.5 350 TRP B CA 1
ATOM 6085 C C . TRP B 1 350 ? 8.086 12.641 13.016 1 95.5 350 TRP B C 1
ATOM 6087 O O . TRP B 1 350 ? 8.93 13.203 12.312 1 95.5 350 TRP B O 1
ATOM 6097 N N . ILE B 1 351 ? 8.461 11.852 13.977 1 93.69 351 ILE B N 1
ATOM 6098 C CA . ILE B 1 351 ? 9.852 11.586 14.32 1 93.69 351 ILE B CA 1
ATOM 6099 C C . ILE B 1 351 ? 10.516 10.773 13.211 1 93.69 351 ILE B C 1
ATOM 6101 O O . ILE B 1 351 ? 11.648 11.062 12.812 1 93.69 351 ILE B O 1
ATOM 6105 N N . GLU B 1 352 ? 9.805 9.859 12.75 1 91.06 352 GLU B N 1
ATOM 6106 C CA . GLU B 1 352 ? 10.328 8.977 11.719 1 91.06 352 GLU B CA 1
ATOM 6107 C C . GLU B 1 352 ? 10.695 9.758 10.461 1 91.06 352 GLU B C 1
ATOM 6109 O O . GLU B 1 352 ? 11.742 9.508 9.852 1 91.06 352 GLU B O 1
ATOM 6114 N N . LYS B 1 353 ? 9.945 10.648 10.094 1 88.31 353 LYS B N 1
ATOM 6115 C CA . LYS B 1 353 ? 10.195 11.414 8.875 1 88.31 353 LYS B CA 1
ATOM 6116 C C . LYS B 1 353 ? 11.266 12.484 9.109 1 88.31 353 LYS B C 1
ATOM 6118 O O . LYS B 1 353 ? 12.047 12.789 8.203 1 88.31 353 LYS B O 1
ATOM 6123 N N . GLY B 1 354 ? 11.258 13.008 10.188 1 86.19 354 GLY B N 1
ATOM 6124 C CA . GLY B 1 354 ? 12.188 14.094 10.469 1 86.19 354 GLY B CA 1
ATOM 6125 C C . GLY B 1 354 ? 13.578 13.602 10.828 1 86.19 354 GLY B C 1
ATOM 6126 O O . GLY B 1 354 ? 14.453 13.516 9.969 1 86.19 354 GLY B O 1
ATOM 6127 N N . MET B 1 355 ? 13.648 13.148 11.992 1 77.44 355 MET B N 1
ATOM 6128 C CA . MET B 1 355 ? 14.953 12.734 12.516 1 77.44 355 MET B CA 1
ATOM 6129 C C . MET B 1 355 ? 15.344 11.367 11.977 1 77.44 355 MET B C 1
ATOM 6131 O O . MET B 1 355 ? 16.531 11.031 11.938 1 77.44 355 MET B O 1
ATOM 6135 N N . GLY B 1 356 ? 14.375 10.727 11.508 1 77.38 356 GLY B N 1
ATOM 6136 C CA . GLY B 1 356 ? 14.672 9.375 11.047 1 77.38 356 GLY B CA 1
ATOM 6137 C C . GLY B 1 356 ? 14.945 9.297 9.555 1 77.38 356 GLY B C 1
ATOM 6138 O O . GLY B 1 356 ? 15.492 8.312 9.07 1 77.38 356 GLY B O 1
ATOM 6139 N N . LEU B 1 357 ? 14.602 10.305 8.938 1 81.31 357 LEU B N 1
ATOM 6140 C CA . LEU B 1 357 ? 14.75 10.219 7.492 1 81.31 357 LEU B CA 1
ATOM 6141 C C . LEU B 1 357 ? 15.586 11.375 6.965 1 81.31 357 LEU B C 1
ATOM 6143 O O . LEU B 1 357 ? 16.578 11.164 6.254 1 81.31 357 LEU B O 1
ATOM 6147 N N . ILE B 1 358 ? 15.344 12.523 7.305 1 79.12 358 ILE B N 1
ATOM 6148 C CA . ILE B 1 358 ? 15.977 13.695 6.703 1 79.12 358 ILE B CA 1
ATOM 6149 C C . ILE B 1 358 ? 17.391 13.859 7.254 1 79.12 358 ILE B C 1
ATOM 6151 O O . ILE B 1 358 ? 18.344 14.023 6.492 1 79.12 358 ILE B O 1
ATOM 6155 N N . VAL B 1 359 ? 17.547 13.648 8.5 1 73.75 359 VAL B N 1
ATOM 6156 C CA . VAL B 1 359 ? 18.828 13.938 9.133 1 73.75 359 VAL B CA 1
ATOM 6157 C C . VAL B 1 359 ? 19.844 12.836 8.797 1 73.75 359 VAL B C 1
ATOM 6159 O O . VAL B 1 359 ? 20.984 13.125 8.445 1 73.75 359 VAL B O 1
ATOM 6162 N N . PRO B 1 360 ? 19.328 11.641 8.742 1 73.62 360 PRO B N 1
ATOM 6163 C CA . PRO B 1 360 ? 20.281 10.57 8.438 1 73.62 360 PRO B CA 1
ATOM 6164 C C . PRO B 1 360 ? 20.766 10.609 6.984 1 73.62 360 PRO B C 1
ATOM 6166 O O . PRO B 1 360 ? 21.781 9.992 6.648 1 73.62 360 PRO B O 1
ATOM 6169 N N . GLY B 1 361 ? 20.109 11.273 6.246 1 73.88 361 GLY B N 1
ATOM 6170 C CA . GLY B 1 361 ? 20.547 11.383 4.867 1 73.88 361 GLY B CA 1
ATOM 6171 C C . GLY B 1 361 ? 21.875 12.109 4.723 1 73.88 361 GLY B C 1
ATOM 6172 O O . GLY B 1 361 ? 22.547 11.984 3.697 1 73.88 361 GLY B O 1
ATOM 6173 N N . PHE B 1 362 ? 22.266 12.766 5.809 1 69.94 362 PHE B N 1
ATOM 6174 C CA . PHE B 1 362 ? 23.484 13.57 5.73 1 69.94 362 PHE B CA 1
ATOM 6175 C C . PHE B 1 362 ? 24.609 12.938 6.547 1 69.94 362 PHE B C 1
ATOM 6177 O O . PHE B 1 362 ? 25.781 13.289 6.379 1 69.94 362 PHE B O 1
ATOM 6184 N N . ILE B 1 363 ? 24.203 11.953 7.363 1 67.81 363 ILE B N 1
ATOM 6185 C CA . ILE B 1 363 ? 25.188 11.414 8.297 1 67.81 363 ILE B CA 1
ATOM 6186 C C . ILE B 1 363 ? 25.375 9.914 8.062 1 67.81 363 ILE B C 1
ATOM 6188 O O . ILE B 1 363 ? 24.422 9.141 8.203 1 67.81 363 ILE B O 1
ATOM 6192 N N . PRO B 1 364 ? 26.484 9.414 7.688 1 63.56 364 PRO B N 1
ATOM 6193 C CA . PRO B 1 364 ? 27.781 10.078 7.48 1 63.56 364 PRO B CA 1
ATOM 6194 C C . PRO B 1 364 ? 27.859 10.805 6.141 1 63.56 364 PRO B C 1
ATOM 6196 O O . PRO B 1 364 ? 27.078 10.523 5.234 1 63.56 364 PRO B O 1
ATOM 6199 N N . SER B 1 365 ? 28.688 11.781 6.199 1 62.22 365 SER B N 1
ATOM 6200 C CA . SER B 1 365 ? 28.875 12.547 4.969 1 62.22 365 SER B CA 1
ATOM 6201 C C . SER B 1 365 ? 29.484 11.688 3.867 1 62.22 365 SER B C 1
ATOM 6203 O O . SER B 1 365 ? 29.844 10.531 4.098 1 62.22 365 SER B O 1
ATOM 6205 N N . THR B 1 366 ? 29.5 12.18 2.736 1 61.72 366 THR B N 1
ATOM 6206 C CA . THR B 1 366 ? 30.109 11.492 1.6 1 61.72 366 THR B CA 1
ATOM 6207 C C . THR B 1 366 ? 31.578 11.195 1.869 1 61.72 366 THR B C 1
ATOM 6209 O O . THR B 1 366 ? 32.125 10.258 1.304 1 61.72 366 THR B O 1
ATOM 6212 N N . LEU B 1 367 ? 32.062 11.992 2.811 1 58.44 367 LEU B N 1
ATOM 6213 C CA . LEU B 1 367 ? 33.469 11.805 3.189 1 58.44 367 LEU B CA 1
ATOM 6214 C C . LEU B 1 367 ? 33.594 10.984 4.473 1 58.44 367 LEU B C 1
ATOM 6216 O O . LEU B 1 367 ? 34.656 10.938 5.094 1 58.44 367 LEU B O 1
ATOM 6220 N N . HIS B 1 368 ? 32.344 10.438 4.902 1 64.06 368 HIS B N 1
ATOM 6221 C CA . HIS B 1 368 ? 32.25 9.531 6.039 1 64.06 368 HIS B CA 1
ATOM 6222 C C . HIS B 1 368 ? 32.5 10.266 7.352 1 64.06 368 HIS B C 1
ATOM 6224 O O . HIS B 1 368 ? 32.969 9.664 8.328 1 64.06 368 HIS B O 1
ATOM 6230 N N . GLU B 1 369 ? 32.375 11.633 7.27 1 68.5 369 GLU B N 1
ATOM 6231 C CA . GLU B 1 369 ? 32.469 12.406 8.508 1 68.5 369 GLU B CA 1
ATOM 6232 C C . GLU B 1 369 ? 31.109 12.438 9.227 1 68.5 369 GLU B C 1
ATOM 6234 O O . GLU B 1 369 ? 30.062 12.5 8.586 1 68.5 369 GLU B O 1
ATOM 6239 N N . ILE B 1 370 ? 31.234 12.227 10.492 1 69.44 370 ILE B N 1
ATOM 6240 C CA . ILE B 1 370 ? 30 12.211 11.289 1 69.44 370 ILE B CA 1
ATOM 6241 C C . ILE B 1 370 ? 29.859 13.539 12.023 1 69.44 370 ILE B C 1
ATOM 6243 O O . ILE B 1 370 ? 30.641 13.852 12.922 1 69.44 370 ILE B O 1
ATOM 6247 N N . VAL B 1 371 ? 29.109 14.461 11.477 1 70.19 371 VAL B N 1
ATOM 6248 C CA . VAL B 1 371 ? 28.734 15.703 12.141 1 70.19 371 VAL B CA 1
ATOM 6249 C C . VAL B 1 371 ? 27.266 15.625 12.594 1 70.19 371 VAL B C 1
ATOM 6251 O O . VAL B 1 371 ? 26.375 15.422 11.773 1 70.19 371 VAL B O 1
ATOM 6254 N N . GLU B 1 372 ? 27.172 15.75 13.859 1 78.75 372 GLU B N 1
ATOM 6255 C CA . GLU B 1 372 ? 25.828 15.586 14.414 1 78.75 372 GLU B CA 1
ATOM 6256 C C . GLU B 1 372 ? 25.031 16.875 14.297 1 78.75 372 GLU B C 1
ATOM 6258 O O . GLU B 1 372 ? 25.594 17.969 14.281 1 78.75 372 GLU B O 1
ATOM 6263 N N . TYR B 1 373 ? 23.75 16.797 14.148 1 80.56 373 TYR B N 1
ATOM 6264 C CA . TYR B 1 373 ? 22.797 17.891 14.062 1 80.56 373 TYR B CA 1
ATOM 6265 C C . TYR B 1 373 ? 21.781 17.828 15.203 1 80.56 373 TYR B C 1
ATOM 6267 O O . TYR B 1 373 ? 21.234 16.766 15.492 1 80.56 373 TYR B O 1
ATOM 6275 N N . SER B 1 374 ? 21.734 18.938 15.953 1 81.75 374 SER B N 1
ATOM 6276 C CA . SER B 1 374 ? 20.656 19.172 16.906 1 81.75 374 SER B CA 1
ATOM 6277 C C . SER B 1 374 ? 19.984 20.516 16.656 1 81.75 374 SER B C 1
ATOM 6279 O O . SER B 1 374 ? 20.672 21.531 16.5 1 81.75 374 SER B O 1
ATOM 6281 N N . PRO B 1 375 ? 18.703 20.516 16.578 1 88.31 375 PRO B N 1
ATOM 6282 C CA . PRO B 1 375 ? 18.016 21.781 16.297 1 88.31 375 PRO B CA 1
ATOM 6283 C C . PRO B 1 375 ? 18.281 22.844 17.359 1 88.31 375 PRO B C 1
ATOM 6285 O O . PRO B 1 375 ? 18.281 22.531 18.547 1 88.31 375 PRO B O 1
ATOM 6288 N N . SER B 1 376 ? 18.484 24 16.938 1 91.62 376 SER B N 1
ATOM 6289 C CA . SER B 1 376 ? 18.688 25.125 17.828 1 91.62 376 SER B CA 1
ATOM 6290 C C . SER B 1 376 ? 17.375 25.641 18.391 1 91.62 376 SER B C 1
ATOM 6292 O O . SER B 1 376 ? 16.297 25.234 17.938 1 91.62 376 SER B O 1
ATOM 6294 N N . LEU B 1 377 ? 17.5 26.469 19.344 1 92.75 377 LEU B N 1
ATOM 6295 C CA . LEU B 1 377 ? 16.312 27.078 19.922 1 92.75 377 LEU B CA 1
ATOM 6296 C C . LEU B 1 377 ? 15.586 27.938 18.906 1 92.75 377 LEU B C 1
ATOM 6298 O O . LEU B 1 377 ? 14.352 28.016 18.906 1 92.75 377 LEU B O 1
ATOM 6302 N N . VAL B 1 378 ? 16.328 28.594 18.078 1 93.19 378 VAL B N 1
ATOM 6303 C CA . VAL B 1 378 ? 15.742 29.406 17.031 1 93.19 378 VAL B CA 1
ATOM 6304 C C . VAL B 1 378 ? 14.914 28.531 16.094 1 93.19 378 VAL B C 1
ATOM 6306 O O . VAL B 1 378 ? 13.797 28.891 15.727 1 93.19 378 VAL B O 1
ATOM 6309 N N . GLU B 1 379 ? 15.445 27.422 15.75 1 94.12 379 GLU B N 1
ATOM 6310 C CA . GLU B 1 379 ? 14.734 26.5 14.867 1 94.12 379 GLU B CA 1
ATOM 6311 C C . GLU B 1 379 ? 13.438 26.016 15.516 1 94.12 379 GLU B C 1
ATOM 6313 O O . GLU B 1 379 ? 12.406 25.906 14.844 1 94.12 379 GLU B O 1
ATOM 6318 N N . TRP B 1 380 ? 13.523 25.75 16.75 1 95.62 380 TRP B N 1
ATOM 6319 C CA . TRP B 1 380 ? 12.328 25.297 17.469 1 95.62 380 TRP B CA 1
ATOM 6320 C C . TRP B 1 380 ? 11.273 26.391 17.516 1 95.62 380 TRP B C 1
ATOM 6322 O O . TRP B 1 380 ? 10.078 26.125 17.359 1 95.62 380 TRP B O 1
ATOM 6332 N N . LYS B 1 381 ? 11.703 27.578 17.781 1 96.56 381 LYS B N 1
ATOM 6333 C CA . LYS B 1 381 ? 10.766 28.703 17.844 1 96.56 381 LYS B CA 1
ATOM 6334 C C . LYS B 1 381 ? 10.102 28.953 16.484 1 96.56 381 LYS B C 1
ATOM 6336 O O . LYS B 1 381 ? 8.891 29.156 16.422 1 96.56 381 LYS B O 1
ATOM 6341 N N . VAL B 1 382 ? 10.875 28.906 15.508 1 96 382 VAL B N 1
ATOM 6342 C CA . VAL B 1 382 ? 10.344 29.109 14.164 1 96 382 VAL B CA 1
ATOM 6343 C C . VAL B 1 382 ? 9.367 28 13.812 1 96 382 VAL B C 1
ATOM 6345 O O . VAL B 1 382 ? 8.289 28.25 13.273 1 96 382 VAL B O 1
ATOM 6348 N N . THR B 1 383 ? 9.758 26.797 14.125 1 97 383 THR B N 1
ATOM 6349 C CA . THR B 1 383 ? 8.914 25.625 13.844 1 97 383 THR B CA 1
ATOM 6350 C C . THR B 1 383 ? 7.59 25.734 14.602 1 97 383 THR B C 1
ATOM 6352 O O . THR B 1 383 ? 6.52 25.531 14.016 1 97 383 THR B O 1
ATOM 6355 N N . ALA B 1 384 ? 7.699 26.062 15.82 1 97.75 384 ALA B N 1
ATOM 6356 C CA . ALA B 1 384 ? 6.48 26.219 16.609 1 97.75 384 ALA B CA 1
ATOM 6357 C C . ALA B 1 384 ? 5.602 27.328 16.031 1 97.75 384 ALA B C 1
ATOM 6359 O O . ALA B 1 384 ? 4.375 27.219 16.047 1 97.75 384 ALA B O 1
ATOM 6360 N N . GLY B 1 385 ? 6.227 28.375 15.648 1 98.06 385 GLY B N 1
ATOM 6361 C CA . GLY B 1 385 ? 5.488 29.469 15.039 1 98.06 385 GLY B CA 1
ATOM 6362 C C . GLY B 1 385 ? 4.75 29.062 13.781 1 98.06 385 GLY B C 1
ATOM 6363 O O . GLY B 1 385 ? 3.6 29.453 13.578 1 98.06 385 GLY B O 1
ATOM 6364 N N . ILE B 1 386 ? 5.383 28.281 12.961 1 97.81 386 ILE B N 1
ATOM 6365 C CA . ILE B 1 386 ? 4.773 27.859 11.703 1 97.81 386 ILE B CA 1
ATOM 6366 C C . ILE B 1 386 ? 3.629 26.891 11.992 1 97.81 386 ILE B C 1
ATOM 6368 O O . ILE B 1 386 ? 2.576 26.953 11.352 1 97.81 386 ILE B O 1
ATOM 6372 N N . TRP B 1 387 ? 3.822 25.969 12.891 1 98 387 TRP B N 1
ATOM 6373 C CA . TRP B 1 387 ? 2.738 25.078 13.305 1 98 387 TRP B CA 1
ATOM 6374 C C . TRP B 1 387 ? 1.542 25.891 13.805 1 98 387 TRP B C 1
ATOM 6376 O O . TRP B 1 387 ? 0.396 25.578 13.461 1 98 387 TRP B O 1
ATOM 6386 N N . ALA B 1 388 ? 1.834 26.906 14.617 1 98 388 ALA B N 1
ATOM 6387 C CA . ALA B 1 388 ? 0.775 27.766 15.148 1 98 388 ALA B CA 1
ATOM 6388 C C . ALA B 1 388 ? 0.06 28.516 14.016 1 98 388 ALA B C 1
ATOM 6390 O O . ALA B 1 388 ? -1.163 28.672 14.047 1 98 388 ALA B O 1
ATOM 6391 N N . LEU B 1 389 ? 0.796 28.969 13.148 1 97.31 389 LEU B N 1
ATOM 6392 C CA . LEU B 1 389 ? 0.214 29.641 11.984 1 97.31 389 LEU B CA 1
ATOM 6393 C C . LEU B 1 389 ? -0.738 28.703 11.242 1 97.31 389 LEU B C 1
ATOM 6395 O O . LEU B 1 389 ? -1.837 29.109 10.859 1 97.31 389 LEU B O 1
ATOM 6399 N N . GLY B 1 390 ? -0.271 27.484 10.984 1 97.44 390 GLY B N 1
ATOM 6400 C CA . GLY B 1 390 ? -1.121 26.516 10.32 1 97.44 390 GLY B CA 1
ATOM 6401 C C . GLY B 1 390 ? -2.412 26.234 11.07 1 97.44 390 GLY B C 1
ATOM 6402 O O . GLY B 1 390 ? -3.482 26.156 10.461 1 97.44 390 GLY B O 1
ATOM 6403 N N . LEU B 1 391 ? -2.291 26.094 12.32 1 97 391 LEU B N 1
ATOM 6404 C CA . LEU B 1 391 ? -3.473 25.844 13.141 1 97 391 LEU B CA 1
ATOM 6405 C C . LEU B 1 391 ? -4.395 27.062 13.156 1 97 391 LEU B C 1
ATOM 6407 O O . LEU B 1 391 ? -5.617 26.922 13.227 1 97 391 LEU B O 1
ATOM 6411 N N . LEU B 1 392 ? -3.811 28.266 13.117 1 95.81 392 LEU B N 1
ATOM 6412 C CA . LEU B 1 392 ? -4.605 29.484 13.016 1 95.81 392 LEU B CA 1
ATOM 6413 C C . LEU B 1 392 ? -5.422 29.5 11.727 1 95.81 392 LEU B C 1
ATOM 6415 O O . LEU B 1 392 ? -6.629 29.766 11.75 1 95.81 392 LEU B O 1
ATOM 6419 N N . VAL B 1 393 ? -4.734 29.203 10.688 1 95.31 393 VAL B N 1
ATOM 6420 C CA . VAL B 1 393 ? -5.395 29.172 9.383 1 95.31 393 VAL B CA 1
ATOM 6421 C C . VAL B 1 393 ? -6.496 28.109 9.391 1 95.31 393 VAL B C 1
ATOM 6423 O O . VAL B 1 393 ? -7.605 28.359 8.914 1 95.31 393 VAL B O 1
ATOM 6426 N N . TYR B 1 394 ? -6.215 26.984 9.945 1 96 394 TYR B N 1
ATOM 6427 C CA . TYR B 1 394 ? -7.168 25.875 9.984 1 96 394 TYR B CA 1
ATOM 6428 C C . TYR B 1 394 ? -8.375 26.234 10.852 1 96 394 TYR B C 1
ATOM 6430 O O . TYR B 1 394 ? -9.516 25.969 10.477 1 96 394 TYR B O 1
ATOM 6438 N N . THR B 1 395 ? -8.109 26.875 11.945 1 94.12 395 THR B N 1
ATOM 6439 C CA . THR B 1 395 ? -9.188 27.25 12.859 1 94.12 395 THR B CA 1
ATOM 6440 C C . THR B 1 395 ? -10.109 28.281 12.211 1 94.12 395 THR B C 1
ATOM 6442 O O . THR B 1 395 ? -11.328 28.156 12.289 1 94.12 395 THR B O 1
ATOM 6445 N N . VAL B 1 396 ? -9.516 29.234 11.594 1 91.31 396 VAL B N 1
ATOM 6446 C CA . VAL B 1 396 ? -10.305 30.266 10.93 1 91.31 396 VAL B CA 1
ATOM 6447 C C . VAL B 1 396 ? -11.117 29.656 9.797 1 91.31 396 VAL B C 1
ATOM 6449 O O . VAL B 1 396 ? -12.289 30 9.617 1 91.31 396 VAL B O 1
ATOM 6452 N N . ALA B 1 397 ? -10.508 28.812 9.078 1 92.56 397 ALA B N 1
ATOM 6453 C CA . ALA B 1 397 ? -11.203 28.156 7.969 1 92.56 397 ALA B CA 1
ATOM 6454 C C . ALA B 1 397 ? -12.398 27.344 8.469 1 92.56 397 ALA B C 1
ATOM 6456 O O . ALA B 1 397 ? -13.477 27.391 7.871 1 92.56 397 ALA B O 1
ATOM 6457 N N . LEU B 1 398 ? -12.188 26.656 9.523 1 91.88 398 LEU B N 1
ATOM 6458 C CA . LEU B 1 398 ? -13.266 25.859 10.094 1 91.88 398 LEU B CA 1
ATOM 6459 C C . LEU B 1 398 ? -14.383 26.75 10.617 1 91.88 398 LEU B C 1
ATOM 6461 O O . LEU B 1 398 ? -15.562 26.438 10.477 1 91.88 398 LEU B O 1
ATOM 6465 N N . LYS B 1 399 ? -13.992 27.781 11.203 1 88.31 399 LYS B N 1
ATOM 6466 C CA . LYS B 1 399 ? -14.961 28.719 11.766 1 88.31 399 LYS B CA 1
ATOM 6467 C C . LYS B 1 399 ? -15.836 29.328 10.68 1 88.31 399 LYS B C 1
ATOM 6469 O O . LYS B 1 399 ? -17 29.641 10.914 1 88.31 399 LYS B O 1
ATOM 6474 N N . ILE B 1 400 ? -15.305 29.453 9.586 1 85.94 400 ILE B N 1
ATOM 6475 C CA . ILE B 1 400 ? -16.047 30.016 8.461 1 85.94 400 ILE B CA 1
ATOM 6476 C C . ILE B 1 400 ? -16.891 28.922 7.809 1 85.94 400 ILE B C 1
ATOM 6478 O O . ILE B 1 400 ? -18.062 29.141 7.488 1 85.94 400 ILE B O 1
ATOM 6482 N N . ALA B 1 401 ? -16.375 27.797 7.656 1 88.44 401 ALA B N 1
ATOM 6483 C CA . ALA B 1 401 ? -17 26.734 6.879 1 88.44 401 ALA B CA 1
ATOM 6484 C C . ALA B 1 401 ? -18.156 26.094 7.648 1 88.44 401 ALA B C 1
ATOM 6486 O O . ALA B 1 401 ? -19.203 25.797 7.074 1 88.44 401 ALA B O 1
ATOM 6487 N N . ILE B 1 402 ? -18 25.891 8.867 1 87.31 402 ILE B N 1
ATOM 6488 C CA . ILE B 1 402 ? -18.938 25.094 9.656 1 87.31 402 ILE B CA 1
ATOM 6489 C C . ILE B 1 402 ? -20.297 25.812 9.711 1 87.31 402 ILE B C 1
ATOM 6491 O O . ILE B 1 402 ? -21.328 25.203 9.43 1 87.31 402 ILE B O 1
ATOM 6495 N N . PRO B 1 403 ? -20.375 27.062 10.008 1 83.56 403 PRO B N 1
ATOM 6496 C CA . PRO B 1 403 ? -21.688 27.734 10.023 1 83.56 403 PRO B CA 1
ATOM 6497 C C . PRO B 1 403 ? -22.344 27.766 8.656 1 83.56 403 PRO B C 1
ATOM 6499 O O . PRO B 1 403 ? -23.578 27.734 8.562 1 83.56 403 PRO B O 1
ATOM 6502 N N . VAL B 1 404 ? -21.594 27.812 7.684 1 80.94 404 VAL B N 1
ATOM 6503 C CA . VAL B 1 404 ? -22.141 27.844 6.328 1 80.94 404 VAL B CA 1
ATOM 6504 C C . VAL B 1 404 ? -22.734 26.469 5.988 1 80.94 404 VAL B C 1
ATOM 6506 O O . VAL B 1 404 ? -23.828 26.391 5.418 1 80.94 404 VAL B O 1
ATOM 6509 N N . PHE B 1 405 ? -22.109 25.453 6.406 1 80.31 405 PHE B N 1
ATOM 6510 C CA . PHE B 1 405 ? -22.547 24.094 6.062 1 80.31 405 PHE B CA 1
ATOM 6511 C C . PHE B 1 405 ? -23.688 23.656 6.965 1 80.31 405 PHE B C 1
ATOM 6513 O O . PHE B 1 405 ? -24.484 22.797 6.582 1 80.31 405 PHE B O 1
ATOM 6520 N N . THR B 1 406 ? -23.766 24.25 8.078 1 79.38 406 THR B N 1
ATOM 6521 C CA . THR B 1 406 ? -24.875 23.922 8.977 1 79.38 406 THR B CA 1
ATOM 6522 C C . THR B 1 406 ? -26.078 24.812 8.711 1 79.38 406 THR B C 1
ATOM 6524 O O . THR B 1 406 ? -27.156 24.594 9.266 1 79.38 406 THR B O 1
ATOM 6527 N N . GLY B 1 407 ? -25.984 25.719 7.852 1 72.69 407 GLY B N 1
ATOM 6528 C CA . GLY B 1 407 ? -27.094 26.578 7.48 1 72.69 407 GLY B CA 1
ATOM 6529 C C . GLY B 1 407 ? -27.328 27.703 8.461 1 72.69 407 GLY B C 1
ATOM 6530 O O . GLY B 1 407 ? -28.375 28.359 8.43 1 72.69 407 GLY B O 1
ATOM 6531 N N . LYS B 1 408 ? -26.5 27.891 9.281 1 71.56 408 LYS B N 1
ATOM 6532 C CA . LYS B 1 408 ? -26.703 28.953 10.266 1 71.56 408 LYS B CA 1
ATOM 6533 C C . LYS B 1 408 ? -26.422 30.312 9.664 1 71.56 408 LYS B C 1
ATOM 6535 O O . LYS B 1 408 ? -26.859 31.344 10.195 1 71.56 408 LYS B O 1
ATOM 6540 N N . VAL B 1 409 ? -25.75 30.203 8.555 1 67.12 409 VAL B N 1
ATOM 6541 C CA . VAL B 1 409 ? -25.453 31.484 7.891 1 67.12 409 VAL B CA 1
ATOM 6542 C C . VAL B 1 409 ? -25.891 31.406 6.43 1 67.12 409 VAL B C 1
ATOM 6544 O O . VAL B 1 409 ? -25.578 30.438 5.727 1 67.12 409 VAL B O 1
ATOM 6547 N N . THR B 1 410 ? -27.016 31.906 6.074 1 64.19 410 THR B N 1
ATOM 6548 C CA . THR B 1 410 ? -27.438 32.031 4.68 1 64.19 410 THR B CA 1
ATOM 6549 C C . THR B 1 410 ? -27.672 33.469 4.293 1 64.19 410 THR B C 1
ATOM 6551 O O . THR B 1 410 ? -27.859 34.344 5.16 1 64.19 410 THR B O 1
ATOM 6554 N N . ILE B 1 411 ? -27.266 33.781 3.098 1 57.34 411 ILE B N 1
ATOM 6555 C CA . ILE B 1 411 ? -27.547 35.125 2.602 1 57.34 411 ILE B CA 1
ATOM 6556 C C . ILE B 1 411 ? -28.953 35.188 2.01 1 57.34 411 ILE B C 1
ATOM 6558 O O . ILE B 1 411 ? -29.266 34.438 1.062 1 57.34 411 ILE B O 1
ATOM 6562 N N . LYS B 1 412 ? -29.922 35.531 2.811 1 53.72 412 LYS B N 1
ATOM 6563 C CA . LYS B 1 412 ? -31.203 35.906 2.227 1 53.72 412 LYS B CA 1
ATOM 6564 C C . LYS B 1 412 ? -31.219 37.406 1.916 1 53.72 412 LYS B C 1
ATOM 6566 O O . LYS B 1 412 ? -30.984 38.219 2.799 1 53.72 412 LYS B O 1
ATOM 6571 N N . ASP B 1 413 ? -31.531 37.781 0.651 1 49.56 413 ASP B N 1
ATOM 6572 C CA . ASP B 1 413 ? -31.719 39.125 0.116 1 49.56 413 ASP B CA 1
ATOM 6573 C C . ASP B 1 413 ? -30.469 40 0.314 1 49.56 413 ASP B C 1
ATOM 6575 O O . ASP B 1 413 ? -30.562 41.156 0.673 1 49.56 413 ASP B O 1
ATOM 6579 N N . GLY B 1 414 ? -29.203 39.406 0.193 1 49.22 414 GLY B N 1
ATOM 6580 C CA . GLY B 1 414 ? -27.969 40.188 0.258 1 49.22 414 GLY B CA 1
ATOM 6581 C C . GLY B 1 414 ? -27.422 40.312 1.668 1 49.22 414 GLY B C 1
ATOM 6582 O O . GLY B 1 414 ? -26.375 40.906 1.877 1 49.22 414 GLY B O 1
ATOM 6583 N N . THR B 1 415 ? -28.141 40.062 2.721 1 48.97 415 THR B N 1
ATOM 6584 C CA . THR B 1 415 ? -27.75 40.188 4.117 1 48.97 415 THR B CA 1
ATOM 6585 C C . THR B 1 415 ? -27.547 38.812 4.758 1 48.97 415 THR B C 1
ATOM 6587 O O . THR B 1 415 ? -28.328 37.906 4.523 1 48.97 415 THR B O 1
ATOM 6590 N N . LEU B 1 416 ? -26.312 38.625 5.305 1 52.62 416 LEU B N 1
ATOM 6591 C CA . LEU B 1 416 ? -26.016 37.406 6.059 1 52.62 416 LEU B CA 1
ATOM 6592 C C . LEU B 1 416 ? -26.969 37.25 7.234 1 52.62 416 LEU B C 1
ATOM 6594 O O . LEU B 1 416 ? -27.094 38.156 8.062 1 52.62 416 LEU B O 1
ATOM 6598 N N . GLU B 1 417 ? -28.016 36.562 7.125 1 52.44 417 GLU B N 1
ATOM 6599 C CA . GLU B 1 417 ? -28.922 36.375 8.258 1 52.44 417 GLU B CA 1
ATOM 6600 C C . GLU B 1 417 ? -28.609 35.062 9 1 52.44 417 GLU B C 1
ATOM 6602 O O . GLU B 1 417 ? -28.438 34.031 8.375 1 52.44 417 GLU B O 1
ATOM 6607 N N . LYS B 1 418 ? -27.984 35.25 10.211 1 50.78 418 LYS B N 1
ATOM 6608 C CA . LYS B 1 418 ? -27.953 34.125 11.125 1 50.78 418 LYS B CA 1
ATOM 6609 C C . LYS B 1 418 ? -29.328 33.5 11.273 1 50.78 418 LYS B C 1
ATOM 6611 O O . LYS B 1 418 ? -30.312 34.188 11.5 1 50.78 418 LYS B O 1
ATOM 6616 N N . VAL B 1 419 ? -29.594 32.281 10.734 1 43.88 419 VAL B N 1
ATOM 6617 C CA . VAL B 1 419 ? -30.891 31.672 10.945 1 43.88 419 VAL B CA 1
ATOM 6618 C C . VAL B 1 419 ? -31 31.172 12.383 1 43.88 419 VAL B C 1
ATOM 6620 O O . VAL B 1 419 ? -30.141 30.422 12.859 1 43.88 419 VAL B O 1
ATOM 6623 N N . ASP B 1 420 ? -31.578 31.938 13.344 1 40.22 420 ASP B N 1
ATOM 6624 C CA . ASP B 1 420 ? -31.906 31.484 14.688 1 40.22 420 ASP B CA 1
ATOM 6625 C C . ASP B 1 420 ? -32.531 30.078 14.656 1 40.22 420 ASP B C 1
ATOM 6627 O O . ASP B 1 420 ? -33.312 29.766 13.766 1 40.22 420 ASP B O 1
#

Foldseek 3Di:
DDPPPPPPPDPVVQQVVLVVVLLVLLPDDDPVSVVLLVVLVVLLVLLVVLLVVCLVVDVVQKLADPLALDADLVLLLLLLLLLLLLLLLLLCCCQVVVDVLSVLCSLLSLLLNLLSLLLSVLSVCSSVSHNVCVVQCACPHHPPPPDPALVNQLVVLSVVLNVLSCQQSSQVLSCLQQVHDDDCVRRVVSSVVNNVSSLSNLQSSLVNQLVPVLFVLSVDPLSSVLSNLLSNQLNLLVVLVVVVVCVVRHPRDRDCVSNVSSLVSNLVSLVVNVVSVVVSLCCQCPVVPVNVVLVCCQCPRDPPRNVNNVLNVLLVVLSVVLNVLSPDPCCSVPVVSVNSSSVSSNVSSSSCSRSVRSRSSSPPHSVNDGDDGDTHPSRVSNSSSSVSSSVSSSSSSCSSRRCSSVVQFYDDPNDGHRDD/DDPPPLPPPDPVVQQVVLVVVLLVLLPDDDPVSVVLLVVLVVLLVLLVVLLVVCLVVDVVQKLADPLALDADLVLLLLLLLLLLLLLLLLLCCCQVVVDVLSVLCSLLSLLLNLLSLLLNVLSVCSSVSHNVCVVQCACPHHPVPPPPALVNQLVVLSVVLNVLSCQQSSQVLSCLQQVHDGDCVRRVVSSVVNNVSSLSNLQSSLVNQLVPVLFVLSVDPLSSVLSNLLSLQLNLLVVLVVVVVCVVRHPRDRDCVSNVSSLVSNLVSLVVNVVSVVVSLCCQCPVVPVNVVLVCCQCPRDPPGNVNNVLNVLLVVLSVVLNVLSPDPCCSPPVVSVNSSSVSSNVSSSSCSRSVRSRSSSPPHSVNNGDDGDTHPSRVSNSSSSVSSSVSSSSSSCSSRRCSSVVQFYDDPNDGHRPD

Nearest PDB structures (foldseek):
  8x2j-assembly1_C  TM=8.353E-01  e=1.624E-13  Chloroflexus aurantiacus J-10-fl
  6btm-assembly1_C  TM=8.425E-01  e=1.612E-12  Flavobacterium johnsoniae UW101
  6loe-assembly1_C  TM=8.483E-01  e=1.366E-11  Roseiflexus castenholzii DSM 13941
  6rx4-assembly1_A  TM=5.448E-01  e=1.182E-02  Escherichia coli K-12
  7oy2-assembly1_C  TM=4.795E-01  e=7.354E-03  Escherichia coli K-12

Solvent-accessible surface area (backbone atoms only — not comparable to full-atom values): 42362 Å² total; per-residue (Å²): 135,80,80,71,74,74,73,74,73,59,69,78,61,49,48,58,54,48,53,51,51,37,54,54,51,45,70,63,68,54,72,67,48,50,49,50,50,50,50,30,49,52,40,22,50,50,7,50,51,37,43,51,49,34,51,73,70,31,58,74,66,37,43,54,45,93,67,36,78,54,52,67,43,53,14,47,25,58,42,27,51,22,42,24,33,14,24,44,74,36,43,44,45,20,69,72,66,59,32,66,67,30,51,74,50,30,62,61,33,44,46,42,22,44,21,26,43,52,32,27,53,49,27,53,50,65,61,58,47,50,54,88,55,44,60,37,66,40,87,74,71,20,88,52,66,78,88,76,40,52,65,54,52,37,52,49,37,50,53,51,46,40,51,50,43,49,49,45,54,48,50,52,52,49,28,38,30,62,70,42,80,72,59,62,84,75,36,50,63,52,53,56,48,46,48,56,41,37,54,43,40,36,39,39,50,32,46,42,49,24,53,36,62,82,22,65,70,36,57,45,43,36,45,35,60,50,41,47,35,46,12,46,27,36,16,36,31,52,48,48,54,46,52,52,50,43,45,71,76,44,86,55,86,70,68,67,58,47,50,52,54,37,49,54,48,29,46,54,25,43,50,51,39,53,48,53,50,50,36,44,50,46,44,30,66,68,36,58,45,96,42,28,62,39,53,38,25,34,70,70,27,47,98,86,45,45,85,41,22,63,52,43,52,48,18,50,50,30,37,51,51,19,44,55,46,51,69,33,74,53,40,78,74,34,66,68,59,34,50,51,27,27,50,31,36,40,53,12,51,46,37,39,43,18,63,53,43,48,45,46,42,30,33,49,30,88,85,65,44,80,69,84,74,58,77,26,69,48,48,50,36,29,49,49,9,41,55,23,44,23,50,47,50,33,49,41,50,47,50,37,47,50,40,34,75,69,51,36,35,31,42,61,93,86,40,77,38,70,56,125,135,80,80,73,73,75,73,75,73,57,69,78,60,48,49,58,53,48,52,52,51,36,54,54,48,46,69,64,68,53,72,67,49,51,51,50,52,49,50,30,48,51,41,23,50,52,7,50,52,36,44,50,50,34,49,73,68,31,61,75,66,38,42,54,44,93,68,35,80,55,51,66,42,53,15,47,26,58,43,26,50,22,42,23,34,14,24,44,73,35,42,42,47,21,67,74,66,60,32,65,65,30,50,74,51,31,61,61,34,44,46,42,21,44,21,26,45,54,32,27,53,50,26,52,50,66,62,57,49,50,54,88,56,46,60,38,65,39,72,81,72,19,86,46,66,77,87,76,40,51,65,54,52,38,53,49,36,49,51,50,45,42,53,48,41,49,47,45,54,49,50,51,52,48,27,39,31,62,70,41,80,72,60,61,85,75,37,50,65,53,51,56,50,44,48,55,39,37,52,42,39,35,39,39,51,32,44,43,49,24,52,39,61,82,22,64,70,35,56,44,43,38,47,35,59,50,42,47,34,47,12,46,27,37,15,35,31,53,47,49,54,47,52,52,49,43,45,71,77,43,88,56,86,71,69,66,58,48,51,51,53,36,49,55,48,30,48,54,25,42,50,51,37,52,48,53,51,48,36,43,50,47,45,29,67,67,36,58,46,96,43,28,62,39,51,39,25,35,70,69,26,48,97,86,45,47,83,42,22,63,52,42,52,48,18,50,49,29,38,51,51,19,44,54,45,52,70,35,72,53,40,78,74,34,65,68,58,34,49,51,27,27,51,31,36,40,53,13,51,47,37,39,43,18,64,53,44,48,43,45,42,32,33,50,30,87,82,65,46,80,70,85,73,58,77,26,69,48,48,49,36,30,49,50,7,41,55,23,44,22,50,47,48,34,49,43,50,47,49,37,48,51,41,34,74,69,50,37,35,31,44,61,94,88,40,78,39,69,55,128

Radius of gyration: 30.15 Å; Cα contacts (8 Å, |Δi|>4): 1208; chains: 2; bounding box: 81×86×55 Å